Protein AF-0000000077055457 (afdb_homodimer)

Radius of gyration: 30.02 Å; Cα contacts (8 Å, |Δi|>4): 1220; chains: 2; bounding box: 75×78×81 Å

Secondary structure (DSSP, 8-state):
-------TTS--TTSGGGS----TTSS-S-----S-TT--GGGTHHHHHHIIIIITTTSTT--HHHHHHHHHTTHHHH-HHHHHHHHHHHHHHHH---SGGGGGGHHHHHHHHHHHHHHHHHHT--TTTTSS--HHHHHHHHHHHHHHHHTT-HHHHHHHHHHHHHHHHHHTTT-GGGGTT--HHHHHHHHHHHHHHHHHHHHHHHHHT---SS-S-HHHHHHHHHHT-TT--HHHHHHHH-SSHHHHHHHHHHHHHHHHHHTS-HHHHHHHTT---EETTEESS--HHHHHHHHHHHHHHHHHHHHT---SSTT--PPPGGGS-HHHHHHHHHHHHHHHHHHHHHHHHTT--BSS-SSGGGBTTHHHHHHHHHHHHHHHS-HHHHHTTTHHHHHHHHHHHHHHHHHHHH-TT--TT-EEE--TTTS--SS---EEEHHHHHHHHHHHHHHGGGG-SHHHHHHHHHHHTSTT---/-------TTS--TTSGGGS----TTSS-S-----S-TT--GGGTHHHHHHIIIIITTTSTT--HHHHHHHHHTTHHHH-HHHHHHHHHHHHHHHH---SGGGGGGHHHHHHHHHHHHHHHHHHT--TTTTSS--HHHHHHHHHHHHHHHHTT-HHHHHHHHHHHHHHHHHHTTT-GGGGTT--HHHHHHHHHHHHHHHHHHHHHHHHHT---SS-S-HHHHHHHHHHT-TT--HHHHHHHH-SSHHHHHHHHHHHHHHHHHHTS-HHHHHHHTT---EETTEESS--HHHHHHHHHHHHHHHHHHHHT---SSTT--PPPGGGS-HHHHHHHHHHHHHHHHHHHHHHHHTT--BSS-SSGGGBTTHHHHHHHHHHHHHHHS-HHHHHTTTHHHHHHHHHHHHHHHHHHHH-TT--TT-EEE--TTTS--SS---EEEHHHHHHHHHHHHHHGGGG-SHHHHHHHHHHHTSTT---

Sequence (950 aa):
MYFPSLPLDSPNSSLFDTFGSISQSELPAEAADVWPARVHEHNLLPWIDVYFKRLHPTMPILNRANMYCEMLLRKHRTDPQYGAMLLGLCAFAMTQPVQIHERGSIASRSVQARMLMEECVRMRMAPDFGEDPTIETILASFFLFACLFGSHQHKAARHKLREAVDLAYSLGMHLPQSYTGLTRELREQWLRTYLVLSVTERAYALQQSHSISFRGRPGITARFMQAFDPSATNEYISSLIYQDRADAVGMTALLYLMDTFDAIDESVMDCWNGYCRFSDGACESFDRRRALQMFRAQHRVRDACLTGTILFAPSVEPLPMAQLLESQQIDISVTQLWLLGRLWQLCLTHGMLRETSDHAELRFDFAFRIGLILMSSCNVYSLSAMEVHGVGLVEKVYDVAMGVITAMSSCSSLHLDLVILSDSDVIASPHPVIETKVRELLNGFASLMREFRGGDHKYNAQFETALAGIPGFHGMYFPSLPLDSPNSSLFDTFGSISQSELPAEAADVWPARVHEHNLLPWIDVYFKRLHPTMPILNRANMYCEMLLRKHRTDPQYGAMLLGLCAFAMTQPVQIHERGSIASRSVQARMLMEECVRMRMAPDFGEDPTIETILASFFLFACLFGSHQHKAARHKLREAVDLAYSLGMHLPQSYTGLTRELREQWLRTYLVLSVTERAYALQQSHSISFRGRPGITARFMQAFDPSATNEYISSLIYQDRADAVGMTALLYLMDTFDAIDESVMDCWNGYCRFSDGACESFDRRRALQMFRAQHRVRDACLTGTILFAPSVEPLPMAQLLESQQIDISVTQLWLLGRLWQLCLTHGMLRETSDHAELRFDFAFRIGLILMSSCNVYSLSAMEVHGVGLVEKVYDVAMGVITAMSSCSSLHLDLVILSDSDVIASPHPVIETKVRELLNGFASLMREFRGGDHKYNAQFETALAGIPGFHG

Solvent-accessible surface area (backbone atoms only — not comparable to full-atom values): 51856 Å² total; per-residue (Å²): 134,86,72,74,84,70,69,83,85,54,79,73,77,70,65,68,65,62,67,58,82,72,69,83,74,76,58,69,87,84,67,67,75,66,52,60,87,89,62,60,69,76,74,40,50,66,27,51,49,45,32,64,73,67,44,23,53,82,53,63,46,79,55,69,70,59,51,52,50,40,52,73,68,41,40,39,32,62,33,43,41,48,27,16,21,52,31,12,47,31,21,31,37,49,65,57,66,53,54,78,86,43,58,84,49,46,66,63,30,44,55,51,20,48,54,30,33,41,52,20,51,60,46,56,65,50,73,60,49,54,55,79,63,48,74,37,49,26,47,20,28,40,25,46,13,53,40,27,45,72,69,67,35,53,54,15,13,51,48,25,40,49,50,18,50,50,42,39,54,74,64,29,62,86,38,57,74,61,54,65,89,54,53,70,69,55,42,31,32,46,52,37,44,42,50,53,49,52,42,49,47,52,55,47,20,73,72,65,66,48,81,71,79,80,66,82,41,60,52,59,47,54,39,42,40,53,56,63,40,79,82,50,46,53,68,53,45,32,47,55,59,32,80,45,73,73,41,34,42,19,41,41,47,50,51,50,45,28,50,55,55,51,40,52,57,67,63,52,54,37,44,73,58,65,66,56,53,68,56,95,89,34,52,73,71,60,46,72,68,54,49,52,51,38,51,50,39,47,49,51,42,52,49,24,40,62,66,24,64,56,78,64,42,97,60,40,78,47,68,29,41,85,75,38,54,66,41,48,41,52,50,47,54,48,51,54,44,30,50,51,41,51,52,42,50,51,36,51,78,67,66,59,50,30,89,76,54,98,45,60,75,37,20,48,66,37,35,47,37,45,38,46,47,47,51,54,54,58,69,72,49,58,68,54,38,50,44,65,60,43,67,66,48,55,50,41,51,49,53,30,52,49,39,36,55,50,29,35,75,72,35,86,89,44,51,53,80,42,78,46,59,34,55,49,85,80,50,81,60,97,61,80,75,48,74,46,36,45,50,56,51,54,48,48,54,53,51,50,39,44,56,50,80,70,29,78,50,71,62,34,59,53,48,52,53,56,47,64,68,38,87,89,56,71,134,135,83,73,77,82,70,68,83,86,53,80,75,76,68,64,68,64,61,65,59,81,72,68,83,76,76,58,71,86,84,68,67,74,65,51,59,87,89,62,61,69,78,74,41,50,66,28,51,49,45,30,64,73,66,42,23,55,80,54,63,43,79,54,70,70,60,51,52,51,39,52,74,69,41,40,39,32,61,32,41,42,47,26,18,21,51,31,12,47,30,21,31,37,48,62,56,64,52,51,78,87,43,56,83,49,46,67,63,30,45,55,52,22,47,54,30,32,40,52,20,51,61,47,56,66,52,72,57,48,54,55,79,62,48,72,36,49,25,48,20,29,40,24,46,13,53,39,27,46,73,70,69,35,53,54,16,13,51,49,26,41,49,48,17,50,50,40,39,54,74,65,29,62,86,38,57,75,60,52,64,88,54,53,71,67,56,45,33,33,44,52,37,44,44,50,51,48,50,42,49,47,52,56,44,19,73,72,66,64,46,81,70,79,79,66,83,42,60,53,58,46,52,40,42,40,52,56,65,40,80,82,52,46,53,67,52,46,31,47,54,58,32,81,44,73,72,39,35,44,21,41,39,50,52,49,50,44,29,49,55,54,50,39,52,56,68,63,51,53,37,42,73,58,65,66,54,53,69,57,96,88,34,51,75,74,59,46,73,70,56,50,52,50,37,51,50,39,47,49,51,42,52,49,23,40,62,66,23,63,54,80,64,42,96,59,39,79,45,67,30,40,85,75,39,55,68,42,49,42,50,50,49,53,49,50,52,43,28,49,51,42,51,53,41,50,51,36,50,77,66,67,60,49,31,90,74,54,97,44,59,73,36,20,48,65,36,36,48,38,44,38,45,46,48,51,54,53,58,68,73,48,58,68,54,38,51,42,65,59,41,66,66,48,55,50,42,51,48,52,30,53,48,40,36,55,51,32,35,76,73,35,85,88,44,52,54,80,40,77,46,58,33,55,49,85,80,52,82,61,98,62,81,75,48,75,46,36,44,50,56,52,54,48,48,52,52,50,50,38,43,56,50,79,69,29,78,51,71,62,37,60,54,46,52,54,56,47,65,67,38,89,90,57,70,133

Structure (mmCIF, N/CA/C/O backbone):
data_AF-0000000077055457-model_v1
#
loop_
_entity.id
_entity.type
_entity.pdbx_description
1 polymer 'Transcription factor domain-containing protein'
#
loop_
_atom_site.group_PDB
_atom_site.id
_atom_site.type_symbol
_atom_site.label_atom_id
_atom_site.label_alt_id
_atom_site.label_comp_id
_atom_site.label_asym_id
_atom_site.label_entity_id
_atom_site.label_seq_id
_atom_site.pdbx_PDB_ins_code
_atom_site.Cartn_x
_atom_site.Cartn_y
_atom_site.Cartn_z
_atom_site.occupancy
_atom_site.B_iso_or_equiv
_atom_site.auth_seq_id
_atom_site.auth_comp_id
_atom_site.auth_asym_id
_atom_site.auth_atom_id
_atom_site.pdbx_PDB_model_num
ATOM 1 N N . MET A 1 1 ? -34.062 -22.891 -5.75 1 19.97 1 MET A N 1
ATOM 2 C CA . MET A 1 1 ? -32.812 -22.734 -6.492 1 19.97 1 MET A CA 1
ATOM 3 C C . MET A 1 1 ? -32 -24.031 -6.453 1 19.97 1 MET A C 1
ATOM 5 O O . MET A 1 1 ? -31.688 -24.531 -5.375 1 19.97 1 MET A O 1
ATOM 9 N N . TYR A 1 2 ? -32.094 -24.875 -7.43 1 21.59 2 TYR A N 1
ATOM 10 C CA . TYR A 1 2 ? -31.469 -26.188 -7.574 1 21.59 2 TYR A CA 1
ATOM 11 C C . TYR A 1 2 ? -29.953 -26.078 -7.664 1 21.59 2 TYR A C 1
ATOM 13 O O . TYR A 1 2 ? -29.422 -25.344 -8.5 1 21.59 2 TYR A O 1
ATOM 21 N N . PHE A 1 3 ? -29.234 -26.188 -6.586 1 29.14 3 PHE A N 1
ATOM 22 C CA . PHE A 1 3 ? -27.781 -26.203 -6.504 1 29.14 3 PHE A CA 1
ATOM 23 C C . PHE A 1 3 ? -27.203 -27.281 -7.414 1 29.14 3 PHE A C 1
ATOM 25 O O . PHE A 1 3 ? -27.703 -28.422 -7.441 1 29.14 3 PHE A O 1
ATOM 32 N N . PRO A 1 4 ? -26.578 -26.922 -8.375 1 32.97 4 PRO A N 1
ATOM 33 C CA . PRO A 1 4 ? -26.094 -27.938 -9.328 1 32.97 4 PRO A CA 1
ATOM 34 C C . PRO A 1 4 ? -25.391 -29.109 -8.641 1 32.97 4 PRO A C 1
ATOM 36 O O . PRO A 1 4 ? -25 -29 -7.477 1 32.97 4 PRO A O 1
ATOM 39 N N . SER A 1 5 ? -25.297 -30.281 -9.359 1 30.19 5 SER A N 1
ATOM 40 C CA . SER A 1 5 ? -24.891 -31.625 -8.977 1 30.19 5 SER A CA 1
ATOM 41 C C . SER A 1 5 ? -23.469 -31.656 -8.453 1 30.19 5 SER A C 1
ATOM 43 O O . SER A 1 5 ? -22.609 -30.906 -8.938 1 30.19 5 SER A O 1
ATOM 45 N N . LEU A 1 6 ? -23.188 -32.125 -7.242 1 33.91 6 LEU A N 1
ATOM 46 C CA . LEU A 1 6 ? -21.969 -32.406 -6.48 1 33.91 6 LEU A CA 1
ATOM 47 C C . LEU A 1 6 ? -20.938 -33.125 -7.352 1 33.91 6 LEU A C 1
ATOM 49 O O . LEU A 1 6 ? -21.297 -33.812 -8.305 1 33.91 6 LEU A O 1
ATOM 53 N N . PRO A 1 7 ? -19.812 -32.656 -7.375 1 33.44 7 PRO A N 1
ATOM 54 C CA . PRO A 1 7 ? -18.859 -33.5 -8.07 1 33.44 7 PRO A CA 1
ATOM 55 C C . PRO A 1 7 ? -18.969 -34.969 -7.668 1 33.44 7 PRO A C 1
ATOM 57 O O . PRO A 1 7 ? -19.391 -35.281 -6.547 1 33.44 7 PRO A O 1
ATOM 60 N N . LEU A 1 8 ? -19.016 -36 -8.547 1 34.38 8 LEU A N 1
ATOM 61 C CA . LEU A 1 8 ? -19.297 -37.406 -8.414 1 34.38 8 LEU A CA 1
ATOM 62 C C . LEU A 1 8 ? -18.5 -38.031 -7.266 1 34.38 8 LEU A C 1
ATOM 64 O O . LEU A 1 8 ? -18.969 -38.906 -6.57 1 34.38 8 LEU A O 1
ATOM 68 N N . ASP A 1 9 ? -17.203 -37.781 -7.211 1 34.19 9 ASP A N 1
ATOM 69 C CA . ASP A 1 9 ? -16.422 -38.562 -6.254 1 34.19 9 ASP A CA 1
ATOM 70 C C . ASP A 1 9 ? -16.531 -37.969 -4.848 1 34.19 9 ASP A C 1
ATOM 72 O O . ASP A 1 9 ? -15.625 -38.125 -4.027 1 34.19 9 ASP A O 1
ATOM 76 N N . SER A 1 10 ? -17.469 -37.125 -4.637 1 32.91 10 SER A N 1
ATOM 77 C CA . SER A 1 10 ? -17.641 -36.594 -3.295 1 32.91 10 SER A CA 1
ATOM 78 C C . SER A 1 10 ? -18.031 -37.688 -2.303 1 32.91 10 SER A C 1
ATOM 80 O O . SER A 1 10 ? -18.875 -38.531 -2.605 1 32.91 10 SER A O 1
ATOM 82 N N . PRO A 1 11 ? -17.172 -38.094 -1.321 1 32.31 11 PRO A N 1
ATOM 83 C CA . PRO A 1 11 ? -17.594 -39.156 -0.413 1 32.31 11 PRO A CA 1
ATOM 84 C C . PRO A 1 11 ? -19.078 -39.062 -0.023 1 32.31 11 PRO A C 1
ATOM 86 O O . PRO A 1 11 ? -19.656 -37.969 -0.1 1 32.31 11 PRO A O 1
ATOM 89 N N . ASN A 1 12 ? -19.828 -40.219 0.089 1 30.78 12 ASN A N 1
ATOM 90 C CA . ASN A 1 12 ? -21.219 -40.5 0.473 1 30.78 12 ASN A CA 1
ATOM 91 C C . ASN A 1 12 ? -21.641 -39.656 1.672 1 30.78 12 ASN A C 1
ATOM 93 O O . ASN A 1 12 ? -20.812 -39.281 2.496 1 30.78 12 ASN A O 1
ATOM 97 N N . SER A 1 13 ? -22.922 -39.188 1.74 1 34.88 13 SER A N 1
ATOM 98 C CA . SER A 1 13 ? -23.781 -38.438 2.646 1 34.88 13 SER A CA 1
ATOM 99 C C . SER A 1 13 ? -23.688 -38.969 4.07 1 34.88 13 SER A C 1
ATOM 101 O O . SER A 1 13 ? -24.328 -38.438 4.984 1 34.88 13 SER A O 1
ATOM 103 N N . SER A 1 14 ? -23.219 -40.219 4.27 1 33.22 14 SER A N 1
ATOM 104 C CA . SER A 1 14 ? -23.453 -40.844 5.574 1 33.22 14 SER A CA 1
ATOM 105 C C . SER A 1 14 ? -22.625 -40.156 6.664 1 33.22 14 SER A C 1
ATOM 107 O O . SER A 1 14 ? -22.859 -40.375 7.852 1 33.22 14 SER A O 1
ATOM 109 N N . LEU A 1 15 ? -21.5 -39.688 6.332 1 30.78 15 LEU A N 1
ATOM 110 C CA . LEU A 1 15 ? -20.688 -39.219 7.449 1 30.78 15 LEU A CA 1
ATOM 111 C C . LEU A 1 15 ? -21.266 -37.969 8.07 1 30.78 15 LEU A C 1
ATOM 113 O O . LEU A 1 15 ? -21.047 -37.688 9.25 1 30.78 15 LEU A O 1
ATOM 117 N N . PHE A 1 16 ? -21.875 -37.125 7.293 1 33.34 16 PHE A N 1
ATOM 118 C CA . PHE A 1 16 ? -22.312 -35.906 7.922 1 33.34 16 PHE A CA 1
ATOM 119 C C . PHE A 1 16 ? -23.609 -36.094 8.688 1 33.34 16 PHE A C 1
ATOM 121 O O . PHE A 1 16 ? -24.188 -35.156 9.219 1 33.34 16 PHE A O 1
ATOM 128 N N . ASP A 1 17 ? -24.281 -37.281 8.625 1 32.03 17 ASP A N 1
ATOM 129 C CA . ASP A 1 17 ? -25.328 -37.531 9.602 1 32.03 17 ASP A CA 1
ATOM 130 C C . ASP A 1 17 ? -24.797 -37.438 11.031 1 32.03 17 ASP A C 1
ATOM 132 O O . ASP A 1 17 ? -25.547 -37.562 11.992 1 32.03 17 ASP A O 1
ATOM 136 N N . THR A 1 18 ? -23.5 -37.688 11.172 1 29.69 18 THR A N 1
ATOM 137 C CA . THR A 1 18 ? -22.984 -37.688 12.539 1 29.69 18 THR A CA 1
ATOM 138 C C . THR A 1 18 ? -22.922 -36.25 13.078 1 29.69 18 THR A C 1
ATOM 140 O O . THR A 1 18 ? -22.406 -36.031 14.172 1 29.69 18 THR A O 1
ATOM 143 N N . PHE A 1 19 ? -22.969 -35.25 12.234 1 31.72 19 PHE A N 1
ATOM 144 C CA . PHE A 1 19 ? -23.078 -34 13.008 1 31.72 19 PHE A CA 1
ATOM 145 C C . PHE A 1 19 ? -24.297 -34.062 13.93 1 31.72 19 PHE A C 1
ATOM 147 O O . PHE A 1 19 ? -25.438 -34 13.461 1 31.72 19 PHE A O 1
ATOM 154 N N . GLY A 1 20 ? -24.328 -35 14.875 1 29.5 20 GLY A N 1
ATOM 155 C CA . GLY A 1 20 ? -25.328 -35.094 15.922 1 29.5 20 GLY A CA 1
ATOM 156 C C . GLY A 1 20 ? -26 -33.781 16.234 1 29.5 20 GLY A C 1
ATOM 157 O O . GLY A 1 20 ? -25.453 -32.719 15.93 1 29.5 20 GLY A O 1
ATOM 158 N N . SER A 1 21 ? -27.312 -33.75 16.391 1 31.14 21 SER A N 1
ATOM 159 C CA . SER A 1 21 ? -28.156 -32.75 17 1 31.14 21 SER A CA 1
ATOM 160 C C . SER A 1 21 ? -27.516 -32.188 18.281 1 31.14 21 SER A C 1
ATOM 162 O O . SER A 1 21 ? -27.5 -32.844 19.312 1 31.14 21 SER A O 1
ATOM 164 N N . ILE A 1 22 ? -26.344 -31.734 18.375 1 30.75 22 ILE A N 1
ATOM 165 C CA . ILE A 1 22 ? -26.016 -31.141 19.656 1 30.75 22 ILE A CA 1
ATOM 166 C C . ILE A 1 22 ? -27.188 -30.297 20.141 1 30.75 22 ILE A C 1
ATOM 168 O O . ILE A 1 22 ? -27.703 -29.453 19.406 1 30.75 22 ILE A O 1
ATOM 172 N N . SER A 1 23 ? -27.875 -30.703 21.172 1 31 23 SER A N 1
ATOM 173 C CA . SER A 1 23 ? -28.984 -30.062 21.875 1 31 23 SER A CA 1
ATOM 174 C C . SER A 1 23 ? -28.688 -28.594 22.156 1 31 23 SER A C 1
ATOM 176 O O . SER A 1 23 ? -27.531 -28.234 22.422 1 31 23 SER A O 1
ATOM 178 N N . GLN A 1 24 ? -29.469 -27.594 21.719 1 35.41 24 GLN A N 1
ATOM 179 C CA . GLN A 1 24 ? -29.594 -26.172 21.953 1 35.41 24 GLN A CA 1
ATOM 180 C C . GLN A 1 24 ? -29.203 -25.812 23.391 1 35.41 24 GLN A C 1
ATOM 182 O O . GLN A 1 24 ? -28.938 -24.641 23.688 1 35.41 24 GLN A O 1
ATOM 187 N N . SER A 1 25 ? -29.359 -26.734 24.328 1 36.62 25 SER A N 1
ATOM 188 C CA . SER A 1 25 ? -29.375 -26.359 25.734 1 36.62 25 SER A CA 1
ATOM 189 C C . SER A 1 25 ? -27.984 -25.984 26.234 1 36.62 25 SER A C 1
ATOM 191 O O . SER A 1 25 ? -27.844 -25.281 27.25 1 36.62 25 SER A O 1
ATOM 193 N N . GLU A 1 26 ? -27.016 -26.797 25.984 1 36.88 26 GLU A N 1
ATOM 194 C CA . GLU A 1 26 ? -25.797 -26.672 26.766 1 36.88 26 GLU A CA 1
ATOM 195 C C . GLU A 1 26 ? -24.922 -25.547 26.219 1 36.88 26 GLU A C 1
ATOM 197 O O . GLU A 1 26 ? -23.766 -25.391 26.625 1 36.88 26 GLU A O 1
ATOM 202 N N . LEU A 1 27 ? -25.297 -25.141 24.938 1 37.84 27 LEU A N 1
ATOM 203 C CA . LEU A 1 27 ? -24.328 -24.172 24.422 1 37.84 27 LEU A CA 1
ATOM 204 C C . LEU A 1 27 ? -24.406 -22.859 25.203 1 37.84 27 LEU A C 1
ATOM 206 O O . LEU A 1 27 ? -25.469 -22.453 25.641 1 37.84 27 LEU A O 1
ATOM 210 N N . PRO A 1 28 ? -23.391 -22.516 25.984 1 35.75 28 PRO A N 1
ATOM 211 C CA . PRO A 1 28 ? -23.406 -21.297 26.812 1 35.75 28 PRO A CA 1
ATOM 212 C C . PRO A 1 28 ? -24.266 -20.188 26.219 1 35.75 28 PRO A C 1
ATOM 214 O O . PRO A 1 28 ? -24.609 -20.234 25.031 1 35.75 28 PRO A O 1
ATOM 217 N N . ALA A 1 29 ? -24.391 -18.938 26.906 1 39.78 29 ALA A N 1
ATOM 218 C CA . ALA A 1 29 ? -25.188 -17.719 26.672 1 39.78 29 ALA A CA 1
ATOM 219 C C . ALA A 1 29 ? -25.25 -17.406 25.188 1 39.78 29 ALA A C 1
ATOM 221 O O . ALA A 1 29 ? -24.297 -17.641 24.438 1 39.78 29 ALA A O 1
ATOM 222 N N . GLU A 1 30 ? -26.375 -17.109 24.281 1 41.56 30 GLU A N 1
ATOM 223 C CA . GLU A 1 30 ? -26.969 -16.984 22.953 1 41.56 30 GLU A CA 1
ATOM 224 C C . GLU A 1 30 ? -26.109 -16.109 22.047 1 41.56 30 GLU A C 1
ATOM 226 O O . GLU A 1 30 ? -26.219 -14.883 22.062 1 41.56 30 GLU A O 1
ATOM 231 N N . ALA A 1 31 ? -24.812 -16.328 21.891 1 53.69 31 ALA A N 1
ATOM 232 C CA . ALA A 1 31 ? -24.156 -15.523 20.859 1 53.69 31 ALA A CA 1
ATOM 233 C C . ALA A 1 31 ? -25 -15.484 19.594 1 53.69 31 ALA A C 1
ATOM 235 O O . ALA A 1 31 ? -25.578 -16.5 19.188 1 53.69 31 ALA A O 1
ATOM 236 N N . ALA A 1 32 ? -25.484 -14.281 19.156 1 73.25 32 ALA A N 1
ATOM 237 C CA . ALA A 1 32 ? -26.359 -13.992 18.031 1 73.25 32 ALA A CA 1
ATOM 238 C C . ALA A 1 32 ? -25.891 -14.711 16.766 1 73.25 32 ALA A C 1
ATOM 240 O O . ALA A 1 32 ? -24.688 -14.797 16.5 1 73.25 32 ALA A O 1
ATOM 241 N N . ASP A 1 33 ? -26.609 -15.648 16.25 1 85 33 ASP A N 1
ATOM 242 C CA . ASP A 1 33 ? -26.375 -16.344 14.984 1 85 33 ASP A CA 1
ATOM 243 C C . ASP A 1 33 ? -26.188 -15.359 13.836 1 85 33 ASP A C 1
ATOM 245 O O . ASP A 1 33 ? -27.125 -14.664 13.438 1 85 33 ASP A O 1
ATOM 249 N N . VAL A 1 34 ? -24.938 -15.18 13.352 1 91.31 34 VAL A N 1
ATOM 250 C CA . VAL A 1 34 ? -24.609 -14.188 12.328 1 91.31 34 VAL A CA 1
ATOM 251 C C . VAL A 1 34 ? -24.547 -14.859 10.961 1 91.31 34 VAL A C 1
ATOM 253 O O . VAL A 1 34 ? -24.328 -14.195 9.945 1 91.31 34 VAL A O 1
ATOM 256 N N . TRP A 1 35 ? -24.781 -16.234 10.906 1 93.5 35 TRP A N 1
ATOM 257 C CA . TRP A 1 35 ? -24.656 -16.969 9.648 1 93.5 35 TRP A CA 1
ATOM 258 C C . TRP A 1 35 ? -25.781 -16.594 8.695 1 93.5 35 TRP A C 1
ATOM 260 O O . TRP A 1 35 ? -26.938 -16.469 9.102 1 93.5 35 TRP A O 1
ATOM 270 N N . PRO A 1 36 ? -25.422 -16.359 7.453 1 93.25 36 PRO A N 1
ATOM 271 C CA . PRO A 1 36 ? -26.469 -15.969 6.504 1 93.25 36 PRO A CA 1
ATOM 272 C C . PRO A 1 36 ? -27.531 -17.062 6.328 1 93.25 36 PRO A C 1
ATOM 274 O O . PRO A 1 36 ? -27.203 -18.219 6.07 1 93.25 36 PRO A O 1
ATOM 277 N N . ALA A 1 37 ? -28.75 -16.672 6.242 1 90.56 37 ALA A N 1
ATOM 278 C CA . ALA A 1 37 ? -29.859 -17.609 6.176 1 90.56 37 ALA A CA 1
ATOM 279 C C . ALA A 1 37 ? -29.906 -18.312 4.824 1 90.56 37 ALA A C 1
ATOM 281 O O . ALA A 1 37 ? -30.344 -19.469 4.738 1 90.56 37 ALA A O 1
ATOM 282 N N . ARG A 1 38 ? -29.391 -17.734 3.85 1 91 38 ARG A N 1
ATOM 283 C CA . ARG A 1 38 ? -29.5 -18.266 2.494 1 91 38 ARG A CA 1
ATOM 284 C C . ARG A 1 38 ? -28.422 -19.312 2.234 1 91 38 ARG A C 1
ATOM 286 O O . ARG A 1 38 ? -28.438 -20 1.209 1 91 38 ARG A O 1
ATOM 293 N N . VAL A 1 39 ? -27.516 -19.484 3.17 1 93.31 39 VAL A N 1
ATOM 294 C CA . VAL A 1 39 ? -26.406 -20.406 2.947 1 93.31 39 VAL A CA 1
ATOM 295 C C . VAL A 1 39 ? -26.547 -21.625 3.852 1 93.31 39 VAL A C 1
ATOM 297 O O . VAL A 1 39 ? -26.531 -21.516 5.078 1 93.31 39 VAL A O 1
ATOM 300 N N . HIS A 1 40 ? -26.672 -22.75 3.182 1 90.31 40 HIS A N 1
ATOM 301 C CA . HIS A 1 40 ? -26.719 -24 3.926 1 90.31 40 HIS A CA 1
ATOM 302 C C . HIS A 1 40 ? -25.344 -24.625 4.043 1 90.31 40 HIS A C 1
ATOM 304 O O . HIS A 1 40 ? -24.672 -24.844 3.033 1 90.31 40 HIS A O 1
ATOM 310 N N . GLU A 1 41 ? -24.953 -25.078 5.141 1 90 41 GLU A N 1
ATOM 311 C CA . GLU A 1 41 ? -23.609 -25.562 5.441 1 90 41 GLU A CA 1
ATOM 312 C C . GLU A 1 41 ? -23.266 -26.797 4.629 1 90 41 GLU A C 1
ATOM 314 O O . GLU A 1 41 ? -22.125 -26.984 4.191 1 90 41 GLU A O 1
ATOM 319 N N . HIS A 1 42 ? -24.234 -27.594 4.445 1 88.44 42 HIS A N 1
ATOM 320 C CA . HIS A 1 42 ? -24 -28.859 3.738 1 88.44 42 HIS A CA 1
ATOM 321 C C . HIS A 1 42 ? -23.531 -28.609 2.307 1 88.44 42 HIS A C 1
ATOM 323 O O . HIS A 1 42 ? -22.797 -29.406 1.74 1 88.44 42 HIS A O 1
ATOM 329 N N . ASN A 1 43 ? -23.953 -27.484 1.834 1 89.25 43 ASN A N 1
ATOM 330 C CA . ASN A 1 43 ? -23.609 -27.141 0.459 1 89.25 43 ASN A CA 1
ATOM 331 C C . ASN A 1 43 ? -22.156 -26.672 0.35 1 89.25 43 ASN A C 1
ATOM 333 O O . ASN A 1 43 ? -21.609 -26.594 -0.75 1 89.25 43 ASN A O 1
ATOM 337 N N . LEU A 1 44 ? -21.531 -26.422 1.459 1 92.31 44 LEU A N 1
ATOM 338 C CA . LEU A 1 44 ? -20.172 -25.891 1.448 1 92.31 44 LEU A CA 1
ATOM 339 C C . LEU A 1 44 ? -19.141 -27.016 1.515 1 92.31 44 LEU A C 1
ATOM 341 O O . LEU A 1 44 ? -17.984 -26.844 1.104 1 92.31 44 LEU A O 1
ATOM 345 N N . LEU A 1 45 ? -19.484 -28.188 1.945 1 91.5 45 LEU A N 1
ATOM 346 C CA . LEU A 1 45 ? -18.578 -29.281 2.287 1 91.5 45 LEU A CA 1
ATOM 347 C C . LEU A 1 45 ? -17.812 -29.75 1.058 1 91.5 45 LEU A C 1
ATOM 349 O O . LEU A 1 45 ? -16.594 -29.922 1.116 1 91.5 45 LEU A O 1
ATOM 353 N N . PRO A 1 46 ? -18.531 -29.891 -0.075 1 88.81 46 PRO A N 1
ATOM 354 C CA . PRO A 1 46 ? -17.781 -30.312 -1.256 1 88.81 46 PRO A CA 1
ATOM 355 C C . PRO A 1 46 ? -16.688 -29.328 -1.651 1 88.81 46 PRO A C 1
ATOM 357 O O . PRO A 1 46 ? -15.633 -29.734 -2.146 1 88.81 46 PRO A O 1
ATOM 360 N N . TRP A 1 47 ? -16.969 -28.141 -1.411 1 91.56 47 TRP A N 1
ATOM 361 C CA . TRP A 1 47 ? -16.016 -27.109 -1.829 1 91.56 47 TRP A CA 1
ATOM 362 C C . TRP A 1 47 ? -14.852 -27.016 -0.85 1 91.56 47 TRP A C 1
ATOM 364 O O . TRP A 1 47 ? -13.727 -26.703 -1.246 1 91.56 47 TRP A O 1
ATOM 374 N N . ILE A 1 48 ? -15.117 -27.266 0.4 1 93.31 48 ILE A N 1
ATOM 375 C CA . ILE A 1 48 ? -14.031 -27.391 1.367 1 93.31 48 ILE A CA 1
ATOM 376 C C . ILE A 1 48 ? -13.109 -28.531 0.962 1 93.31 48 ILE A C 1
ATOM 378 O O . ILE A 1 48 ? -11.883 -28.406 1.011 1 93.31 48 ILE A O 1
ATOM 382 N N . ASP A 1 49 ? -13.688 -29.547 0.48 1 90.19 49 ASP A N 1
ATOM 383 C CA . ASP A 1 49 ? -12.914 -30.703 0.021 1 90.19 49 ASP A CA 1
ATOM 384 C C . ASP A 1 49 ? -12.07 -30.344 -1.2 1 90.19 49 ASP A C 1
ATOM 386 O O . ASP A 1 49 ? -10.922 -30.797 -1.321 1 90.19 49 ASP A O 1
ATOM 390 N N . VAL A 1 50 ? -12.625 -29.625 -2.088 1 87.81 50 VAL A N 1
ATOM 391 C CA . VAL A 1 50 ? -11.906 -29.188 -3.277 1 87.81 50 VAL A CA 1
ATOM 392 C C . VAL A 1 50 ? -10.695 -28.344 -2.865 1 87.81 50 VAL A C 1
ATOM 394 O O . VAL A 1 50 ? -9.609 -28.5 -3.428 1 87.81 50 VAL A O 1
ATOM 397 N N . TYR A 1 51 ? -10.875 -27.469 -1.915 1 90.75 51 TYR A N 1
ATOM 398 C CA . TYR A 1 51 ? -9.75 -26.672 -1.443 1 90.75 51 TYR A CA 1
ATOM 399 C C . TYR A 1 51 ? -8.617 -27.562 -0.949 1 90.75 51 TYR A C 1
ATOM 401 O O . TYR A 1 51 ? -7.469 -27.391 -1.355 1 90.75 51 TYR A O 1
ATOM 409 N N . PHE A 1 52 ? -8.867 -28.5 -0.124 1 88.62 52 PHE A N 1
ATOM 410 C CA . PHE A 1 52 ? -7.82 -29.281 0.527 1 88.62 52 PHE A CA 1
ATOM 411 C C . PHE A 1 52 ? -7.195 -30.266 -0.448 1 88.62 52 PHE A C 1
ATOM 413 O O . PHE A 1 52 ? -6.004 -30.562 -0.364 1 88.62 52 PHE A O 1
ATOM 420 N N . LYS A 1 53 ? -7.945 -30.672 -1.443 1 82.88 53 LYS A N 1
ATOM 421 C CA . LYS A 1 53 ? -7.426 -31.688 -2.359 1 82.88 53 LYS A CA 1
ATOM 422 C C . LYS A 1 53 ? -6.664 -31.031 -3.516 1 82.88 53 LYS A C 1
ATOM 424 O O . LYS A 1 53 ? -5.684 -31.594 -4.008 1 82.88 53 LYS A O 1
ATOM 429 N N . ARG A 1 54 ? -7.094 -29.875 -3.873 1 81.06 54 ARG A N 1
ATOM 430 C CA . ARG A 1 54 ? -6.582 -29.359 -5.141 1 81.06 54 ARG A CA 1
ATOM 431 C C . ARG A 1 54 ? -5.852 -28.047 -4.945 1 81.06 54 ARG A C 1
ATOM 433 O O . ARG A 1 54 ? -4.91 -27.734 -5.676 1 81.06 54 ARG A O 1
ATOM 440 N N . LEU A 1 55 ? -6.316 -27.234 -4.004 1 85.88 55 LEU A N 1
ATOM 441 C CA . LEU A 1 55 ? -5.793 -25.875 -3.906 1 85.88 55 LEU A CA 1
ATOM 442 C C . LEU A 1 55 ? -4.777 -25.766 -2.773 1 85.88 55 LEU A C 1
ATOM 444 O O . LEU A 1 55 ? -3.854 -24.953 -2.84 1 85.88 55 LEU A O 1
ATOM 448 N N . HIS A 1 56 ? -4.91 -26.578 -1.823 1 87.75 56 HIS A N 1
ATOM 449 C CA . HIS A 1 56 ? -4.09 -26.516 -0.618 1 87.75 56 HIS A CA 1
ATOM 450 C C . HIS A 1 56 ? -2.615 -26.719 -0.945 1 87.75 56 HIS A C 1
ATOM 452 O O . HIS A 1 56 ? -1.747 -26.078 -0.346 1 87.75 56 HIS A O 1
ATOM 458 N N . PRO A 1 57 ? -2.283 -27.5 -1.898 1 82.75 57 PRO A N 1
ATOM 459 C CA . PRO A 1 57 ? -0.857 -27.672 -2.195 1 82.75 57 PRO A CA 1
ATOM 460 C C . PRO A 1 57 ? -0.204 -26.359 -2.66 1 82.75 57 PRO A C 1
ATOM 462 O O . PRO A 1 57 ? 0.997 -26.172 -2.457 1 82.75 57 PRO A O 1
ATOM 465 N N . THR A 1 58 ? -0.992 -25.5 -3.227 1 82.12 58 THR A N 1
ATOM 466 C CA . THR A 1 58 ? -0.456 -24.234 -3.705 1 82.12 58 THR A CA 1
ATOM 467 C C . THR A 1 58 ? -0.622 -23.141 -2.65 1 82.12 58 THR A C 1
ATOM 469 O O . THR A 1 58 ? 0.145 -22.172 -2.621 1 82.12 58 THR A O 1
ATOM 472 N N . MET A 1 59 ? -1.567 -23.312 -1.863 1 88.12 59 MET A N 1
ATOM 473 C CA . MET A 1 59 ? -1.842 -22.375 -0.777 1 88.12 59 MET A CA 1
ATOM 474 C C . MET A 1 59 ? -2.066 -23.109 0.537 1 88.12 59 MET A C 1
ATOM 476 O O . MET A 1 59 ? -3.17 -23.094 1.084 1 88.12 59 MET A O 1
ATOM 480 N N . PRO A 1 60 ? -0.99 -23.609 1.072 1 90.25 60 PRO A N 1
ATOM 481 C CA . PRO A 1 60 ? -1.111 -24.484 2.234 1 90.25 60 PRO A CA 1
ATOM 482 C C . PRO A 1 60 ? -1.277 -23.719 3.545 1 90.25 60 PRO A C 1
ATOM 484 O O . PRO A 1 60 ? -0.445 -23.844 4.445 1 90.25 60 PRO A O 1
ATOM 487 N N . ILE A 1 61 ? -2.391 -23.125 3.707 1 91.5 61 ILE A N 1
ATOM 488 C CA . ILE A 1 61 ? -2.57 -22.219 4.84 1 91.5 61 ILE A CA 1
ATOM 489 C C . ILE A 1 61 ? -3.418 -22.891 5.91 1 91.5 61 ILE A C 1
ATOM 491 O O . ILE A 1 61 ? -3.084 -22.844 7.098 1 91.5 61 ILE A O 1
ATOM 495 N N . LEU A 1 62 ? -4.496 -23.562 5.504 1 92.06 62 LEU A N 1
ATOM 496 C CA . LEU A 1 62 ? -5.477 -24.062 6.465 1 92.06 62 LEU A CA 1
ATOM 497 C C . LEU A 1 62 ? -5.25 -25.531 6.766 1 92.06 62 LEU A C 1
ATOM 499 O O . LEU A 1 62 ? -4.668 -26.25 5.957 1 92.06 62 LEU A O 1
ATOM 503 N N . ASN A 1 63 ? -5.629 -25.875 7.938 1 89.38 63 ASN A N 1
ATOM 504 C CA . ASN A 1 63 ? -5.602 -27.266 8.375 1 89.38 63 ASN A CA 1
ATOM 505 C C . ASN A 1 63 ? -6.992 -27.891 8.312 1 89.38 63 ASN A C 1
ATOM 507 O O . ASN A 1 63 ? -7.934 -27.391 8.93 1 89.38 63 ASN A O 1
ATOM 511 N N . ARG A 1 64 ? -7.059 -29.062 7.691 1 89.5 64 ARG A N 1
ATOM 512 C CA . ARG A 1 64 ? -8.344 -29.703 7.43 1 89.5 64 ARG A CA 1
ATOM 513 C C . ARG A 1 64 ? -9.023 -30.125 8.727 1 89.5 64 ARG A C 1
ATOM 515 O O . ARG A 1 64 ? -10.203 -29.828 8.938 1 89.5 64 ARG A O 1
ATOM 522 N N . ALA A 1 65 ? -8.266 -30.781 9.586 1 88.25 65 ALA A N 1
ATOM 523 C CA . ALA A 1 65 ? -8.828 -31.281 10.836 1 88.25 65 ALA A CA 1
ATOM 524 C C . ALA A 1 65 ? -9.32 -30.125 11.711 1 88.25 65 ALA A C 1
ATOM 526 O O . ALA A 1 65 ? -10.398 -30.203 12.305 1 88.25 65 ALA A O 1
ATOM 527 N N . ASN A 1 66 ? -8.555 -29.109 11.758 1 89.44 66 ASN A N 1
ATOM 528 C CA . ASN A 1 66 ? -8.922 -27.953 12.57 1 89.44 66 ASN A CA 1
ATOM 529 C C . ASN A 1 66 ? -10.18 -27.281 12.039 1 89.44 66 ASN A C 1
ATOM 531 O O . ASN A 1 66 ? -11.023 -26.828 12.82 1 89.44 66 ASN A O 1
ATOM 535 N N . MET A 1 67 ? -10.281 -27.141 10.758 1 91.81 67 MET A N 1
ATOM 536 C CA . MET A 1 67 ? -11.438 -26.484 10.148 1 91.81 67 MET A CA 1
ATOM 537 C C . MET A 1 67 ? -12.719 -27.25 10.445 1 91.81 67 MET A C 1
ATOM 539 O O . MET A 1 67 ? -13.742 -26.656 10.797 1 91.81 67 MET A O 1
ATOM 543 N N . TYR A 1 68 ? -12.648 -28.562 10.352 1 90.25 68 TYR A N 1
ATOM 544 C CA . TYR A 1 68 ? -13.828 -29.375 10.625 1 90.25 68 TYR A CA 1
ATOM 545 C C . TYR A 1 68 ? -14.195 -29.312 12.102 1 90.25 68 TYR A C 1
ATOM 547 O O . TYR A 1 68 ? -15.383 -29.25 12.453 1 90.25 68 TYR A O 1
ATOM 555 N N . CYS A 1 69 ? -13.203 -29.297 12.906 1 91.94 69 CYS A N 1
ATOM 556 C CA . CYS A 1 69 ? -13.453 -29.172 14.344 1 91.94 69 CYS A CA 1
ATOM 557 C C . CYS A 1 69 ? -14.148 -27.859 14.664 1 91.94 69 CYS A C 1
ATOM 559 O O . CYS A 1 69 ? -15.125 -27.844 15.414 1 91.94 69 CYS A O 1
ATOM 561 N N . GLU A 1 70 ? -13.68 -26.828 14.109 1 93.12 70 GLU A N 1
ATOM 562 C CA . GLU A 1 70 ? -14.25 -25.5 14.359 1 93.12 70 GLU A CA 1
ATOM 563 C C . GLU A 1 70 ? -15.672 -25.406 13.812 1 93.12 70 GLU A C 1
ATOM 565 O O . GLU A 1 70 ? -16.531 -24.734 14.398 1 93.12 70 GLU A O 1
ATOM 570 N N . MET A 1 71 ? -15.906 -26.047 12.68 1 91.88 71 MET A N 1
ATOM 571 C CA . MET A 1 71 ? -17.25 -26.062 12.109 1 91.88 71 MET A CA 1
ATOM 572 C C . MET A 1 71 ? -18.203 -26.859 13 1 91.88 71 MET A C 1
ATOM 574 O O . MET A 1 71 ? -19.359 -26.469 13.18 1 91.88 71 MET A O 1
ATOM 578 N N . LEU A 1 72 ? -17.656 -27.922 13.516 1 91.06 72 LEU A N 1
ATOM 579 C CA . LEU A 1 72 ? -18.453 -28.734 14.43 1 91.06 72 LEU A CA 1
ATOM 580 C C . LEU A 1 72 ? -18.828 -27.938 15.672 1 91.06 72 LEU A C 1
ATOM 582 O O . LEU A 1 72 ? -19.922 -28.109 16.219 1 91.06 72 LEU A O 1
ATOM 586 N N . LEU A 1 73 ? -17.938 -27.078 16.078 1 93.75 73 LEU A N 1
ATOM 587 C CA . LEU A 1 73 ? -18.172 -26.234 17.234 1 93.75 73 LEU A CA 1
ATOM 588 C C . LEU A 1 73 ? -19 -25 16.844 1 93.75 73 LEU A C 1
ATOM 590 O O . LEU A 1 73 ? -19.234 -24.125 17.672 1 93.75 73 LEU A O 1
ATOM 594 N N . ARG A 1 74 ? -19.391 -24.859 15.578 1 93 74 ARG A N 1
ATOM 595 C CA . ARG A 1 74 ? -20.281 -23.828 15.031 1 93 74 ARG A CA 1
ATOM 596 C C . ARG A 1 74 ? -19.641 -22.453 15.141 1 93 74 ARG A C 1
ATOM 598 O O . ARG A 1 74 ? -20.328 -21.453 15.336 1 93 74 ARG A O 1
ATOM 605 N N . LYS A 1 75 ? -18.344 -22.438 15.047 1 94.31 75 LYS A N 1
ATOM 606 C CA . LYS A 1 75 ? -17.625 -21.172 15.125 1 94.31 75 LYS A CA 1
ATOM 607 C C . LYS A 1 75 ? -18.047 -20.234 13.992 1 94.31 75 LYS A C 1
ATOM 609 O O . LYS A 1 75 ? -18.109 -19.016 14.18 1 94.31 75 LYS A O 1
ATOM 614 N N . HIS A 1 76 ? -18.406 -20.781 12.828 1 94.5 76 HIS A N 1
ATOM 615 C CA . HIS A 1 76 ? -18.812 -19.984 11.672 1 94.5 76 HIS A CA 1
ATOM 616 C C . HIS A 1 76 ? -20.109 -19.25 11.938 1 94.5 76 HIS A C 1
ATOM 618 O O . HIS A 1 76 ? -20.406 -18.25 11.289 1 94.5 76 HIS A O 1
ATOM 624 N N . ARG A 1 77 ? -20.875 -19.688 12.891 1 93.75 77 ARG A N 1
ATOM 625 C CA . ARG A 1 77 ? -22.172 -19.078 13.203 1 93.75 77 ARG A CA 1
ATOM 626 C C . ARG A 1 77 ? -22.016 -18 14.281 1 93.75 77 ARG A C 1
ATOM 628 O O . ARG A 1 77 ? -22.859 -17.125 14.414 1 93.75 77 ARG A O 1
ATOM 635 N N . THR A 1 78 ? -20.875 -18.078 15.031 1 94.19 78 THR A N 1
ATOM 636 C CA . THR A 1 78 ? -20.734 -17.188 16.172 1 94.19 78 THR A CA 1
ATOM 637 C C . THR A 1 78 ? -19.641 -16.156 15.914 1 94.19 78 THR A C 1
ATOM 639 O O . THR A 1 78 ? -19.609 -15.094 16.547 1 94.19 78 THR A O 1
ATOM 642 N N . ASP A 1 79 ? -18.734 -16.422 15.094 1 95.06 79 ASP A N 1
ATOM 643 C CA . ASP A 1 79 ? -17.641 -15.531 14.719 1 95.06 79 ASP A CA 1
ATOM 644 C C . ASP A 1 79 ? -17.781 -15.078 13.266 1 95.06 79 ASP A C 1
ATOM 646 O O . ASP A 1 79 ? -17.422 -15.82 12.344 1 95.06 79 ASP A O 1
ATOM 650 N N . PRO A 1 80 ? -18.188 -13.844 13.094 1 95.38 80 PRO A N 1
ATOM 651 C CA . PRO A 1 80 ? -18.438 -13.367 11.727 1 95.38 80 PRO A CA 1
ATOM 652 C C . PRO A 1 80 ? -17.188 -13.445 10.844 1 95.38 80 PRO A C 1
ATOM 654 O O . PRO A 1 80 ? -17.297 -13.688 9.641 1 95.38 80 PRO A O 1
ATOM 657 N N . GLN A 1 81 ? -16.047 -13.266 11.406 1 96.19 81 GLN A N 1
ATOM 658 C CA . GLN A 1 81 ? -14.836 -13.305 10.617 1 96.19 81 GLN A CA 1
ATOM 659 C C . GLN A 1 81 ? -14.531 -14.727 10.141 1 96.19 81 GLN A C 1
ATOM 661 O O . GLN A 1 81 ? -14.102 -14.93 9 1 96.19 81 GLN A O 1
ATOM 666 N N . TYR A 1 82 ? -14.758 -15.672 11.031 1 96.62 82 TYR A N 1
ATOM 667 C CA . TYR A 1 82 ? -14.562 -17.062 10.633 1 96.62 82 TYR A CA 1
ATOM 668 C C . TYR A 1 82 ? -15.562 -17.453 9.555 1 96.62 82 TYR A C 1
ATOM 670 O O . TYR A 1 82 ? -15.211 -18.141 8.586 1 96.62 82 TYR A O 1
ATOM 678 N N . GLY A 1 83 ? -16.812 -17.078 9.828 1 97.25 83 GLY A N 1
ATOM 679 C CA . GLY A 1 83 ? -17.828 -17.344 8.82 1 97.25 83 GLY A CA 1
ATOM 680 C C . GLY A 1 83 ? -17.5 -16.75 7.469 1 97.25 83 GLY A C 1
ATOM 681 O O . GLY A 1 83 ? -17.641 -17.422 6.441 1 97.25 83 GLY A O 1
ATOM 682 N N . ALA A 1 84 ? -17.078 -15.484 7.434 1 97.81 84 ALA A N 1
ATOM 683 C CA . ALA A 1 84 ? -16.703 -14.805 6.191 1 97.81 84 ALA A CA 1
ATOM 684 C C . ALA A 1 84 ? -15.555 -15.531 5.492 1 97.81 84 ALA A C 1
ATOM 686 O O . ALA A 1 84 ? -15.57 -15.695 4.27 1 97.81 84 ALA A O 1
ATOM 687 N N . MET A 1 85 ? -14.555 -15.945 6.223 1 98.06 85 MET A N 1
ATOM 688 C CA . MET A 1 85 ? -13.43 -16.688 5.66 1 98.06 85 MET A CA 1
ATOM 689 C C . MET A 1 85 ? -13.898 -17.969 4.98 1 98.06 85 MET A C 1
ATOM 691 O O . MET A 1 85 ? -13.469 -18.281 3.869 1 98.06 85 MET A O 1
ATOM 695 N N . LEU A 1 86 ? -14.812 -18.672 5.699 1 97.81 86 LEU A N 1
ATOM 696 C CA . LEU A 1 86 ? -15.336 -19.922 5.164 1 97.81 86 LEU A CA 1
ATOM 697 C C . LEU A 1 86 ? -16.094 -19.688 3.861 1 97.81 86 LEU A C 1
ATOM 699 O O . LEU A 1 86 ? -15.938 -20.438 2.902 1 97.81 86 LEU A O 1
ATOM 703 N N . LEU A 1 87 ? -16.906 -18.688 3.861 1 98 87 LEU A N 1
ATOM 704 C CA . LEU A 1 87 ? -17.656 -18.328 2.658 1 98 87 LEU A CA 1
ATOM 705 C C . LEU A 1 87 ? -16.719 -17.953 1.521 1 98 87 LEU A C 1
ATOM 707 O O . LEU A 1 87 ? -16.906 -18.391 0.382 1 98 87 LEU A O 1
ATOM 711 N N . GLY A 1 88 ? -15.688 -17.141 1.82 1 97.81 88 GLY A N 1
ATOM 712 C CA . GLY A 1 88 ? -14.695 -16.781 0.823 1 97.81 88 GLY A CA 1
ATOM 713 C C . GLY A 1 88 ? -13.945 -17.969 0.265 1 97.81 88 GLY A C 1
ATOM 714 O O . GLY A 1 88 ? -13.734 -18.062 -0.946 1 97.81 88 GLY A O 1
ATOM 715 N N . LEU A 1 89 ? -13.586 -18.844 1.153 1 97.69 89 LEU A N 1
ATOM 716 C CA . LEU A 1 89 ? -12.875 -20.062 0.755 1 97.69 89 LEU A CA 1
ATOM 717 C C . LEU A 1 89 ? -13.711 -20.891 -0.216 1 97.69 89 LEU A C 1
ATOM 719 O O . LEU A 1 89 ? -13.203 -21.344 -1.245 1 97.69 89 LEU A O 1
ATOM 723 N N . CYS A 1 90 ? -14.953 -21.062 0.105 1 96.5 90 CYS A N 1
ATOM 724 C CA . CYS A 1 90 ? -15.828 -21.891 -0.721 1 96.5 90 CYS A CA 1
ATOM 725 C C . CYS A 1 90 ? -16.125 -21.203 -2.055 1 96.5 90 CYS A C 1
ATOM 727 O O . CYS A 1 90 ? -16.188 -21.859 -3.092 1 96.5 90 CYS A O 1
ATOM 729 N N . ALA A 1 91 ? -16.297 -19.859 -1.988 1 96.5 91 ALA A N 1
ATOM 730 C CA . ALA A 1 91 ? -16.453 -19.125 -3.242 1 96.5 91 ALA A CA 1
ATOM 731 C C . ALA A 1 91 ? -15.25 -19.328 -4.156 1 96.5 91 ALA A C 1
ATOM 733 O O . ALA A 1 91 ? -15.406 -19.547 -5.359 1 96.5 91 ALA A O 1
ATOM 734 N N . PHE A 1 92 ? -14.109 -19.328 -3.627 1 94.69 92 PHE A N 1
ATOM 735 C CA . PHE A 1 92 ? -12.867 -19.5 -4.375 1 94.69 92 PHE A CA 1
ATOM 736 C C . PHE A 1 92 ? -12.789 -20.906 -4.965 1 94.69 92 PHE A C 1
ATOM 738 O O . PHE A 1 92 ? -12.508 -21.078 -6.152 1 94.69 92 PHE A O 1
ATOM 745 N N . ALA A 1 93 ? -13.07 -21.844 -4.137 1 91.31 93 ALA A N 1
ATOM 746 C CA . ALA A 1 93 ? -13.039 -23.234 -4.586 1 91.31 93 ALA A CA 1
ATOM 747 C C . ALA A 1 93 ? -14.023 -23.469 -5.734 1 91.31 93 ALA A C 1
ATOM 749 O O . ALA A 1 93 ? -13.734 -24.219 -6.66 1 91.31 93 ALA A O 1
ATOM 750 N N . MET A 1 94 ? -15.125 -22.766 -5.742 1 89.31 94 MET A N 1
ATOM 751 C CA . MET A 1 94 ? -16.172 -22.922 -6.754 1 89.31 94 MET A CA 1
ATOM 752 C C . MET A 1 94 ? -15.703 -22.391 -8.102 1 89.31 94 MET A C 1
ATOM 754 O O . MET A 1 94 ? -16.156 -22.859 -9.148 1 89.31 94 MET A O 1
ATOM 758 N N . THR A 1 95 ? -14.844 -21.391 -8.062 1 83.5 95 THR A N 1
ATOM 759 C CA . THR A 1 95 ? -14.484 -20.703 -9.297 1 83.5 95 THR A CA 1
ATOM 760 C C . THR A 1 95 ? -13.266 -21.359 -9.945 1 83.5 95 THR A C 1
ATOM 762 O O . THR A 1 95 ? -12.844 -20.953 -11.031 1 83.5 95 THR A O 1
ATOM 765 N N . GLN A 1 96 ? -12.688 -22.312 -9.391 1 73.38 96 GLN A N 1
ATOM 766 C CA . GLN A 1 96 ? -11.516 -22.969 -9.969 1 73.38 96 GLN A CA 1
ATOM 767 C C . GLN A 1 96 ? -11.922 -24.188 -10.789 1 73.38 96 GLN A C 1
ATOM 769 O O . GLN A 1 96 ? -12.555 -25.109 -10.273 1 73.38 96 GLN A O 1
ATOM 774 N N . PRO A 1 97 ? -11.953 -24.062 -12.281 1 63.03 97 PRO A N 1
ATOM 775 C CA . PRO A 1 97 ? -12.336 -25.25 -13.031 1 63.03 97 PRO A CA 1
ATOM 776 C C . PRO A 1 97 ? -11.148 -26.156 -13.367 1 63.03 97 PRO A C 1
ATOM 778 O O . PRO A 1 97 ? -10.219 -25.734 -14.055 1 63.03 97 PRO A O 1
ATOM 781 N N . VAL A 1 98 ? -10.609 -26.906 -12.531 1 61.62 98 VAL A N 1
ATOM 782 C CA . VAL A 1 98 ? -9.398 -27.594 -12.969 1 61.62 98 VAL A CA 1
ATOM 783 C C . VAL A 1 98 ? -9.773 -28.812 -13.812 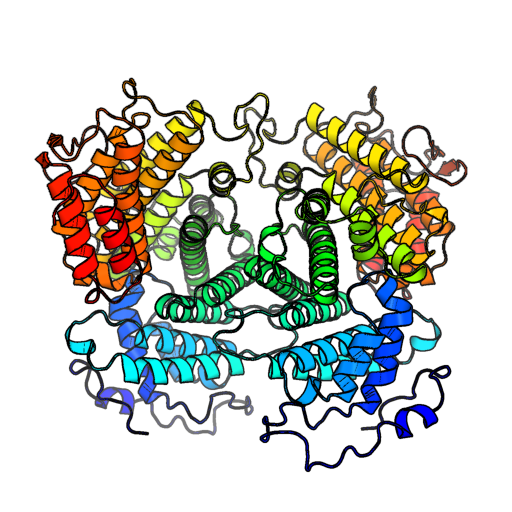1 61.62 98 VAL A C 1
ATOM 785 O O . VAL A 1 98 ? -9.148 -29.078 -14.844 1 61.62 98 VAL A O 1
ATOM 788 N N . GLN A 1 99 ? -10.93 -29.469 -13.641 1 63.38 99 GLN A N 1
ATOM 789 C CA . GLN A 1 99 ? -11.141 -30.688 -14.422 1 63.38 99 GLN A CA 1
ATOM 790 C C . GLN A 1 99 ? -12.047 -30.406 -15.625 1 63.38 99 GLN A C 1
ATOM 792 O O . GLN A 1 99 ? -12.953 -29.578 -15.547 1 63.38 99 GLN A O 1
ATOM 797 N N . ILE A 1 100 ? -11.641 -30.875 -16.75 1 61.97 100 ILE A N 1
ATOM 798 C CA . ILE A 1 100 ? -12.297 -30.688 -18.031 1 61.97 100 ILE A CA 1
ATOM 799 C C . ILE A 1 100 ? -13.805 -30.906 -17.875 1 61.97 100 ILE A C 1
ATOM 801 O O . ILE A 1 100 ? -14.609 -30.156 -18.438 1 61.97 100 ILE A O 1
ATOM 805 N N . HIS A 1 101 ? -14.188 -31.828 -17.078 1 63.81 101 HIS A N 1
ATOM 806 C CA . HIS A 1 101 ? -15.594 -32.188 -16.984 1 63.81 101 HIS A CA 1
ATOM 807 C C . HIS A 1 101 ? -16.375 -31.141 -16.219 1 63.81 101 HIS A C 1
ATOM 809 O O . HIS A 1 101 ? -17.609 -31.141 -16.234 1 63.81 101 HIS A O 1
ATOM 815 N N . GLU A 1 102 ? -15.656 -30.281 -15.656 1 72.5 102 GLU A N 1
ATOM 816 C CA . GLU A 1 102 ? -16.297 -29.266 -14.82 1 72.5 102 GLU A CA 1
ATOM 817 C C . GLU A 1 102 ? -16.562 -27.984 -15.609 1 72.5 102 GLU A C 1
ATOM 819 O O . GLU A 1 102 ? -17.203 -27.078 -15.102 1 72.5 102 GLU A O 1
ATOM 824 N N . ARG A 1 103 ? -16.297 -28.031 -16.859 1 71.31 103 ARG A N 1
ATOM 825 C CA . ARG A 1 103 ? -16.375 -26.812 -17.672 1 71.31 103 ARG A CA 1
ATOM 826 C C . ARG A 1 103 ? -17.828 -26.422 -17.922 1 71.31 103 ARG A C 1
ATOM 828 O O . ARG A 1 103 ? -18.141 -25.234 -17.984 1 71.31 103 ARG A O 1
ATOM 835 N N . GLY A 1 104 ? -18.672 -27.359 -18 1 69.19 104 GLY A N 1
ATOM 836 C CA . GLY A 1 104 ? -20.078 -27.078 -18.266 1 69.19 104 GLY A CA 1
ATOM 837 C C . GLY A 1 104 ? -20.766 -26.375 -17.109 1 69.19 104 GLY A C 1
ATOM 838 O O . GLY A 1 104 ? -21.781 -25.688 -17.312 1 69.19 104 GLY A O 1
ATOM 839 N N . SER A 1 105 ? -20.234 -26.484 -15.891 1 77.31 105 SER A N 1
ATOM 840 C CA . SER A 1 105 ? -20.891 -25.938 -14.703 1 77.31 105 SER A CA 1
ATOM 841 C C . SER A 1 105 ? -20.25 -24.625 -14.273 1 77.31 105 SER A C 1
ATOM 843 O O . SER A 1 105 ? -20.625 -24.062 -13.25 1 77.31 105 SER A O 1
ATOM 845 N N . ILE A 1 106 ? -19.453 -24.156 -15.125 1 77.81 106 ILE A N 1
ATOM 846 C CA . ILE A 1 106 ? -18.656 -22.984 -14.75 1 77.81 106 ILE A CA 1
ATOM 847 C C . ILE A 1 106 ? -19.562 -21.781 -14.555 1 77.81 106 ILE A C 1
ATOM 849 O O . ILE A 1 106 ? -19.406 -21.031 -13.586 1 77.81 106 ILE A O 1
ATOM 853 N N . ALA A 1 107 ? -20.547 -21.609 -15.391 1 79.06 107 ALA A N 1
ATOM 854 C CA . ALA A 1 107 ? -21.422 -20.453 -15.32 1 79.06 107 ALA A CA 1
ATOM 855 C C . ALA A 1 107 ? -22.266 -20.484 -14.047 1 79.06 107 ALA A C 1
ATOM 857 O O . ALA A 1 107 ? -22.391 -19.469 -13.352 1 79.06 107 ALA A O 1
ATOM 858 N N . SER A 1 108 ? -22.875 -21.594 -13.773 1 84.56 108 SER A N 1
ATOM 859 C CA . SER A 1 108 ? -23.703 -21.734 -12.578 1 84.56 108 SER A CA 1
ATOM 860 C C . SER A 1 108 ? -22.875 -21.578 -11.305 1 84.56 108 SER A C 1
ATOM 862 O O . SER A 1 108 ? -23.328 -20.969 -10.336 1 84.56 108 SER A O 1
ATOM 864 N N . ARG A 1 109 ? -21.719 -22.094 -11.289 1 86.69 109 ARG A N 1
ATOM 865 C CA . ARG A 1 109 ? -20.828 -21.984 -10.148 1 86.69 109 ARG A CA 1
ATOM 866 C C . ARG A 1 109 ? -20.406 -20.531 -9.906 1 86.69 109 ARG A C 1
ATOM 868 O O . ARG A 1 109 ? -20.266 -20.109 -8.758 1 86.69 109 ARG A O 1
ATOM 875 N N . SER A 1 110 ? -20.297 -19.875 -10.992 1 87.19 110 SER A N 1
ATOM 876 C CA . SER A 1 110 ? -19.891 -18.484 -10.875 1 87.19 110 SER A CA 1
ATOM 877 C C . SER A 1 110 ? -20.969 -17.656 -10.18 1 87.19 110 SER A C 1
ATOM 879 O O . SER A 1 110 ? -20.656 -16.766 -9.383 1 87.19 110 SER A O 1
ATOM 881 N N . VAL A 1 111 ? -22.188 -17.953 -10.492 1 90.5 111 VAL A N 1
ATOM 882 C CA . VAL A 1 111 ? -23.312 -17.25 -9.875 1 90.5 111 VAL A CA 1
ATOM 883 C C . VAL A 1 111 ? -23.344 -17.562 -8.383 1 90.5 111 VAL A C 1
ATOM 885 O O . VAL A 1 111 ? -23.531 -16.672 -7.551 1 90.5 111 VAL A O 1
ATOM 888 N N . GLN A 1 112 ? -23.172 -18.781 -8.07 1 91.25 112 GLN A N 1
ATOM 889 C CA . GLN A 1 112 ? -23.172 -19.188 -6.672 1 91.25 112 GLN A CA 1
ATOM 890 C C . GLN A 1 112 ? -21.984 -18.594 -5.918 1 91.25 112 GLN A C 1
ATOM 892 O O . GLN A 1 112 ? -22.125 -18.188 -4.766 1 91.25 112 GLN A O 1
ATOM 897 N N . ALA A 1 113 ? -20.859 -18.656 -6.551 1 94.56 113 ALA A N 1
ATOM 898 C CA . ALA A 1 113 ? -19.672 -18.078 -5.941 1 94.56 113 ALA A CA 1
ATOM 899 C C . ALA A 1 113 ? -19.875 -16.594 -5.633 1 94.56 113 ALA A C 1
ATOM 901 O O . ALA A 1 113 ? -19.469 -16.125 -4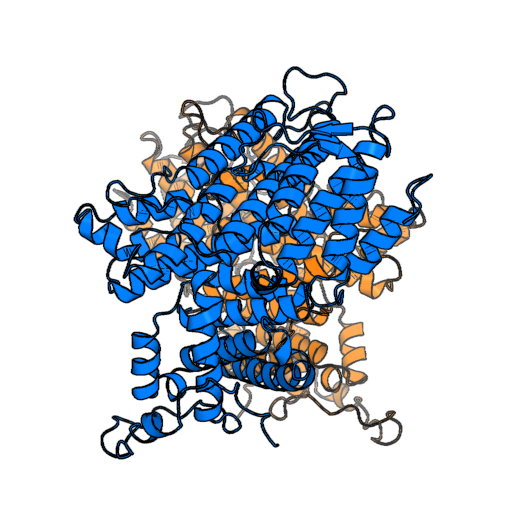.566 1 94.56 113 ALA A O 1
ATOM 902 N N . ARG A 1 114 ? -20.547 -15.953 -6.512 1 94.88 114 ARG A N 1
ATOM 903 C CA . ARG A 1 114 ? -20.812 -14.531 -6.309 1 94.88 114 ARG A CA 1
ATOM 904 C C . ARG A 1 114 ? -21.734 -14.312 -5.113 1 94.88 114 ARG A C 1
ATOM 906 O O . ARG A 1 114 ? -21.531 -13.375 -4.336 1 94.88 114 ARG A O 1
ATOM 913 N N . MET A 1 115 ? -22.688 -15.125 -5.023 1 95.69 115 MET A N 1
ATOM 914 C CA . MET A 1 115 ? -23.578 -15.047 -3.877 1 95.69 115 MET A CA 1
ATOM 915 C C . MET A 1 115 ? -22.812 -15.25 -2.572 1 95.69 115 MET A C 1
ATOM 917 O O . MET A 1 115 ? -23.047 -14.539 -1.593 1 95.69 115 MET A O 1
ATOM 921 N N . LEU A 1 116 ? -21.906 -16.203 -2.551 1 97.31 116 LEU A N 1
ATOM 922 C CA . LEU A 1 116 ? -21.094 -16.453 -1.358 1 97.31 116 LEU A CA 1
ATOM 923 C C . LEU A 1 116 ? -20.188 -15.258 -1.065 1 97.31 116 LEU A C 1
ATOM 925 O O . LEU A 1 116 ? -19.984 -14.898 0.096 1 97.31 116 LEU A O 1
ATOM 929 N N . MET A 1 117 ? -19.641 -14.664 -2.133 1 97.75 117 MET A N 1
ATOM 930 C CA . MET A 1 117 ? -18.797 -13.484 -1.959 1 97.75 117 MET A CA 1
ATOM 931 C C . MET A 1 117 ? -19.594 -12.336 -1.342 1 97.75 117 MET A C 1
ATOM 933 O O . MET A 1 117 ? -19.078 -11.609 -0.484 1 97.75 117 MET A O 1
ATOM 937 N N . GLU A 1 118 ? -20.812 -12.18 -1.79 1 96.44 118 GLU A N 1
ATOM 938 C CA . GLU A 1 118 ? -21.688 -11.133 -1.249 1 96.44 118 GLU A CA 1
ATOM 939 C C . GLU A 1 118 ? -21.922 -11.344 0.243 1 96.44 118 GLU A C 1
ATOM 941 O O . GLU A 1 118 ? -21.828 -10.391 1.027 1 96.44 118 GLU A O 1
ATOM 946 N N . GLU A 1 119 ? -22.203 -12.523 0.596 1 96.56 119 GLU A N 1
ATOM 947 C CA . GLU A 1 119 ? -22.438 -12.828 2.006 1 96.56 119 GLU A CA 1
ATOM 948 C C . GLU A 1 119 ? -21.141 -12.672 2.816 1 96.56 119 GLU A C 1
ATOM 950 O O . GLU A 1 119 ? -21.188 -12.266 3.979 1 96.56 119 GLU A O 1
ATOM 955 N N . CYS A 1 120 ? -20.016 -13.039 2.215 1 97.56 120 CYS A N 1
ATOM 956 C CA . CYS A 1 120 ? -18.719 -12.867 2.846 1 97.56 120 CYS A CA 1
ATOM 957 C C . CYS A 1 120 ? -18.484 -11.406 3.221 1 97.56 120 CYS A C 1
ATOM 959 O O . CYS A 1 120 ? -18.141 -11.109 4.367 1 97.56 120 CYS A O 1
ATOM 961 N N . VAL A 1 121 ? -18.75 -10.492 2.266 1 96.81 121 VAL A N 1
ATOM 962 C CA . VAL A 1 121 ? -18.516 -9.07 2.477 1 96.81 121 VAL A CA 1
ATOM 963 C C . VAL A 1 121 ? -19.516 -8.531 3.494 1 96.81 121 VAL A C 1
ATOM 965 O O . VAL A 1 121 ? -19.156 -7.715 4.352 1 96.81 121 VAL A O 1
ATOM 968 N N . ARG A 1 122 ? -20.734 -9.008 3.453 1 94.69 122 ARG A N 1
ATOM 969 C CA . ARG A 1 122 ? -21.781 -8.547 4.367 1 94.69 122 ARG A CA 1
ATOM 970 C C . ARG A 1 122 ? -21.438 -8.914 5.809 1 94.69 122 ARG A C 1
ATOM 972 O O . ARG A 1 122 ? -21.656 -8.117 6.727 1 94.69 122 ARG A O 1
ATOM 979 N N . MET A 1 123 ? -20.859 -9.992 6.023 1 94.62 123 MET A N 1
ATOM 980 C CA . MET A 1 123 ? -20.578 -10.492 7.363 1 94.62 123 MET A CA 1
ATOM 981 C C . MET A 1 123 ? -19.438 -9.711 8.008 1 94.62 123 MET A C 1
ATOM 983 O O . MET A 1 123 ? -19.297 -9.703 9.234 1 94.62 123 MET A O 1
ATOM 987 N N . ARG A 1 124 ? -18.625 -9.086 7.227 1 92.94 124 ARG A N 1
ATOM 988 C CA . ARG A 1 124 ? -17.438 -8.438 7.777 1 92.94 124 ARG A CA 1
ATOM 989 C C . ARG A 1 124 ? -17.609 -6.922 7.816 1 92.94 124 ARG A C 1
ATOM 991 O O . ARG A 1 124 ? -16.688 -6.195 8.203 1 92.94 124 ARG A O 1
ATOM 998 N N . MET A 1 125 ? -18.719 -6.512 7.496 1 91.12 125 MET A N 1
ATOM 999 C CA . MET A 1 125 ? -18.984 -5.082 7.367 1 91.12 125 MET A CA 1
ATOM 1000 C C . MET A 1 125 ? -18.922 -4.395 8.727 1 91.12 125 MET A C 1
ATOM 1002 O O . MET A 1 125 ? -19.625 -4.781 9.656 1 91.12 125 MET A O 1
ATOM 1006 N N . ALA A 1 126 ? -18.094 -3.459 8.867 1 91.94 126 ALA A N 1
ATOM 1007 C CA . ALA A 1 126 ? -17.953 -2.631 10.062 1 91.94 126 ALA A CA 1
ATOM 1008 C C . ALA A 1 126 ? -17.234 -1.322 9.742 1 91.94 126 ALA A C 1
ATOM 1010 O O . ALA A 1 126 ? -16.281 -1.305 8.953 1 91.94 126 ALA A O 1
ATOM 1011 N N . PRO A 1 127 ? -17.672 -0.238 10.32 1 92.25 127 PRO A N 1
ATOM 1012 C CA . PRO A 1 127 ? -17.016 1.039 10.039 1 92.25 127 PRO A CA 1
ATOM 1013 C C . PRO A 1 127 ? -15.547 1.05 10.453 1 92.25 127 PRO A C 1
ATOM 1015 O O . PRO A 1 127 ? -14.734 1.754 9.852 1 92.25 127 PRO A O 1
ATOM 1018 N N . ASP A 1 128 ? -15.281 0.31 11.492 1 94 128 ASP A N 1
ATOM 1019 C CA . ASP A 1 128 ? -13.898 0.287 11.977 1 94 128 ASP A CA 1
ATOM 1020 C C . ASP A 1 128 ? -13.18 -0.983 11.523 1 94 128 ASP A C 1
ATOM 1022 O O . ASP A 1 128 ? -12.289 -1.475 12.219 1 94 128 ASP A O 1
ATOM 1026 N N . PHE A 1 129 ? -13.648 -1.501 10.391 1 93.88 129 PHE A N 1
ATOM 1027 C CA . PHE A 1 129 ? -12.977 -2.652 9.805 1 93.88 129 PHE A CA 1
ATOM 1028 C C . PHE A 1 129 ? -11.469 -2.428 9.75 1 93.88 129 PHE A C 1
ATOM 1030 O O . PHE A 1 129 ? -11.008 -1.386 9.281 1 93.88 129 PHE A O 1
ATOM 1037 N N . GLY A 1 130 ? -10.656 -3.42 10.305 1 93.06 130 GLY A N 1
ATOM 1038 C CA . GLY A 1 130 ? -9.203 -3.346 10.281 1 93.06 130 GLY A CA 1
ATOM 1039 C C . GLY A 1 130 ? -8.602 -2.971 11.617 1 93.06 130 GLY A C 1
ATOM 1040 O O . GLY A 1 130 ? -7.391 -3.078 11.812 1 93.06 130 GLY A O 1
ATOM 1041 N N . GLU A 1 131 ? -9.477 -2.533 12.555 1 94.31 131 GLU A N 1
ATOM 1042 C CA . GLU A 1 131 ? -8.953 -2.105 13.844 1 94.31 131 GLU A CA 1
ATOM 1043 C C . GLU A 1 131 ? -8.43 -3.291 14.648 1 94.31 131 GLU A C 1
ATOM 1045 O O . GLU A 1 131 ? -7.43 -3.172 15.359 1 94.31 131 GLU A O 1
ATOM 1050 N N . ASP A 1 132 ? -9.125 -4.367 14.586 1 92.94 132 ASP A N 1
ATOM 1051 C CA . ASP A 1 132 ? -8.734 -5.586 15.281 1 92.94 132 ASP A CA 1
ATOM 1052 C C . ASP A 1 132 ? -8.758 -6.789 14.344 1 92.94 132 ASP A C 1
ATOM 1054 O O . ASP A 1 132 ? -9.586 -7.691 14.508 1 92.94 132 ASP A O 1
ATOM 1058 N N . PRO A 1 133 ? -7.762 -6.781 13.5 1 94.44 133 PRO A N 1
ATOM 1059 C CA . PRO A 1 133 ? -7.785 -7.859 12.508 1 94.44 133 PRO A CA 1
ATOM 1060 C C . PRO A 1 133 ? -7.426 -9.219 13.102 1 94.44 133 PRO A C 1
ATOM 1062 O O . PRO A 1 133 ? -6.695 -9.289 14.094 1 94.44 133 PRO A O 1
ATOM 1065 N N . THR A 1 134 ? -8 -10.227 12.57 1 95.06 134 THR A N 1
ATOM 1066 C CA . THR A 1 134 ? -7.672 -11.609 12.875 1 95.06 134 THR A CA 1
ATOM 1067 C C . THR A 1 134 ? -7.184 -12.336 11.625 1 95.06 134 THR A C 1
ATOM 1069 O O . THR A 1 134 ? -7.242 -11.797 10.523 1 95.06 134 THR A O 1
ATOM 1072 N N . ILE A 1 135 ? -6.664 -13.516 11.812 1 95.69 135 ILE A N 1
ATOM 1073 C CA . ILE A 1 135 ? -6.176 -14.312 10.688 1 95.69 135 ILE A CA 1
ATOM 1074 C C . ILE A 1 135 ? -7.324 -14.609 9.727 1 95.69 135 ILE A C 1
ATOM 1076 O O . ILE A 1 135 ? -7.129 -14.641 8.508 1 95.69 135 ILE A O 1
ATOM 1080 N N . GLU A 1 136 ? -8.523 -14.773 10.305 1 96.81 136 GLU A N 1
ATOM 1081 C CA . GLU A 1 136 ? -9.695 -15.047 9.477 1 96.81 136 GLU A CA 1
ATOM 1082 C C . GLU A 1 136 ? -10.039 -13.844 8.594 1 96.81 136 GLU A C 1
ATOM 1084 O O . GLU A 1 136 ? -10.438 -14.008 7.441 1 96.81 136 GLU A O 1
ATOM 1089 N N . THR A 1 137 ? -9.852 -12.625 9.164 1 97.25 137 THR A N 1
ATOM 1090 C CA . THR A 1 137 ? -10.086 -11.406 8.406 1 97.25 137 THR A CA 1
ATOM 1091 C C . THR A 1 137 ? -9.156 -11.336 7.195 1 97.25 137 THR A C 1
ATOM 1093 O O . THR A 1 137 ? -9.586 -10.977 6.094 1 97.25 137 THR A O 1
ATOM 1096 N N . ILE A 1 138 ? -7.949 -11.688 7.383 1 97.81 138 ILE A N 1
ATOM 1097 C CA . ILE A 1 138 ? -6.914 -11.648 6.355 1 97.81 138 ILE A CA 1
ATOM 1098 C C . ILE A 1 138 ? -7.234 -12.664 5.262 1 97.81 138 ILE A C 1
ATOM 1100 O O . ILE A 1 138 ? -7.223 -12.328 4.074 1 97.81 138 ILE A O 1
ATOM 1104 N N . LEU A 1 139 ? -7.566 -13.836 5.672 1 98 139 LEU A N 1
ATOM 1105 C CA . LEU A 1 139 ? -7.805 -14.922 4.727 1 98 139 LEU A CA 1
ATOM 1106 C C . LEU A 1 139 ? -9.07 -14.672 3.918 1 98 139 LEU A C 1
ATOM 1108 O O . LEU A 1 139 ? -9.133 -15 2.73 1 98 139 LEU A O 1
ATOM 1112 N N . ALA A 1 140 ? -10.109 -14.102 4.562 1 98.06 140 ALA A N 1
ATOM 1113 C CA . ALA A 1 140 ? -11.305 -13.734 3.818 1 98.06 140 ALA A CA 1
ATOM 1114 C C . ALA A 1 140 ? -10.977 -12.773 2.682 1 98.06 140 ALA A C 1
ATOM 1116 O O . ALA A 1 140 ? -11.43 -12.953 1.551 1 98.06 140 ALA A O 1
ATOM 1117 N N . SER A 1 141 ? -10.156 -11.758 2.955 1 97.62 141 SER A N 1
ATOM 1118 C CA . SER A 1 141 ? -9.727 -10.812 1.928 1 97.62 141 SER A CA 1
ATOM 1119 C C . SER A 1 141 ? -8.914 -11.508 0.841 1 97.62 141 SER A C 1
ATOM 1121 O O . SER A 1 141 ? -9.062 -11.203 -0.344 1 97.62 141 SER A O 1
ATOM 1123 N N . PHE A 1 142 ? -8.109 -12.414 1.241 1 97.69 142 PHE A N 1
ATOM 1124 C CA . PHE A 1 142 ? -7.266 -13.125 0.292 1 97.69 142 PHE A CA 1
ATOM 1125 C C . PHE A 1 142 ? -8.109 -13.984 -0.642 1 97.69 142 PHE A C 1
ATOM 1127 O O . PHE A 1 142 ? -7.859 -14.031 -1.849 1 97.69 142 PHE A O 1
ATOM 1134 N N . PHE A 1 143 ? -9.086 -14.672 -0.068 1 97.69 143 PHE A N 1
ATOM 1135 C CA . PHE A 1 143 ? -9.93 -15.523 -0.896 1 97.69 143 PHE A CA 1
ATOM 1136 C C . PHE A 1 143 ? -10.805 -14.68 -1.821 1 97.69 143 PHE A C 1
ATOM 1138 O O . PHE A 1 143 ? -11.07 -15.07 -2.959 1 97.69 143 PHE A O 1
ATOM 1145 N N . LEU A 1 144 ? -11.234 -13.531 -1.311 1 97.44 144 LEU A N 1
ATOM 1146 C CA . LEU A 1 144 ? -11.953 -12.617 -2.189 1 97.44 144 LEU A CA 1
ATOM 1147 C C . LEU A 1 144 ? -11.07 -12.164 -3.342 1 97.44 144 LEU A C 1
ATOM 1149 O O . LEU A 1 144 ? -11.516 -12.078 -4.484 1 97.44 144 LEU A O 1
ATOM 1153 N N . PHE A 1 145 ? -9.828 -11.883 -3.07 1 95.94 145 PHE A N 1
ATOM 1154 C CA . PHE A 1 145 ? -8.852 -11.539 -4.105 1 95.94 145 PHE A CA 1
ATOM 1155 C C . PHE A 1 145 ? -8.781 -12.641 -5.16 1 95.94 145 PHE A C 1
ATOM 1157 O O . PHE A 1 145 ? -8.867 -12.359 -6.359 1 95.94 145 PHE A O 1
ATOM 1164 N N . ALA A 1 146 ? -8.633 -13.828 -4.656 1 93 146 ALA A N 1
ATOM 1165 C CA . ALA A 1 146 ? -8.469 -14.953 -5.57 1 93 146 ALA A CA 1
ATOM 1166 C C . ALA A 1 146 ? -9.68 -15.094 -6.484 1 93 146 ALA A C 1
ATOM 1168 O O . ALA A 1 146 ? -9.531 -15.352 -7.684 1 93 146 ALA A O 1
ATOM 1169 N N . CYS A 1 147 ? -10.875 -14.922 -5.926 1 93.31 147 CYS A N 1
ATOM 1170 C CA . CYS A 1 147 ? -12.102 -15 -6.715 1 93.31 147 CYS A CA 1
ATOM 1171 C C . CYS A 1 147 ? -12.125 -13.914 -7.785 1 93.31 147 CYS A C 1
ATOM 1173 O O . CYS A 1 147 ? -12.406 -14.188 -8.953 1 93.31 147 CYS A O 1
ATOM 1175 N N . LEU A 1 148 ? -11.836 -12.734 -7.383 1 93.69 148 LEU A N 1
ATOM 1176 C CA . LEU A 1 148 ? -11.898 -11.578 -8.273 1 93.69 148 LEU A CA 1
ATOM 1177 C C . LEU A 1 148 ? -10.828 -11.664 -9.359 1 93.69 148 LEU A C 1
ATOM 1179 O O . LEU A 1 148 ? -11.078 -11.312 -10.508 1 93.69 148 LEU A O 1
ATOM 1183 N N . PHE A 1 149 ? -9.711 -12.109 -8.992 1 88.31 149 PHE A N 1
ATOM 1184 C CA . PHE A 1 149 ? -8.641 -12.312 -9.953 1 88.31 149 PHE A CA 1
ATOM 1185 C C . PHE A 1 149 ? -9.062 -13.312 -11.023 1 88.31 149 PHE A C 1
ATOM 1187 O O . PHE A 1 149 ? -8.82 -13.094 -12.219 1 88.31 149 PHE A O 1
ATOM 1194 N N . GLY A 1 150 ? -9.695 -14.375 -10.586 1 83.44 150 GLY A N 1
ATOM 1195 C CA . GLY A 1 150 ? -10.156 -15.398 -11.516 1 83.44 150 GLY A CA 1
ATOM 1196 C C . GLY A 1 150 ? -11.234 -14.906 -12.461 1 83.44 150 GLY A C 1
ATOM 1197 O O . GLY A 1 150 ? -11.359 -15.398 -13.586 1 83.44 150 GLY A O 1
ATOM 1198 N N . SER A 1 151 ? -12.008 -13.977 -12 1 84.81 151 SER A N 1
ATOM 1199 C CA . SER A 1 151 ? -13.102 -13.453 -12.812 1 84.81 151 SER A CA 1
ATOM 1200 C C . SER A 1 151 ? -12.656 -12.234 -13.609 1 84.81 151 SER A C 1
ATOM 1202 O O . SER A 1 151 ? -13.492 -11.484 -14.125 1 84.81 151 SER A O 1
ATOM 1204 N N . HIS A 1 152 ? -11.391 -11.914 -13.578 1 83.19 152 HIS A N 1
ATOM 1205 C CA . HIS A 1 152 ? -10.75 -10.867 -14.375 1 83.19 152 HIS A CA 1
ATOM 1206 C C . HIS A 1 152 ? -11.164 -9.484 -13.898 1 83.19 152 HIS A C 1
ATOM 1208 O O . HIS A 1 152 ? -11.258 -8.547 -14.695 1 83.19 152 HIS A O 1
ATOM 1214 N N . GLN A 1 153 ? -11.609 -9.422 -12.688 1 90.38 153 GLN A N 1
ATOM 1215 C CA . GLN A 1 153 ? -11.82 -8.117 -12.062 1 90.38 153 GLN A CA 1
ATOM 1216 C C . GLN A 1 153 ? -10.562 -7.641 -11.344 1 90.38 153 GLN A C 1
ATOM 1218 O O . GLN A 1 153 ? -10.492 -7.672 -10.117 1 90.38 153 GLN A O 1
ATOM 1223 N N . HIS A 1 154 ? -9.648 -7.148 -12.078 1 85.56 154 HIS A N 1
ATOM 1224 C CA . HIS A 1 154 ? -8.266 -6.992 -11.648 1 85.56 154 HIS A CA 1
ATOM 1225 C C . HIS A 1 154 ? -8.117 -5.832 -10.664 1 85.56 154 HIS A C 1
ATOM 1227 O O . HIS A 1 154 ? -7.301 -5.895 -9.742 1 85.56 154 HIS A O 1
ATOM 1233 N N . LYS A 1 155 ? -8.828 -4.766 -10.898 1 89.56 155 LYS A N 1
ATOM 1234 C CA . LYS A 1 155 ? -8.703 -3.65 -9.969 1 89.56 155 LYS A CA 1
ATOM 1235 C C . LYS A 1 155 ? -9.242 -4.023 -8.586 1 89.56 155 LYS A C 1
ATOM 1237 O O . LYS A 1 155 ? -8.609 -3.732 -7.57 1 89.56 155 LYS A O 1
ATOM 1242 N N . ALA A 1 156 ? -10.43 -4.645 -8.609 1 94.38 156 ALA A N 1
ATOM 1243 C CA . ALA A 1 156 ? -11.008 -5.109 -7.348 1 94.38 156 ALA A CA 1
ATOM 1244 C C . ALA A 1 156 ? -10.109 -6.156 -6.691 1 94.38 156 ALA A C 1
ATOM 1246 O O . ALA A 1 156 ? -9.961 -6.18 -5.469 1 94.38 156 ALA A O 1
ATOM 1247 N N . ALA A 1 157 ? -9.57 -7.016 -7.508 1 93 157 ALA A N 1
ATOM 1248 C CA . ALA A 1 157 ? -8.656 -8.039 -7.004 1 93 157 ALA A CA 1
ATOM 1249 C C . ALA A 1 157 ? -7.438 -7.402 -6.332 1 93 157 ALA A C 1
ATOM 1251 O O . ALA A 1 157 ? -7.047 -7.809 -5.234 1 93 157 ALA A O 1
ATOM 1252 N N . ARG A 1 158 ? -6.91 -6.453 -6.961 1 89.88 158 ARG A N 1
ATOM 1253 C CA . ARG A 1 158 ? -5.766 -5.742 -6.398 1 89.88 158 ARG A CA 1
ATOM 1254 C C . ARG A 1 158 ? -6.109 -5.125 -5.047 1 89.88 158 ARG A C 1
ATOM 1256 O O . ARG A 1 158 ? -5.312 -5.188 -4.109 1 89.88 158 ARG A O 1
ATOM 1263 N N . HIS A 1 159 ? -7.25 -4.547 -4.984 1 91.75 159 HIS A N 1
ATOM 1264 C CA . HIS A 1 159 ? -7.703 -3.932 -3.744 1 91.75 159 HIS A CA 1
ATOM 1265 C C . HIS A 1 159 ? -7.809 -4.961 -2.623 1 91.75 159 HIS A C 1
ATOM 1267 O O . HIS A 1 159 ? -7.383 -4.699 -1.495 1 91.75 159 HIS A O 1
ATOM 1273 N N . LYS A 1 160 ? -8.344 -6.07 -2.914 1 95.44 160 LYS A N 1
ATOM 1274 C CA . LYS A 1 160 ? -8.531 -7.09 -1.887 1 95.44 160 LYS A CA 1
ATOM 1275 C C . LYS A 1 160 ? -7.195 -7.691 -1.462 1 95.44 160 LYS A C 1
ATOM 1277 O O . LYS A 1 160 ? -7.012 -8.055 -0.297 1 95.44 160 LYS A O 1
ATOM 1282 N N . LEU A 1 161 ? -6.297 -7.863 -2.381 1 94.25 161 LEU A N 1
ATOM 1283 C CA . LEU A 1 161 ? -4.965 -8.344 -2.018 1 94.25 161 LEU A CA 1
ATOM 1284 C C . LEU A 1 161 ? -4.262 -7.348 -1.1 1 94.25 161 LEU A C 1
ATOM 1286 O O . LEU A 1 161 ? -3.66 -7.738 -0.099 1 94.25 161 LEU A O 1
ATOM 1290 N N . ARG A 1 162 ? -4.355 -6.129 -1.447 1 91.56 162 ARG A N 1
ATOM 1291 C CA . ARG A 1 162 ? -3.746 -5.098 -0.613 1 91.56 162 ARG A CA 1
ATOM 1292 C C . ARG A 1 162 ? -4.371 -5.078 0.778 1 91.56 162 ARG A C 1
ATOM 1294 O O . ARG A 1 162 ? -3.674 -4.879 1.774 1 91.56 162 ARG A O 1
ATOM 1301 N N . GLU A 1 163 ? -5.66 -5.207 0.752 1 93.81 163 GLU A N 1
ATOM 1302 C CA . GLU A 1 163 ? -6.352 -5.289 2.035 1 93.81 163 GLU A CA 1
ATOM 1303 C C . GLU A 1 163 ? -5.805 -6.434 2.883 1 93.81 163 GLU A C 1
ATOM 1305 O O . GLU A 1 163 ? -5.52 -6.254 4.07 1 93.81 163 GLU A O 1
ATOM 1310 N N . ALA A 1 164 ? -5.656 -7.57 2.293 1 96.19 164 ALA A N 1
ATOM 1311 C CA . ALA A 1 164 ? -5.137 -8.734 3.01 1 96.19 164 ALA A CA 1
ATOM 1312 C C . ALA A 1 164 ? -3.734 -8.461 3.547 1 96.19 164 ALA A C 1
ATOM 1314 O O . ALA A 1 164 ? -3.441 -8.742 4.711 1 96.19 164 ALA A O 1
ATOM 1315 N N . VAL A 1 165 ? -2.9 -7.914 2.748 1 92.62 165 VAL A N 1
ATOM 1316 C CA . VAL A 1 165 ? -1.511 -7.66 3.111 1 92.62 165 VAL A CA 1
ATOM 1317 C C . VAL A 1 165 ? -1.448 -6.594 4.203 1 92.62 165 VAL A C 1
ATOM 1319 O O . VAL A 1 165 ? -0.677 -6.715 5.156 1 92.62 165 VAL A O 1
ATOM 1322 N N . ASP A 1 166 ? -2.273 -5.59 4.074 1 89.81 166 ASP A N 1
ATOM 1323 C CA . ASP A 1 166 ? -2.307 -4.516 5.059 1 89.81 166 ASP A CA 1
ATOM 1324 C C . ASP A 1 166 ? -2.748 -5.039 6.426 1 89.81 166 ASP A C 1
ATOM 1326 O O . ASP A 1 166 ? -2.207 -4.629 7.457 1 89.81 166 ASP A O 1
ATOM 1330 N N . LEU A 1 167 ? -3.764 -5.82 6.434 1 94.31 167 LEU A N 1
ATOM 1331 C CA . LEU A 1 167 ? -4.242 -6.406 7.684 1 94.31 167 LEU A CA 1
ATOM 1332 C C . LEU A 1 167 ? -3.174 -7.293 8.312 1 94.31 167 LEU A C 1
ATOM 1334 O O . LEU A 1 167 ? -2.975 -7.262 9.531 1 94.31 167 LEU A O 1
ATOM 1338 N N . ALA A 1 168 ? -2.504 -8.062 7.5 1 93.56 168 ALA A N 1
ATOM 1339 C CA . ALA A 1 168 ? -1.435 -8.922 7.992 1 93.56 168 ALA A CA 1
ATOM 1340 C C . ALA A 1 168 ? -0.282 -8.102 8.562 1 93.56 168 ALA A C 1
ATOM 1342 O O . ALA A 1 168 ? 0.307 -8.477 9.578 1 93.56 168 ALA A O 1
ATOM 1343 N N . TYR A 1 169 ? 0.004 -7.039 7.914 1 87.69 169 TYR A N 1
ATOM 1344 C CA . TYR A 1 169 ? 1.045 -6.133 8.391 1 87.69 169 TYR A CA 1
ATOM 1345 C C . TYR A 1 169 ? 0.673 -5.531 9.742 1 87.69 169 TYR A C 1
ATOM 1347 O O . TYR A 1 169 ? 1.518 -5.422 10.633 1 87.69 169 TYR A O 1
ATOM 1355 N N . SER A 1 170 ? -0.565 -5.129 9.852 1 87.31 170 SER A N 1
ATOM 1356 C CA . SER A 1 170 ? -1.061 -4.531 11.086 1 87.31 170 SER A CA 1
ATOM 1357 C C . SER A 1 170 ? -0.987 -5.52 12.242 1 87.31 170 SER A C 1
ATOM 1359 O O . SER A 1 170 ? -0.783 -5.121 13.391 1 87.31 170 SER A O 1
ATOM 1361 N N . LEU A 1 171 ? -1.126 -6.77 11.922 1 90.31 171 LEU A N 1
ATOM 1362 C CA . LEU A 1 171 ? -1.042 -7.809 12.945 1 90.31 171 LEU A CA 1
ATOM 1363 C C . LEU A 1 171 ? 0.411 -8.102 13.297 1 90.31 171 LEU A C 1
ATOM 1365 O O . LEU A 1 171 ? 0.687 -8.758 14.305 1 90.31 171 LEU A O 1
ATOM 1369 N N . GLY A 1 172 ? 1.309 -7.648 12.508 1 86.31 172 GLY A N 1
ATOM 1370 C CA . GLY A 1 172 ? 2.727 -7.852 12.758 1 86.31 172 GLY A CA 1
ATOM 1371 C C . GLY A 1 172 ? 3.223 -9.211 12.312 1 86.31 172 GLY A C 1
ATOM 1372 O O . GLY A 1 172 ? 4.172 -9.75 12.883 1 86.31 172 GLY A O 1
ATOM 1373 N N . MET A 1 173 ? 2.646 -9.789 11.273 1 88.25 173 MET A N 1
ATOM 1374 C CA . MET A 1 173 ? 3.025 -11.133 10.852 1 88.25 173 MET A CA 1
ATOM 1375 C C . MET A 1 173 ? 4.469 -11.164 10.367 1 88.25 173 MET A C 1
ATOM 1377 O O . MET A 1 173 ? 5.094 -12.227 10.328 1 88.25 173 MET A O 1
ATOM 1381 N N . HIS A 1 174 ? 5.016 -10.047 10.016 1 82.44 174 HIS A N 1
ATOM 1382 C CA . HIS A 1 174 ? 6.391 -9.961 9.539 1 82.44 174 HIS A CA 1
ATOM 1383 C C . HIS A 1 174 ? 7.367 -9.805 10.695 1 82.44 174 HIS A C 1
ATOM 1385 O O . HIS A 1 174 ? 8.586 -9.773 10.484 1 82.44 174 HIS A O 1
ATOM 1391 N N . LEU A 1 175 ? 6.809 -9.711 11.875 1 79.31 175 LEU A N 1
ATOM 1392 C CA . LEU A 1 175 ? 7.648 -9.461 13.039 1 79.31 175 LEU A CA 1
ATOM 1393 C C . LEU A 1 175 ? 7.754 -10.711 13.906 1 79.31 175 LEU A C 1
ATOM 1395 O O . LEU A 1 175 ? 6.738 -11.234 14.375 1 79.31 175 LEU A O 1
ATOM 1399 N N . PRO A 1 176 ? 8.93 -11.125 14.281 1 76.44 176 PRO A N 1
ATOM 1400 C CA . PRO A 1 176 ? 9.109 -12.312 15.125 1 76.44 176 PRO A CA 1
ATOM 1401 C C . PRO A 1 176 ? 8.469 -12.148 16.5 1 76.44 176 PRO A C 1
ATOM 1403 O O . PRO A 1 176 ? 7.902 -13.109 17.047 1 76.44 176 PRO A O 1
ATOM 1406 N N . GLN A 1 177 ? 8.516 -10.961 17.047 1 80.38 177 GLN A N 1
ATOM 1407 C CA . GLN A 1 177 ? 8.016 -10.711 18.391 1 80.38 177 GLN A CA 1
ATOM 1408 C C . GLN A 1 177 ? 6.504 -10.93 18.469 1 80.38 177 GLN A C 1
ATOM 1410 O O . GLN A 1 177 ? 5.973 -11.266 19.531 1 80.38 177 GLN A O 1
ATOM 1415 N N . SER A 1 178 ? 5.848 -10.812 17.391 1 85.12 178 SER A N 1
ATOM 1416 C CA . SER A 1 178 ? 4.395 -10.93 17.359 1 85.12 178 SER A CA 1
ATOM 1417 C C . SER A 1 178 ? 3.959 -12.383 17.531 1 85.12 178 SER A C 1
ATOM 1419 O O . SER A 1 178 ? 2.791 -12.656 17.812 1 85.12 178 SER A O 1
ATOM 1421 N N . TYR A 1 179 ? 4.871 -13.32 17.359 1 82.38 179 TYR A N 1
ATOM 1422 C CA . TYR A 1 179 ? 4.531 -14.734 17.438 1 82.38 179 TYR A CA 1
ATOM 1423 C C . TYR A 1 179 ? 4.641 -15.234 18.875 1 82.38 179 TYR A C 1
ATOM 1425 O O . TYR A 1 179 ? 4.254 -16.375 19.172 1 82.38 179 TYR A O 1
ATOM 1433 N N . THR A 1 180 ? 5.148 -14.352 19.734 1 82.81 180 THR A N 1
ATOM 1434 C CA . THR A 1 180 ? 5.301 -14.734 21.141 1 82.81 180 THR A CA 1
ATOM 1435 C C . THR A 1 180 ? 3.938 -14.961 21.797 1 82.81 180 THR A C 1
ATOM 1437 O O . THR A 1 180 ? 3.033 -14.141 21.656 1 82.81 180 THR A O 1
ATOM 1440 N N . GLY A 1 181 ? 3.721 -16.156 22.391 1 84 181 GLY A N 1
ATOM 1441 C CA . GLY A 1 181 ? 2.502 -16.453 23.125 1 84 181 GLY A CA 1
ATOM 1442 C C . GLY A 1 181 ? 1.446 -17.125 22.281 1 84 181 GLY A C 1
ATOM 1443 O O . GLY A 1 181 ? 0.423 -17.578 22.797 1 84 181 GLY A O 1
ATOM 1444 N N . LEU A 1 182 ? 1.721 -17.234 21.047 1 84.62 182 LEU A N 1
ATOM 1445 C CA . LEU A 1 182 ? 0.76 -17.922 20.188 1 84.62 182 LEU A CA 1
ATOM 1446 C C . LEU A 1 182 ? 0.857 -19.438 20.359 1 84.62 182 LEU A C 1
ATOM 1448 O O . LEU A 1 182 ? 1.917 -19.953 20.719 1 84.62 182 LEU A O 1
ATOM 1452 N N . THR A 1 183 ? -0.279 -20.062 20.156 1 85.81 183 THR A N 1
ATOM 1453 C CA . THR A 1 183 ? -0.251 -21.516 20.094 1 85.81 183 THR A CA 1
ATOM 1454 C C . THR A 1 183 ? 0.526 -22 18.859 1 85.81 183 THR A C 1
ATOM 1456 O O . THR A 1 183 ? 0.714 -21.234 17.906 1 85.81 183 THR A O 1
ATOM 1459 N N . ARG A 1 184 ? 0.965 -23.219 18.859 1 81.5 184 ARG A N 1
ATOM 1460 C CA . ARG A 1 184 ? 1.711 -23.797 17.75 1 81.5 184 ARG A CA 1
ATOM 1461 C C . ARG A 1 184 ? 0.903 -23.734 16.453 1 81.5 184 ARG A C 1
ATOM 1463 O O . ARG A 1 184 ? 1.437 -23.391 15.398 1 81.5 184 ARG A O 1
ATOM 1470 N N . GLU A 1 185 ? -0.307 -24.047 16.547 1 82.81 185 GLU A N 1
ATOM 1471 C CA . GLU A 1 185 ? -1.184 -24.062 15.375 1 82.81 185 GLU A CA 1
ATOM 1472 C C . GLU A 1 185 ? -1.324 -22.672 14.766 1 82.81 185 GLU A C 1
ATOM 1474 O O . GLU A 1 185 ? -1.262 -22.516 13.547 1 82.81 185 GLU A O 1
ATOM 1479 N N . LEU A 1 186 ? -1.488 -21.75 15.664 1 86.81 186 LEU A N 1
ATOM 1480 C CA . LEU A 1 186 ? -1.659 -20.391 15.18 1 86.81 186 LEU A CA 1
ATOM 1481 C C . LEU A 1 186 ? -0.351 -19.844 14.617 1 86.81 186 LEU A C 1
ATOM 1483 O O . LEU A 1 186 ? -0.358 -19.094 13.641 1 86.81 186 LEU A O 1
ATOM 1487 N N . ARG A 1 187 ? 0.735 -20.234 15.203 1 84.94 187 ARG A N 1
ATOM 1488 C CA . ARG A 1 187 ? 2.047 -19.828 14.711 1 84.94 187 ARG A CA 1
ATOM 1489 C C . ARG A 1 187 ? 2.281 -20.328 13.289 1 84.94 187 ARG A C 1
ATOM 1491 O O . ARG A 1 187 ? 2.76 -19.594 12.43 1 84.94 187 ARG A O 1
ATOM 1498 N N . GLU A 1 188 ? 1.969 -21.531 13.117 1 83.81 188 GLU A N 1
ATOM 1499 C CA . GLU A 1 188 ? 2.125 -22.141 11.805 1 83.81 188 GLU A CA 1
ATOM 1500 C C . GLU A 1 188 ? 1.246 -21.453 10.758 1 83.81 188 GLU A C 1
ATOM 1502 O O . GLU A 1 188 ? 1.698 -21.172 9.648 1 83.81 188 GLU A O 1
ATOM 1507 N N . GLN A 1 189 ? 0.062 -21.234 11.164 1 89.81 189 GLN A N 1
ATOM 1508 C CA . GLN A 1 189 ? -0.879 -20.609 10.234 1 89.81 189 GLN A CA 1
ATOM 1509 C C . GLN A 1 189 ? -0.447 -19.203 9.883 1 89.81 189 GLN A C 1
ATOM 1511 O O . GLN A 1 189 ? -0.569 -18.781 8.727 1 89.81 189 GLN A O 1
ATOM 1516 N N . TRP A 1 190 ? 0.025 -18.422 10.867 1 89.81 190 TRP A N 1
ATOM 1517 C CA . TRP A 1 190 ? 0.507 -17.062 10.625 1 89.81 190 TRP A CA 1
ATOM 1518 C C . TRP A 1 190 ? 1.687 -17.062 9.656 1 89.81 190 TRP A C 1
ATOM 1520 O O . TRP A 1 190 ? 1.736 -16.266 8.727 1 89.81 190 TRP A O 1
ATOM 1530 N N . LEU A 1 191 ? 2.572 -17.984 9.922 1 85.81 191 LEU A N 1
ATOM 1531 C CA . LEU A 1 191 ? 3.771 -18.062 9.094 1 85.81 191 LEU A CA 1
ATOM 1532 C C . LEU A 1 191 ? 3.416 -18.406 7.652 1 85.81 191 LEU A C 1
ATOM 1534 O O . LEU A 1 191 ? 3.918 -17.781 6.719 1 85.81 191 LEU A O 1
ATOM 1538 N N . ARG A 1 192 ? 2.586 -19.375 7.488 1 88.94 192 ARG A N 1
ATOM 1539 C CA . ARG A 1 192 ? 2.168 -19.781 6.152 1 88.94 192 ARG A CA 1
ATOM 1540 C C . ARG A 1 192 ? 1.434 -18.656 5.434 1 88.94 192 ARG A C 1
ATOM 1542 O O . ARG A 1 192 ? 1.655 -18.422 4.242 1 88.94 192 ARG A O 1
ATOM 1549 N N . THR A 1 193 ? 0.581 -18.016 6.164 1 92.62 193 THR A N 1
ATOM 1550 C CA . THR A 1 193 ? -0.159 -16.891 5.594 1 92.62 193 THR A CA 1
ATOM 1551 C C . THR A 1 193 ? 0.791 -15.773 5.172 1 92.62 193 THR A C 1
ATOM 1553 O O . THR A 1 193 ? 0.649 -15.211 4.086 1 92.62 193 THR A O 1
ATOM 1556 N N . TYR A 1 194 ? 1.719 -15.477 6.043 1 90.5 194 TYR A N 1
ATOM 1557 C CA . TYR A 1 194 ? 2.711 -14.453 5.746 1 90.5 194 TYR A CA 1
ATOM 1558 C C . TYR A 1 194 ? 3.477 -14.789 4.469 1 90.5 194 TYR A C 1
ATOM 1560 O O . TYR A 1 194 ? 3.67 -13.922 3.611 1 90.5 194 TYR A O 1
ATOM 1568 N N . LEU A 1 195 ? 3.865 -16 4.309 1 88.31 195 LEU A N 1
ATOM 1569 C CA . LEU A 1 195 ? 4.641 -16.438 3.152 1 88.31 195 LEU A CA 1
ATOM 1570 C C . LEU A 1 195 ? 3.793 -16.391 1.885 1 88.31 195 LEU A C 1
ATOM 1572 O O . LEU A 1 195 ? 4.246 -15.914 0.843 1 88.31 195 LEU A O 1
ATOM 1576 N N . VAL A 1 196 ? 2.602 -16.891 1.963 1 92.25 196 VAL A N 1
ATOM 1577 C CA . VAL A 1 196 ? 1.708 -16.906 0.811 1 92.25 196 VAL A CA 1
ATOM 1578 C C . VAL A 1 196 ? 1.417 -15.484 0.352 1 92.25 196 VAL A C 1
ATOM 1580 O O . VAL A 1 196 ? 1.464 -15.188 -0.845 1 92.25 196 VAL A O 1
ATOM 1583 N N . LEU A 1 197 ? 1.108 -14.609 1.282 1 93.5 197 LEU A N 1
ATOM 1584 C CA . LEU A 1 197 ? 0.833 -13.219 0.951 1 93.5 197 LEU A CA 1
ATOM 1585 C C . LEU A 1 197 ? 2.061 -12.555 0.338 1 93.5 197 LEU A C 1
ATOM 1587 O O . LEU A 1 197 ? 1.941 -11.773 -0.608 1 93.5 197 LEU A O 1
ATOM 1591 N N . SER A 1 198 ? 3.232 -12.844 0.865 1 90.62 198 SER A N 1
ATOM 1592 C CA . SER A 1 198 ? 4.465 -12.234 0.375 1 90.62 198 SER A CA 1
ATOM 1593 C C . SER A 1 198 ? 4.754 -12.656 -1.063 1 90.62 198 SER A C 1
ATOM 1595 O O . SER A 1 198 ? 5.113 -11.82 -1.896 1 90.62 198 SER A O 1
ATOM 1597 N N . VAL A 1 199 ? 4.562 -13.914 -1.326 1 89.81 199 VAL A N 1
ATOM 1598 C CA . VAL A 1 199 ? 4.789 -14.438 -2.67 1 89.81 199 VAL A CA 1
ATOM 1599 C C . VAL A 1 199 ? 3.764 -13.844 -3.633 1 89.81 199 VAL A C 1
ATOM 1601 O O . VAL A 1 199 ? 4.117 -13.398 -4.727 1 89.81 199 VAL A O 1
ATOM 1604 N N . THR A 1 200 ? 2.539 -13.828 -3.242 1 91 200 THR A N 1
ATOM 1605 C CA . THR A 1 200 ? 1.46 -13.336 -4.09 1 91 200 THR A CA 1
ATOM 1606 C C . THR A 1 200 ? 1.631 -11.852 -4.379 1 91 200 THR A C 1
ATOM 1608 O O . THR A 1 200 ? 1.446 -11.406 -5.516 1 91 200 THR A O 1
ATOM 1611 N N . GLU A 1 201 ? 1.921 -11.094 -3.35 1 88.94 201 GLU A N 1
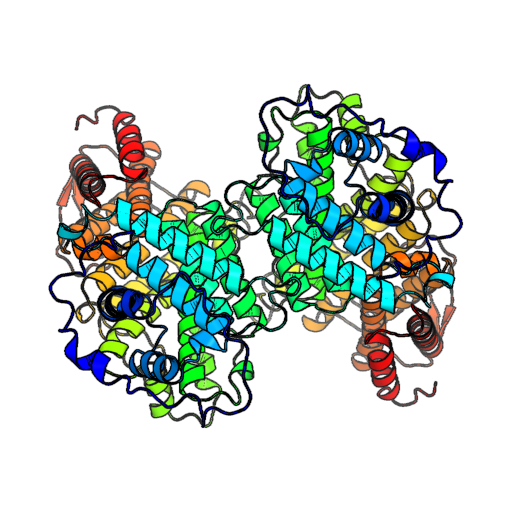ATOM 1612 C CA . GLU A 1 201 ? 2.088 -9.648 -3.506 1 88.94 201 GLU A CA 1
ATOM 1613 C C . GLU A 1 201 ? 3.203 -9.328 -4.496 1 88.94 201 GLU A C 1
ATOM 1615 O O . GLU A 1 201 ? 3.064 -8.43 -5.324 1 88.94 201 GLU A O 1
ATOM 1620 N N . ARG A 1 202 ? 4.27 -10.023 -4.422 1 86.31 202 ARG A N 1
ATOM 1621 C CA . ARG A 1 202 ? 5.41 -9.773 -5.301 1 86.31 202 ARG A CA 1
ATOM 1622 C C . ARG A 1 202 ? 5.082 -10.148 -6.738 1 86.31 202 ARG A C 1
ATOM 1624 O O . ARG A 1 202 ? 5.43 -9.422 -7.672 1 86.31 202 ARG A O 1
ATOM 1631 N N . ALA A 1 203 ? 4.48 -11.305 -6.859 1 86.75 203 ALA A N 1
ATOM 1632 C CA . ALA A 1 203 ? 4.074 -11.711 -8.203 1 86.75 203 ALA A CA 1
ATOM 1633 C C . ALA A 1 203 ? 3.111 -10.703 -8.812 1 86.75 203 ALA A C 1
ATOM 1635 O O . ALA A 1 203 ? 3.266 -10.312 -9.977 1 86.75 203 ALA A O 1
ATOM 1636 N N . TYR A 1 204 ? 2.229 -10.305 -8.008 1 83.25 204 TYR A N 1
ATOM 1637 C CA . TYR A 1 204 ? 1.219 -9.367 -8.484 1 83.25 204 TYR A CA 1
ATOM 1638 C C . TYR A 1 204 ? 1.835 -8 -8.773 1 83.25 204 TYR A C 1
ATOM 1640 O O . TYR A 1 204 ? 1.441 -7.324 -9.727 1 83.25 204 TYR A O 1
ATOM 1648 N N . ALA A 1 205 ? 2.729 -7.562 -7.93 1 80.31 205 ALA A N 1
ATOM 1649 C CA . ALA A 1 205 ? 3.406 -6.285 -8.117 1 80.31 205 ALA A CA 1
ATOM 1650 C C . ALA A 1 205 ? 4.18 -6.258 -9.43 1 80.31 205 ALA A C 1
ATOM 1652 O O . ALA A 1 205 ? 4.234 -5.227 -10.102 1 80.31 205 ALA A O 1
ATOM 1653 N N . LEU A 1 206 ? 4.742 -7.32 -9.805 1 78.19 206 LEU A N 1
ATOM 1654 C CA . LEU A 1 206 ? 5.523 -7.41 -11.039 1 78.19 206 LEU A CA 1
ATOM 1655 C C . LEU A 1 206 ? 4.609 -7.492 -12.258 1 78.19 206 LEU A C 1
ATOM 1657 O O . LEU A 1 206 ? 4.984 -7.059 -13.352 1 78.19 206 LEU A O 1
ATOM 1661 N N . GLN A 1 207 ? 3.445 -7.984 -11.977 1 76.31 207 GLN A N 1
ATOM 1662 C CA . GLN A 1 207 ? 2.508 -8.141 -13.086 1 76.31 207 GLN A CA 1
ATOM 1663 C C . GLN A 1 207 ? 1.697 -6.867 -13.305 1 76.31 207 GLN A C 1
ATOM 1665 O O . GLN A 1 207 ? 1.393 -6.504 -14.438 1 76.31 207 GLN A O 1
ATOM 1670 N N . GLN A 1 208 ? 1.409 -6.23 -12.219 1 71.25 208 GLN A N 1
ATOM 1671 C CA . GLN A 1 208 ? 0.466 -5.121 -12.32 1 71.25 208 GLN A CA 1
ATOM 1672 C C . GLN A 1 208 ? 1.113 -3.807 -11.898 1 71.25 208 GLN A C 1
ATOM 1674 O O . GLN A 1 208 ? 0.433 -2.785 -11.773 1 71.25 208 GLN A O 1
ATOM 1679 N N . SER A 1 209 ? 2.404 -3.66 -11.727 1 65.5 209 SER A N 1
ATOM 1680 C CA . SER A 1 209 ? 3.158 -2.459 -11.383 1 65.5 209 SER A CA 1
ATOM 1681 C C . SER A 1 209 ? 2.654 -1.844 -10.078 1 65.5 209 SER A C 1
ATOM 1683 O O . SER A 1 209 ? 2.373 -0.645 -10.023 1 65.5 209 SER A O 1
ATOM 1685 N N . HIS A 1 210 ? 2.514 -2.672 -9.125 1 65.44 210 HIS A N 1
ATOM 1686 C CA . HIS A 1 210 ? 2.027 -2.205 -7.828 1 65.44 210 HIS A CA 1
ATOM 1687 C C . HIS A 1 210 ? 3.16 -2.129 -6.809 1 65.44 210 HIS A C 1
ATOM 1689 O O . HIS A 1 210 ? 4.207 -2.756 -6.992 1 65.44 210 HIS A O 1
ATOM 1695 N N . SER A 1 211 ? 2.877 -1.294 -5.719 1 66.75 211 SER A N 1
ATOM 1696 C CA . SER A 1 211 ? 3.855 -1.187 -4.641 1 66.75 211 SER A CA 1
ATOM 1697 C C . SER A 1 211 ? 3.809 -2.408 -3.727 1 66.75 211 SER A C 1
ATOM 1699 O O . SER A 1 211 ? 2.805 -3.121 -3.688 1 66.75 211 SER A O 1
ATOM 1701 N N . ILE A 1 212 ? 4.926 -2.785 -3.127 1 68.44 212 ILE A N 1
ATOM 1702 C CA . ILE A 1 212 ? 5.055 -3.904 -2.199 1 68.44 212 ILE A CA 1
ATOM 1703 C C . ILE A 1 212 ? 4.965 -3.395 -0.762 1 68.44 212 ILE A C 1
ATOM 1705 O O . ILE A 1 212 ? 5.617 -2.41 -0.404 1 68.44 212 ILE A O 1
ATOM 1709 N N . SER A 1 213 ? 4.129 -3.98 0.029 1 67.88 213 SER A N 1
ATOM 1710 C CA . SER A 1 213 ? 3.971 -3.625 1.436 1 67.88 213 SER A CA 1
ATOM 1711 C C . SER A 1 213 ? 4.953 -4.391 2.312 1 67.88 213 SER A C 1
ATOM 1713 O O . SER A 1 213 ? 5.602 -3.807 3.184 1 67.88 213 SER A O 1
ATOM 1715 N N . PHE A 1 214 ? 5.047 -5.766 2.1 1 67.81 214 PHE A N 1
ATOM 1716 C CA . PHE A 1 214 ? 6.02 -6.562 2.838 1 67.81 214 PHE A CA 1
ATOM 1717 C C . PHE A 1 214 ? 7.418 -6.375 2.268 1 67.81 214 PHE A C 1
ATOM 1719 O O . PHE A 1 214 ? 7.918 -7.234 1.535 1 67.81 214 PHE A O 1
ATOM 1726 N N . ARG A 1 215 ? 7.945 -5.336 2.652 1 66 215 ARG A N 1
ATOM 1727 C CA . ARG A 1 215 ? 9.25 -4.984 2.094 1 66 215 ARG A CA 1
ATOM 1728 C C . ARG A 1 215 ? 10.359 -5.809 2.732 1 66 215 ARG A C 1
ATOM 1730 O O . ARG A 1 215 ? 10.141 -6.48 3.742 1 66 215 ARG A O 1
ATOM 1737 N N . GLY A 1 216 ? 11.445 -5.934 2.141 1 63.75 216 GLY A N 1
ATOM 1738 C CA . GLY A 1 216 ? 12.594 -6.707 2.6 1 63.75 216 GLY A CA 1
ATOM 1739 C C . GLY A 1 216 ? 12.641 -8.109 2.02 1 63.75 216 GLY A C 1
ATOM 1740 O O . GLY A 1 216 ? 12.477 -8.289 0.811 1 63.75 216 GLY A O 1
ATOM 1741 N N . ARG A 1 217 ? 13.055 -9.102 2.82 1 66.5 217 ARG A N 1
ATOM 1742 C CA . ARG A 1 217 ? 13.195 -10.5 2.418 1 66.5 217 ARG A CA 1
ATOM 1743 C C . ARG A 1 217 ? 12.367 -11.414 3.318 1 66.5 217 ARG A C 1
ATOM 1745 O O . ARG A 1 217 ? 12.906 -12.047 4.23 1 66.5 217 ARG A O 1
ATOM 1752 N N . PRO A 1 218 ? 11.055 -11.422 3.023 1 63.78 218 PRO A N 1
ATOM 1753 C CA . PRO A 1 218 ? 10.164 -12.188 3.893 1 63.78 218 PRO A CA 1
ATOM 1754 C C . PRO A 1 218 ? 10.617 -13.633 4.09 1 63.78 218 PRO A C 1
ATOM 1756 O O . PRO A 1 218 ? 10.406 -14.211 5.156 1 63.78 218 PRO A O 1
ATOM 1759 N N . GLY A 1 219 ? 11.203 -14.188 3.035 1 63.91 219 GLY A N 1
ATOM 1760 C CA . GLY A 1 219 ? 11.703 -15.539 3.191 1 63.91 219 GLY A CA 1
ATOM 1761 C C . GLY A 1 219 ? 12.781 -15.664 4.258 1 63.91 219 GLY A C 1
ATOM 1762 O O . GLY A 1 219 ? 12.75 -16.578 5.074 1 63.91 219 GLY A O 1
ATOM 1763 N N . ILE A 1 220 ? 13.586 -14.758 4.145 1 57.72 220 ILE A N 1
ATOM 1764 C CA . ILE A 1 220 ? 14.664 -14.727 5.125 1 57.72 220 ILE A CA 1
ATOM 1765 C C . ILE A 1 220 ? 14.094 -14.391 6.504 1 57.72 220 ILE A C 1
ATOM 1767 O O . ILE A 1 220 ? 14.461 -15.016 7.5 1 57.72 220 ILE A O 1
ATOM 1771 N N . THR A 1 221 ? 13.234 -13.461 6.496 1 58.72 221 THR A N 1
ATOM 1772 C CA . THR A 1 221 ? 12.602 -13.062 7.75 1 58.72 221 THR A CA 1
ATOM 1773 C C . THR A 1 221 ? 11.898 -14.258 8.398 1 58.72 221 THR A C 1
ATOM 1775 O O . THR A 1 221 ? 12.031 -14.484 9.602 1 58.72 221 THR A O 1
ATOM 1778 N N . ALA A 1 222 ? 11.203 -14.969 7.613 1 61.16 222 ALA A N 1
ATOM 1779 C CA . ALA A 1 222 ? 10.461 -16.125 8.109 1 61.16 222 ALA A CA 1
ATOM 1780 C C . ALA A 1 222 ? 11.406 -17.172 8.695 1 61.16 222 ALA A C 1
ATOM 1782 O O . ALA A 1 222 ? 11.086 -17.812 9.703 1 61.16 222 ALA A O 1
ATOM 1783 N N . ARG A 1 223 ? 12.484 -17.297 8.047 1 61.81 223 ARG A N 1
ATOM 1784 C CA . ARG A 1 223 ? 13.5 -18.234 8.539 1 61.81 223 ARG A CA 1
ATOM 1785 C C . ARG A 1 223 ? 13.992 -17.812 9.922 1 61.81 223 ARG A C 1
ATOM 1787 O O . ARG A 1 223 ? 14.156 -18.656 10.805 1 61.81 223 ARG A O 1
ATOM 1794 N N . PHE A 1 224 ? 14.086 -16.594 10.023 1 52.19 224 PHE A N 1
ATOM 1795 C CA . PHE A 1 224 ? 14.578 -16.047 11.289 1 52.19 224 PHE A CA 1
ATOM 1796 C C . PHE A 1 224 ? 13.5 -16.125 12.359 1 52.19 224 PHE A C 1
ATOM 1798 O O . PHE A 1 224 ? 13.805 -16.328 13.539 1 52.19 224 PHE A O 1
ATOM 1805 N N . MET A 1 225 ? 12.43 -15.82 11.938 1 57.19 225 MET A N 1
ATOM 1806 C CA . MET A 1 225 ? 11.328 -15.906 12.891 1 57.19 225 MET A CA 1
ATOM 1807 C C . MET A 1 225 ? 11.289 -17.281 13.562 1 57.19 225 MET A C 1
ATOM 1809 O O . MET A 1 225 ? 10.984 -17.375 14.75 1 57.19 225 MET A O 1
ATOM 1813 N N . GLN A 1 226 ? 11.609 -18.219 12.875 1 54.75 226 GLN A N 1
ATOM 1814 C CA . GLN A 1 226 ? 11.648 -19.594 13.375 1 54.75 226 GLN A CA 1
ATOM 1815 C C . GLN A 1 226 ? 12.828 -19.797 14.312 1 54.75 226 GLN A C 1
ATOM 1817 O O . GLN A 1 226 ? 12.734 -20.547 15.289 1 54.75 226 GLN A O 1
ATOM 1822 N N . ALA A 1 227 ? 13.836 -19.031 13.984 1 48.56 227 ALA A N 1
ATOM 1823 C CA . ALA A 1 227 ? 15.07 -19.109 14.773 1 48.56 227 ALA A CA 1
ATOM 1824 C C . ALA A 1 227 ? 14.945 -18.297 16.062 1 48.56 227 ALA A C 1
ATOM 1826 O O . ALA A 1 227 ? 15.75 -18.469 16.984 1 48.56 227 ALA A O 1
ATOM 1827 N N . PHE A 1 228 ? 13.938 -17.406 16.094 1 47.53 228 PHE A N 1
ATOM 1828 C CA . PHE A 1 228 ? 13.867 -16.422 17.172 1 47.53 228 PHE A CA 1
ATOM 1829 C C . PHE A 1 228 ? 13.469 -17.078 18.484 1 47.53 228 PHE A C 1
ATOM 1831 O O . PHE A 1 228 ? 13.523 -16.453 19.547 1 47.53 228 PHE A O 1
ATOM 1838 N N . ASP A 1 229 ? 12.93 -18.25 18.406 1 52.16 229 ASP A N 1
ATOM 1839 C CA . ASP A 1 229 ? 12.789 -18.844 19.734 1 52.16 229 ASP A CA 1
ATOM 1840 C C . ASP A 1 229 ? 14.031 -19.656 20.109 1 52.16 229 ASP A C 1
ATOM 1842 O O . ASP A 1 229 ? 14.203 -20.781 19.641 1 52.16 229 ASP A O 1
ATOM 1846 N N . PRO A 1 230 ? 15.047 -18.859 20.609 1 52.06 230 PRO A N 1
ATOM 1847 C CA . PRO A 1 230 ? 16.266 -19.578 20.984 1 52.06 230 PRO A CA 1
ATOM 1848 C C . PRO A 1 230 ? 15.977 -20.922 21.656 1 52.06 230 PRO A C 1
ATOM 1850 O O . PRO A 1 230 ? 16.828 -21.812 21.641 1 52.06 230 PRO A O 1
ATOM 1853 N N . SER A 1 231 ? 14.797 -20.922 22.234 1 56.31 231 SER A N 1
ATOM 1854 C CA . SER A 1 231 ? 14.469 -22.156 22.938 1 56.31 231 SER A CA 1
ATOM 1855 C C . SER A 1 231 ? 13.867 -23.188 21.984 1 56.31 231 SER A C 1
ATOM 1857 O O . SER A 1 231 ? 13.68 -24.359 22.359 1 56.31 231 SER A O 1
ATOM 1859 N N . ALA A 1 232 ? 13.719 -22.609 20.766 1 60.41 232 ALA A N 1
ATOM 1860 C CA . ALA A 1 232 ? 13.039 -23.531 19.859 1 60.41 232 ALA A CA 1
ATOM 1861 C C . ALA A 1 232 ? 14 -24.578 19.328 1 60.41 232 ALA A C 1
ATOM 1863 O O . ALA A 1 232 ? 15.125 -24.266 18.938 1 60.41 232 ALA A O 1
ATOM 1864 N N . THR A 1 233 ? 13.727 -25.844 19.578 1 62.75 233 THR A N 1
ATOM 1865 C CA . THR A 1 233 ? 14.516 -26.953 19.047 1 62.75 233 THR A CA 1
ATOM 1866 C C . THR A 1 233 ? 14.367 -27.047 17.531 1 62.75 233 THR A C 1
ATOM 1868 O O . THR A 1 233 ? 13.398 -26.531 16.969 1 62.75 233 THR A O 1
ATOM 1871 N N . ASN A 1 234 ? 15.375 -27.547 16.922 1 63.62 234 ASN A N 1
ATOM 1872 C CA . ASN A 1 234 ? 15.336 -27.812 15.492 1 63.62 234 ASN A CA 1
ATOM 1873 C C . ASN A 1 234 ? 14.094 -28.609 15.102 1 63.62 234 ASN A C 1
ATOM 1875 O O . ASN A 1 234 ? 13.5 -28.375 14.047 1 63.62 234 ASN A O 1
ATOM 1879 N N . GLU A 1 235 ? 13.828 -29.5 15.953 1 63.72 235 GLU A N 1
ATOM 1880 C CA . GLU A 1 235 ? 12.648 -30.328 15.719 1 63.72 235 GLU A CA 1
ATOM 1881 C C . GLU A 1 235 ? 11.375 -29.5 15.711 1 63.72 235 GLU A C 1
ATOM 1883 O O . GLU A 1 235 ? 10.484 -29.719 14.883 1 63.72 235 GLU A O 1
ATOM 1888 N N . TYR A 1 236 ? 11.398 -28.594 16.5 1 63.97 236 TYR A N 1
ATOM 1889 C CA . TYR A 1 236 ? 10.227 -27.719 16.594 1 63.97 236 TYR A CA 1
ATOM 1890 C C . TYR A 1 236 ? 10.094 -26.844 15.359 1 63.97 236 TYR A C 1
ATOM 1892 O O . TYR A 1 236 ? 9.008 -26.703 14.797 1 63.97 236 TYR A O 1
ATOM 1900 N N . ILE A 1 237 ? 11.18 -26.391 14.922 1 64.81 237 ILE A N 1
ATOM 1901 C CA . ILE A 1 237 ? 11.195 -25.516 13.75 1 64.81 237 ILE A CA 1
ATOM 1902 C C . ILE A 1 237 ? 10.727 -26.297 12.523 1 64.81 237 ILE A C 1
ATOM 1904 O O . ILE A 1 237 ? 9.898 -25.812 11.75 1 64.81 237 ILE A O 1
ATOM 1908 N N . SER A 1 238 ? 11.242 -27.5 12.477 1 66.25 238 SER A N 1
ATOM 1909 C CA . SER A 1 238 ? 10.844 -28.359 11.367 1 66.25 238 SER A CA 1
ATOM 1910 C C . SER A 1 238 ? 9.352 -28.672 11.406 1 66.25 238 SER A C 1
ATOM 1912 O O . SER A 1 238 ? 8.703 -28.75 10.359 1 66.25 238 SER A O 1
ATOM 1914 N N . SER A 1 239 ? 8.906 -28.766 12.562 1 66.06 239 SER A N 1
ATOM 1915 C CA . SER A 1 239 ? 7.5 -29.109 12.719 1 66.06 239 SER A CA 1
ATOM 1916 C C . SER A 1 239 ? 6.594 -27.938 12.359 1 66.06 239 SER A C 1
ATOM 1918 O O . SER A 1 239 ? 5.434 -28.141 11.984 1 66.06 239 SER A O 1
ATOM 1920 N N . LEU A 1 240 ? 7.148 -26.781 12.438 1 61.94 240 LEU A N 1
ATOM 1921 C CA . LEU A 1 240 ? 6.387 -25.578 12.094 1 61.94 240 LEU A CA 1
ATOM 1922 C C . LEU A 1 240 ? 6.266 -25.422 10.586 1 61.94 240 LEU A C 1
ATOM 1924 O O . LEU A 1 240 ? 5.305 -24.828 10.086 1 61.94 240 LEU A O 1
ATOM 1928 N N . ILE A 1 241 ? 7.184 -26.141 10 1 65.19 241 ILE A N 1
ATOM 1929 C CA . ILE A 1 241 ? 7.223 -25.984 8.547 1 65.19 241 ILE A CA 1
ATOM 1930 C C . ILE A 1 241 ? 6.57 -27.203 7.883 1 65.19 241 ILE A C 1
ATOM 1932 O O . ILE A 1 241 ? 5.793 -27.047 6.938 1 65.19 241 ILE A O 1
ATOM 1936 N N . TYR A 1 242 ? 6.852 -28.406 8.523 1 67.5 242 TYR A N 1
ATOM 1937 C CA . TYR A 1 242 ? 6.328 -29.641 7.945 1 67.5 242 TYR A CA 1
ATOM 1938 C C . TYR A 1 242 ? 5.457 -30.375 8.953 1 67.5 242 TYR A C 1
ATOM 1940 O O . TYR A 1 242 ? 5.938 -30.797 10.008 1 67.5 242 TYR A O 1
ATOM 1948 N N . GLN A 1 243 ? 4.18 -30.516 8.664 1 65.94 243 GLN A N 1
ATOM 1949 C CA . GLN A 1 243 ? 3.299 -31.281 9.539 1 65.94 243 GLN A CA 1
ATOM 1950 C C . GLN A 1 243 ? 3.33 -32.75 9.18 1 65.94 243 GLN A C 1
ATOM 1952 O O . GLN A 1 243 ? 3.402 -33.625 10.062 1 65.94 243 GLN A O 1
ATOM 1957 N N . ASP A 1 244 ? 3.182 -33.031 8 1 71 244 ASP A N 1
ATOM 1958 C CA . ASP A 1 244 ? 3.258 -34.375 7.426 1 71 244 ASP A CA 1
ATOM 1959 C C . ASP A 1 244 ? 3.859 -34.344 6.023 1 71 244 ASP A C 1
ATOM 1961 O O . ASP A 1 244 ? 4.375 -33.312 5.59 1 71 244 ASP A O 1
ATOM 1965 N N . ARG A 1 245 ? 3.949 -35.5 5.484 1 70.88 245 ARG A N 1
ATOM 1966 C CA . ARG A 1 245 ? 4.613 -35.594 4.188 1 70.88 245 ARG A CA 1
ATOM 1967 C C . ARG A 1 245 ? 3.916 -34.688 3.158 1 70.88 245 ARG A C 1
ATOM 1969 O O . ARG A 1 245 ? 4.574 -34.031 2.365 1 70.88 245 ARG A O 1
ATOM 1976 N N . ALA A 1 246 ? 2.584 -34.781 3.121 1 71.25 246 ALA A N 1
ATOM 1977 C CA . ALA A 1 246 ? 1.834 -33.938 2.172 1 71.25 246 ALA A CA 1
ATOM 1978 C C . ALA A 1 246 ? 2.066 -32.469 2.426 1 71.25 246 ALA A C 1
ATOM 1980 O O . ALA A 1 246 ? 2.195 -31.672 1.481 1 71.25 246 ALA A O 1
ATOM 1981 N N . ASP A 1 247 ? 2.17 -32.219 3.654 1 78.75 247 ASP A N 1
ATOM 1982 C CA . ASP A 1 247 ? 2.428 -30.828 4.055 1 78.75 247 ASP A CA 1
ATOM 1983 C C . ASP A 1 247 ? 3.83 -30.391 3.641 1 78.75 247 ASP A C 1
ATOM 1985 O O . ASP A 1 247 ? 4.039 -29.219 3.281 1 78.75 247 ASP A O 1
ATOM 1989 N N . ALA A 1 248 ? 4.691 -31.281 3.717 1 78.25 248 ALA A N 1
ATOM 1990 C CA . ALA A 1 248 ? 6.07 -30.969 3.348 1 78.25 248 ALA A CA 1
ATOM 1991 C C . ALA A 1 248 ? 6.176 -30.609 1.87 1 78.25 248 ALA A C 1
ATOM 1993 O O . ALA A 1 248 ? 6.941 -29.719 1.497 1 78.25 248 ALA A O 1
ATOM 1994 N N . VAL A 1 249 ? 5.438 -31.281 1.125 1 81.12 249 VAL A N 1
ATOM 1995 C CA . VAL A 1 249 ? 5.445 -31.031 -0.313 1 81.12 249 VAL A CA 1
ATOM 1996 C C . VAL A 1 249 ? 4.914 -29.625 -0.598 1 81.12 249 VAL A C 1
ATOM 1998 O O . VAL A 1 249 ? 5.559 -28.844 -1.3 1 81.12 249 VAL A O 1
ATOM 2001 N N . GLY A 1 250 ? 3.775 -29.328 -0.02 1 82.31 250 GLY A N 1
ATOM 2002 C CA . GLY A 1 250 ? 3.18 -28.016 -0.215 1 82.31 250 GLY A CA 1
ATOM 2003 C C . GLY A 1 250 ? 4.047 -26.891 0.305 1 82.31 250 GLY A C 1
ATOM 2004 O O . GLY A 1 250 ? 4.227 -25.875 -0.375 1 82.31 250 GLY A O 1
ATOM 2005 N N . MET A 1 251 ? 4.602 -27.062 1.395 1 84 251 MET A N 1
ATOM 2006 C CA . MET A 1 251 ? 5.414 -26.031 2.029 1 84 251 MET A CA 1
ATOM 2007 C C . MET A 1 251 ? 6.727 -25.828 1.276 1 84 251 MET A C 1
ATOM 2009 O O . MET A 1 251 ? 7.223 -24.703 1.168 1 84 251 MET A O 1
ATOM 2013 N N . THR A 1 252 ? 7.27 -26.891 0.812 1 86.06 252 THR A N 1
ATOM 2014 C CA . THR A 1 252 ? 8.516 -26.781 0.063 1 86.06 252 THR A CA 1
ATOM 2015 C C . THR A 1 252 ? 8.328 -25.922 -1.178 1 86.06 252 THR A C 1
ATOM 2017 O O . THR A 1 252 ? 9.156 -25.047 -1.472 1 86.06 252 THR A O 1
ATOM 2020 N N . ALA A 1 253 ? 7.277 -26.156 -1.877 1 90.38 253 ALA A N 1
ATOM 2021 C CA . ALA A 1 253 ? 6.996 -25.359 -3.072 1 90.38 253 ALA A CA 1
ATOM 2022 C C . ALA A 1 253 ? 6.855 -23.875 -2.73 1 90.38 253 ALA A C 1
ATOM 2024 O O . ALA A 1 253 ? 7.336 -23.016 -3.467 1 90.38 253 ALA A O 1
ATOM 2025 N N . LEU A 1 254 ? 6.145 -23.641 -1.673 1 87.94 254 LEU A N 1
ATOM 2026 C CA . LEU A 1 254 ? 5.961 -22.266 -1.225 1 87.94 254 LEU A CA 1
ATOM 2027 C C . LEU A 1 254 ? 7.301 -21.625 -0.884 1 87.94 254 LEU A C 1
ATOM 2029 O O . LEU A 1 254 ? 7.539 -20.453 -1.223 1 87.94 254 LEU A O 1
ATOM 2033 N N . LEU A 1 255 ? 8.117 -22.328 -0.253 1 85.5 255 LEU A N 1
ATOM 2034 C CA . LEU A 1 255 ? 9.43 -21.812 0.131 1 85.5 255 LEU A CA 1
ATOM 2035 C C . LEU A 1 255 ? 10.297 -21.578 -1.099 1 85.5 255 LEU A C 1
ATOM 2037 O O . LEU A 1 255 ? 11.055 -20.594 -1.145 1 85.5 255 LEU A O 1
ATOM 2041 N N . TYR A 1 256 ? 10.211 -22.453 -2.049 1 90.19 256 TYR A N 1
ATOM 2042 C CA . TYR A 1 256 ? 10.945 -22.266 -3.295 1 90.19 256 TYR A CA 1
ATOM 2043 C C . TYR A 1 256 ? 10.508 -20.984 -4 1 90.19 256 TYR A C 1
ATOM 2045 O O . TYR A 1 256 ? 11.344 -20.234 -4.496 1 90.19 256 TYR A O 1
ATOM 2053 N N . LEU A 1 257 ? 9.219 -20.766 -3.988 1 91.12 257 LEU A N 1
ATOM 2054 C CA . LEU A 1 257 ? 8.711 -19.531 -4.594 1 91.12 257 LEU A CA 1
ATOM 2055 C C . LEU A 1 257 ? 9.195 -18.312 -3.826 1 91.12 257 LEU A C 1
ATOM 2057 O O . LEU A 1 257 ? 9.578 -17.312 -4.43 1 91.12 257 LEU A O 1
ATOM 2061 N N . MET A 1 258 ? 9.156 -18.422 -2.545 1 88.25 258 MET A N 1
ATOM 2062 C CA . MET A 1 258 ? 9.602 -17.312 -1.717 1 88.25 258 MET A CA 1
ATOM 2063 C C . MET A 1 258 ? 11.062 -16.984 -1.997 1 88.25 258 MET A C 1
ATOM 2065 O O . MET A 1 258 ? 11.422 -15.812 -2.145 1 88.25 258 MET A O 1
ATOM 2069 N N . ASP A 1 259 ? 11.859 -17.969 -2.109 1 87.62 259 ASP A N 1
ATOM 2070 C CA . ASP A 1 259 ? 13.281 -17.766 -2.396 1 87.62 259 ASP A CA 1
ATOM 2071 C C . ASP A 1 259 ? 13.477 -17.156 -3.783 1 87.62 259 ASP A C 1
ATOM 2073 O O . ASP A 1 259 ? 14.383 -16.344 -3.988 1 87.62 259 ASP A O 1
ATOM 2077 N N . THR A 1 260 ? 12.703 -17.609 -4.609 1 91.5 260 THR A N 1
ATOM 2078 C CA . THR A 1 260 ? 12.758 -17.109 -5.977 1 91.5 260 THR A CA 1
ATOM 2079 C C . THR A 1 260 ? 12.469 -15.609 -6.016 1 91.5 260 THR A C 1
ATOM 2081 O O . THR A 1 260 ? 13.195 -14.852 -6.672 1 91.5 260 THR A O 1
ATOM 2084 N N . PHE A 1 261 ? 11.523 -15.133 -5.301 1 88.75 261 PHE A N 1
ATOM 2085 C CA . PHE A 1 261 ? 11.164 -13.719 -5.285 1 88.75 261 PHE A CA 1
ATOM 2086 C C . PHE A 1 261 ? 12.133 -12.922 -4.43 1 88.75 261 PHE A C 1
ATOM 2088 O O . PHE A 1 261 ? 12.438 -11.766 -4.734 1 88.75 261 PHE A O 1
ATOM 2095 N N . ASP A 1 262 ? 12.602 -13.484 -3.387 1 84.81 262 ASP A N 1
ATOM 2096 C CA . ASP A 1 262 ? 13.547 -12.812 -2.498 1 84.81 262 ASP A CA 1
ATOM 2097 C C . ASP A 1 262 ? 14.859 -12.508 -3.219 1 84.81 262 ASP A C 1
ATOM 2099 O O . ASP A 1 262 ? 15.617 -11.641 -2.791 1 84.81 262 ASP A O 1
ATOM 2103 N N . ALA A 1 263 ? 15.055 -13.227 -4.227 1 84.81 263 ALA A N 1
ATOM 2104 C CA . ALA A 1 263 ? 16.297 -13.031 -4.984 1 84.81 263 ALA A CA 1
ATOM 2105 C C . ALA A 1 263 ? 16.25 -11.734 -5.781 1 84.81 263 ALA A C 1
ATOM 2107 O O . ALA A 1 263 ? 17.281 -11.25 -6.246 1 84.81 263 ALA A O 1
ATOM 2108 N N . ILE A 1 264 ? 15.086 -11.125 -5.875 1 80.62 264 ILE A N 1
ATOM 2109 C CA . ILE A 1 264 ? 14.953 -9.852 -6.578 1 80.62 264 ILE A CA 1
ATOM 2110 C C . ILE A 1 264 ? 15 -8.695 -5.574 1 80.62 264 ILE A C 1
ATOM 2112 O O . ILE A 1 264 ? 14.219 -8.664 -4.621 1 80.62 264 ILE A O 1
ATOM 2116 N N . ASP A 1 265 ? 15.883 -7.82 -5.809 1 72.56 265 ASP A N 1
ATOM 2117 C CA . ASP A 1 265 ? 16.016 -6.648 -4.953 1 72.56 265 ASP A CA 1
ATOM 2118 C C . ASP A 1 265 ? 14.844 -5.691 -5.141 1 72.56 265 ASP A C 1
ATOM 2120 O O . ASP A 1 265 ? 14.414 -5.445 -6.27 1 72.56 265 ASP A O 1
ATOM 2124 N N . GLU A 1 266 ? 14.344 -5.184 -4.105 1 71.12 266 GLU A N 1
ATOM 2125 C CA . GLU A 1 266 ? 13.195 -4.285 -4.156 1 71.12 266 GLU A CA 1
ATOM 2126 C C . GLU A 1 266 ? 13.508 -3.025 -4.957 1 71.12 266 GLU A C 1
ATOM 2128 O O . GLU A 1 266 ? 12.617 -2.412 -5.539 1 71.12 266 GLU A O 1
ATOM 2133 N N . SER A 1 267 ? 14.773 -2.645 -4.949 1 69.25 267 SER A N 1
ATOM 2134 C CA . SER A 1 267 ? 15.141 -1.48 -5.75 1 69.25 267 SER A CA 1
ATOM 2135 C C . SER A 1 267 ? 14.891 -1.722 -7.23 1 69.25 267 SER A C 1
ATOM 2137 O O . SER A 1 267 ? 14.617 -0.782 -7.98 1 69.25 267 SER A O 1
ATOM 2139 N N . VAL A 1 268 ? 14.961 -2.99 -7.594 1 73.12 268 VAL A N 1
ATOM 2140 C CA . VAL A 1 268 ? 14.711 -3.352 -8.984 1 73.12 268 VAL A CA 1
ATOM 2141 C C . VAL A 1 268 ? 13.219 -3.195 -9.297 1 73.12 268 VAL A C 1
ATOM 2143 O O . VAL A 1 268 ? 12.852 -2.82 -10.414 1 73.12 268 VAL A O 1
ATOM 2146 N N . MET A 1 269 ? 12.414 -3.457 -8.273 1 71.06 269 MET A N 1
ATOM 2147 C CA . MET A 1 269 ? 10.969 -3.326 -8.469 1 71.06 269 MET A CA 1
ATOM 2148 C C . MET A 1 269 ? 10.586 -1.874 -8.742 1 71.06 269 MET A C 1
ATOM 2150 O O . MET A 1 269 ? 9.672 -1.603 -9.516 1 71.06 269 MET A O 1
ATOM 2154 N N . ASP A 1 270 ? 11.281 -0.979 -8.125 1 70.62 270 ASP A N 1
ATOM 2155 C CA . ASP A 1 270 ? 11.055 0.439 -8.383 1 70.62 270 ASP A CA 1
ATOM 2156 C C . ASP A 1 270 ? 11.438 0.811 -9.812 1 70.62 270 ASP A C 1
ATOM 2158 O O . ASP A 1 270 ? 10.766 1.627 -10.445 1 70.62 270 ASP A O 1
ATOM 2162 N N . CYS A 1 271 ? 12.461 0.177 -10.242 1 74.56 271 CYS A N 1
ATOM 2163 C CA . CYS A 1 271 ? 12.883 0.414 -11.617 1 74.56 271 CYS A CA 1
ATOM 2164 C C . CYS A 1 271 ? 11.875 -0.158 -12.602 1 74.56 271 CYS A C 1
ATOM 2166 O O . CYS A 1 271 ? 11.617 0.443 -13.648 1 74.56 271 CYS A O 1
ATOM 2168 N N . TRP A 1 272 ? 11.445 -1.296 -12.195 1 73.81 272 TRP A N 1
ATOM 2169 C CA . TRP A 1 272 ? 10.445 -1.968 -13.023 1 73.81 272 TRP A CA 1
ATOM 2170 C C . TRP A 1 272 ? 9.219 -1.083 -13.219 1 73.81 272 TRP A C 1
ATOM 2172 O O . TRP A 1 272 ? 8.609 -1.095 -14.289 1 73.81 272 TRP A O 1
ATOM 2182 N N . ASN A 1 273 ? 8.93 -0.381 -12.203 1 68.31 273 ASN A N 1
ATOM 2183 C CA . ASN A 1 273 ? 7.727 0.447 -12.219 1 68.31 273 ASN A CA 1
ATOM 2184 C C . ASN A 1 273 ? 8.023 1.855 -12.727 1 68.31 273 ASN A C 1
ATOM 2186 O O . ASN A 1 273 ? 7.152 2.721 -12.719 1 68.31 273 ASN A O 1
ATOM 2190 N N . GLY A 1 274 ? 9.242 2.072 -13.133 1 67.06 274 GLY A N 1
ATOM 2191 C CA . GLY A 1 274 ? 9.625 3.344 -13.727 1 67.06 274 GLY A CA 1
ATOM 2192 C C . GLY A 1 274 ? 9.891 4.426 -12.703 1 67.06 274 GLY A C 1
ATOM 2193 O O . GLY A 1 274 ? 9.828 5.617 -13.008 1 67.06 274 GLY A O 1
ATOM 2194 N N . TYR A 1 275 ? 10.133 4.062 -11.461 1 64.94 275 TYR A N 1
ATOM 2195 C CA . TYR A 1 275 ? 10.32 5.047 -10.406 1 64.94 275 TYR A CA 1
ATOM 2196 C C . TYR A 1 275 ? 11.797 5.289 -10.141 1 64.94 275 TYR A C 1
ATOM 2198 O O . TYR A 1 275 ? 12.156 6.023 -9.219 1 64.94 275 TYR A O 1
ATOM 2206 N N . CYS A 1 276 ? 12.578 4.691 -10.945 1 72.5 276 CYS A N 1
ATOM 2207 C CA . CYS A 1 276 ? 14.008 4.863 -10.711 1 72.5 276 CYS A CA 1
ATOM 2208 C C . CYS A 1 276 ? 14.469 6.242 -11.164 1 72.5 276 CYS A C 1
ATOM 2210 O O . CYS A 1 276 ? 13.812 6.887 -11.984 1 72.5 276 CYS A O 1
ATOM 2212 N N . ARG A 1 277 ? 15.414 6.75 -10.438 1 68.81 277 ARG A N 1
ATOM 2213 C CA . ARG A 1 277 ? 15.984 8.062 -10.734 1 68.81 277 ARG A CA 1
ATOM 2214 C C . ARG A 1 277 ? 17.203 7.934 -11.633 1 68.81 277 ARG A C 1
ATOM 2216 O O . ARG A 1 277 ? 17.953 6.953 -11.547 1 68.81 277 ARG A O 1
ATOM 2223 N N . PHE A 1 278 ? 17.25 8.867 -12.555 1 67.31 278 PHE A N 1
ATOM 2224 C CA . PHE A 1 278 ? 18.391 8.867 -13.461 1 67.31 278 PHE A CA 1
ATOM 2225 C C . PHE A 1 278 ? 19.328 10.023 -13.141 1 67.31 278 PHE A C 1
ATOM 2227 O O . PHE A 1 278 ? 18.891 11.117 -12.797 1 67.31 278 PHE A O 1
ATOM 2234 N N . SER A 1 279 ? 20.531 9.711 -12.898 1 67.38 279 SER A N 1
ATOM 2235 C CA . SER A 1 279 ? 21.609 10.695 -12.828 1 67.38 279 SER A CA 1
ATOM 2236 C C . SER A 1 279 ? 22.609 10.516 -13.961 1 67.38 279 SER A C 1
ATOM 2238 O O . SER A 1 279 ? 23.156 9.43 -14.141 1 67.38 279 SER A O 1
ATOM 2240 N N . ASP A 1 280 ? 22.891 11.523 -14.68 1 71.62 280 ASP A N 1
ATOM 2241 C CA . ASP A 1 280 ? 23.828 11.539 -15.797 1 71.62 280 ASP A CA 1
ATOM 2242 C C . ASP A 1 280 ? 23.5 10.438 -16.812 1 71.62 280 ASP A C 1
ATOM 2244 O O . ASP A 1 280 ? 24.391 9.703 -17.234 1 71.62 280 ASP A O 1
ATOM 2248 N N . GLY A 1 281 ? 22.203 10.164 -17.031 1 70.25 281 GLY A N 1
ATOM 2249 C CA . GLY A 1 281 ? 21.75 9.227 -18.047 1 70.25 281 GLY A CA 1
ATOM 2250 C C . GLY A 1 281 ? 21.734 7.785 -17.562 1 70.25 281 GLY A C 1
ATOM 2251 O O . GLY A 1 281 ? 21.391 6.879 -18.328 1 70.25 281 GLY A O 1
ATOM 2252 N N . ALA A 1 282 ? 22.188 7.605 -16.406 1 77.12 282 ALA A N 1
ATOM 2253 C CA . ALA A 1 282 ? 22.219 6.238 -15.898 1 77.12 282 ALA A CA 1
ATOM 2254 C C . ALA A 1 282 ? 21.297 6.082 -14.695 1 77.12 282 ALA A C 1
ATOM 2256 O O . ALA A 1 282 ? 21.141 7.016 -13.906 1 77.12 282 ALA A O 1
ATOM 2257 N N . CYS A 1 283 ? 20.656 4.973 -14.703 1 82.38 283 CYS A N 1
ATOM 2258 C CA . CYS A 1 283 ? 19.812 4.664 -13.562 1 82.38 283 CYS A CA 1
ATOM 2259 C C . CYS A 1 283 ? 20.641 4.535 -12.289 1 82.38 283 CYS A C 1
ATOM 2261 O O . CYS A 1 283 ? 21.656 3.852 -12.273 1 82.38 283 CYS A O 1
ATOM 2263 N N . GLU A 1 284 ? 20.234 5.141 -11.227 1 74.56 284 GLU A N 1
ATOM 2264 C CA . GLU A 1 284 ? 21 5.176 -9.977 1 74.56 284 GLU A CA 1
ATOM 2265 C C . GLU A 1 284 ? 20.891 3.852 -9.227 1 74.56 284 GLU A C 1
ATOM 2267 O O . GLU A 1 284 ? 21.797 3.473 -8.492 1 74.56 284 GLU A O 1
ATOM 2272 N N . SER A 1 285 ? 19.859 3.18 -9.562 1 75.75 285 SER A N 1
ATOM 2273 C CA . SER A 1 285 ? 19.562 2.039 -8.703 1 75.75 285 SER A CA 1
ATOM 2274 C C . SER A 1 285 ? 19.766 0.721 -9.445 1 75.75 285 SER A C 1
ATOM 2276 O O . SER A 1 285 ? 19.828 -0.342 -8.82 1 75.75 285 SER A O 1
ATOM 2278 N N . PHE A 1 286 ? 19.938 0.752 -10.75 1 85.5 286 PHE A N 1
ATOM 2279 C CA . PHE A 1 286 ? 20.031 -0.473 -11.539 1 85.5 286 PHE A CA 1
ATOM 2280 C C . PHE A 1 286 ? 21.062 -0.323 -12.656 1 85.5 286 PHE A C 1
ATOM 2282 O O . PHE A 1 286 ? 20.766 0.275 -13.695 1 85.5 286 PHE A O 1
ATOM 2289 N N . ASP A 1 287 ? 22.188 -0.834 -12.352 1 88 287 ASP A N 1
ATOM 2290 C CA . ASP A 1 287 ? 23.25 -0.814 -13.359 1 88 287 ASP A CA 1
ATOM 2291 C C . ASP A 1 287 ? 23.656 -2.232 -13.758 1 88 287 ASP A C 1
ATOM 2293 O O . ASP A 1 287 ? 23.031 -3.205 -13.336 1 88 287 ASP A O 1
ATOM 2297 N N . ARG A 1 288 ? 24.688 -2.318 -14.562 1 91.12 288 ARG A N 1
ATOM 2298 C CA . ARG A 1 288 ? 25.125 -3.598 -15.109 1 91.12 288 ARG A CA 1
ATOM 2299 C C . ARG A 1 288 ? 25.547 -4.555 -14 1 91.12 288 ARG A C 1
ATOM 2301 O O . ARG A 1 288 ? 25.219 -5.742 -14.031 1 91.12 288 ARG A O 1
ATOM 2308 N N . ARG A 1 289 ? 26.234 -4.059 -13.078 1 90 289 ARG A N 1
ATOM 2309 C CA . ARG A 1 289 ? 26.703 -4.879 -11.961 1 90 289 ARG A CA 1
ATOM 2310 C C . ARG A 1 289 ? 25.531 -5.453 -11.18 1 90 289 ARG A C 1
ATOM 2312 O O . ARG A 1 289 ? 25.516 -6.641 -10.852 1 90 289 ARG A O 1
ATOM 2319 N N . ARG A 1 290 ? 24.609 -4.629 -10.922 1 88 290 ARG A N 1
ATOM 2320 C CA . ARG A 1 290 ? 23.422 -5.059 -10.18 1 88 290 ARG A CA 1
ATOM 2321 C C . ARG A 1 290 ? 22.609 -6.062 -10.984 1 88 290 ARG A C 1
ATOM 2323 O O . ARG A 1 290 ? 22.078 -7.027 -10.43 1 88 290 ARG A O 1
ATOM 2330 N N . ALA A 1 291 ? 22.484 -5.848 -12.227 1 92.31 291 ALA A N 1
ATOM 2331 C CA . ALA A 1 291 ? 21.766 -6.773 -13.102 1 92.31 291 ALA A CA 1
ATOM 2332 C C . ALA A 1 291 ? 22.391 -8.172 -13.039 1 92.31 291 ALA A C 1
ATOM 2334 O O . ALA A 1 291 ? 21.672 -9.156 -12.852 1 92.31 291 ALA A O 1
ATOM 2335 N N . LEU A 1 292 ? 23.656 -8.227 -13.148 1 94.56 292 LEU A N 1
ATOM 2336 C CA . LEU A 1 292 ? 24.359 -9.508 -13.164 1 94.56 292 LEU A CA 1
ATOM 2337 C C . LEU A 1 292 ? 24.25 -10.195 -11.805 1 94.56 292 LEU A C 1
ATOM 2339 O O . LEU A 1 292 ? 24.156 -11.43 -11.734 1 94.56 292 LEU A O 1
ATOM 2343 N N . GLN A 1 293 ? 24.266 -9.383 -10.812 1 91.62 293 GLN A N 1
ATOM 2344 C CA . GLN A 1 293 ? 24.078 -9.945 -9.477 1 91.62 293 GLN A CA 1
ATOM 2345 C C . GLN A 1 293 ? 22.703 -10.594 -9.344 1 91.62 293 GLN A C 1
ATOM 2347 O O . GLN A 1 293 ? 22.562 -11.656 -8.734 1 91.62 293 GLN A O 1
ATOM 2352 N N . MET A 1 294 ? 21.719 -10.008 -9.898 1 92.12 294 MET A N 1
ATOM 2353 C CA . MET A 1 294 ? 20.344 -10.531 -9.812 1 92.12 294 MET A CA 1
ATOM 2354 C C . MET A 1 294 ? 20.203 -11.805 -10.641 1 92.12 294 MET A C 1
ATOM 2356 O O . MET A 1 294 ? 19.547 -12.758 -10.211 1 92.12 294 MET A O 1
ATOM 2360 N N . PHE A 1 295 ? 20.797 -11.797 -11.812 1 94.69 295 PHE A N 1
ATOM 2361 C CA . PHE A 1 295 ? 20.766 -13.008 -12.625 1 94.69 295 PHE A CA 1
ATOM 2362 C C . PHE A 1 295 ? 21.453 -14.164 -11.898 1 94.69 295 PHE A C 1
ATOM 2364 O O . PHE A 1 295 ? 20.922 -15.281 -11.867 1 94.69 295 PHE A O 1
ATOM 2371 N N . ARG A 1 296 ? 22.562 -13.867 -11.32 1 94.5 296 ARG A N 1
ATOM 2372 C CA . ARG A 1 296 ? 23.281 -14.898 -10.586 1 94.5 296 ARG A CA 1
ATOM 2373 C C . ARG A 1 296 ? 22.453 -15.43 -9.43 1 94.5 296 ARG A C 1
ATOM 2375 O O . ARG A 1 296 ? 22.453 -16.641 -9.156 1 94.5 296 ARG A O 1
ATOM 2382 N N . ALA A 1 297 ? 21.812 -14.523 -8.773 1 91.69 297 ALA A N 1
ATOM 2383 C CA . ALA A 1 297 ? 20.953 -14.93 -7.664 1 91.69 297 ALA A CA 1
ATOM 2384 C C . ALA A 1 297 ? 19.812 -15.828 -8.141 1 91.69 297 ALA A C 1
ATOM 2386 O O . ALA A 1 297 ? 19.484 -16.812 -7.488 1 91.69 297 ALA A O 1
ATOM 2387 N N . GLN A 1 298 ? 19.219 -15.516 -9.25 1 93.75 298 GLN A N 1
ATOM 2388 C CA . GLN A 1 298 ? 18.141 -16.312 -9.812 1 93.75 298 GLN A CA 1
ATOM 2389 C C . GLN A 1 298 ? 18.641 -17.703 -10.234 1 93.75 298 GLN A C 1
ATOM 2391 O O . GLN A 1 298 ? 17.938 -18.703 -10.039 1 93.75 298 GLN A O 1
ATOM 2396 N N . HIS A 1 299 ? 19.797 -17.672 -10.797 1 94.5 299 HIS A N 1
ATOM 2397 C CA . HIS A 1 299 ? 20.375 -18.953 -11.195 1 94.5 299 HIS A CA 1
ATOM 2398 C C . HIS A 1 299 ? 20.656 -19.844 -9.984 1 94.5 299 HIS A C 1
ATOM 2400 O O . HIS A 1 299 ? 20.391 -21.047 -10.023 1 94.5 299 HIS A O 1
ATOM 2406 N N . ARG A 1 300 ? 21.156 -19.219 -9.031 1 92.62 300 ARG A N 1
ATOM 2407 C CA . ARG A 1 300 ? 21.469 -19.969 -7.816 1 92.62 300 ARG A CA 1
ATOM 2408 C C . ARG A 1 300 ? 20.203 -20.562 -7.215 1 92.62 300 ARG A C 1
ATOM 2410 O O . ARG A 1 300 ? 20.203 -21.734 -6.793 1 92.62 300 ARG A O 1
ATOM 2417 N N . VAL A 1 301 ? 19.203 -19.812 -7.16 1 92.44 301 VAL A N 1
ATOM 2418 C CA . VAL A 1 301 ? 17.953 -20.281 -6.574 1 92.44 301 VAL A CA 1
ATOM 2419 C C . VAL A 1 301 ? 17.375 -21.406 -7.434 1 92.44 301 VAL A C 1
ATOM 2421 O O . VAL A 1 301 ? 16.859 -22.391 -6.91 1 92.44 301 VAL A O 1
ATOM 2424 N N . ARG A 1 302 ? 17.375 -21.266 -8.711 1 94.12 302 ARG A N 1
ATOM 2425 C CA . ARG A 1 302 ? 16.859 -22.297 -9.594 1 94.12 302 ARG A CA 1
ATOM 2426 C C . ARG A 1 302 ? 17.625 -23.594 -9.414 1 94.12 302 ARG A C 1
ATOM 2428 O O . ARG A 1 302 ? 17.031 -24.672 -9.305 1 94.12 302 ARG A O 1
ATOM 2435 N N . ASP A 1 303 ? 18.938 -23.453 -9.359 1 93.5 303 ASP A N 1
ATOM 2436 C CA . ASP A 1 303 ? 19.766 -24.625 -9.133 1 93.5 303 ASP A CA 1
ATOM 2437 C C . ASP A 1 303 ? 19.438 -25.281 -7.797 1 93.5 303 ASP A C 1
ATOM 2439 O O . ASP A 1 303 ? 19.359 -26.516 -7.711 1 93.5 303 ASP A O 1
ATOM 2443 N N . ALA A 1 304 ? 19.281 -24.484 -6.871 1 91.62 304 ALA A N 1
ATOM 2444 C CA . ALA A 1 304 ? 18.969 -24.984 -5.535 1 91.62 304 ALA A CA 1
ATOM 2445 C C . ALA A 1 304 ? 17.609 -25.672 -5.5 1 91.62 304 ALA A C 1
ATOM 2447 O O . ALA A 1 304 ? 17.422 -26.672 -4.805 1 91.62 304 ALA A O 1
ATOM 2448 N N . CYS A 1 305 ? 16.641 -25.156 -6.191 1 92.25 305 CYS A N 1
ATOM 2449 C CA . CYS A 1 305 ? 15.312 -25.766 -6.273 1 92.25 305 CYS A CA 1
ATOM 2450 C C . CYS A 1 305 ? 15.383 -27.141 -6.953 1 92.25 305 CYS A C 1
ATOM 2452 O O . CYS A 1 305 ? 14.734 -28.094 -6.516 1 92.25 305 CYS A O 1
ATOM 2454 N N . LEU A 1 306 ? 16.156 -27.219 -8.008 1 92.44 306 LEU A N 1
ATOM 2455 C CA . LEU A 1 306 ? 16.266 -28.453 -8.773 1 92.44 306 LEU A CA 1
ATOM 2456 C C . LEU A 1 306 ? 16.969 -29.547 -7.965 1 92.44 306 LEU A C 1
ATOM 2458 O O . LEU A 1 306 ? 16.609 -30.719 -8.055 1 92.44 306 LEU A O 1
ATOM 2462 N N . THR A 1 307 ? 17.906 -29.109 -7.113 1 90.62 307 THR A N 1
ATOM 2463 C CA . THR A 1 307 ? 18.719 -30.078 -6.391 1 90.62 307 THR A CA 1
ATOM 2464 C C . THR A 1 307 ? 18.188 -30.281 -4.973 1 90.62 307 THR A C 1
ATOM 2466 O O . THR A 1 307 ? 18.578 -31.234 -4.293 1 90.62 307 THR A O 1
ATOM 2469 N N . GLY A 1 308 ? 17.297 -29.469 -4.508 1 87.44 308 GLY A N 1
ATOM 2470 C CA . GLY A 1 308 ? 16.766 -29.562 -3.154 1 87.44 308 GLY A CA 1
ATOM 2471 C C . GLY A 1 308 ? 17.766 -29.109 -2.098 1 87.44 308 GLY A C 1
ATOM 2472 O O . GLY A 1 308 ? 17.906 -29.766 -1.057 1 87.44 308 GLY A O 1
ATOM 2473 N N . THR A 1 309 ? 18.469 -28.047 -2.354 1 80.5 309 THR A N 1
ATOM 2474 C CA . THR A 1 309 ? 19.562 -27.672 -1.451 1 80.5 309 THR A CA 1
ATOM 2475 C C . THR A 1 309 ? 19.297 -26.297 -0.83 1 80.5 309 THR A C 1
ATOM 2477 O O . THR A 1 309 ? 20.203 -25.719 -0.214 1 80.5 309 THR A O 1
ATOM 2480 N N . ILE A 1 310 ? 18.156 -25.797 -0.981 1 75.62 310 ILE A N 1
ATOM 2481 C CA . ILE A 1 310 ? 17.859 -24.516 -0.331 1 75.62 310 ILE A CA 1
ATOM 2482 C C . ILE A 1 310 ? 17.828 -24.703 1.184 1 75.62 310 ILE A C 1
ATOM 2484 O O . ILE A 1 310 ? 17.188 -25.641 1.683 1 75.62 310 ILE A O 1
ATOM 2488 N N . LEU A 1 311 ? 18.625 -23.906 1.841 1 67.19 311 LEU A N 1
ATOM 2489 C CA . LEU A 1 311 ? 18.703 -24 3.295 1 67.19 311 LEU A CA 1
ATOM 2490 C C . LEU A 1 311 ? 17.703 -23.062 3.955 1 67.19 311 LEU A C 1
ATOM 2492 O O . LEU A 1 311 ? 17.891 -21.844 3.928 1 67.19 311 LEU A O 1
ATOM 2496 N N . PHE A 1 312 ? 16.672 -23.547 4.383 1 65.88 312 PHE A N 1
ATOM 2497 C CA . PHE A 1 312 ? 15.68 -22.734 5.086 1 65.88 312 PHE A CA 1
ATOM 2498 C C . PHE A 1 312 ? 15.961 -22.719 6.582 1 65.88 312 PHE A C 1
ATOM 2500 O O . PHE A 1 312 ? 15.914 -21.656 7.215 1 65.88 312 PHE A O 1
ATOM 2507 N N . ALA A 1 313 ? 16.078 -23.859 7.121 1 63.69 313 ALA A N 1
ATOM 2508 C CA . ALA A 1 313 ? 16.469 -24.047 8.516 1 63.69 313 ALA A CA 1
ATOM 2509 C C . ALA A 1 313 ? 17.359 -25.266 8.672 1 63.69 313 ALA A C 1
ATOM 2511 O O . ALA A 1 313 ? 17.312 -26.188 7.855 1 63.69 313 ALA A O 1
ATOM 2512 N N . PRO A 1 314 ? 18.25 -25.203 9.641 1 63.03 314 PRO A N 1
ATOM 2513 C CA . PRO A 1 314 ? 19.203 -26.312 9.797 1 63.03 314 PRO A CA 1
ATOM 2514 C C . PRO A 1 314 ? 18.516 -27.672 9.82 1 63.03 314 PRO A C 1
ATOM 2516 O O . PRO A 1 314 ? 19.078 -28.656 9.336 1 63.03 314 PRO A O 1
ATOM 2519 N N . SER A 1 315 ? 17.375 -27.719 10.297 1 64.81 315 SER A N 1
ATOM 2520 C CA . SER A 1 315 ? 16.734 -29.016 10.469 1 64.81 315 SER A CA 1
ATOM 2521 C C . SER A 1 315 ? 15.734 -29.281 9.359 1 64.81 315 SER A C 1
ATOM 2523 O O . SER A 1 315 ? 15.094 -30.344 9.328 1 64.81 315 SER A O 1
ATOM 2525 N N . VAL A 1 316 ? 15.719 -28.391 8.453 1 68.31 316 VAL A N 1
ATOM 2526 C CA . VAL A 1 316 ? 14.734 -28.562 7.387 1 68.31 316 VAL A CA 1
ATOM 2527 C C . VAL A 1 316 ? 15.445 -28.984 6.098 1 68.31 316 VAL A C 1
ATOM 2529 O O . VAL A 1 316 ? 16.344 -28.281 5.625 1 68.31 316 VAL A O 1
ATOM 2532 N N . GLU A 1 317 ? 15.234 -30.188 5.723 1 70.31 317 GLU A N 1
ATOM 2533 C CA . GLU A 1 317 ? 15.75 -30.641 4.438 1 70.31 317 GLU A CA 1
ATOM 2534 C C . GLU A 1 317 ? 14.672 -30.609 3.361 1 70.31 317 GLU A C 1
ATOM 2536 O O . GLU A 1 317 ? 13.805 -31.484 3.311 1 70.31 317 GLU A O 1
ATOM 2541 N N . PRO A 1 318 ? 14.766 -29.625 2.547 1 77.44 318 PRO A N 1
ATOM 2542 C CA . PRO A 1 318 ? 13.695 -29.531 1.547 1 77.44 318 PRO A CA 1
ATOM 2543 C C . PRO A 1 318 ? 13.773 -30.641 0.495 1 77.44 318 PRO A C 1
ATOM 2545 O O . PRO A 1 318 ? 14.852 -31.188 0.254 1 77.44 318 PRO A O 1
ATOM 2548 N N . LEU A 1 319 ? 12.641 -31.062 -0.045 1 84.38 319 LEU A N 1
ATOM 2549 C CA . LEU A 1 319 ? 12.547 -32 -1.148 1 84.38 319 LEU A CA 1
ATOM 2550 C C . LEU A 1 319 ? 13.008 -31.375 -2.455 1 84.38 319 LEU A C 1
ATOM 2552 O O . LEU A 1 319 ? 12.719 -30.203 -2.713 1 84.38 319 LEU A O 1
ATOM 2556 N N . PRO A 1 320 ? 13.797 -32.156 -3.199 1 89.25 320 PRO A N 1
ATOM 2557 C CA . PRO A 1 320 ? 14.055 -31.641 -4.543 1 89.25 320 PRO A CA 1
ATOM 2558 C C . PRO A 1 320 ? 12.781 -31.406 -5.348 1 89.25 320 PRO A C 1
ATOM 2560 O O . PRO A 1 320 ? 11.773 -32.094 -5.125 1 89.25 320 PRO A O 1
ATOM 2563 N N . MET A 1 321 ? 12.852 -30.5 -6.254 1 91.25 321 MET A N 1
ATOM 2564 C CA . MET A 1 321 ? 11.68 -30.078 -7.023 1 91.25 321 MET A CA 1
ATOM 2565 C C . MET A 1 321 ? 11.016 -31.266 -7.703 1 91.25 321 MET A C 1
ATOM 2567 O O . MET A 1 321 ? 9.789 -31.328 -7.797 1 91.25 321 MET A O 1
ATOM 2571 N N . ALA A 1 322 ? 11.812 -32.281 -8.094 1 90.5 322 ALA A N 1
ATOM 2572 C CA . ALA A 1 322 ? 11.312 -33.438 -8.82 1 90.5 322 ALA A CA 1
ATOM 2573 C C . ALA A 1 322 ? 10.359 -34.25 -7.953 1 90.5 322 ALA A C 1
ATOM 2575 O O . ALA A 1 322 ? 9.555 -35.031 -8.469 1 90.5 322 ALA A O 1
ATOM 2576 N N . GLN A 1 323 ? 10.383 -34 -6.672 1 90.75 323 GLN A N 1
ATOM 2577 C CA . GLN A 1 323 ? 9.562 -34.781 -5.746 1 90.75 323 GLN A CA 1
ATOM 2578 C C . GLN A 1 323 ? 8.281 -34.062 -5.383 1 90.75 323 GLN A C 1
ATOM 2580 O O . GLN A 1 323 ? 7.438 -34.594 -4.66 1 90.75 323 GLN A O 1
ATOM 2585 N N . LEU A 1 324 ? 8.141 -32.906 -5.887 1 91.69 324 LEU A N 1
ATOM 2586 C CA . LEU A 1 324 ? 6.922 -32.125 -5.652 1 91.69 324 LEU A CA 1
ATOM 2587 C C . LEU A 1 324 ? 5.836 -32.5 -6.652 1 91.69 324 LEU A C 1
ATOM 2589 O O . LEU A 1 324 ? 6.074 -33.312 -7.551 1 91.69 324 LEU A O 1
ATOM 2593 N N . LEU A 1 325 ? 4.621 -32 -6.418 1 90.12 325 LEU A N 1
ATOM 2594 C CA . LEU A 1 325 ? 3.533 -32.25 -7.359 1 90.12 325 LEU A CA 1
ATOM 2595 C C . LEU A 1 325 ? 3.801 -31.562 -8.688 1 90.12 325 LEU A C 1
ATOM 2597 O O . LEU A 1 325 ? 4.488 -30.531 -8.734 1 90.12 325 LEU A O 1
ATOM 2601 N N . GLU A 1 326 ? 3.238 -32.125 -9.742 1 90.69 326 GLU A N 1
ATOM 2602 C CA . GLU A 1 326 ? 3.404 -31.531 -11.078 1 90.69 326 GLU A CA 1
ATOM 2603 C C . GLU A 1 326 ? 2.971 -30.078 -11.102 1 90.69 326 GLU A C 1
ATOM 2605 O O . GLU A 1 326 ? 3.615 -29.234 -11.742 1 90.69 326 GLU A O 1
ATOM 2610 N N . SER A 1 327 ? 1.878 -29.812 -10.453 1 89.5 327 SER A N 1
ATOM 2611 C CA . SER A 1 327 ? 1.354 -28.453 -10.43 1 89.5 327 SER A CA 1
ATOM 2612 C C . SER A 1 327 ? 2.324 -27.5 -9.75 1 89.5 327 SER A C 1
ATOM 2614 O O . SER A 1 327 ? 2.453 -26.344 -10.148 1 89.5 327 SER A O 1
ATOM 2616 N N . GLN A 1 328 ? 3.027 -27.969 -8.781 1 92.12 328 GLN A N 1
ATOM 2617 C CA . GLN A 1 328 ? 3.992 -27.141 -8.062 1 92.12 328 GLN A CA 1
ATOM 2618 C C . GLN A 1 328 ? 5.262 -26.938 -8.883 1 92.12 328 GLN A C 1
ATOM 2620 O O . GLN A 1 328 ? 5.797 -25.828 -8.945 1 92.12 328 GLN A O 1
ATOM 2625 N N . GLN A 1 329 ? 5.676 -27.984 -9.508 1 94 329 GLN A N 1
ATOM 2626 C CA . GLN A 1 329 ? 6.883 -27.922 -10.328 1 94 329 GLN A CA 1
ATOM 2627 C C . GLN A 1 329 ? 6.73 -26.906 -11.453 1 94 329 GLN A C 1
ATOM 2629 O O . GLN A 1 329 ? 7.621 -26.078 -11.68 1 94 329 GLN A O 1
ATOM 2634 N N . ILE A 1 330 ? 5.625 -27 -12.102 1 94.81 330 ILE A N 1
ATOM 2635 C CA . ILE A 1 330 ? 5.43 -26.125 -13.258 1 94.81 330 ILE A CA 1
ATOM 2636 C C . ILE A 1 330 ? 5.273 -24.688 -12.789 1 94.81 330 ILE A C 1
ATOM 2638 O O . ILE A 1 330 ? 5.723 -23.75 -13.461 1 94.81 330 ILE A O 1
ATOM 2642 N N . ASP A 1 331 ? 4.629 -24.438 -11.688 1 94.06 331 ASP A N 1
ATOM 2643 C CA . ASP A 1 331 ? 4.492 -23.094 -11.141 1 94.06 331 ASP A CA 1
ATOM 2644 C C . ASP A 1 331 ? 5.855 -22.484 -10.828 1 94.06 331 ASP A C 1
ATOM 2646 O O . ASP A 1 331 ? 6.121 -21.328 -11.156 1 94.06 331 ASP A O 1
ATOM 2650 N N . ILE A 1 332 ? 6.707 -23.25 -10.188 1 95.06 332 ILE A N 1
ATOM 2651 C CA . ILE A 1 332 ? 8.039 -22.781 -9.812 1 95.06 332 ILE A CA 1
ATOM 2652 C C . ILE A 1 332 ? 8.844 -22.484 -11.07 1 95.06 332 ILE A C 1
ATOM 2654 O O . ILE A 1 332 ? 9.438 -21.406 -11.188 1 95.06 332 ILE A O 1
ATOM 2658 N N . SER A 1 333 ? 8.828 -23.391 -12.016 1 96.12 333 SER A N 1
ATOM 2659 C CA . SER A 1 333 ? 9.617 -23.234 -13.227 1 96.12 333 SER A CA 1
ATOM 2660 C C . SER A 1 333 ? 9.156 -22.031 -14.039 1 96.12 333 SER A C 1
ATOM 2662 O O . SER A 1 333 ? 9.969 -21.219 -14.492 1 96.12 333 SER A O 1
ATOM 2664 N N . VAL A 1 334 ? 7.859 -21.938 -14.18 1 96.88 334 VAL A N 1
ATOM 2665 C CA . VAL A 1 334 ? 7.309 -20.828 -14.953 1 96.88 334 VAL A CA 1
ATOM 2666 C C . VAL A 1 334 ? 7.637 -19.5 -14.273 1 96.88 334 VAL A C 1
ATOM 2668 O O . VAL A 1 334 ? 8.023 -18.531 -14.93 1 96.88 334 VAL A O 1
ATOM 2671 N N . THR A 1 335 ? 7.449 -19.469 -12.977 1 96.31 335 THR A N 1
ATOM 2672 C CA . THR A 1 335 ? 7.707 -18.234 -12.227 1 96.31 335 THR A CA 1
ATOM 2673 C C . THR A 1 335 ? 9.18 -17.844 -12.32 1 96.31 335 THR A C 1
ATOM 2675 O O . THR A 1 335 ? 9.492 -16.672 -12.523 1 96.31 335 THR A O 1
ATOM 2678 N N . GLN A 1 336 ? 10.062 -18.781 -12.203 1 96.56 336 GLN A N 1
ATOM 2679 C CA . GLN A 1 336 ? 11.492 -18.5 -12.273 1 96.56 336 GLN A CA 1
ATOM 2680 C C . GLN A 1 336 ? 11.883 -17.984 -13.656 1 96.56 336 GLN A C 1
ATOM 2682 O O . GLN A 1 336 ? 12.633 -17.016 -13.773 1 96.56 336 GLN A O 1
ATOM 2687 N N . LEU A 1 337 ? 11.422 -18.625 -14.664 1 97.12 337 LEU A N 1
ATOM 2688 C CA . LEU A 1 337 ? 11.75 -18.219 -16.031 1 97.12 337 LEU A CA 1
ATOM 2689 C C . LEU A 1 337 ? 11.094 -16.891 -16.375 1 97.12 337 LEU A C 1
ATOM 2691 O O . LEU A 1 337 ? 11.68 -16.062 -17.094 1 97.12 337 LEU A O 1
ATOM 2695 N N . TRP A 1 338 ? 9.898 -16.734 -15.852 1 97 338 TRP A N 1
ATOM 2696 C CA . TRP A 1 338 ? 9.219 -15.453 -16.016 1 97 338 TRP A CA 1
ATOM 2697 C C . TRP A 1 338 ? 10.031 -14.328 -15.375 1 97 338 TRP A C 1
ATOM 2699 O O . TRP A 1 338 ? 10.188 -13.258 -15.977 1 97 338 TRP A O 1
ATOM 2709 N N . LEU A 1 339 ? 10.547 -14.508 -14.219 1 94.75 339 LEU A N 1
ATOM 2710 C CA . LEU A 1 339 ? 11.344 -13.5 -13.523 1 94.75 339 LEU A CA 1
ATOM 2711 C C . LEU A 1 339 ? 12.625 -13.188 -14.297 1 94.75 339 LEU A C 1
ATOM 2713 O O . LEU A 1 339 ? 13.047 -12.031 -14.375 1 94.75 339 LEU A O 1
ATOM 2717 N N . LEU A 1 340 ? 13.25 -14.227 -14.836 1 95.88 340 LEU A N 1
ATOM 2718 C CA . LEU A 1 340 ? 14.414 -14 -15.688 1 95.88 340 LEU A CA 1
ATOM 2719 C C . LEU A 1 340 ? 14.047 -13.133 -16.891 1 95.88 340 LEU A C 1
ATOM 2721 O O . LEU A 1 340 ? 14.805 -12.242 -17.266 1 95.88 340 LEU A O 1
ATOM 2725 N N . GLY A 1 341 ? 12.906 -13.438 -17.438 1 95.69 341 GLY A N 1
ATOM 2726 C CA . GLY A 1 341 ? 12.422 -12.625 -18.547 1 95.69 341 GLY A CA 1
ATOM 2727 C C . GLY A 1 341 ? 12.203 -11.172 -18.172 1 95.69 341 GLY A C 1
ATOM 2728 O O . GLY A 1 341 ? 12.539 -10.266 -18.938 1 95.69 341 GLY A O 1
ATOM 2729 N N . ARG A 1 342 ? 11.617 -11.008 -17.047 1 92.62 342 ARG A N 1
ATOM 2730 C CA . ARG A 1 342 ? 11.367 -9.656 -16.562 1 92.62 342 ARG A CA 1
ATOM 2731 C C . ARG A 1 342 ? 12.672 -8.906 -16.328 1 92.62 342 ARG A C 1
ATOM 2733 O O . ARG A 1 342 ? 12.773 -7.711 -16.625 1 92.62 342 ARG A O 1
ATOM 2740 N N . LEU A 1 343 ? 13.633 -9.531 -15.75 1 92.94 343 LEU A N 1
ATOM 2741 C CA . LEU A 1 343 ? 14.953 -8.93 -15.547 1 92.94 343 LEU A CA 1
ATOM 2742 C C . LEU A 1 343 ? 15.594 -8.562 -16.875 1 92.94 343 LEU A C 1
ATOM 2744 O O . LEU A 1 343 ? 16.203 -7.5 -17.016 1 92.94 343 LEU A O 1
ATOM 2748 N N . TRP A 1 344 ? 15.492 -9.453 -17.781 1 95.94 344 TRP A N 1
ATOM 2749 C CA . TRP A 1 344 ? 16.031 -9.203 -19.125 1 95.94 344 TRP A CA 1
ATOM 2750 C C . TRP A 1 344 ? 15.383 -7.969 -19.75 1 95.94 344 TRP A C 1
ATOM 2752 O O . TRP A 1 344 ? 16.078 -7.133 -20.328 1 95.94 344 TRP A O 1
ATOM 2762 N N . GLN A 1 345 ? 14.094 -7.879 -19.641 1 93.62 345 GLN A N 1
ATOM 2763 C CA . GLN A 1 345 ? 13.367 -6.727 -20.172 1 93.62 345 GLN A CA 1
ATOM 2764 C C . GLN A 1 345 ? 13.844 -5.434 -19.516 1 93.62 345 GLN A C 1
ATOM 2766 O O . GLN A 1 345 ? 13.914 -4.387 -20.156 1 93.62 345 GLN A O 1
ATOM 2771 N N . LEU A 1 346 ? 14.047 -5.52 -18.25 1 91.06 346 LEU A N 1
ATOM 2772 C CA . LEU A 1 346 ? 14.555 -4.355 -17.531 1 91.06 346 LEU A CA 1
ATOM 2773 C C . LEU A 1 346 ? 15.922 -3.938 -18.078 1 91.06 346 LEU A C 1
ATOM 2775 O O . LEU A 1 346 ? 16.203 -2.744 -18.203 1 91.06 346 LEU A O 1
ATOM 2779 N N . CYS A 1 347 ? 16.781 -4.875 -18.312 1 94.19 347 CYS A N 1
ATOM 2780 C CA . CYS A 1 347 ? 18.078 -4.59 -18.906 1 94.19 347 CYS A CA 1
ATOM 2781 C C . CYS A 1 347 ? 17.922 -3.947 -20.281 1 94.19 347 CYS A C 1
ATOM 2783 O O . CYS A 1 347 ? 18.688 -3.041 -20.641 1 94.19 347 CYS A O 1
ATOM 2785 N N . LEU A 1 348 ? 16.984 -4.414 -21.047 1 94.44 348 LEU A N 1
ATOM 2786 C CA . LEU A 1 348 ? 16.719 -3.854 -22.359 1 94.44 348 LEU A CA 1
ATOM 2787 C C . LEU A 1 348 ? 16.328 -2.381 -22.25 1 94.44 348 LEU A C 1
ATOM 2789 O O . LEU A 1 348 ? 16.891 -1.538 -22.969 1 94.44 348 LEU A O 1
ATOM 2793 N N . THR A 1 349 ? 15.391 -2.062 -21.344 1 89.31 349 THR A N 1
ATOM 2794 C CA . THR A 1 349 ? 14.875 -0.706 -21.203 1 89.31 349 THR A CA 1
ATOM 2795 C C . THR A 1 349 ? 15.945 0.232 -20.656 1 89.31 349 THR A C 1
ATOM 2797 O O . THR A 1 349 ? 15.883 1.444 -20.875 1 89.31 349 THR A O 1
ATOM 2800 N N . HIS A 1 350 ? 16.922 -0.344 -20 1 90.25 350 HIS A N 1
ATOM 2801 C CA . HIS A 1 350 ? 17.984 0.469 -19.453 1 90.25 350 HIS A CA 1
ATOM 2802 C C . HIS A 1 350 ? 19.203 0.478 -20.359 1 90.25 350 HIS A C 1
ATOM 2804 O O . HIS A 1 350 ? 20.281 0.923 -19.969 1 90.25 350 HIS A O 1
ATOM 2810 N N . GLY A 1 351 ? 19.109 -0.149 -21.531 1 91 351 GLY A N 1
ATOM 2811 C CA . GLY A 1 351 ? 20.125 -0.066 -22.578 1 91 351 GLY A CA 1
ATOM 2812 C C . GLY A 1 351 ? 21.359 -0.896 -22.266 1 91 351 GLY A C 1
ATOM 2813 O O . GLY A 1 351 ? 22.469 -0.556 -22.688 1 91 351 GLY A O 1
ATOM 2814 N N . MET A 1 352 ? 21.172 -1.969 -21.594 1 93.81 352 MET A N 1
ATOM 2815 C CA . MET A 1 352 ? 22.328 -2.74 -21.141 1 93.81 352 MET A CA 1
ATOM 2816 C C . MET A 1 352 ? 22.609 -3.908 -22.078 1 93.81 352 MET A C 1
ATOM 2818 O O . MET A 1 352 ? 23.656 -4.535 -22.016 1 93.81 352 MET A O 1
ATOM 2822 N N . LEU A 1 353 ? 21.734 -4.254 -22.938 1 96.75 353 LEU A N 1
ATOM 2823 C CA . LEU A 1 353 ? 21.844 -5.445 -23.781 1 96.75 353 LEU A CA 1
ATOM 2824 C C . LEU A 1 353 ? 22.734 -5.168 -24.984 1 96.75 353 LEU A C 1
ATOM 2826 O O . LEU A 1 353 ? 22.797 -4.039 -25.484 1 96.75 353 LEU A O 1
ATOM 2830 N N . ARG A 1 354 ? 23.422 -6.227 -25.359 1 96 354 ARG A N 1
ATOM 2831 C CA . ARG A 1 354 ? 24.281 -6.188 -26.547 1 96 354 ARG A CA 1
ATOM 2832 C C . ARG A 1 354 ? 24.078 -7.434 -27.406 1 96 354 ARG A C 1
ATOM 2834 O O . ARG A 1 354 ? 23.578 -8.453 -26.922 1 96 354 ARG A O 1
ATOM 2841 N N . GLU A 1 355 ? 24.469 -7.316 -28.656 1 94.69 355 GLU A N 1
ATOM 2842 C CA . GLU A 1 355 ? 24.422 -8.477 -29.531 1 94.69 355 GLU A CA 1
ATOM 2843 C C . GLU A 1 355 ? 25.438 -9.531 -29.109 1 94.69 355 GLU A C 1
ATOM 2845 O O . GLU A 1 355 ? 25.156 -10.734 -29.156 1 94.69 355 GLU A O 1
ATOM 2850 N N . THR A 1 356 ? 26.609 -8.945 -28.797 1 92.94 356 THR A N 1
ATOM 2851 C CA . THR A 1 356 ? 27.656 -9.82 -28.297 1 92.94 356 THR A CA 1
ATOM 2852 C C . THR A 1 356 ? 28.109 -9.383 -26.906 1 92.94 356 THR A C 1
ATOM 2854 O O . THR A 1 356 ? 28.234 -8.188 -26.641 1 92.94 356 THR A O 1
ATOM 2857 N N . SER A 1 357 ? 27.969 -10.305 -25.938 1 93.62 357 SER A N 1
ATOM 2858 C CA . SER A 1 357 ? 28.391 -10.055 -24.562 1 93.62 357 SER A CA 1
ATOM 2859 C C . SER A 1 357 ? 29 -11.305 -23.922 1 93.62 357 SER A C 1
ATOM 2861 O O . SER A 1 357 ? 28.625 -12.422 -24.266 1 93.62 357 SER A O 1
ATOM 2863 N N . ASP A 1 358 ? 29.922 -11.125 -23 1 93.69 358 ASP A N 1
ATOM 2864 C CA . ASP A 1 358 ? 30.5 -12.234 -22.25 1 93.69 358 ASP A CA 1
ATOM 2865 C C . ASP A 1 358 ? 29.469 -12.875 -21.328 1 93.69 358 ASP A C 1
ATOM 2867 O O . ASP A 1 358 ? 29.641 -14.016 -20.891 1 93.69 358 ASP A O 1
ATOM 2871 N N . HIS A 1 359 ? 28.484 -12.109 -21.094 1 94.88 359 HIS A N 1
ATOM 2872 C CA . HIS A 1 359 ? 27.375 -12.609 -20.266 1 94.88 359 HIS A CA 1
ATOM 2873 C C . HIS A 1 359 ? 26.125 -12.844 -21.109 1 94.88 359 HIS A C 1
ATOM 2875 O O . HIS A 1 359 ? 25.5 -11.891 -21.562 1 94.88 359 HIS A O 1
ATOM 2881 N N . ALA A 1 360 ? 25.781 -14.047 -21.172 1 94 360 ALA A N 1
ATOM 2882 C CA . ALA A 1 360 ? 24.641 -14.414 -22.016 1 94 360 ALA A CA 1
ATOM 2883 C C . ALA A 1 360 ? 23.375 -13.648 -21.594 1 94 360 ALA A C 1
ATOM 2885 O O . ALA A 1 360 ? 22.547 -13.312 -22.438 1 94 360 ALA A O 1
ATOM 2886 N N . GLU A 1 361 ? 23.266 -13.312 -20.312 1 96 361 GLU A N 1
ATOM 2887 C CA . GLU A 1 361 ? 22.078 -12.656 -19.75 1 96 361 GLU A CA 1
ATOM 2888 C C . GLU A 1 361 ? 21.938 -11.234 -20.297 1 96 361 GLU A C 1
ATOM 2890 O O . GLU A 1 361 ? 20.844 -10.68 -20.297 1 96 361 GLU A O 1
ATOM 2895 N N . LEU A 1 362 ? 23 -10.688 -20.797 1 97.06 362 LEU A N 1
ATOM 2896 C CA . LEU A 1 362 ? 22.984 -9.312 -21.281 1 97.06 362 LEU A CA 1
ATOM 2897 C C . LEU A 1 362 ? 22.984 -9.273 -22.797 1 97.06 362 LEU A C 1
ATOM 2899 O O . LEU A 1 362 ? 23.344 -8.266 -23.406 1 97.06 362 LEU A O 1
ATOM 2903 N N . ARG A 1 363 ? 22.625 -10.359 -23.391 1 96.81 363 ARG A N 1
ATOM 2904 C CA . ARG A 1 363 ? 22.469 -10.414 -24.844 1 96.81 363 ARG A CA 1
ATOM 2905 C C . ARG A 1 363 ? 21 -10.359 -25.234 1 96.81 363 ARG A C 1
ATOM 2907 O O . ARG A 1 363 ? 20.125 -10.797 -24.484 1 96.81 363 ARG A O 1
ATOM 2914 N N . PHE A 1 364 ? 20.719 -9.969 -26.469 1 97.31 364 PHE A N 1
ATOM 2915 C CA . PHE A 1 364 ? 19.344 -9.883 -26.969 1 97.31 364 PHE A CA 1
ATOM 2916 C C . PHE A 1 364 ? 18.734 -11.266 -27.094 1 97.31 364 PHE A C 1
ATOM 2918 O O . PHE A 1 364 ? 17.531 -11.445 -26.828 1 97.31 364 PHE A O 1
ATOM 2925 N N . ASP A 1 365 ? 19.516 -12.266 -27.422 1 95.69 365 ASP A N 1
ATOM 2926 C CA . ASP A 1 365 ? 18.953 -13.586 -27.734 1 95.69 365 ASP A CA 1
ATOM 2927 C C . ASP A 1 365 ? 18.703 -14.391 -26.469 1 95.69 365 ASP A C 1
ATOM 2929 O O . ASP A 1 365 ? 18.219 -15.516 -26.516 1 95.69 365 ASP A O 1
ATOM 2933 N N . PHE A 1 366 ? 19.094 -13.797 -25.312 1 96.88 366 PHE A N 1
ATOM 2934 C CA . PHE A 1 366 ? 18.828 -14.492 -24.062 1 96.88 366 PHE A CA 1
ATOM 2935 C C . PHE A 1 366 ? 17.328 -14.727 -23.875 1 96.88 366 PHE A C 1
ATOM 2937 O O . PHE A 1 366 ? 16.922 -15.727 -23.281 1 96.88 366 PHE A O 1
ATOM 2944 N N . ALA A 1 367 ? 16.5 -13.867 -24.422 1 97.25 367 ALA A N 1
ATOM 2945 C CA . ALA A 1 367 ? 15.039 -14.023 -24.359 1 97.25 367 ALA A CA 1
ATOM 2946 C C . ALA A 1 367 ? 14.602 -15.312 -25.062 1 97.25 367 ALA A C 1
ATOM 2948 O O . ALA A 1 367 ? 13.633 -15.953 -24.641 1 97.25 367 ALA A O 1
ATOM 2949 N N . PHE A 1 368 ? 15.352 -15.695 -26.109 1 97.06 368 PHE A N 1
ATOM 2950 C CA . PHE A 1 368 ? 15.047 -16.938 -26.812 1 97.06 368 PHE A CA 1
ATOM 2951 C C . PHE A 1 368 ? 15.328 -18.141 -25.922 1 97.06 368 PHE A C 1
ATOM 2953 O O . PHE A 1 368 ? 14.562 -19.109 -25.922 1 97.06 368 PHE A O 1
ATOM 2960 N N . ARG A 1 369 ? 16.406 -18.047 -25.219 1 95.19 369 ARG A N 1
ATOM 2961 C CA . ARG A 1 369 ? 16.781 -19.141 -24.344 1 95.19 369 ARG A CA 1
ATOM 2962 C C . ARG A 1 369 ? 15.766 -19.328 -23.234 1 95.19 369 ARG A C 1
ATOM 2964 O O . ARG A 1 369 ? 15.367 -20.453 -22.922 1 95.19 369 ARG A O 1
ATOM 2971 N N . ILE A 1 370 ? 15.336 -18.219 -22.641 1 97.06 370 ILE A N 1
ATOM 2972 C CA . ILE A 1 370 ? 14.312 -18.266 -21.609 1 97.06 370 ILE A CA 1
ATOM 2973 C C . ILE A 1 370 ? 13.039 -18.906 -22.172 1 97.06 370 ILE A C 1
ATOM 2975 O O . ILE A 1 370 ? 12.461 -19.797 -21.562 1 97.06 370 ILE A O 1
ATOM 2979 N N . GLY A 1 371 ? 12.633 -18.422 -23.312 1 97.62 371 GLY A N 1
ATOM 2980 C CA . GLY A 1 371 ? 11.414 -18.922 -23.938 1 97.62 371 GLY A CA 1
ATOM 2981 C C . GLY A 1 371 ? 11.461 -20.406 -24.25 1 97.62 371 GLY A C 1
ATOM 2982 O O . GLY A 1 371 ? 10.484 -21.125 -24.031 1 97.62 371 GLY A O 1
ATOM 2983 N N . LEU A 1 372 ? 12.57 -20.812 -24.766 1 96.81 372 LEU A N 1
ATOM 2984 C CA . LEU A 1 372 ? 12.719 -22.203 -25.156 1 96.81 372 LEU A CA 1
ATOM 2985 C C . LEU A 1 372 ? 12.664 -23.125 -23.953 1 96.81 372 LEU A C 1
ATOM 2987 O O . LEU A 1 372 ? 12.023 -24.172 -23.984 1 96.81 372 LEU A O 1
ATOM 2991 N N . ILE A 1 373 ? 13.336 -22.75 -22.938 1 95.44 373 ILE A N 1
ATOM 2992 C CA . ILE A 1 373 ? 13.336 -23.562 -21.719 1 95.44 373 ILE A CA 1
ATOM 2993 C C . ILE A 1 373 ? 11.945 -23.562 -21.094 1 95.44 373 ILE A C 1
ATOM 2995 O O . ILE A 1 373 ? 11.5 -24.594 -20.578 1 95.44 373 ILE A O 1
ATOM 2999 N N . LEU A 1 374 ? 11.273 -22.438 -21.141 1 96.62 374 LEU A N 1
ATOM 3000 C CA . LEU A 1 374 ? 9.906 -22.375 -20.625 1 96.62 374 LEU A CA 1
ATOM 3001 C C . LEU A 1 374 ? 8.992 -23.297 -21.406 1 96.62 374 LEU A C 1
ATOM 3003 O O . LEU A 1 374 ? 8.234 -24.078 -20.812 1 96.62 374 LEU A O 1
ATOM 3007 N N . MET A 1 375 ? 9.086 -23.266 -22.719 1 95.75 375 MET A N 1
ATOM 3008 C CA . MET A 1 375 ? 8.242 -24.109 -23.562 1 95.75 375 MET A CA 1
ATOM 3009 C C . MET A 1 375 ? 8.539 -25.594 -23.312 1 95.75 375 MET A C 1
ATOM 3011 O O . MET A 1 375 ? 7.625 -26.406 -23.281 1 95.75 375 MET A O 1
ATOM 3015 N N . SER A 1 376 ? 9.789 -25.828 -23.188 1 93.31 376 SER A N 1
ATOM 3016 C CA . SER A 1 376 ? 10.18 -27.203 -22.891 1 93.31 376 SER A CA 1
ATOM 3017 C C . SER A 1 376 ? 9.57 -27.688 -21.578 1 93.31 376 SER A C 1
ATOM 3019 O O . SER A 1 376 ? 9.102 -28.828 -21.484 1 93.31 376 SER A O 1
ATOM 3021 N N . SER A 1 377 ? 9.578 -26.844 -20.562 1 92.25 377 SER A N 1
ATOM 3022 C CA . SER A 1 377 ? 8.961 -27.172 -19.281 1 92.25 377 SER A CA 1
ATOM 3023 C C . SER A 1 377 ? 7.461 -27.375 -19.422 1 92.25 377 SER A C 1
ATOM 3025 O O . SER A 1 377 ? 6.898 -28.328 -18.859 1 92.25 377 SER A O 1
ATOM 3027 N N . CYS A 1 378 ? 6.797 -26.531 -20.156 1 94.25 378 CYS A N 1
ATOM 3028 C CA . CYS A 1 378 ? 5.348 -26.594 -20.312 1 94.25 378 CYS A CA 1
ATOM 3029 C C . CYS A 1 378 ? 4.938 -27.859 -21.062 1 94.25 378 CYS A C 1
ATOM 3031 O O . CYS A 1 378 ? 3.848 -28.391 -20.844 1 94.25 378 CYS A O 1
ATOM 3033 N N . ASN A 1 379 ? 5.816 -28.359 -21.906 1 92.06 379 ASN A N 1
ATOM 3034 C CA . ASN A 1 379 ? 5.508 -29.516 -22.719 1 92.06 379 ASN A CA 1
ATOM 3035 C C . ASN A 1 379 ? 5.613 -30.812 -21.906 1 92.06 379 ASN A C 1
ATOM 3037 O O . ASN A 1 379 ? 5.043 -31.844 -22.297 1 92.06 379 ASN A O 1
ATOM 3041 N N . VAL A 1 380 ? 6.312 -30.766 -20.875 1 90.62 380 VAL A N 1
ATOM 3042 C CA . VAL A 1 380 ? 6.547 -31.953 -20.062 1 90.62 380 VAL A CA 1
ATOM 3043 C C . VAL A 1 380 ? 5.367 -32.188 -19.125 1 90.62 380 VAL A C 1
ATOM 3045 O O . VAL A 1 380 ? 4.996 -33.312 -18.844 1 90.62 380 VAL A O 1
ATOM 3048 N N . TYR A 1 381 ? 4.75 -31.172 -18.672 1 90.88 381 TYR A N 1
ATOM 3049 C CA . TYR A 1 381 ? 3.707 -31.297 -17.656 1 90.88 381 TYR A CA 1
ATOM 3050 C C . TYR A 1 381 ? 2.322 -31.25 -18.297 1 90.88 381 TYR A C 1
ATOM 3052 O O . TYR A 1 381 ? 2.162 -30.766 -19.422 1 90.88 381 TYR A O 1
ATOM 3060 N N . SER A 1 382 ? 1.372 -31.781 -17.547 1 90.5 382 SER A N 1
ATOM 3061 C CA . SER A 1 382 ? -0.001 -31.812 -18.047 1 90.5 382 SER A CA 1
ATOM 3062 C C . SER A 1 382 ? -0.626 -30.422 -18.047 1 90.5 382 SER A C 1
ATOM 3064 O O . SER A 1 382 ? -0.254 -29.578 -17.234 1 90.5 382 SER A O 1
ATOM 3066 N N . LEU A 1 383 ? -1.536 -30.25 -18.969 1 89.06 383 LEU A N 1
ATOM 3067 C CA . LEU A 1 383 ? -2.27 -28.984 -19.047 1 89.06 383 LEU A CA 1
ATOM 3068 C C . LEU A 1 383 ? -3.041 -28.719 -17.766 1 89.06 383 LEU A C 1
ATOM 3070 O O . LEU A 1 383 ? -3.162 -27.578 -17.328 1 89.06 383 LEU A O 1
ATOM 3074 N N . SER A 1 384 ? -3.547 -29.766 -17.172 1 84.12 384 SER A N 1
ATOM 3075 C CA . SER A 1 384 ? -4.305 -29.641 -15.93 1 84.12 384 SER A CA 1
ATOM 3076 C C . SER A 1 384 ? -3.434 -29.109 -14.805 1 84.12 384 SER A C 1
ATOM 3078 O O . SER A 1 384 ? -3.904 -28.344 -13.961 1 84.12 384 SER A O 1
ATOM 3080 N N . ALA A 1 385 ? -2.154 -29.5 -14.812 1 88.25 385 ALA A N 1
ATOM 3081 C CA . ALA A 1 385 ? -1.216 -29.031 -13.797 1 88.25 385 ALA A CA 1
ATOM 3082 C C . ALA A 1 385 ? -0.971 -27.531 -13.93 1 88.25 385 ALA A C 1
ATOM 3084 O O . ALA A 1 385 ? -0.728 -26.844 -12.938 1 88.25 385 ALA A O 1
ATOM 3085 N N . MET A 1 386 ? -1.134 -27.031 -15.117 1 90.69 386 MET A N 1
ATOM 3086 C CA . MET A 1 386 ? -0.95 -25.609 -15.375 1 90.69 386 MET A CA 1
ATOM 3087 C C . MET A 1 386 ? -2.232 -24.828 -15.078 1 90.69 386 MET A C 1
ATOM 3089 O O . MET A 1 386 ? -2.191 -23.766 -14.477 1 90.69 386 MET A O 1
ATOM 3093 N N . GLU A 1 387 ? -3.314 -25.406 -15.375 1 84.25 387 GLU A N 1
ATOM 3094 C CA . GLU A 1 387 ? -4.594 -24.703 -15.312 1 84.25 387 GLU A CA 1
ATOM 3095 C C . GLU A 1 387 ? -5.031 -24.5 -13.867 1 84.25 387 GLU A C 1
ATOM 3097 O O . GLU A 1 387 ? -5.82 -23.594 -13.578 1 84.25 387 GLU A O 1
ATOM 3102 N N . VAL A 1 388 ? -4.484 -25.25 -12.992 1 81.5 388 VAL A N 1
ATOM 3103 C CA . VAL A 1 388 ? -4.824 -25.109 -11.578 1 81.5 388 VAL A CA 1
ATOM 3104 C C . VAL A 1 388 ? -4.41 -23.734 -11.086 1 81.5 388 VAL A C 1
ATOM 3106 O O . VAL A 1 388 ? -5.004 -23.188 -10.141 1 81.5 388 VAL A O 1
ATOM 3109 N N . HIS A 1 389 ? -3.455 -23.094 -11.711 1 85.81 389 HIS A N 1
ATOM 3110 C CA . HIS A 1 389 ? -2.912 -21.797 -11.289 1 85.81 389 HIS A CA 1
ATOM 3111 C C . HIS A 1 389 ? -3.68 -20.641 -11.922 1 85.81 389 HIS A C 1
ATOM 3113 O O . HIS A 1 389 ? -3.418 -19.484 -11.609 1 85.81 389 HIS A O 1
ATOM 3119 N N . GLY A 1 390 ? -4.598 -20.953 -12.797 1 80.56 390 GLY A N 1
ATOM 3120 C CA . GLY A 1 390 ? -5.469 -19.938 -13.367 1 80.56 390 GLY A CA 1
ATOM 3121 C C . GLY A 1 390 ? -4.77 -19.047 -14.375 1 80.56 390 GLY A C 1
ATOM 3122 O O . GLY A 1 390 ? -3.74 -19.422 -14.938 1 80.56 390 GLY A O 1
ATOM 3123 N N . VAL A 1 391 ? -5.336 -17.922 -14.586 1 83.62 391 VAL A N 1
ATOM 3124 C CA . VAL A 1 391 ? -4.918 -17.016 -15.648 1 83.62 391 VAL A CA 1
ATOM 3125 C C . VAL A 1 391 ? -3.568 -16.391 -15.297 1 83.62 391 VAL A C 1
ATOM 3127 O O . VAL A 1 391 ? -2.82 -15.977 -16.188 1 83.62 391 VAL A O 1
ATOM 3130 N N . GLY A 1 392 ? -3.254 -16.391 -14.047 1 87.25 392 GLY A N 1
ATOM 3131 C CA . GLY A 1 392 ? -1.969 -15.836 -13.641 1 87.25 392 GLY A CA 1
ATOM 3132 C C . GLY A 1 392 ? -0.791 -16.547 -14.273 1 87.25 392 GLY A C 1
ATOM 3133 O O . GLY A 1 392 ? 0.214 -15.922 -14.617 1 87.25 392 GLY A O 1
ATOM 3134 N N . LEU A 1 393 ? -0.93 -17.828 -14.453 1 91.31 393 LEU A N 1
ATOM 3135 C CA . LEU A 1 393 ? 0.157 -18.609 -15.031 1 91.31 393 LEU A CA 1
ATOM 3136 C C . LEU A 1 393 ? 0.315 -18.297 -16.516 1 91.31 393 LEU A C 1
ATOM 3138 O O . LEU A 1 393 ? 1.434 -18.109 -17 1 91.31 393 LEU A O 1
ATOM 3142 N N . VAL A 1 394 ? -0.809 -18.281 -17.219 1 93.06 394 VAL A N 1
ATOM 3143 C CA . VAL A 1 394 ? -0.722 -18.062 -18.656 1 93.06 394 VAL A CA 1
ATOM 3144 C C . VAL A 1 394 ? -0.25 -16.641 -18.938 1 93.06 394 VAL A C 1
ATOM 3146 O O . VAL A 1 394 ? 0.4 -16.375 -19.953 1 93.06 394 VAL A O 1
ATOM 3149 N N . GLU A 1 395 ? -0.592 -15.742 -18.062 1 92.06 395 GLU A N 1
ATOM 3150 C CA . GLU A 1 395 ? -0.061 -14.391 -18.188 1 92.06 395 GLU A CA 1
ATOM 3151 C C . GLU A 1 395 ? 1.465 -14.391 -18.172 1 92.06 395 GLU A C 1
ATOM 3153 O O . GLU A 1 395 ? 2.102 -13.664 -18.922 1 92.06 395 GLU A O 1
ATOM 3158 N N . LYS A 1 396 ? 2.064 -15.148 -17.266 1 95.5 396 LYS A N 1
ATOM 3159 C CA . LYS A 1 396 ? 3.52 -15.258 -17.203 1 95.5 396 LYS A CA 1
ATOM 3160 C C . LYS A 1 396 ? 4.086 -15.82 -18.5 1 95.5 396 LYS A C 1
ATOM 3162 O O . LYS A 1 396 ? 5.109 -15.352 -19 1 95.5 396 LYS A O 1
ATOM 3167 N N . VAL A 1 397 ? 3.383 -16.812 -19 1 97.69 397 VAL A N 1
ATOM 3168 C CA . VAL A 1 397 ? 3.797 -17.422 -20.25 1 97.69 397 VAL A CA 1
ATOM 3169 C C . VAL A 1 397 ? 3.717 -16.391 -21.375 1 97.69 397 VAL A C 1
ATOM 3171 O O . VAL A 1 397 ? 4.641 -16.266 -22.188 1 97.69 397 VAL A O 1
ATOM 3174 N N . TYR A 1 398 ? 2.668 -15.688 -21.406 1 97.31 398 TYR A N 1
ATOM 3175 C CA . TYR A 1 398 ? 2.475 -14.625 -22.375 1 97.31 398 TYR A CA 1
ATOM 3176 C C . TYR A 1 398 ? 3.613 -13.609 -22.312 1 97.31 398 TYR A C 1
ATOM 3178 O O . TYR A 1 398 ? 4.148 -13.195 -23.344 1 97.31 398 TYR A O 1
ATOM 3186 N N . ASP A 1 399 ? 3.961 -13.188 -21.156 1 96.06 399 ASP A N 1
ATOM 3187 C CA . ASP A 1 399 ? 5.023 -12.211 -20.953 1 96.06 399 ASP A CA 1
ATOM 3188 C C . ASP A 1 399 ? 6.344 -12.711 -21.547 1 96.06 399 ASP A C 1
ATOM 3190 O O . ASP A 1 399 ? 7.07 -11.945 -22.188 1 96.06 399 ASP A O 1
ATOM 3194 N N . VAL A 1 400 ? 6.652 -13.922 -21.266 1 97.88 400 VAL A N 1
ATOM 3195 C CA . VAL A 1 400 ? 7.887 -14.508 -21.766 1 97.88 400 VAL A CA 1
ATOM 3196 C C . VAL A 1 400 ? 7.836 -14.57 -23.297 1 97.88 400 VAL A C 1
ATOM 3198 O O . VAL A 1 400 ? 8.82 -14.258 -23.969 1 97.88 400 VAL A O 1
ATOM 3201 N N . ALA A 1 401 ? 6.695 -14.977 -23.797 1 98.44 401 ALA A N 1
ATOM 3202 C CA . ALA A 1 401 ? 6.52 -15.023 -25.25 1 98.44 401 ALA A CA 1
ATOM 3203 C C . ALA A 1 401 ? 6.715 -13.648 -25.875 1 98.44 401 ALA A C 1
ATOM 3205 O O . ALA A 1 401 ? 7.359 -13.523 -26.922 1 98.44 401 ALA A O 1
ATOM 3206 N N . MET A 1 402 ? 6.172 -12.688 -25.266 1 97.56 402 MET A N 1
ATOM 3207 C CA . MET A 1 402 ? 6.324 -11.32 -25.75 1 97.56 402 MET A CA 1
ATOM 3208 C C . MET A 1 402 ? 7.781 -10.875 -25.688 1 97.56 402 MET A C 1
ATOM 3210 O O . MET A 1 402 ? 8.227 -10.078 -26.516 1 97.56 402 MET A O 1
ATOM 3214 N N . GLY A 1 403 ? 8.508 -11.375 -24.672 1 97.69 403 GLY A N 1
ATOM 3215 C CA . GLY A 1 403 ? 9.938 -11.125 -24.625 1 97.69 403 GLY A CA 1
ATOM 3216 C C . GLY A 1 403 ? 10.672 -11.602 -25.859 1 97.69 403 GLY A C 1
ATOM 3217 O O . GLY A 1 403 ? 11.578 -10.93 -26.344 1 97.69 403 GLY A O 1
ATOM 3218 N N . VAL A 1 404 ? 10.273 -12.719 -26.391 1 97.94 404 VAL A N 1
ATOM 3219 C CA . VAL A 1 404 ? 10.867 -13.273 -27.594 1 97.94 404 VAL A CA 1
ATOM 3220 C C . VAL A 1 404 ? 10.609 -12.336 -28.781 1 97.94 404 VAL A C 1
ATOM 3222 O O . VAL A 1 404 ? 11.523 -12.031 -29.547 1 97.94 404 VAL A O 1
ATOM 3225 N N . ILE A 1 405 ? 9.43 -11.852 -28.891 1 97.62 405 ILE A N 1
ATOM 3226 C CA . ILE A 1 405 ? 9.055 -10.953 -29.984 1 97.62 405 ILE A CA 1
ATOM 3227 C C . ILE A 1 405 ? 9.828 -9.641 -29.844 1 97.62 405 ILE A C 1
ATOM 3229 O O . ILE A 1 405 ? 10.344 -9.109 -30.828 1 97.62 405 ILE A O 1
ATOM 3233 N N . THR A 1 406 ? 9.891 -9.148 -28.641 1 97.31 406 THR A N 1
ATOM 3234 C CA . THR A 1 406 ? 10.609 -7.906 -28.359 1 97.31 406 THR A CA 1
ATOM 3235 C C . THR A 1 406 ? 12.086 -8.039 -28.75 1 97.31 406 THR A C 1
ATOM 3237 O O . THR A 1 406 ? 12.68 -7.109 -29.281 1 97.31 406 THR A O 1
ATOM 3240 N N . ALA A 1 407 ? 12.688 -9.195 -28.438 1 97.44 407 ALA A N 1
ATOM 3241 C CA . ALA A 1 407 ? 14.078 -9.438 -28.797 1 97.44 407 ALA A CA 1
ATOM 3242 C C . ALA A 1 407 ? 14.289 -9.359 -30.297 1 97.44 407 ALA A C 1
ATOM 3244 O O . ALA A 1 407 ? 15.25 -8.742 -30.766 1 97.44 407 ALA A O 1
ATOM 3245 N N . MET A 1 408 ? 13.391 -9.852 -31.062 1 96.25 408 MET A N 1
ATOM 3246 C CA . MET A 1 408 ? 13.477 -9.836 -32.531 1 96.25 408 MET A CA 1
ATOM 3247 C C . MET A 1 408 ? 13.359 -8.414 -33.062 1 96.25 408 MET A C 1
ATOM 3249 O O . MET A 1 408 ? 14.016 -8.055 -34.031 1 96.25 408 MET A O 1
ATOM 3253 N N . SER A 1 409 ? 12.57 -7.625 -32.406 1 94.88 409 SER A N 1
ATOM 3254 C CA . SER A 1 409 ? 12.375 -6.246 -32.844 1 94.88 409 SER A CA 1
ATOM 3255 C C . SER A 1 409 ? 13.555 -5.367 -32.438 1 94.88 409 SER A C 1
ATOM 3257 O O . SER A 1 409 ? 13.758 -4.293 -33 1 94.88 409 SER A O 1
ATOM 3259 N N . SER A 1 410 ? 14.336 -5.852 -31.453 1 95.12 410 SER A N 1
ATOM 3260 C CA . SER A 1 410 ? 15.398 -5.027 -30.875 1 95.12 410 SER A CA 1
ATOM 3261 C C . SER A 1 410 ? 16.734 -5.316 -31.531 1 95.12 410 SER A C 1
ATOM 3263 O O . SER A 1 410 ? 17.672 -4.527 -31.406 1 95.12 410 SER A O 1
ATOM 3265 N N . CYS A 1 411 ? 16.844 -6.453 -32.219 1 94.44 411 CYS A N 1
ATOM 3266 C CA . CYS A 1 411 ? 18.094 -6.863 -32.812 1 94.44 411 CYS A CA 1
ATOM 3267 C C . CYS A 1 411 ? 17.844 -7.512 -34.188 1 94.44 411 CYS A C 1
ATOM 3269 O O . CYS A 1 411 ? 17.219 -8.562 -34.25 1 94.44 411 CYS A O 1
ATOM 3271 N N . SER A 1 412 ? 18.406 -7.031 -35.219 1 92.88 412 SER A N 1
ATOM 3272 C CA . SER A 1 412 ? 18.125 -7.422 -36.594 1 92.88 412 SER A CA 1
ATOM 3273 C C . SER A 1 412 ? 18.641 -8.828 -36.906 1 92.88 412 SER A C 1
ATOM 3275 O O . SER A 1 412 ? 18.141 -9.5 -37.812 1 92.88 412 SER A O 1
ATOM 3277 N N . SER A 1 413 ? 19.625 -9.281 -36.125 1 94.25 413 SER A N 1
ATOM 3278 C CA . SER A 1 413 ? 20.188 -10.609 -36.344 1 94.25 413 SER A CA 1
ATOM 3279 C C . SER A 1 413 ? 19.234 -11.703 -35.875 1 94.25 413 SER A C 1
ATOM 3281 O O . SER A 1 413 ? 19.391 -12.875 -36.219 1 94.25 413 SER A O 1
ATOM 3283 N N . LEU A 1 414 ? 18.266 -11.336 -35.062 1 95.75 414 LEU A N 1
ATOM 3284 C CA . LEU A 1 414 ? 17.281 -12.273 -34.531 1 95.75 414 LEU A CA 1
ATOM 3285 C C . LEU A 1 414 ? 16.047 -12.32 -35.438 1 95.75 414 LEU A C 1
ATOM 3287 O O . LEU A 1 414 ? 15.398 -11.289 -35.656 1 95.75 414 LEU A O 1
ATOM 3291 N N . HIS A 1 415 ? 15.766 -13.492 -35.969 1 95 415 HIS A N 1
ATOM 3292 C CA . HIS A 1 415 ? 14.664 -13.625 -36.906 1 95 415 HIS A CA 1
ATOM 3293 C C . HIS A 1 415 ? 13.953 -14.961 -36.75 1 95 415 HIS A C 1
ATOM 3295 O O . HIS A 1 415 ? 14.43 -15.836 -36.031 1 95 415 HIS A O 1
ATOM 3301 N N . LEU A 1 416 ? 12.945 -15.195 -37.469 1 95.75 416 LEU A N 1
ATOM 3302 C CA . LEU A 1 416 ? 12.016 -16.312 -37.312 1 95.75 416 LEU A CA 1
ATOM 3303 C C . LEU A 1 416 ? 12.68 -17.641 -37.656 1 95.75 416 LEU A C 1
ATOM 3305 O O . LEU A 1 416 ? 12.352 -18.672 -37.062 1 95.75 416 LEU A O 1
ATOM 3309 N N . ASP A 1 417 ? 13.648 -17.594 -38.531 1 95.25 417 ASP A N 1
ATOM 3310 C CA . ASP A 1 417 ? 14.227 -18.844 -39.031 1 95.25 417 ASP A CA 1
ATOM 3311 C C . ASP A 1 417 ? 15.523 -19.172 -38.281 1 95.25 417 ASP A C 1
ATOM 3313 O O . ASP A 1 417 ? 16.172 -20.172 -38.594 1 95.25 417 ASP A O 1
ATOM 3317 N N . LEU A 1 418 ? 15.82 -18.391 -37.312 1 95.94 418 LEU A N 1
ATOM 3318 C CA . LEU A 1 418 ? 17.016 -18.656 -36.5 1 95.94 418 LEU A CA 1
ATOM 3319 C C . LEU A 1 418 ? 16.844 -19.922 -35.688 1 95.94 418 LEU A C 1
ATOM 3321 O O . LEU A 1 418 ? 15.797 -20.125 -35.062 1 95.94 418 LEU A O 1
ATOM 3325 N N . VAL A 1 419 ? 17.891 -20.781 -35.719 1 95.56 419 VAL A N 1
ATOM 3326 C CA . VAL A 1 419 ? 17.875 -22 -34.875 1 95.56 419 VAL A CA 1
ATOM 3327 C C . VAL A 1 419 ? 18.438 -21.688 -33.5 1 95.56 419 VAL A C 1
ATOM 3329 O O . VAL A 1 419 ? 19.516 -21.094 -33.375 1 95.56 419 VAL A O 1
ATOM 3332 N N . ILE A 1 420 ? 17.656 -22.062 -32.5 1 92.88 420 ILE A N 1
ATOM 3333 C CA . ILE A 1 420 ? 18.047 -21.766 -31.125 1 92.88 420 ILE A CA 1
ATOM 3334 C C . ILE A 1 420 ? 18.125 -23.062 -30.312 1 92.88 420 ILE A C 1
ATOM 3336 O O . ILE A 1 420 ? 17.422 -24.031 -30.625 1 92.88 420 ILE A O 1
ATOM 3340 N N . LEU A 1 421 ? 19 -23.094 -29.297 1 90.19 421 LEU A N 1
ATOM 3341 C CA . LEU A 1 421 ? 19.219 -24.25 -28.438 1 90.19 421 LEU A CA 1
ATOM 3342 C C . LEU A 1 421 ? 18.984 -23.891 -26.969 1 90.19 421 LEU A C 1
ATOM 3344 O O . LEU A 1 421 ? 19.281 -22.781 -26.531 1 90.19 421 LEU A O 1
ATOM 3348 N N . SER A 1 422 ? 18.359 -24.875 -26.266 1 81 422 SER A N 1
ATOM 3349 C CA . SER A 1 422 ? 18.141 -24.688 -24.844 1 81 422 SER A CA 1
ATOM 3350 C C . SER A 1 422 ? 19.375 -25.078 -24.031 1 81 422 SER A C 1
ATOM 3352 O O . SER A 1 422 ? 19.391 -26.109 -23.359 1 81 422 SER A O 1
ATOM 3354 N N . ASP A 1 423 ? 20.359 -24.359 -24.109 1 73.31 423 ASP A N 1
ATOM 3355 C CA . ASP A 1 423 ? 21.609 -24.688 -23.453 1 73.31 423 ASP A CA 1
ATOM 3356 C C . ASP A 1 423 ? 21.469 -24.625 -21.922 1 73.31 423 ASP A C 1
ATOM 3358 O O . ASP A 1 423 ? 21.234 -23.547 -21.359 1 73.31 423 ASP A O 1
ATOM 3362 N N . SER A 1 424 ? 21.719 -25.641 -21.328 1 70.19 424 SER A N 1
ATOM 3363 C CA . SER A 1 424 ? 21.562 -25.766 -19.891 1 70.19 424 SER A CA 1
ATOM 3364 C C . SER A 1 424 ? 22.734 -25.125 -19.156 1 70.19 424 SER A C 1
ATOM 3366 O O . SER A 1 424 ? 22.672 -24.922 -17.938 1 70.19 424 SER A O 1
ATOM 3368 N N . ASP A 1 425 ? 23.594 -24.703 -19.891 1 74.81 425 ASP A N 1
ATOM 3369 C CA . ASP A 1 425 ? 24.75 -24.109 -19.234 1 74.81 425 ASP A CA 1
ATOM 3370 C C . ASP A 1 425 ? 24.453 -22.672 -18.797 1 74.81 425 ASP A C 1
ATOM 3372 O O . ASP A 1 425 ? 25.094 -22.156 -17.875 1 74.81 425 ASP A O 1
ATOM 3376 N N . VAL A 1 426 ? 23.469 -22.219 -19.391 1 82.94 426 VAL A N 1
ATOM 3377 C CA . VAL A 1 426 ? 23.188 -20.828 -19.078 1 82.94 426 VAL A CA 1
ATOM 3378 C C . VAL A 1 426 ? 22.031 -20.75 -18.094 1 82.94 426 VAL A C 1
ATOM 3380 O O . VAL A 1 426 ? 22.109 -20.047 -17.078 1 82.94 426 VAL A O 1
ATOM 3383 N N . ILE A 1 427 ? 20.953 -21.516 -18.359 1 92.31 427 ILE A N 1
ATOM 3384 C CA . ILE A 1 427 ? 19.828 -21.656 -17.453 1 92.31 427 ILE A CA 1
ATOM 3385 C C . ILE A 1 427 ? 19.609 -23.125 -17.109 1 92.31 427 ILE A C 1
ATOM 3387 O O . ILE A 1 427 ? 19.344 -23.938 -17.984 1 92.31 427 ILE A O 1
ATOM 3391 N N . ALA A 1 428 ? 19.75 -23.422 -15.859 1 91.12 428 ALA A N 1
ATOM 3392 C CA . ALA A 1 428 ? 19.625 -24.812 -15.422 1 91.12 428 ALA A CA 1
ATOM 3393 C C . ALA A 1 428 ? 18.25 -25.375 -15.773 1 91.12 428 ALA A C 1
ATOM 3395 O O . ALA A 1 428 ? 17.234 -24.719 -15.586 1 91.12 428 ALA A O 1
ATOM 3396 N N . SER A 1 429 ? 18.188 -26.547 -16.391 1 89.56 429 SER A N 1
ATOM 3397 C CA . SER A 1 429 ? 16.969 -27.234 -16.75 1 89.56 429 SER A CA 1
ATOM 3398 C C . SER A 1 429 ? 17.094 -28.75 -16.531 1 89.56 429 SER A C 1
ATOM 3400 O O . SER A 1 429 ? 18.141 -29.328 -16.812 1 89.56 429 SER A O 1
ATOM 3402 N N . PRO A 1 430 ? 16.078 -29.25 -15.938 1 87.12 430 PRO A N 1
ATOM 3403 C CA . PRO A 1 430 ? 16.109 -30.703 -15.734 1 87.12 430 PRO A CA 1
ATOM 3404 C C . PRO A 1 430 ? 15.781 -31.484 -17 1 87.12 430 PRO A C 1
ATOM 3406 O O . PRO A 1 430 ? 15.883 -32.719 -17.016 1 87.12 430 PRO A O 1
ATOM 3409 N N . HIS A 1 431 ? 15.508 -30.859 -18.047 1 85.75 431 HIS A N 1
ATOM 3410 C CA . HIS A 1 431 ? 15.07 -31.5 -19.297 1 85.75 431 HIS A CA 1
ATOM 3411 C C . HIS A 1 431 ? 16.188 -31.516 -20.328 1 85.75 431 HIS A C 1
ATOM 3413 O O . HIS A 1 431 ? 17.109 -30.703 -20.266 1 85.75 431 HIS A O 1
ATOM 3419 N N . PRO A 1 432 ? 16.109 -32.406 -21.25 1 86 432 PRO A N 1
ATOM 3420 C CA . PRO A 1 432 ? 17.141 -32.469 -22.281 1 86 432 PRO A CA 1
ATOM 3421 C C . PRO A 1 432 ? 17.172 -31.219 -23.172 1 86 432 PRO A C 1
ATOM 3423 O O . PRO A 1 432 ? 16.172 -30.531 -23.312 1 86 432 PRO A O 1
ATOM 3426 N N . VAL A 1 433 ? 18.359 -31.047 -23.781 1 88.69 433 VAL A N 1
ATOM 3427 C CA . VAL A 1 433 ? 18.547 -29.906 -24.656 1 88.69 433 VAL A CA 1
ATOM 3428 C C . VAL A 1 433 ? 17.703 -30.078 -25.922 1 88.69 433 VAL A C 1
ATOM 3430 O O . VAL A 1 433 ? 17.672 -31.156 -26.516 1 88.69 433 VAL A O 1
ATOM 3433 N N . ILE A 1 434 ? 17.062 -29.031 -26.281 1 89.12 434 ILE A N 1
ATOM 3434 C CA . ILE A 1 434 ? 16.219 -29.047 -27.469 1 89.12 434 ILE A CA 1
ATOM 3435 C C . ILE A 1 434 ? 16.672 -27.953 -28.438 1 89.12 434 ILE A C 1
ATOM 3437 O O . ILE A 1 434 ? 17.172 -26.906 -28.016 1 89.12 434 ILE A O 1
ATOM 3441 N N . GLU A 1 435 ? 16.547 -28.312 -29.656 1 92.38 435 GLU A N 1
ATOM 3442 C CA . GLU A 1 435 ? 16.828 -27.375 -30.734 1 92.38 435 GLU A CA 1
ATOM 3443 C C . GLU A 1 435 ? 15.586 -27.109 -31.578 1 92.38 435 GLU A C 1
ATOM 3445 O O . GLU A 1 435 ? 14.836 -28.031 -31.891 1 92.38 435 GLU A O 1
ATOM 3450 N N . THR A 1 436 ? 15.312 -25.844 -31.797 1 94.75 436 THR A N 1
ATOM 3451 C CA . THR A 1 436 ? 14.148 -25.5 -32.625 1 94.75 436 THR A CA 1
ATOM 3452 C C . THR A 1 436 ? 14.336 -24.125 -33.25 1 94.75 436 THR A C 1
ATOM 3454 O O . THR A 1 436 ? 15.297 -23.422 -32.969 1 94.75 436 THR A O 1
ATOM 3457 N N . LYS A 1 437 ? 13.43 -23.828 -34.188 1 96.31 437 LYS A N 1
ATOM 3458 C CA . LYS A 1 437 ? 13.414 -22.5 -34.781 1 96.31 437 LYS A CA 1
ATOM 3459 C C . LYS A 1 437 ? 12.562 -21.531 -33.969 1 96.31 437 LYS A C 1
ATOM 3461 O O . LYS A 1 437 ? 11.648 -21.969 -33.25 1 96.31 437 LYS A O 1
ATOM 3466 N N . VAL A 1 438 ? 12.852 -20.25 -34.094 1 97 438 VAL A N 1
ATOM 3467 C CA . VAL A 1 438 ? 12.117 -19.234 -33.344 1 97 438 VAL A CA 1
ATOM 3468 C C . VAL A 1 438 ? 10.641 -19.266 -33.75 1 97 438 VAL A C 1
ATOM 3470 O O . VAL A 1 438 ? 9.758 -19.141 -32.906 1 97 438 VAL A O 1
ATOM 3473 N N . ARG A 1 439 ? 10.32 -19.547 -35.031 1 96.75 439 ARG A N 1
ATOM 3474 C CA . ARG A 1 439 ? 8.945 -19.656 -35.531 1 96.75 439 ARG A CA 1
ATOM 3475 C C . ARG A 1 439 ? 8.195 -20.766 -34.812 1 96.75 439 ARG A C 1
ATOM 3477 O O . ARG A 1 439 ? 7.035 -20.594 -34.438 1 96.75 439 ARG A O 1
ATOM 3484 N N . GLU A 1 440 ? 8.883 -21.891 -34.625 1 96.56 440 GLU A N 1
ATOM 3485 C CA . GLU A 1 440 ? 8.266 -23.047 -33.969 1 96.56 440 GLU A CA 1
ATOM 3486 C C . GLU A 1 440 ? 8.023 -22.75 -32.5 1 96.56 440 GLU A C 1
ATOM 3488 O O . GLU A 1 440 ? 7.035 -23.203 -31.906 1 96.56 440 GLU A O 1
ATOM 3493 N N . LEU A 1 441 ? 8.945 -22.094 -31.922 1 97.25 441 LEU A N 1
ATOM 3494 C CA . LEU A 1 441 ? 8.789 -21.688 -30.531 1 97.25 441 LEU A CA 1
ATOM 3495 C C . LEU A 1 441 ? 7.539 -20.828 -30.359 1 97.25 441 LEU A C 1
ATOM 3497 O O . LEU A 1 441 ? 6.727 -21.078 -29.469 1 97.25 441 LEU A O 1
ATOM 3501 N N . LEU A 1 442 ? 7.375 -19.797 -31.203 1 97.94 442 LEU A N 1
ATOM 3502 C CA . LEU A 1 442 ? 6.23 -18.891 -31.125 1 97.94 442 LEU A CA 1
ATOM 3503 C C . LEU A 1 442 ? 4.93 -19.641 -31.406 1 97.94 442 LEU A C 1
ATOM 3505 O O . LEU A 1 442 ? 3.91 -19.375 -30.766 1 97.94 442 LEU A O 1
ATOM 3509 N N . ASN A 1 443 ? 5.004 -20.625 -32.281 1 97.12 443 ASN A N 1
ATOM 3510 C CA . ASN A 1 443 ? 3.832 -21.469 -32.531 1 97.12 443 ASN A CA 1
ATOM 3511 C C . ASN A 1 443 ? 3.473 -22.312 -31.328 1 97.12 443 ASN A C 1
ATOM 3513 O O . ASN A 1 443 ? 2.295 -22.562 -31.062 1 97.12 443 ASN A O 1
ATOM 3517 N N . GLY A 1 444 ? 4.516 -22.766 -30.719 1 97.06 444 GLY A N 1
ATOM 3518 C CA . GLY A 1 444 ? 4.285 -23.5 -29.484 1 97.06 444 GLY A CA 1
ATOM 3519 C C . GLY A 1 444 ? 3.561 -22.688 -28.438 1 97.06 444 GLY A C 1
ATOM 3520 O O . GLY A 1 444 ? 2.615 -23.172 -27.812 1 97.06 444 GLY A O 1
ATOM 3521 N N . PHE A 1 445 ? 4.008 -21.422 -28.234 1 98 445 PHE A N 1
ATOM 3522 C CA . PHE A 1 445 ? 3.342 -20.531 -27.281 1 98 445 PHE A CA 1
ATOM 3523 C C . PHE A 1 445 ? 1.897 -20.281 -27.703 1 98 445 PHE A C 1
ATOM 3525 O O . PHE A 1 445 ? 0.994 -20.297 -26.859 1 98 445 PHE A O 1
ATOM 3532 N N . ALA A 1 446 ? 1.67 -20.109 -28.969 1 97.56 446 ALA A N 1
ATOM 3533 C CA . ALA A 1 446 ? 0.324 -19.859 -29.484 1 97.56 446 ALA A CA 1
ATOM 3534 C C . ALA A 1 446 ? -0.594 -21.047 -29.219 1 97.56 446 ALA A C 1
ATOM 3536 O O . ALA A 1 446 ? -1.743 -20.859 -28.797 1 97.56 446 ALA A O 1
ATOM 3537 N N . SER A 1 447 ? -0.057 -22.203 -29.453 1 96.94 447 SER A N 1
ATOM 3538 C CA . SER A 1 447 ? -0.827 -23.422 -29.234 1 96.94 447 SER A CA 1
ATOM 3539 C C . SER A 1 447 ? -1.179 -23.578 -27.75 1 96.94 447 SER A C 1
ATOM 3541 O O . SER A 1 447 ? -2.307 -23.953 -27.422 1 96.94 447 SER A O 1
ATOM 3543 N N . LEU A 1 448 ? -0.212 -23.359 -26.953 1 96.69 448 LEU A N 1
ATOM 3544 C CA . LEU A 1 448 ? -0.431 -23.484 -25.516 1 96.69 448 LEU A CA 1
ATOM 3545 C C . LEU A 1 448 ? -1.502 -22.5 -25.047 1 96.69 448 LEU A C 1
ATOM 3547 O O . LEU A 1 448 ? -2.393 -22.875 -24.266 1 96.69 448 LEU A O 1
ATOM 3551 N N . MET A 1 449 ? -1.473 -21.25 -25.453 1 96.06 449 MET A N 1
ATOM 3552 C CA . MET A 1 449 ? -2.428 -20.234 -25.031 1 96.06 449 MET A CA 1
ATOM 3553 C C . MET A 1 449 ? -3.824 -20.547 -25.562 1 96.06 449 MET A C 1
ATOM 3555 O O . MET A 1 449 ? -4.82 -20.25 -24.891 1 96.06 449 MET A O 1
ATOM 3559 N N . ARG A 1 450 ? -3.928 -21.156 -26.672 1 95 450 ARG A N 1
ATOM 3560 C CA . ARG A 1 450 ? -5.211 -21.547 -27.25 1 95 450 ARG A CA 1
ATOM 3561 C C . ARG A 1 450 ? -5.828 -22.703 -26.453 1 95 450 ARG A C 1
ATOM 3563 O O . ARG A 1 450 ? -7.051 -22.766 -26.297 1 95 450 ARG A O 1
ATOM 3570 N N . GLU A 1 451 ? -4.969 -23.547 -25.969 1 92.69 451 GLU A N 1
ATOM 3571 C CA . GLU A 1 451 ? -5.441 -24.734 -25.266 1 92.69 451 GLU A CA 1
ATOM 3572 C C . GLU A 1 451 ? -5.746 -24.422 -23.812 1 92.69 451 GLU A C 1
ATOM 3574 O O . GLU A 1 451 ? -6.652 -25.016 -23.219 1 92.69 451 GLU A O 1
ATOM 3579 N N . PHE A 1 452 ? -5 -23.562 -23.266 1 90.75 452 PHE A N 1
ATOM 3580 C CA . PHE A 1 452 ? -5.152 -23.234 -21.844 1 90.75 452 PHE A CA 1
ATOM 3581 C C . PHE A 1 452 ? -6.559 -22.719 -21.562 1 90.75 452 PHE A C 1
ATOM 3583 O O . PHE A 1 452 ? -6.973 -21.703 -22.109 1 90.75 452 PHE A O 1
ATOM 3590 N N . ARG A 1 453 ? -7.328 -23.5 -20.797 1 83.06 453 ARG A N 1
ATOM 3591 C CA . ARG A 1 453 ? -8.703 -23.188 -20.422 1 83.06 453 ARG A CA 1
ATOM 3592 C C . ARG A 1 453 ? -9.555 -22.891 -21.641 1 83.06 453 ARG A C 1
ATOM 3594 O O . ARG A 1 453 ? -10.383 -21.984 -21.625 1 83.06 453 ARG A O 1
ATOM 3601 N N . GLY A 1 454 ? -9.203 -23.484 -22.719 1 83.38 454 GLY A N 1
ATOM 3602 C CA . GLY A 1 454 ? -9.969 -23.375 -23.953 1 83.38 454 GLY A CA 1
ATOM 3603 C C . GLY A 1 454 ? -9.773 -22.047 -24.656 1 83.38 454 GLY A C 1
ATOM 3604 O O . GLY A 1 454 ? -10.594 -21.641 -25.484 1 83.38 454 GLY A O 1
ATOM 3605 N N . GLY A 1 455 ? -8.758 -21.344 -24.25 1 88.38 455 GLY A N 1
ATOM 3606 C CA . GLY A 1 455 ? -8.469 -20.062 -24.891 1 88.38 455 GLY A CA 1
ATOM 3607 C C . GLY A 1 455 ? -9.305 -18.922 -24.328 1 88.38 455 GLY A C 1
ATOM 3608 O O . GLY A 1 455 ? -9.242 -17.797 -24.844 1 88.38 455 GLY A O 1
ATOM 3609 N N . ASP A 1 456 ? -10.023 -19.203 -23.297 1 81.5 456 ASP A N 1
ATOM 3610 C CA . ASP A 1 456 ? -10.938 -18.203 -22.734 1 81.5 456 ASP A CA 1
ATOM 3611 C C . ASP A 1 456 ? -10.203 -17.25 -21.797 1 81.5 456 ASP A C 1
ATOM 3613 O O . ASP A 1 456 ? -10.484 -17.219 -20.594 1 81.5 456 ASP A O 1
ATOM 3617 N N . HIS A 1 457 ? -9.289 -16.484 -22.281 1 84.06 457 HIS A N 1
ATOM 3618 C CA . HIS A 1 457 ? -8.523 -15.453 -21.594 1 84.06 457 HIS A CA 1
ATOM 3619 C C . HIS A 1 457 ? -7.977 -14.422 -22.562 1 84.06 457 HIS A C 1
ATOM 3621 O O . HIS A 1 457 ? -7.816 -14.703 -23.75 1 84.06 457 HIS A O 1
ATOM 3627 N N . LYS A 1 458 ? -7.719 -13.266 -22.172 1 88.75 458 LYS A N 1
ATOM 3628 C CA . LYS A 1 458 ? -7.402 -12.141 -23.047 1 88.75 458 LYS A CA 1
ATOM 3629 C C . LYS A 1 458 ? -6.055 -12.328 -23.734 1 88.75 458 LYS A C 1
ATOM 3631 O O . LYS A 1 458 ? -5.82 -11.789 -24.812 1 88.75 458 LYS A O 1
ATOM 3636 N N . TYR A 1 459 ? -5.148 -13.164 -23.203 1 93.06 459 TYR A N 1
ATOM 3637 C CA . TYR A 1 459 ? -3.781 -13.281 -23.703 1 93.06 459 TYR A CA 1
ATOM 3638 C C . TYR A 1 459 ? -3.744 -14.078 -25 1 93.06 459 TYR A C 1
ATOM 3640 O O . TYR A 1 459 ? -2.801 -13.953 -25.781 1 93.06 459 TYR A O 1
ATOM 3648 N N . ASN A 1 460 ? -4.793 -14.922 -25.172 1 94.81 460 ASN A N 1
ATOM 3649 C CA . ASN A 1 460 ? -4.895 -15.648 -26.438 1 94.81 460 ASN A CA 1
ATOM 3650 C C . ASN A 1 460 ? -5.035 -14.688 -27.609 1 94.81 460 ASN A C 1
ATOM 3652 O O . ASN A 1 460 ? -4.207 -14.695 -28.531 1 94.81 460 ASN A O 1
ATOM 3656 N N . ALA A 1 461 ? -5.965 -13.805 -27.516 1 95 461 ALA A N 1
ATOM 3657 C CA . ALA A 1 461 ? -6.211 -12.836 -28.578 1 95 461 ALA A CA 1
ATOM 3658 C C . ALA A 1 461 ? -5.059 -11.844 -28.688 1 95 461 ALA A C 1
ATOM 3660 O O . ALA A 1 461 ? -4.668 -11.461 -29.797 1 95 461 ALA A O 1
ATOM 3661 N N . GLN A 1 462 ? -4.535 -11.422 -27.594 1 95.81 462 GLN A N 1
ATOM 3662 C CA . GLN A 1 462 ? -3.438 -10.461 -27.578 1 95.81 462 GLN A CA 1
ATOM 3663 C C . GLN A 1 462 ? -2.195 -11.031 -28.25 1 95.81 462 GLN A C 1
ATOM 3665 O O . GLN A 1 462 ? -1.522 -10.336 -29.016 1 95.81 462 GLN A O 1
ATOM 3670 N N . PHE A 1 463 ? -1.94 -12.305 -28 1 96.75 463 PHE A N 1
ATOM 3671 C CA . PHE A 1 463 ? -0.747 -12.914 -28.578 1 96.75 463 PHE A CA 1
ATOM 3672 C C . PHE A 1 463 ? -0.914 -13.141 -30.062 1 96.75 463 PHE A C 1
ATOM 3674 O O . PHE A 1 463 ? 0.028 -12.945 -30.844 1 96.75 463 PHE A O 1
ATOM 3681 N N . GLU A 1 464 ? -2.084 -13.484 -30.438 1 95.88 464 GLU A N 1
ATOM 3682 C CA . GLU A 1 464 ? -2.363 -13.656 -31.875 1 95.88 464 GLU A CA 1
ATOM 3683 C C . GLU A 1 464 ? -2.168 -12.344 -32.625 1 95.88 464 GLU A C 1
ATOM 3685 O O . GLU A 1 464 ? -1.638 -12.344 -33.75 1 95.88 464 GLU A O 1
ATOM 3690 N N . THR A 1 465 ? -2.605 -11.312 -32.031 1 95.69 465 THR A N 1
ATOM 3691 C CA . THR A 1 465 ? -2.432 -10 -32.656 1 95.69 465 THR A CA 1
ATOM 3692 C C . THR A 1 465 ? -0.951 -9.648 -32.75 1 95.69 465 THR A C 1
ATOM 3694 O O . THR A 1 465 ? -0.513 -9.109 -33.781 1 95.69 465 THR A O 1
ATOM 3697 N N . ALA A 1 466 ? -0.218 -9.938 -31.703 1 96.31 466 ALA A N 1
ATOM 3698 C CA . ALA A 1 466 ? 1.217 -9.664 -31.703 1 96.31 466 ALA A CA 1
ATOM 3699 C C . ALA A 1 466 ? 1.927 -10.469 -32.781 1 96.31 466 ALA A C 1
ATOM 3701 O O . ALA A 1 466 ? 2.82 -9.953 -33.469 1 96.31 466 ALA A O 1
ATOM 3702 N N . LEU A 1 467 ? 1.541 -11.75 -32.969 1 96.38 467 LEU A N 1
ATOM 3703 C CA . LEU A 1 467 ? 2.137 -12.617 -34 1 96.38 467 LEU A CA 1
ATOM 3704 C C . LEU A 1 467 ? 1.838 -12.102 -35.406 1 96.38 467 LEU A C 1
ATOM 3706 O O . LEU A 1 467 ? 2.705 -12.141 -36.281 1 96.38 467 LEU A O 1
ATOM 3710 N N . ALA A 1 468 ? 0.658 -11.586 -35.531 1 94.12 468 ALA A N 1
ATOM 3711 C CA . ALA A 1 468 ? 0.244 -11.07 -36.812 1 94.12 468 ALA A CA 1
ATOM 3712 C C . ALA A 1 468 ? 1.061 -9.836 -37.219 1 94.12 468 ALA A C 1
ATOM 3714 O O . ALA A 1 468 ? 1.226 -9.539 -38.375 1 94.12 468 ALA A O 1
ATOM 3715 N N . GLY A 1 469 ? 1.586 -9.203 -36.25 1 92.44 469 GLY A N 1
ATOM 3716 C CA . GLY A 1 469 ? 2.373 -8 -36.5 1 92.44 469 GLY A CA 1
ATOM 3717 C C . GLY A 1 469 ? 3.809 -8.297 -36.906 1 92.44 469 GLY A C 1
ATOM 3718 O O . GLY A 1 469 ? 4.535 -7.402 -37.344 1 92.44 469 GLY A O 1
ATOM 3719 N N . ILE A 1 470 ? 4.242 -9.547 -36.812 1 93.38 470 ILE A N 1
ATOM 3720 C CA . ILE A 1 470 ? 5.605 -9.922 -37.156 1 93.38 470 ILE A CA 1
ATOM 3721 C C . ILE A 1 470 ? 5.691 -10.18 -38.656 1 93.38 470 ILE A C 1
ATOM 3723 O O . ILE A 1 470 ? 5.047 -11.086 -39.188 1 93.38 470 ILE A O 1
ATOM 3727 N N . PRO A 1 471 ? 6.48 -9.352 -39.312 1 89.44 471 PRO A N 1
ATOM 3728 C CA . PRO A 1 471 ? 6.613 -9.586 -40.75 1 89.44 471 PRO A CA 1
ATOM 3729 C C . PRO A 1 471 ? 7.055 -11.008 -41.094 1 89.44 471 PRO A C 1
ATOM 3731 O O . PRO A 1 471 ? 8.055 -11.492 -40.531 1 89.44 471 PRO A O 1
ATOM 3734 N N . GLY A 1 472 ? 6.277 -11.719 -41.906 1 88.25 472 GLY A N 1
ATOM 3735 C CA . GLY A 1 472 ? 6.656 -13.047 -42.375 1 88.25 472 GLY A CA 1
ATOM 3736 C C . GLY A 1 472 ? 6.113 -14.164 -41.5 1 88.25 472 GLY A C 1
ATOM 3737 O O . GLY A 1 472 ? 6.328 -15.344 -41.781 1 88.25 472 GLY A O 1
ATOM 3738 N N . PHE A 1 473 ? 5.492 -13.758 -40.406 1 88.81 473 PHE A N 1
ATOM 3739 C CA . PHE A 1 473 ? 4.938 -14.797 -39.562 1 88.81 473 PHE A CA 1
ATOM 3740 C C . PHE A 1 473 ? 3.617 -15.32 -40.094 1 88.81 473 PHE A C 1
ATOM 3742 O O . PHE A 1 473 ? 2.689 -14.539 -40.344 1 88.81 473 PHE A O 1
ATOM 3749 N N . HIS A 1 474 ? 3.506 -16.5 -40.656 1 78.19 474 HIS A N 1
ATOM 3750 C CA . HIS A 1 474 ? 2.291 -17.156 -41.094 1 78.19 474 HIS A CA 1
ATOM 3751 C C . HIS A 1 474 ? 1.966 -18.375 -40.25 1 78.19 474 HIS A C 1
ATOM 3753 O O . HIS A 1 474 ? 2.838 -19.203 -39.969 1 78.19 474 HIS A O 1
ATOM 3759 N N . GLY A 1 475 ? 1.059 -18.312 -39.375 1 65.38 475 GLY A N 1
ATOM 3760 C CA . GLY A 1 475 ? 0.653 -19.406 -38.5 1 65.38 475 GLY A CA 1
ATOM 3761 C C . GLY A 1 475 ? 0.569 -20.75 -39.219 1 65.38 475 GLY A C 1
ATOM 3762 O O . GLY A 1 475 ? 0.438 -20.797 -40.438 1 65.38 475 GLY A O 1
ATOM 3763 N N . MET B 1 1 ? -35.438 9.297 19.188 1 19.95 1 MET B N 1
ATOM 3764 C CA . MET B 1 1 ? -34.031 9.656 19.375 1 19.95 1 MET B CA 1
ATOM 3765 C C . MET B 1 1 ? -33.812 11.141 19.109 1 19.95 1 MET B C 1
ATOM 3767 O O . MET B 1 1 ? -34.125 11.633 18.016 1 19.95 1 MET B O 1
ATOM 3771 N N . TYR B 1 2 ? -33.781 11.984 20.078 1 21.64 2 TYR B N 1
ATOM 3772 C CA . TYR B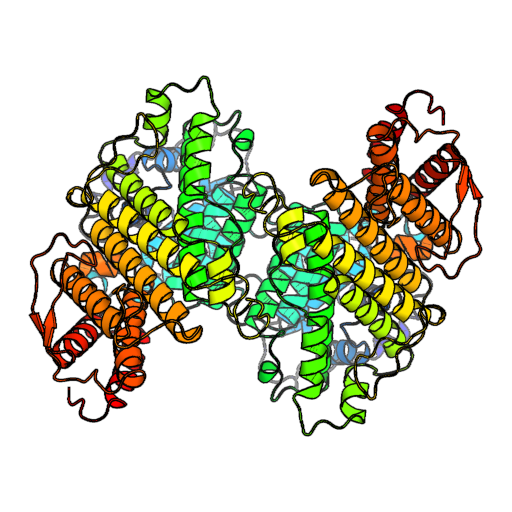 1 2 ? -33.688 13.445 20.062 1 21.64 2 TYR B CA 1
ATOM 3773 C C . TYR B 1 2 ? -32.344 13.906 19.562 1 21.64 2 TYR B C 1
ATOM 3775 O O . TYR B 1 2 ? -31.297 13.492 20.078 1 21.64 2 TYR B O 1
ATOM 3783 N N . PHE B 1 3 ? -32.188 14.195 18.312 1 28.84 3 PHE B N 1
ATOM 3784 C CA . PHE B 1 3 ? -31.016 14.734 17.656 1 28.84 3 PHE B CA 1
ATOM 3785 C C . PHE B 1 3 ? -30.547 16.016 18.344 1 28.84 3 PHE B C 1
ATOM 3787 O O . PHE B 1 3 ? -31.359 16.906 18.625 1 28.84 3 PHE B O 1
ATOM 3794 N N . PRO B 1 4 ? -29.531 15.984 18.969 1 33.09 4 PRO B N 1
ATOM 3795 C CA . PRO B 1 4 ? -29.109 17.156 19.734 1 33.09 4 PRO B CA 1
ATOM 3796 C C . PRO B 1 4 ? -29.188 18.453 18.906 1 33.09 4 PRO B C 1
ATOM 3798 O O . PRO B 1 4 ? -29.234 18.391 17.672 1 33.09 4 PRO B O 1
ATOM 3801 N N . SER B 1 5 ? -29.25 19.641 19.609 1 30.06 5 SER B N 1
ATOM 3802 C CA . SER B 1 5 ? -29.516 21 19.172 1 30.06 5 SER B CA 1
ATOM 3803 C C . SER B 1 5 ? -28.484 21.484 18.172 1 30.06 5 SER B C 1
ATOM 3805 O O . SER B 1 5 ? -27.312 21.125 18.266 1 30.06 5 SER B O 1
ATOM 3807 N N . LEU B 1 6 ? -28.828 21.953 16.984 1 33.69 6 LEU B N 1
ATOM 3808 C CA . LEU B 1 6 ? -28.156 22.594 15.859 1 33.69 6 LEU B CA 1
ATOM 3809 C C . LEU B 1 6 ? -27.203 23.672 16.344 1 33.69 6 LEU B C 1
ATOM 3811 O O . LEU B 1 6 ? -27.406 24.266 17.391 1 33.69 6 LEU B O 1
ATOM 3815 N N . PRO B 1 7 ? -26.062 23.641 15.922 1 33.38 7 PRO B N 1
ATOM 3816 C CA . PRO B 1 7 ? -25.281 24.828 16.281 1 33.38 7 PRO B CA 1
ATOM 3817 C C . PRO B 1 7 ? -26.047 26.125 16.062 1 33.38 7 PRO B C 1
ATOM 3819 O O . PRO B 1 7 ? -26.938 26.188 15.203 1 33.38 7 PRO B O 1
ATOM 3822 N N . LEU B 1 8 ? -26.125 27.094 16.984 1 34.25 8 LEU B N 1
ATOM 3823 C CA . LEU B 1 8 ? -26.922 28.312 17.062 1 34.25 8 LEU B CA 1
ATOM 3824 C C . LEU B 1 8 ? -26.859 29.094 15.758 1 34.25 8 LEU B C 1
ATOM 3826 O O . LEU B 1 8 ? -27.844 29.703 15.344 1 34.25 8 LEU B O 1
ATOM 3830 N N . ASP B 1 9 ? -25.672 29.344 15.234 1 33.5 9 ASP B N 1
ATOM 3831 C CA . ASP B 1 9 ? -25.625 30.281 14.117 1 33.5 9 ASP B CA 1
ATOM 3832 C C . ASP B 1 9 ? -26.016 29.594 12.805 1 33.5 9 ASP B C 1
ATOM 3834 O O . ASP B 1 9 ? -25.578 30 11.727 1 33.5 9 ASP B O 1
ATOM 3838 N N . SER B 1 10 ? -26.609 28.469 12.891 1 32.78 10 SER B N 1
ATOM 3839 C CA . SER B 1 10 ? -27.062 27.797 11.672 1 32.78 10 SER B CA 1
ATOM 3840 C C . SER B 1 10 ? -28.125 28.609 10.945 1 32.78 10 SER B C 1
ATOM 3842 O O . SER B 1 10 ? -29.031 29.156 11.578 1 32.78 10 SER B O 1
ATOM 3844 N N . PRO B 1 11 ? -27.859 29.234 9.75 1 32.41 11 PRO B N 1
ATOM 3845 C CA . PRO B 1 11 ? -28.938 30.016 9.117 1 32.41 11 PRO B CA 1
ATOM 3846 C C . PRO B 1 11 ? -30.312 29.359 9.281 1 32.41 11 PRO B C 1
ATOM 3848 O O . PRO B 1 11 ? -30.406 28.156 9.5 1 32.41 11 PRO B O 1
ATOM 3851 N N . ASN B 1 12 ? -31.406 30.188 9.523 1 30.56 12 ASN B N 1
ATOM 3852 C CA . ASN B 1 12 ? -32.844 29.938 9.68 1 30.56 12 ASN B CA 1
ATOM 3853 C C . ASN B 1 12 ? -33.344 28.922 8.656 1 30.56 12 ASN B C 1
ATOM 3855 O O . ASN B 1 12 ? -32.781 28.812 7.562 1 30.56 12 ASN B O 1
ATOM 3859 N N . SER B 1 13 ? -34.281 28.031 9.016 1 35 13 SER B N 1
ATOM 3860 C CA . SER B 1 13 ? -35.094 26.969 8.422 1 35 13 SER B CA 1
ATOM 3861 C C . SER B 1 13 ? -35.719 27.422 7.105 1 35 13 SER B C 1
ATOM 3863 O O . SER B 1 13 ? -36.438 26.656 6.449 1 35 13 SER B O 1
ATOM 3865 N N . SER B 1 14 ? -35.844 28.75 6.867 1 32.75 14 SER B N 1
ATOM 3866 C CA . SER B 1 14 ? -36.719 29.172 5.781 1 32.75 14 SER B CA 1
ATOM 3867 C C . SER B 1 14 ? -36.156 28.75 4.422 1 32.75 14 SER B C 1
ATOM 3869 O O . SER B 1 14 ? -36.875 28.812 3.414 1 32.75 14 SER B O 1
ATOM 3871 N N . LEU B 1 15 ? -34.906 28.734 4.285 1 30.66 15 LEU B N 1
ATOM 3872 C CA . LEU B 1 15 ? -34.438 28.516 2.922 1 30.66 15 LEU B CA 1
ATOM 3873 C C . LEU B 1 15 ? -34.719 27.078 2.471 1 30.66 15 LEU B C 1
ATOM 3875 O O . LEU B 1 15 ? -34.812 26.812 1.271 1 30.66 15 LEU B O 1
ATOM 3879 N N . PHE B 1 16 ? -34.688 26.156 3.361 1 33.06 16 PHE B N 1
ATOM 3880 C CA . PHE B 1 16 ? -34.844 24.797 2.854 1 33.06 16 PHE B CA 1
ATOM 3881 C C . PHE B 1 16 ? -36.344 24.484 2.609 1 33.06 16 PHE B C 1
ATOM 3883 O O . PHE B 1 16 ? -36.688 23.359 2.254 1 33.06 16 PHE B O 1
ATOM 3890 N N . ASP B 1 17 ? -37.281 25.359 2.961 1 31.86 17 ASP B N 1
ATOM 3891 C CA . ASP B 1 17 ? -38.625 25.172 2.438 1 31.86 17 ASP B CA 1
ATOM 3892 C C . ASP B 1 17 ? -38.656 25.203 0.911 1 31.86 17 ASP B C 1
ATOM 3894 O O . ASP B 1 17 ? -39.688 24.984 0.285 1 31.86 17 ASP B O 1
ATOM 3898 N N . THR B 1 18 ? -37.688 25.875 0.344 1 29.73 18 THR B N 1
ATOM 3899 C CA . THR B 1 18 ? -37.719 25.969 -1.111 1 29.73 18 THR B CA 1
ATOM 3900 C C . THR B 1 18 ? -37.344 24.625 -1.738 1 29.73 18 THR B C 1
ATOM 3902 O O . THR B 1 18 ? -37.188 24.516 -2.959 1 29.73 18 THR B O 1
ATOM 3905 N N . PHE B 1 19 ? -36.719 23.719 -1.019 1 31.7 19 PHE B N 1
ATOM 3906 C CA . PHE B 1 19 ? -36.625 22.484 -1.789 1 31.7 19 PHE B CA 1
ATOM 3907 C C . PHE B 1 19 ? -38.031 22.016 -2.201 1 31.7 19 PHE B C 1
ATOM 3909 O O . PHE B 1 19 ? -38.812 21.578 -1.361 1 31.7 19 PHE B O 1
ATOM 3916 N N . GLY B 1 20 ? -38.75 22.844 -3.012 1 29.28 20 GLY B N 1
ATOM 3917 C CA . GLY B 1 20 ? -40.031 22.516 -3.625 1 29.28 20 GLY B CA 1
ATOM 3918 C C . GLY B 1 20 ? -40.25 21.016 -3.787 1 29.28 20 GLY B C 1
ATOM 3919 O O . GLY B 1 20 ? -39.281 20.25 -3.789 1 29.28 20 GLY B O 1
ATOM 3920 N N . SER B 1 21 ? -41.406 20.531 -3.473 1 30.94 21 SER B N 1
ATOM 3921 C CA . SER B 1 21 ? -42 19.234 -3.814 1 30.94 21 SER B CA 1
ATOM 3922 C C . SER B 1 21 ? -41.719 18.875 -5.266 1 30.94 21 SER B C 1
ATOM 3924 O O . SER B 1 21 ? -42.344 19.422 -6.184 1 30.94 21 SER B O 1
ATOM 3926 N N . ILE B 1 22 ? -40.594 18.859 -5.816 1 30.69 22 ILE B N 1
ATOM 3927 C CA . ILE B 1 22 ? -40.594 18.328 -7.172 1 30.69 22 ILE B CA 1
ATOM 3928 C C . ILE B 1 22 ? -41.469 17.062 -7.238 1 30.69 22 ILE B C 1
ATOM 3930 O O . ILE B 1 22 ? -41.312 16.172 -6.406 1 30.69 22 ILE B O 1
ATOM 3934 N N . SER B 1 23 ? -42.562 17.125 -7.926 1 30.56 23 SER B N 1
ATOM 3935 C CA . SER B 1 23 ? -43.562 16.078 -8.195 1 30.56 23 SER B CA 1
ATOM 3936 C C . SER B 1 23 ? -42.875 14.789 -8.633 1 30.56 23 SER B C 1
ATOM 3938 O O . SER B 1 23 ? -41.875 14.82 -9.352 1 30.56 23 SER B O 1
ATOM 3940 N N . GLN B 1 24 ? -43 13.648 -7.969 1 35.22 24 GLN B N 1
ATOM 3941 C CA . GLN B 1 24 ? -42.688 12.25 -8.211 1 35.22 24 GLN B CA 1
ATOM 3942 C C . GLN B 1 24 ? -42.781 11.906 -9.695 1 35.22 24 GLN B C 1
ATOM 3944 O O . GLN B 1 24 ? -42.25 10.883 -10.133 1 35.22 24 GLN B O 1
ATOM 3949 N N . SER B 1 25 ? -43.594 12.641 -10.469 1 36.16 25 SER B N 1
ATOM 3950 C CA . SER B 1 25 ? -44.031 12.156 -11.773 1 36.16 25 SER B CA 1
ATOM 3951 C C . SER B 1 25 ? -42.875 12.242 -12.797 1 36.16 25 SER B C 1
ATOM 3953 O O . SER B 1 25 ? -42.906 11.555 -13.82 1 36.16 25 SER B O 1
ATOM 3955 N N . GLU B 1 26 ? -42.25 13.375 -12.914 1 36.69 26 GLU B N 1
ATOM 3956 C CA . GLU B 1 26 ? -41.469 13.609 -14.117 1 36.69 26 GLU B CA 1
ATOM 3957 C C . GLU B 1 26 ? -40.094 12.922 -14.016 1 36.69 26 GLU B C 1
ATOM 3959 O O . GLU B 1 26 ? -39.219 13.141 -14.859 1 36.69 26 GLU B O 1
ATOM 3964 N N . LEU B 1 27 ? -39.781 12.562 -12.734 1 37.78 27 LEU B N 1
ATOM 3965 C CA . LEU B 1 27 ? -38.438 12.055 -12.688 1 37.78 27 LEU B CA 1
ATOM 3966 C C . LEU B 1 27 ? -38.312 10.742 -13.453 1 37.78 27 LEU B C 1
ATOM 3968 O O . LEU B 1 27 ? -39.25 9.938 -13.461 1 37.78 27 LEU B O 1
ATOM 3972 N N . PRO B 1 28 ? -37.594 10.688 -14.562 1 35.81 28 PRO B N 1
ATOM 3973 C CA . PRO B 1 28 ? -37.5 9.484 -15.398 1 35.81 28 PRO B CA 1
ATOM 3974 C C . PRO B 1 28 ? -37.656 8.195 -14.602 1 35.81 28 PRO B C 1
ATOM 3976 O O . PRO B 1 28 ? -37.5 8.211 -13.375 1 35.81 28 PRO B O 1
ATOM 3979 N N . ALA B 1 29 ? -37.562 6.934 -15.258 1 40.19 29 ALA B N 1
ATOM 3980 C CA . ALA B 1 29 ? -37.75 5.551 -14.82 1 40.19 29 ALA B CA 1
ATOM 3981 C C . ALA B 1 29 ? -37.156 5.32 -13.438 1 40.19 29 ALA B C 1
ATOM 3983 O O . ALA B 1 29 ? -36.125 5.887 -13.109 1 40.19 29 ALA B O 1
ATOM 3984 N N . GLU B 1 30 ? -37.688 4.719 -12.211 1 41.47 30 GLU B N 1
ATOM 3985 C CA . GLU B 1 30 ? -37.656 4.5 -10.773 1 41.47 30 GLU B CA 1
ATOM 3986 C C . GLU B 1 30 ? -36.281 4.02 -10.312 1 41.47 30 GLU B C 1
ATOM 3988 O O . GLU B 1 30 ? -35.969 2.83 -10.414 1 41.47 30 GLU B O 1
ATOM 3993 N N . ALA B 1 31 ? -35.156 4.668 -10.602 1 53.69 31 ALA B N 1
ATOM 3994 C CA . ALA B 1 31 ? -33.938 4.199 -9.93 1 53.69 31 ALA B CA 1
ATOM 3995 C C . ALA B 1 31 ? -34.188 3.955 -8.445 1 53.69 31 ALA B C 1
ATOM 3997 O O . ALA B 1 31 ? -34.875 4.742 -7.789 1 53.69 31 ALA B O 1
ATOM 3998 N N . ALA B 1 32 ? -34 2.715 -7.969 1 74.56 32 ALA B N 1
ATOM 3999 C CA . ALA B 1 32 ? -34.25 2.215 -6.617 1 74.56 32 ALA B CA 1
ATOM 4000 C C . ALA B 1 32 ? -33.625 3.145 -5.57 1 74.56 32 ALA B C 1
ATOM 4002 O O . ALA B 1 32 ? -32.531 3.67 -5.762 1 74.56 32 ALA B O 1
ATOM 4003 N N . ASP B 1 33 ? -34.406 3.816 -4.738 1 84.81 33 ASP B N 1
ATOM 4004 C CA . ASP B 1 33 ? -34 4.629 -3.596 1 84.81 33 ASP B CA 1
ATOM 4005 C C . ASP B 1 33 ? -33.062 3.852 -2.672 1 84.81 33 ASP B C 1
ATOM 4007 O O . ASP B 1 33 ? -33.469 2.898 -2.014 1 84.81 33 ASP B O 1
ATOM 4011 N N . VAL B 1 34 ? -31.734 4.152 -2.68 1 91.25 34 VAL B N 1
ATOM 4012 C CA . VAL B 1 34 ? -30.734 3.408 -1.916 1 91.25 34 VAL B CA 1
ATOM 4013 C C . VAL B 1 34 ? -30.438 4.145 -0.614 1 91.25 34 VAL B C 1
ATOM 4015 O O . VAL B 1 34 ? -29.641 3.67 0.201 1 91.25 34 VAL B O 1
ATOM 4018 N N . TRP B 1 35 ? -31.078 5.352 -0.39 1 93.5 35 TRP B N 1
ATOM 4019 C CA . TRP B 1 35 ? -30.781 6.164 0.787 1 93.5 35 TRP B CA 1
ATOM 4020 C C . TRP B 1 35 ? -31.281 5.477 2.057 1 93.5 35 TRP B C 1
ATOM 4022 O O . TRP B 1 35 ? -32.375 4.934 2.086 1 93.5 35 TRP B O 1
ATOM 4032 N N . PRO B 1 36 ? -30.438 5.469 3.07 1 93.31 36 PRO B N 1
ATOM 4033 C CA . PRO B 1 36 ? -30.875 4.805 4.305 1 93.31 36 PRO B CA 1
ATOM 4034 C C . PRO B 1 36 ? -32.094 5.457 4.926 1 93.31 36 PRO B C 1
ATOM 4036 O O . PRO B 1 36 ? -32.125 6.672 5.125 1 93.31 36 PRO B O 1
ATOM 4039 N N . ALA B 1 37 ? -32.969 4.672 5.418 1 90.62 37 ALA B N 1
ATOM 4040 C CA . ALA B 1 37 ? -34.25 5.156 5.949 1 90.62 37 ALA B CA 1
ATOM 4041 C C . ALA B 1 37 ? -34.062 5.895 7.27 1 90.62 37 ALA B C 1
ATOM 4043 O O . ALA B 1 37 ? -34.812 6.82 7.59 1 90.62 37 ALA B O 1
ATOM 4044 N N . ARG B 1 38 ? -33.031 5.59 7.941 1 91.25 38 ARG B N 1
ATOM 4045 C CA . ARG B 1 38 ? -32.844 6.141 9.273 1 91.25 38 ARG B CA 1
ATOM 4046 C C . ARG B 1 38 ? -32.156 7.512 9.203 1 91.25 38 ARG B C 1
ATOM 4048 O O . ARG B 1 38 ? -32.062 8.219 10.211 1 91.25 38 ARG B O 1
ATOM 4055 N N . VAL B 1 39 ? -31.781 7.941 8.016 1 93.38 39 VAL B N 1
ATOM 4056 C CA . VAL B 1 39 ? -31.062 9.203 7.883 1 93.38 39 VAL B CA 1
ATOM 4057 C C . VAL B 1 39 ? -31.953 10.234 7.188 1 93.38 39 VAL B C 1
ATOM 4059 O O . VAL B 1 39 ? -32.344 10.039 6.031 1 93.38 39 VAL B O 1
ATOM 4062 N N . HIS B 1 40 ? -32.219 11.281 7.926 1 90.38 40 HIS B N 1
ATOM 4063 C CA . HIS B 1 40 ? -32.969 12.375 7.344 1 90.38 40 HIS B CA 1
ATOM 4064 C C . HIS B 1 40 ? -32.031 13.453 6.777 1 90.38 40 HIS B C 1
ATOM 4066 O O . HIS B 1 40 ? -31.172 13.961 7.488 1 90.38 40 HIS B O 1
ATOM 4072 N N . GLU B 1 41 ? -32.25 13.93 5.645 1 90.06 41 GLU B N 1
ATOM 4073 C CA . GLU B 1 41 ? -31.375 14.828 4.91 1 90.06 41 GLU B CA 1
ATOM 4074 C C . GLU B 1 41 ? -31.234 16.172 5.629 1 90.06 41 GLU B C 1
ATOM 4076 O O . GLU B 1 41 ? -30.156 16.766 5.633 1 90.06 41 GLU B O 1
ATOM 4081 N N . HIS B 1 42 ? -32.281 16.578 6.211 1 88.75 42 HIS B N 1
ATOM 4082 C CA . HIS B 1 42 ? -32.281 17.891 6.871 1 88.75 42 HIS B CA 1
ATOM 4083 C C . HIS B 1 42 ? -31.266 17.906 8.016 1 88.75 42 HIS B C 1
ATOM 4085 O O . HIS B 1 42 ? -30.703 18.969 8.328 1 88.75 42 HIS B O 1
ATOM 4091 N N . ASN B 1 43 ? -31.047 16.75 8.531 1 89.19 43 ASN B N 1
ATOM 4092 C CA . ASN B 1 43 ? -30.125 16.656 9.656 1 89.19 43 ASN B CA 1
ATOM 4093 C C . ASN B 1 43 ? -28.672 16.734 9.203 1 89.19 43 ASN B C 1
ATOM 4095 O O . ASN B 1 43 ? -27.766 16.922 10.016 1 89.19 43 ASN B O 1
ATOM 4099 N N . LEU B 1 44 ? -28.438 16.625 7.922 1 92.31 44 LEU B N 1
ATOM 4100 C CA . LEU B 1 44 ? -27.078 16.609 7.398 1 92.31 44 LEU B CA 1
ATOM 4101 C C . LEU B 1 44 ? -26.625 18.031 7.043 1 92.31 44 LEU B C 1
ATOM 4103 O O . LEU B 1 44 ? -25.422 18.297 6.992 1 92.31 44 LEU B O 1
ATOM 4107 N N . LEU B 1 45 ? -27.5 18.969 6.852 1 91.44 45 LEU B N 1
ATOM 4108 C CA . LEU B 1 45 ? -27.219 20.281 6.285 1 91.44 45 LEU B CA 1
ATOM 4109 C C . LEU B 1 45 ? -26.281 21.078 7.18 1 91.44 45 LEU B C 1
ATOM 4111 O O . LEU B 1 45 ? -25.312 21.672 6.695 1 91.44 45 LEU B O 1
ATOM 4115 N N . PRO B 1 46 ? -26.531 21.031 8.508 1 88.81 46 PRO B N 1
ATOM 4116 C CA . PRO B 1 46 ? -25.594 21.781 9.359 1 88.81 46 PRO B CA 1
ATOM 4117 C C . PRO B 1 46 ? -24.172 21.266 9.258 1 88.81 46 PRO B C 1
ATOM 4119 O O . PRO B 1 46 ? -23.219 22.047 9.367 1 88.81 46 PRO B O 1
ATOM 4122 N N . TRP B 1 47 ? -24.078 20.047 9.055 1 91.5 47 TRP B N 1
ATOM 4123 C CA . TRP B 1 47 ? -22.75 19.438 9.023 1 91.5 47 TRP B CA 1
ATOM 4124 C C . TRP B 1 47 ? -22.062 19.703 7.684 1 91.5 47 TRP B C 1
ATOM 4126 O O . TRP B 1 47 ? -20.844 19.844 7.621 1 91.5 47 TRP B O 1
ATOM 4136 N N . ILE B 1 48 ? -22.844 19.766 6.637 1 93.31 48 ILE B N 1
ATOM 4137 C CA . ILE B 1 48 ? -22.297 20.203 5.352 1 93.31 48 ILE B CA 1
ATOM 4138 C C . ILE B 1 48 ? -21.766 21.625 5.477 1 93.31 48 ILE B C 1
ATOM 4140 O O . ILE B 1 48 ? -20.672 21.922 4.973 1 93.31 48 ILE B O 1
ATOM 4144 N N . ASP B 1 49 ? -22.438 22.406 6.203 1 90.25 49 ASP B N 1
ATOM 4145 C CA . ASP B 1 49 ? -22.016 23.781 6.434 1 90.25 49 ASP B CA 1
ATOM 4146 C C . ASP B 1 49 ? -20.719 23.828 7.238 1 90.25 49 ASP B C 1
ATOM 4148 O O . ASP B 1 49 ? -19.828 24.641 6.961 1 90.25 49 ASP B O 1
ATOM 4152 N N . VAL B 1 50 ? -20.609 23.016 8.219 1 87.69 50 VAL B N 1
ATOM 4153 C CA . VAL B 1 50 ? -19.406 22.938 9.031 1 87.69 50 VAL B CA 1
ATOM 4154 C C . VAL B 1 50 ? -18.219 22.547 8.148 1 87.69 50 VAL B C 1
ATOM 4156 O O . VAL B 1 50 ? -17.125 23.109 8.289 1 87.69 50 VAL B O 1
ATOM 4159 N N . TYR B 1 51 ? -18.406 21.609 7.27 1 90.75 51 TYR B N 1
ATOM 4160 C CA . TYR B 1 51 ? -17.328 21.234 6.363 1 90.75 51 TYR B CA 1
ATOM 4161 C C . TYR B 1 51 ? -16.844 22.422 5.555 1 90.75 51 TYR B C 1
ATOM 4163 O O . TYR B 1 51 ? -15.648 22.703 5.504 1 90.75 51 TYR B O 1
ATOM 4171 N N . PHE B 1 52 ? -17.688 23.156 4.953 1 88.75 52 PHE B N 1
ATOM 4172 C CA . PHE B 1 52 ? -17.297 24.203 4.023 1 88.75 52 PHE B CA 1
ATOM 4173 C C . PHE B 1 52 ? -16.766 25.422 4.77 1 88.75 52 PHE B C 1
ATOM 4175 O O . PHE B 1 52 ? -15.867 26.109 4.281 1 88.75 52 PHE B O 1
ATOM 4182 N N . LYS B 1 53 ? -17.172 25.594 5.992 1 83 53 LYS B N 1
ATOM 4183 C CA . LYS B 1 53 ? -16.75 26.781 6.73 1 83 53 LYS B CA 1
ATOM 4184 C C . LYS B 1 53 ? -15.453 26.531 7.484 1 83 53 LYS B C 1
ATOM 4186 O O . LYS B 1 53 ? -14.633 27.438 7.633 1 83 53 LYS B O 1
ATOM 4191 N N . ARG B 1 54 ? -15.289 25.312 7.879 1 81.25 54 ARG B N 1
ATOM 4192 C CA . ARG B 1 54 ? -14.211 25.109 8.836 1 81.25 54 ARG B CA 1
ATOM 4193 C C . ARG B 1 54 ? -13.18 24.109 8.305 1 81.25 54 ARG B C 1
ATOM 4195 O O . ARG B 1 54 ? -12 24.203 8.633 1 81.25 54 ARG B O 1
ATOM 4202 N N . LEU B 1 55 ? -13.641 23.141 7.539 1 86.06 55 LEU B N 1
ATOM 4203 C CA . LEU B 1 55 ? -12.742 22.047 7.164 1 86.06 55 LEU B CA 1
ATOM 4204 C C . LEU B 1 55 ? -12.242 22.234 5.734 1 86.06 55 LEU B C 1
ATOM 4206 O O . LEU B 1 55 ? -11.125 21.812 5.402 1 86.06 55 LEU B O 1
ATOM 4210 N N . HIS B 1 56 ? -12.984 22.875 4.957 1 87.94 56 HIS B N 1
ATOM 4211 C CA . HIS B 1 56 ? -12.695 23.047 3.535 1 87.94 56 HIS B CA 1
ATOM 4212 C C . HIS B 1 56 ? -11.375 23.766 3.32 1 87.94 56 HIS B C 1
ATOM 4214 O O . HIS B 1 56 ? -10.617 23.438 2.404 1 87.94 56 HIS B O 1
ATOM 4220 N N . PRO B 1 57 ? -11.016 24.672 4.148 1 83 57 PRO B N 1
ATOM 4221 C CA . PRO B 1 57 ? -9.734 25.344 3.92 1 83 57 PRO B CA 1
ATOM 4222 C C . PRO B 1 57 ? -8.547 24.391 4.031 1 83 57 PRO B C 1
ATOM 4224 O O . PRO B 1 57 ? -7.508 24.625 3.398 1 83 57 PRO B O 1
ATOM 4227 N N . THR B 1 58 ? -8.711 23.344 4.766 1 82.19 58 THR B N 1
ATOM 4228 C CA . THR B 1 58 ? -7.633 22.375 4.934 1 82.19 58 THR B CA 1
ATOM 4229 C C . THR B 1 58 ? -7.77 21.234 3.93 1 82.19 58 THR B C 1
ATOM 4231 O O . THR B 1 58 ? -6.777 20.609 3.561 1 82.19 58 THR B O 1
ATOM 4234 N N . MET B 1 59 ? -8.938 21 3.551 1 88.25 59 MET B N 1
ATOM 4235 C CA . MET B 1 59 ? -9.227 19.953 2.57 1 88.25 59 MET B CA 1
ATOM 4236 C C . MET B 1 59 ? -10.164 20.484 1.484 1 88.25 59 MET B C 1
ATOM 4238 O O . MET B 1 59 ? -11.305 20.047 1.375 1 88.25 59 MET B O 1
ATOM 4242 N N . PRO B 1 60 ? -9.602 21.297 0.632 1 90.38 60 PRO B N 1
ATOM 4243 C CA . PRO B 1 60 ? -10.438 22 -0.343 1 90.38 60 PRO B CA 1
ATOM 4244 C C . PRO B 1 60 ? -10.789 21.125 -1.553 1 90.38 60 PRO B C 1
ATOM 4246 O O . PRO B 1 60 ? -10.445 21.484 -2.686 1 90.38 60 PRO B O 1
ATOM 4249 N N . ILE B 1 61 ? -11.602 20.172 -1.339 1 91.56 61 ILE B N 1
ATOM 4250 C CA . ILE B 1 61 ? -11.844 19.188 -2.389 1 91.56 61 ILE B CA 1
ATOM 4251 C C . ILE B 1 61 ? -13.211 19.453 -3.029 1 91.56 61 ILE B C 1
ATOM 4253 O O . ILE B 1 61 ? -13.336 19.453 -4.258 1 91.56 61 ILE B O 1
ATOM 4257 N N . LEU B 1 62 ? -14.219 19.719 -2.223 1 92.19 62 LEU B N 1
ATOM 4258 C CA . LEU B 1 62 ? -15.586 19.766 -2.721 1 92.19 62 LEU B CA 1
ATOM 4259 C C . LEU B 1 62 ? -16.016 21.203 -2.98 1 92.19 62 LEU B C 1
ATOM 4261 O O . LEU B 1 62 ? -15.484 22.125 -2.381 1 92.19 62 LEU B O 1
ATOM 4265 N N . ASN B 1 63 ? -16.891 21.297 -3.91 1 89.5 63 ASN B N 1
ATOM 4266 C CA . ASN B 1 63 ? -17.516 22.578 -4.223 1 89.5 63 ASN B CA 1
ATOM 4267 C C . ASN B 1 63 ? -18.922 22.688 -3.619 1 89.5 63 ASN B C 1
ATOM 4269 O O . ASN B 1 63 ? -19.781 21.828 -3.883 1 89.5 63 ASN B O 1
ATOM 4273 N N . ARG B 1 64 ? -19.156 23.781 -2.939 1 89.56 64 ARG B N 1
ATOM 4274 C CA . ARG B 1 64 ? -20.406 23.953 -2.186 1 89.56 64 ARG B CA 1
ATOM 4275 C C . ARG B 1 64 ? -21.609 24 -3.117 1 89.56 64 ARG B C 1
ATOM 4277 O O . ARG B 1 64 ? -22.594 23.312 -2.9 1 89.56 64 ARG B O 1
ATOM 4284 N N . ALA B 1 65 ? -21.5 24.844 -4.133 1 88.38 65 ALA B N 1
ATOM 4285 C CA . ALA B 1 65 ? -22.625 25.016 -5.055 1 88.38 65 ALA B CA 1
ATOM 4286 C C . ALA B 1 65 ? -22.953 23.719 -5.773 1 88.38 65 ALA B C 1
ATOM 4288 O O . ALA B 1 65 ? -24.125 23.359 -5.922 1 88.38 65 ALA B O 1
ATOM 4289 N N . ASN B 1 66 ? -21.953 23.031 -6.156 1 89.5 66 ASN B N 1
ATOM 4290 C CA . ASN B 1 66 ? -22.156 21.766 -6.859 1 89.5 66 ASN B CA 1
ATOM 4291 C C . ASN B 1 66 ? -22.797 20.719 -5.957 1 89.5 66 ASN B C 1
ATOM 4293 O O . ASN B 1 66 ? -23.641 19.953 -6.406 1 89.5 66 ASN B O 1
ATOM 4297 N N . MET B 1 67 ? -22.375 20.656 -4.738 1 91.88 67 MET B N 1
ATOM 4298 C CA . MET B 1 67 ? -22.922 19.672 -3.799 1 91.88 67 MET B CA 1
ATOM 4299 C C . MET B 1 67 ? -24.406 19.906 -3.561 1 91.88 67 MET B C 1
ATOM 4301 O O . MET B 1 67 ? -25.203 18.969 -3.561 1 91.88 67 MET B O 1
ATOM 4305 N N . TYR B 1 68 ? -24.766 21.172 -3.406 1 90.44 68 TYR B N 1
ATOM 4306 C CA . TYR B 1 68 ? -26.172 21.484 -3.182 1 90.44 68 TYR B CA 1
ATOM 4307 C C . TYR B 1 68 ? -27 21.188 -4.422 1 90.44 68 TYR B C 1
ATOM 4309 O O . TYR B 1 68 ? -28.125 20.688 -4.32 1 90.44 68 TYR B O 1
ATOM 4317 N N . CYS B 1 69 ? -26.438 21.484 -5.539 1 92 69 CYS B N 1
ATOM 4318 C CA . CYS B 1 69 ? -27.125 21.188 -6.789 1 92 69 CYS B CA 1
ATOM 4319 C C . CYS B 1 69 ? -27.391 19.688 -6.93 1 92 69 CYS B C 1
ATOM 4321 O O . CYS B 1 69 ? -28.5 19.281 -7.277 1 92 69 CYS B O 1
ATOM 4323 N N . GLU B 1 70 ? -26.406 18.922 -6.656 1 93.25 70 GLU B N 1
ATOM 4324 C CA . GLU B 1 70 ? -26.531 17.469 -6.773 1 93.25 70 GLU B CA 1
ATOM 4325 C C . GLU B 1 70 ? -27.531 16.906 -5.762 1 93.25 70 GLU B C 1
ATOM 4327 O O . GLU B 1 70 ? -28.234 15.945 -6.047 1 93.25 70 GLU B O 1
ATOM 4332 N N . MET B 1 71 ? -27.531 17.5 -4.57 1 92 71 MET B N 1
ATOM 4333 C CA . MET B 1 71 ? -28.5 17.078 -3.557 1 92 71 MET B CA 1
ATOM 4334 C C . MET B 1 71 ? -29.922 17.422 -3.98 1 92 71 MET B C 1
ATOM 4336 O O . MET B 1 71 ? -30.844 16.641 -3.758 1 92 71 MET B O 1
ATOM 4340 N N . LEU B 1 72 ? -30.016 18.578 -4.582 1 91.19 72 LEU B N 1
ATOM 4341 C CA . LEU B 1 72 ? -31.328 19 -5.09 1 91.19 72 LEU B CA 1
ATOM 4342 C C . LEU B 1 72 ? -31.812 18.031 -6.172 1 91.19 72 LEU B C 1
ATOM 4344 O O . LEU B 1 72 ? -33 17.766 -6.277 1 91.19 72 LEU B O 1
ATOM 4348 N N . LEU B 1 73 ? -30.891 17.531 -6.918 1 93.62 73 LEU B N 1
ATOM 4349 C CA . LEU B 1 73 ? -31.203 16.578 -7.973 1 93.62 73 LEU B CA 1
ATOM 4350 C C . LEU B 1 73 ? -31.359 15.164 -7.402 1 93.62 73 LEU B C 1
ATOM 4352 O O . LEU B 1 73 ? -31.547 14.203 -8.148 1 93.62 73 LEU B O 1
ATOM 4356 N N . ARG B 1 74 ? -31.188 14.977 -6.086 1 92.88 74 ARG B N 1
ATOM 4357 C CA . ARG B 1 74 ? -31.375 13.742 -5.332 1 92.88 74 ARG B CA 1
ATOM 4358 C C . ARG B 1 74 ? -30.391 12.672 -5.762 1 92.88 74 ARG B C 1
ATOM 4360 O O . ARG B 1 74 ? -30.703 11.484 -5.762 1 92.88 74 ARG B O 1
ATOM 4367 N N . LYS B 1 75 ? -29.234 13.133 -6.137 1 94.31 75 LYS B N 1
ATOM 4368 C CA . LYS B 1 75 ? -28.203 12.188 -6.555 1 94.31 75 LYS B CA 1
ATOM 4369 C C . LYS B 1 75 ? -27.828 11.25 -5.414 1 94.31 75 LYS B C 1
ATOM 4371 O O . LYS B 1 75 ? -27.516 10.078 -5.648 1 94.31 75 LYS B O 1
ATOM 4376 N N . HIS B 1 76 ? -27.906 11.711 -4.164 1 94.56 76 HIS B N 1
ATOM 4377 C CA . HIS B 1 76 ? -27.547 10.906 -3.004 1 94.56 76 HIS B CA 1
ATOM 4378 C C . HIS B 1 76 ? -28.5 9.734 -2.826 1 94.56 76 HIS B C 1
ATOM 4380 O O . HIS B 1 76 ? -28.172 8.742 -2.184 1 94.56 76 HIS B O 1
ATOM 4386 N N . ARG B 1 77 ? -29.672 9.805 -3.41 1 93.75 77 ARG B N 1
ATOM 4387 C CA . ARG B 1 77 ? -30.672 8.758 -3.277 1 93.75 77 ARG B CA 1
ATOM 4388 C C . ARG B 1 77 ? -30.562 7.738 -4.406 1 93.75 77 ARG B C 1
ATOM 4390 O O . ARG B 1 77 ? -31.016 6.602 -4.277 1 93.75 77 ARG B O 1
ATOM 4397 N N . THR B 1 78 ? -29.891 8.164 -5.5 1 94.25 78 THR B N 1
ATOM 4398 C CA . THR B 1 78 ? -29.859 7.293 -6.672 1 94.25 78 THR B CA 1
ATOM 4399 C C . THR B 1 78 ? -28.453 6.746 -6.906 1 94.25 78 THR B C 1
ATOM 4401 O O . THR B 1 78 ? -28.281 5.727 -7.578 1 94.25 78 THR B O 1
ATOM 4404 N N . ASP B 1 79 ? -27.453 7.367 -6.449 1 95.06 79 ASP B N 1
ATOM 4405 C CA . ASP B 1 79 ? -26.062 6.941 -6.555 1 95.06 79 ASP B CA 1
ATOM 4406 C C . ASP B 1 79 ? -25.5 6.574 -5.188 1 95.06 79 ASP B C 1
ATOM 4408 O O . ASP B 1 79 ? -25.109 7.453 -4.41 1 95.06 79 ASP B O 1
ATOM 4412 N N . PRO B 1 80 ? -25.359 5.293 -4.965 1 95.38 80 PRO B N 1
ATOM 4413 C CA . PRO B 1 80 ? -24.906 4.855 -3.645 1 95.38 80 PRO B CA 1
ATOM 4414 C C . PRO B 1 80 ? -23.547 5.43 -3.273 1 95.38 80 PRO B C 1
ATOM 4416 O O . PRO B 1 80 ? -23.281 5.703 -2.098 1 95.38 80 PRO B O 1
ATOM 4419 N N . GLN B 1 81 ? -22.703 5.625 -4.223 1 96.25 81 GLN B N 1
ATOM 4420 C CA . GLN B 1 81 ? -21.375 6.152 -3.924 1 96.25 81 GLN B CA 1
ATOM 4421 C C . GLN B 1 81 ? -21.438 7.613 -3.49 1 96.25 81 GLN B C 1
ATOM 4423 O O . GLN B 1 81 ? -20.734 8.031 -2.58 1 96.25 81 GLN B O 1
ATOM 4428 N N . TYR B 1 82 ? -22.297 8.352 -4.18 1 96.69 82 TYR B N 1
ATOM 4429 C CA . TYR B 1 82 ? -22.484 9.742 -3.781 1 96.69 82 TYR B CA 1
ATOM 4430 C C . TYR B 1 82 ? -23.094 9.836 -2.389 1 96.69 82 TYR B C 1
ATOM 4432 O O . TYR B 1 82 ? -22.672 10.672 -1.577 1 96.69 82 TYR B O 1
ATOM 4440 N N . GLY B 1 83 ? -24.125 9.016 -2.211 1 97.25 83 GLY B N 1
ATOM 4441 C CA . GLY B 1 83 ? -24.734 8.992 -0.89 1 97.25 83 GLY B CA 1
ATOM 4442 C C . GLY B 1 83 ? -23.75 8.641 0.211 1 97.25 83 GLY B C 1
ATOM 4443 O O . GLY B 1 83 ? -23.734 9.281 1.262 1 97.25 83 GLY B O 1
ATOM 4444 N N . ALA B 1 84 ? -22.922 7.605 0.004 1 97.81 84 ALA B N 1
ATOM 4445 C CA . ALA B 1 84 ? -21.906 7.191 0.974 1 97.81 84 ALA B CA 1
ATOM 4446 C C . ALA B 1 84 ? -20.922 8.32 1.257 1 97.81 84 ALA B C 1
ATOM 4448 O O . ALA B 1 84 ? -20.547 8.547 2.41 1 97.81 84 ALA B O 1
ATOM 4449 N N . MET B 1 85 ? -20.469 9.008 0.238 1 98.06 85 MET B N 1
ATOM 4450 C CA . MET B 1 85 ? -19.547 10.133 0.402 1 98.06 85 MET B CA 1
ATOM 4451 C C . MET B 1 85 ? -20.156 11.211 1.293 1 98.06 85 MET B C 1
ATOM 4453 O O . MET B 1 85 ? -19.5 11.727 2.189 1 98.06 85 MET B O 1
ATOM 4457 N N . LEU B 1 86 ? -21.453 11.492 1.005 1 97.81 86 LEU B N 1
ATOM 4458 C CA . LEU B 1 86 ? -22.156 12.516 1.774 1 97.81 86 LEU B CA 1
ATOM 4459 C C . LEU B 1 86 ? -22.25 12.117 3.244 1 97.81 86 LEU B C 1
ATOM 4461 O O . LEU B 1 86 ? -22.047 12.945 4.133 1 97.81 86 LEU B O 1
ATOM 4465 N N . LEU B 1 87 ? -22.609 10.898 3.473 1 98 87 LEU B N 1
ATOM 4466 C CA . LEU B 1 87 ? -22.688 10.391 4.836 1 98 87 LEU B CA 1
ATOM 4467 C C . LEU B 1 87 ? -21.328 10.453 5.527 1 98 87 LEU B C 1
ATOM 4469 O O . LEU B 1 87 ? -21.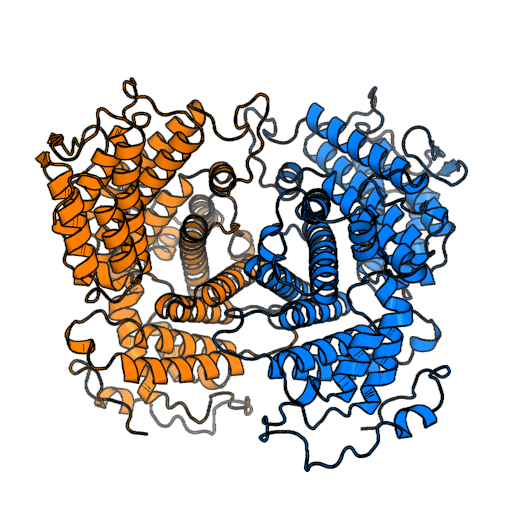234 10.859 6.688 1 98 87 LEU B O 1
ATOM 4473 N N . GLY B 1 88 ? -20.266 10.016 4.828 1 97.88 88 GLY B N 1
ATOM 4474 C CA . GLY B 1 88 ? -18.922 10.094 5.367 1 97.88 88 GLY B CA 1
ATOM 4475 C C . GLY B 1 88 ? -18.484 11.516 5.695 1 97.88 88 GLY B C 1
ATOM 4476 O O . GLY B 1 88 ? -17.906 11.766 6.75 1 97.88 88 GLY B O 1
ATOM 4477 N N . LEU B 1 89 ? -18.812 12.406 4.793 1 97.69 89 LEU B N 1
ATOM 4478 C CA . LEU B 1 89 ? -18.484 13.812 4.992 1 97.69 89 LEU B CA 1
ATOM 4479 C C . LEU B 1 89 ? -19.141 14.352 6.254 1 97.69 89 LEU B C 1
ATOM 4481 O O . LEU B 1 89 ? -18.5 15.031 7.059 1 97.69 89 LEU B O 1
ATOM 4485 N N . CYS B 1 90 ? -20.391 14.062 6.418 1 96.5 90 CYS B N 1
ATOM 4486 C CA . CYS B 1 90 ? -21.141 14.57 7.562 1 96.5 90 CYS B CA 1
ATOM 4487 C C . CYS B 1 90 ? -20.672 13.922 8.859 1 96.5 90 CYS B C 1
ATOM 4489 O O . CYS B 1 90 ? -20.578 14.586 9.891 1 96.5 90 CYS B O 1
ATOM 4491 N N . ALA B 1 91 ? -20.359 12.602 8.773 1 96.5 91 ALA B N 1
ATOM 4492 C CA . ALA B 1 91 ? -19.797 11.945 9.945 1 96.5 91 ALA B CA 1
ATOM 4493 C C . ALA B 1 91 ? -18.484 12.625 10.367 1 96.5 91 ALA B C 1
ATOM 4495 O O . ALA B 1 91 ? -18.266 12.859 11.555 1 96.5 91 ALA B O 1
ATOM 4496 N N . PHE B 1 92 ? -17.703 12.992 9.461 1 94.69 92 PHE B N 1
ATOM 4497 C CA . PHE B 1 92 ? -16.422 13.648 9.719 1 94.69 92 PHE B CA 1
ATOM 4498 C C . PHE B 1 92 ? -16.641 15.031 10.336 1 94.69 92 PHE B C 1
ATOM 4500 O O . PHE B 1 92 ? -16.016 15.367 11.344 1 94.69 92 PHE B O 1
ATOM 4507 N N . ALA B 1 93 ? -17.516 15.734 9.734 1 91.25 93 ALA B N 1
ATOM 4508 C CA . ALA B 1 93 ? -17.812 17.078 10.234 1 91.25 93 ALA B CA 1
ATOM 4509 C C . ALA B 1 93 ? -18.328 17.016 11.68 1 91.25 93 ALA B C 1
ATOM 4511 O O . ALA B 1 93 ? -18 17.891 12.484 1 91.25 93 ALA B O 1
ATOM 4512 N N . MET B 1 94 ? -19.031 15.984 12.039 1 89.25 94 MET B N 1
ATOM 4513 C CA . MET B 1 94 ? -19.609 15.82 13.367 1 89.25 94 MET B CA 1
ATOM 4514 C C . MET B 1 94 ? -18.516 15.578 14.414 1 89.25 94 MET B C 1
ATOM 4516 O O . MET B 1 94 ? -18.688 15.93 15.578 1 89.25 94 MET B O 1
ATOM 4520 N N . THR B 1 95 ? -17.453 14.945 13.992 1 83.62 95 THR B N 1
ATOM 4521 C CA . THR B 1 95 ? -16.438 14.523 14.961 1 83.62 95 THR B CA 1
ATOM 4522 C C . THR B 1 95 ? -15.391 15.609 15.164 1 83.62 95 THR B C 1
ATOM 4524 O O . THR B 1 95 ? -14.492 15.461 16 1 83.62 95 THR B O 1
ATOM 4527 N N . GLN B 1 96 ? -15.422 16.656 14.508 1 73.44 96 GLN B N 1
ATOM 4528 C CA . GLN B 1 96 ? -14.438 17.719 14.656 1 73.44 96 GLN B CA 1
ATOM 4529 C C . GLN B 1 96 ? -14.898 18.766 15.664 1 73.44 96 GLN B C 1
ATOM 4531 O O . GLN B 1 96 ? -15.961 19.359 15.492 1 73.44 96 GLN B O 1
ATOM 4536 N N . PRO B 1 97 ? -14.297 18.719 17.047 1 62.88 97 PRO B N 1
ATOM 4537 C CA . PRO B 1 97 ? -14.766 19.734 17.984 1 62.88 97 PRO B CA 1
ATOM 4538 C C . PRO B 1 97 ? -13.945 21.016 17.906 1 62.88 97 PRO B C 1
ATOM 4540 O O . PRO B 1 97 ? -12.727 21 18.141 1 62.88 97 PRO B O 1
ATOM 4543 N N . VAL B 1 98 ? -14.094 21.859 17.016 1 61.66 98 VAL B N 1
ATOM 4544 C CA . VAL B 1 98 ? -13.125 22.953 17.047 1 61.66 98 VAL B CA 1
ATOM 4545 C C . VAL B 1 98 ? -13.57 24.016 18.031 1 61.66 98 VAL B C 1
ATOM 4547 O O . VAL B 1 98 ? -12.75 24.562 18.781 1 61.66 98 VAL B O 1
ATOM 4550 N N . GLN B 1 99 ? -14.867 24.188 18.328 1 63.28 99 GLN B N 1
ATOM 4551 C CA . GLN B 1 99 ? -15.188 25.312 19.203 1 63.28 99 GLN B CA 1
ATOM 4552 C C . GLN B 1 99 ? -15.438 24.828 20.625 1 63.28 99 GLN B C 1
ATOM 4554 O O . GLN B 1 99 ? -15.969 23.734 20.844 1 63.28 99 GLN B O 1
ATOM 4559 N N . ILE B 1 100 ? -14.828 25.469 21.562 1 61.94 100 ILE B N 1
ATOM 4560 C CA . ILE B 1 100 ? -14.867 25.156 22.984 1 61.94 100 ILE B CA 1
ATOM 4561 C C . ILE B 1 100 ? -16.312 24.828 23.391 1 61.94 100 ILE B C 1
ATOM 4563 O O . ILE B 1 100 ? -16.547 23.906 24.156 1 61.94 100 ILE B O 1
ATOM 4567 N N . HIS B 1 101 ? -17.234 25.531 22.875 1 63.88 101 HIS B N 1
ATOM 4568 C CA . HIS B 1 101 ? -18.609 25.391 23.312 1 63.88 101 HIS B CA 1
ATOM 4569 C C . HIS B 1 101 ? -19.219 24.094 22.828 1 63.88 101 HIS B C 1
ATOM 4571 O O . HIS B 1 101 ? -20.281 23.672 23.297 1 63.88 101 HIS B O 1
ATOM 4577 N N . GLU B 1 102 ? -18.516 23.5 21.969 1 72.31 102 GLU B N 1
ATOM 4578 C CA . GLU B 1 102 ? -19.031 22.281 21.359 1 72.31 102 GLU B CA 1
ATOM 4579 C C . GLU B 1 102 ? -18.531 21.031 22.094 1 72.31 102 GLU B C 1
ATOM 4581 O O . GLU B 1 102 ? -18.953 19.922 21.797 1 72.31 102 GLU B O 1
ATOM 4586 N N . ARG B 1 103 ? -17.844 21.234 23.156 1 71.25 103 ARG B N 1
ATOM 4587 C CA . ARG B 1 103 ? -17.203 20.125 23.844 1 71.25 103 ARG B CA 1
ATOM 4588 C C . ARG B 1 103 ? -18.219 19.266 24.578 1 71.25 103 ARG B C 1
ATOM 4590 O O . ARG B 1 103 ? -18.047 18.047 24.672 1 71.25 103 ARG B O 1
ATOM 4597 N N . GLY B 1 104 ? -19.25 19.844 25.031 1 68.88 104 GLY B N 1
ATOM 4598 C CA . GLY B 1 104 ? -20.266 19.109 25.766 1 68.88 104 GLY B CA 1
ATOM 4599 C C . GLY B 1 104 ? -21.031 18.125 24.906 1 68.88 104 GLY B C 1
ATOM 4600 O O . GLY B 1 104 ? -21.578 17.141 25.406 1 68.88 104 GLY B O 1
ATOM 4601 N N . SER B 1 105 ? -21.047 18.344 23.578 1 77 105 SER B N 1
ATOM 4602 C CA . SER B 1 105 ? -21.859 17.516 22.672 1 77 105 SER B CA 1
ATOM 4603 C C . SER B 1 105 ? -21 16.484 21.953 1 77 105 SER B C 1
ATOM 4605 O O . SER B 1 105 ? -21.5 15.758 21.094 1 77 105 SER B O 1
ATOM 4607 N N . ILE B 1 106 ? -19.844 16.375 22.422 1 77.75 106 ILE B N 1
ATOM 4608 C CA . ILE B 1 106 ? -18.875 15.555 21.703 1 77.75 106 ILE B CA 1
ATOM 4609 C C . ILE B 1 106 ? -19.312 14.086 21.766 1 77.75 106 ILE B C 1
ATOM 4611 O O . ILE B 1 106 ? -19.266 13.375 20.766 1 77.75 106 ILE B O 1
ATOM 4615 N N . ALA B 1 107 ? -19.797 13.656 22.891 1 79.06 107 ALA B N 1
ATOM 4616 C CA . ALA B 1 107 ? -20.172 12.25 23.062 1 79.06 107 ALA B CA 1
ATOM 4617 C C . ALA B 1 107 ? -21.375 11.891 22.188 1 79.06 107 ALA B C 1
ATOM 4619 O O . ALA B 1 107 ? -21.359 10.859 21.516 1 79.06 107 ALA B O 1
ATOM 4620 N N . SER B 1 108 ? -22.391 12.695 22.219 1 84.5 108 SER B N 1
ATOM 4621 C CA . SER B 1 108 ? -23.578 12.445 21.422 1 84.5 108 SER B CA 1
ATOM 4622 C C . SER B 1 108 ? -23.266 12.516 19.922 1 84.5 108 SER B C 1
ATOM 4624 O O . SER B 1 108 ? -23.797 11.719 19.141 1 84.5 108 SER B O 1
ATOM 4626 N N . ARG B 1 109 ? -22.453 13.398 19.547 1 86.5 109 ARG B N 1
ATOM 4627 C CA . ARG B 1 109 ? -22.062 13.539 18.141 1 86.5 109 ARG B CA 1
ATOM 4628 C C . ARG B 1 109 ? -21.281 12.32 17.672 1 86.5 109 ARG B C 1
ATOM 4630 O O . ARG B 1 109 ? -21.422 11.891 16.516 1 86.5 109 ARG B O 1
ATOM 4637 N N . SER B 1 110 ? -20.562 11.82 18.578 1 87.06 110 SER B N 1
ATOM 4638 C CA . SER B 1 110 ? -19.766 10.648 18.234 1 87.06 110 SER B CA 1
ATOM 4639 C C . SER B 1 110 ? -20.641 9.453 17.922 1 87.06 110 SER B C 1
ATOM 4641 O O . SER B 1 110 ? -20.344 8.672 17 1 87.06 110 SER B O 1
ATOM 4643 N N . VAL B 1 111 ? -21.688 9.328 18.672 1 90.5 111 VAL B N 1
ATOM 4644 C CA . VAL B 1 111 ? -22.625 8.227 18.453 1 90.5 111 VAL B CA 1
ATOM 4645 C C . VAL B 1 111 ? -23.312 8.406 17.094 1 90.5 111 VAL B C 1
ATOM 4647 O O . VAL B 1 111 ? -23.453 7.453 16.328 1 90.5 111 VAL B O 1
ATOM 4650 N N . GLN B 1 112 ? -23.703 9.57 16.828 1 91.19 112 GLN B N 1
ATOM 4651 C CA . GLN B 1 112 ? -24.359 9.859 15.562 1 91.19 112 GLN B CA 1
ATOM 4652 C C . GLN B 1 112 ? -23.406 9.68 14.391 1 91.19 112 GLN B C 1
ATOM 4654 O O . GLN B 1 112 ? -23.797 9.164 13.344 1 91.19 112 GLN B O 1
ATOM 4659 N N . ALA B 1 113 ? -22.219 10.172 14.586 1 94.56 113 ALA B N 1
ATOM 4660 C CA . ALA B 1 113 ? -21.203 10.008 13.547 1 94.56 113 ALA B CA 1
ATOM 4661 C C . ALA B 1 113 ? -20.984 8.539 13.234 1 94.56 113 ALA B C 1
ATOM 4663 O O . ALA B 1 113 ? -20.844 8.156 12.062 1 94.56 113 ALA B O 1
ATOM 4664 N N . ARG B 1 114 ? -21.016 7.762 14.242 1 94.88 114 ARG B N 1
ATOM 4665 C CA . ARG B 1 114 ? -20.812 6.332 14.047 1 94.88 114 ARG B CA 1
ATOM 4666 C C . ARG B 1 114 ? -21.969 5.719 13.258 1 94.88 114 ARG B C 1
ATOM 4668 O O . ARG B 1 114 ? -21.75 4.859 12.398 1 94.88 114 ARG B O 1
ATOM 4675 N N . MET B 1 115 ? -23.109 6.137 13.578 1 95.62 115 MET B N 1
ATOM 4676 C CA . MET B 1 115 ? -24.266 5.668 12.828 1 95.62 115 MET B CA 1
ATOM 4677 C C . MET B 1 115 ? -24.156 6.035 11.352 1 95.62 115 MET B C 1
ATOM 4679 O O . MET B 1 115 ? -24.469 5.223 10.484 1 95.62 115 MET B O 1
ATOM 4683 N N . LEU B 1 116 ? -23.719 7.25 11.07 1 97.31 116 LEU B N 1
ATOM 4684 C CA . LEU B 1 116 ? -23.547 7.68 9.68 1 97.31 116 LEU B CA 1
ATOM 4685 C C . LEU B 1 116 ? -22.438 6.867 9 1 97.31 116 LEU B C 1
ATOM 4687 O O . LEU B 1 116 ? -22.562 6.527 7.82 1 97.31 116 LEU B O 1
ATOM 4691 N N . MET B 1 117 ? -21.359 6.574 9.75 1 97.75 117 MET B N 1
ATOM 4692 C CA . MET B 1 117 ? -20.281 5.758 9.203 1 97.75 117 MET B CA 1
ATOM 4693 C C . MET B 1 117 ? -20.797 4.367 8.836 1 97.75 117 MET B C 1
ATOM 4695 O O . MET B 1 117 ? -20.406 3.814 7.805 1 97.75 117 MET B O 1
ATOM 4699 N N . GLU B 1 118 ? -21.625 3.83 9.688 1 96.44 118 GLU B N 1
ATOM 4700 C CA . GLU B 1 118 ? -22.203 2.514 9.422 1 96.44 118 GLU B CA 1
ATOM 4701 C C . GLU B 1 118 ? -23.031 2.516 8.141 1 96.44 118 GLU B C 1
ATOM 4703 O O . GLU B 1 118 ? -22.906 1.61 7.312 1 96.44 118 GLU B O 1
ATOM 4708 N N . GLU B 1 119 ? -23.812 3.49 8 1 96.5 119 GLU B N 1
ATOM 4709 C CA . GLU B 1 119 ? -24.625 3.6 6.793 1 96.5 119 GLU B CA 1
ATOM 4710 C C . GLU B 1 119 ? -23.766 3.852 5.562 1 96.5 119 GLU B C 1
ATOM 4712 O O . GLU B 1 119 ? -24.078 3.377 4.469 1 96.5 119 GLU B O 1
ATOM 4717 N N . CYS B 1 120 ? -22.703 4.641 5.738 1 97.62 120 CYS B N 1
ATOM 4718 C CA . CYS B 1 120 ? -21.75 4.895 4.668 1 97.62 120 CYS B CA 1
ATOM 4719 C C . CYS B 1 120 ? -21.172 3.59 4.137 1 97.62 120 CYS B C 1
ATOM 4721 O O . CYS B 1 120 ? -21.188 3.344 2.928 1 97.62 120 CYS B O 1
ATOM 4723 N N . VAL B 1 121 ? -20.719 2.707 5.055 1 96.81 121 VAL B N 1
ATOM 4724 C CA . VAL B 1 121 ? -20.094 1.445 4.68 1 96.81 121 VAL B CA 1
ATOM 4725 C C . VAL B 1 121 ? -21.125 0.516 4.059 1 96.81 121 VAL B C 1
ATOM 4727 O O . VAL B 1 121 ? -20.844 -0.176 3.076 1 96.81 121 VAL B O 1
ATOM 4730 N N . ARG B 1 122 ? -22.328 0.532 4.57 1 94.75 122 ARG B N 1
ATOM 4731 C CA . ARG B 1 122 ? -23.406 -0.326 4.066 1 94.75 122 ARG B CA 1
ATOM 4732 C C . ARG B 1 122 ? -23.766 0.036 2.627 1 94.75 122 ARG B C 1
ATOM 4734 O O . ARG B 1 122 ? -24.016 -0.846 1.803 1 94.75 122 ARG B O 1
ATOM 4741 N N . MET B 1 123 ? -23.734 1.234 2.297 1 94.62 123 MET B N 1
ATOM 4742 C CA . MET B 1 123 ? -24.141 1.71 0.98 1 94.62 123 MET B CA 1
ATOM 4743 C C . MET B 1 123 ? -23.109 1.346 -0.082 1 94.62 123 MET B C 1
ATOM 4745 O O . MET B 1 123 ? -23.438 1.3 -1.271 1 94.62 123 MET B O 1
ATOM 4749 N N . ARG B 1 124 ? -21.906 1.091 0.314 1 93 124 ARG B N 1
ATOM 4750 C CA . ARG B 1 124 ? -20.844 0.865 -0.669 1 93 124 ARG B CA 1
ATOM 4751 C C . ARG B 1 124 ? -20.484 -0.612 -0.749 1 93 124 ARG B C 1
ATOM 4753 O O . ARG B 1 124 ? -19.578 -0.993 -1.494 1 93 124 ARG B O 1
ATOM 4760 N N . MET B 1 125 ? -21.172 -1.353 -0.074 1 91.19 125 MET B N 1
ATOM 4761 C CA . MET B 1 125 ? -20.844 -2.77 0.036 1 91.19 125 MET B CA 1
ATOM 4762 C C . MET B 1 125 ? -21.047 -3.48 -1.299 1 91.19 125 MET B C 1
ATOM 4764 O O . MET B 1 125 ? -22.125 -3.434 -1.881 1 91.19 125 MET B O 1
ATOM 4768 N N . ALA B 1 126 ? -20.047 -4.074 -1.787 1 92.19 126 ALA B N 1
ATOM 4769 C CA . ALA B 1 126 ? -20.062 -4.879 -3.006 1 92.19 126 ALA B CA 1
ATOM 4770 C C . ALA B 1 126 ? -18.859 -5.82 -3.061 1 92.19 126 ALA B C 1
ATOM 4772 O O . ALA B 1 126 ? -17.75 -5.449 -2.672 1 92.19 126 ALA B O 1
ATOM 4773 N N . PRO B 1 127 ? -19.078 -7.035 -3.521 1 92.38 127 PRO B N 1
ATOM 4774 C CA . PRO B 1 127 ? -17.953 -7.973 -3.588 1 92.38 127 PRO B CA 1
ATOM 4775 C C . PRO B 1 127 ? -16.828 -7.488 -4.512 1 92.38 127 PRO B C 1
ATOM 4777 O O . PRO B 1 127 ? -15.664 -7.812 -4.297 1 92.38 127 PRO B O 1
ATOM 4780 N N . ASP B 1 128 ? -17.234 -6.777 -5.527 1 94.19 128 ASP B N 1
ATOM 4781 C CA . ASP B 1 128 ? -16.234 -6.297 -6.473 1 94.19 128 ASP B CA 1
ATOM 4782 C C . ASP B 1 128 ? -15.906 -4.828 -6.227 1 94.19 128 ASP B C 1
ATOM 4784 O O . ASP B 1 128 ? -15.555 -4.102 -7.16 1 94.19 128 ASP B O 1
ATOM 4788 N N . PHE B 1 129 ? -16.078 -4.434 -4.969 1 94 129 PHE B N 1
ATOM 4789 C CA . PHE B 1 129 ? -15.695 -3.078 -4.59 1 94 129 PHE B CA 1
ATOM 4790 C C . PHE B 1 129 ? -14.297 -2.748 -5.098 1 94 129 PHE B C 1
ATOM 4792 O O . PHE B 1 129 ? -13.359 -3.523 -4.902 1 94 129 PHE B O 1
ATOM 4799 N N . GLY B 1 130 ? -14.148 -1.575 -5.836 1 93.19 130 GLY B N 1
ATOM 4800 C CA . GLY B 1 130 ? -12.867 -1.129 -6.348 1 93.19 130 GLY B CA 1
ATOM 4801 C C . GLY B 1 130 ? -12.703 -1.36 -7.836 1 93.19 130 GLY B C 1
ATOM 4802 O O . GLY B 1 130 ? -11.766 -0.842 -8.453 1 93.19 130 GLY B O 1
ATOM 4803 N N . GLU B 1 131 ? -13.641 -2.139 -8.414 1 94.38 131 GLU B N 1
ATOM 4804 C CA . GLU B 1 131 ? -13.508 -2.441 -9.836 1 94.38 131 GLU B CA 1
ATOM 4805 C C . GLU B 1 131 ? -13.773 -1.205 -10.688 1 94.38 131 GLU B C 1
ATOM 4807 O O . GLU B 1 131 ? -13.125 -1.011 -11.719 1 94.38 131 GLU B O 1
ATOM 4812 N N . ASP B 1 132 ? -14.727 -0.451 -10.305 1 92.94 132 ASP B N 1
ATOM 4813 C CA . ASP B 1 132 ? -15.07 0.778 -11.016 1 92.94 132 ASP B CA 1
ATOM 4814 C C . ASP B 1 132 ? -15.188 1.955 -10.047 1 92.94 132 ASP B C 1
ATOM 4816 O O . ASP B 1 132 ? -16.281 2.498 -9.852 1 92.94 132 ASP B O 1
ATOM 4820 N N . PRO B 1 133 ? -14.008 2.35 -9.633 1 94.44 133 PRO B N 1
ATOM 4821 C CA . PRO B 1 133 ? -14.047 3.414 -8.625 1 94.44 133 PRO B CA 1
ATOM 4822 C C . PRO B 1 133 ? -14.438 4.77 -9.219 1 94.44 133 PRO B C 1
ATOM 4824 O O . PRO B 1 133 ? -14.203 5.02 -10.398 1 94.44 133 PRO B O 1
ATOM 4827 N N . THR B 1 134 ? -15.102 5.551 -8.43 1 95.06 134 THR B N 1
ATOM 4828 C CA . THR B 1 134 ? -15.422 6.938 -8.734 1 95.06 134 THR B CA 1
ATOM 4829 C C . THR B 1 134 ? -14.797 7.879 -7.707 1 95.06 134 THR B C 1
ATOM 4831 O O . THR B 1 134 ? -14.258 7.426 -6.695 1 95.06 134 THR B O 1
ATOM 4834 N N . ILE B 1 135 ? -14.828 9.141 -7.984 1 95.75 135 ILE B N 1
ATOM 4835 C CA . ILE B 1 135 ? -14.289 10.141 -7.066 1 95.75 135 ILE B CA 1
ATOM 4836 C C . ILE B 1 135 ? -15.039 10.078 -5.738 1 95.75 135 ILE B C 1
ATOM 4838 O O . ILE B 1 135 ? -14.438 10.258 -4.676 1 95.75 135 ILE B O 1
ATOM 4842 N N . GLU B 1 136 ? -16.344 9.773 -5.828 1 96.81 136 GLU B N 1
ATOM 4843 C CA . GLU B 1 136 ? -17.141 9.664 -4.613 1 96.81 136 GLU B CA 1
ATOM 4844 C C . GLU B 1 136 ? -16.688 8.484 -3.758 1 96.81 136 GLU B C 1
ATOM 4846 O O . GLU B 1 136 ? -16.672 8.578 -2.529 1 96.81 136 GLU B O 1
ATOM 4851 N N . THR B 1 137 ? -16.297 7.379 -4.438 1 97.25 137 THR B N 1
ATOM 4852 C CA . THR B 1 137 ? -15.789 6.211 -3.729 1 97.25 137 THR B CA 1
ATOM 4853 C C . THR B 1 137 ? -14.523 6.559 -2.949 1 97.25 137 THR B C 1
ATOM 4855 O O . THR B 1 137 ? -14.367 6.152 -1.795 1 97.25 137 THR B O 1
ATOM 4858 N N . ILE B 1 138 ? -13.68 7.293 -3.537 1 97.81 138 ILE B N 1
ATOM 4859 C CA . ILE B 1 138 ? -12.398 7.691 -2.961 1 97.81 138 ILE B CA 1
ATOM 4860 C C . ILE B 1 138 ? -12.641 8.602 -1.76 1 97.81 138 ILE B C 1
ATOM 4862 O O . ILE B 1 138 ? -12.078 8.383 -0.683 1 97.81 138 ILE B O 1
ATOM 4866 N N . LEU B 1 139 ? -13.492 9.555 -1.938 1 98.06 139 LEU B N 1
ATOM 4867 C CA . LEU B 1 139 ? -13.742 10.547 -0.896 1 98.06 139 LEU B CA 1
ATOM 4868 C C . LEU B 1 139 ? -14.445 9.914 0.3 1 98.06 139 LEU B C 1
ATOM 4870 O O . LEU B 1 139 ? -14.18 10.281 1.447 1 98.06 139 LEU B O 1
ATOM 4874 N N . ALA B 1 140 ? -15.367 8.984 0.036 1 98.06 140 ALA B N 1
ATOM 4875 C CA . ALA B 1 140 ? -16 8.266 1.14 1 98.06 140 ALA B CA 1
ATOM 4876 C C . ALA B 1 140 ? -14.961 7.562 2.008 1 98.06 140 ALA B C 1
ATOM 4878 O O . ALA B 1 140 ? -15.016 7.648 3.236 1 98.06 140 ALA B O 1
ATOM 4879 N N . SER B 1 141 ? -14 6.879 1.383 1 97.62 141 SER B N 1
ATOM 4880 C CA . SER B 1 141 ? -12.922 6.223 2.115 1 97.62 141 SER B CA 1
ATOM 4881 C C . SER B 1 141 ? -12.078 7.234 2.879 1 97.62 141 SER B C 1
ATOM 4883 O O . SER B 1 141 ? -11.664 6.977 4.012 1 97.62 141 SER B O 1
ATOM 4885 N N . PHE B 1 142 ? -11.844 8.344 2.275 1 97.75 142 PHE B N 1
ATOM 4886 C CA . PHE B 1 142 ? -11.023 9.375 2.9 1 97.75 142 PHE B CA 1
ATOM 4887 C C . PHE B 1 142 ? -11.719 9.938 4.133 1 97.75 142 PHE B C 1
ATOM 4889 O O . PHE B 1 142 ? -11.078 10.148 5.168 1 97.75 142 PHE B O 1
ATOM 4896 N N . PHE B 1 143 ? -13.008 10.195 4.004 1 97.75 143 PHE B N 1
ATOM 4897 C CA . PHE B 1 143 ? -13.742 10.742 5.145 1 97.75 143 PHE B CA 1
ATOM 4898 C C . PHE B 1 143 ? -13.859 9.711 6.258 1 97.75 143 PHE B C 1
ATOM 4900 O O . PHE B 1 143 ? -13.812 10.062 7.441 1 97.75 143 PHE B O 1
ATOM 4907 N N . LEU B 1 144 ? -14.008 8.453 5.859 1 97.5 144 LEU B N 1
ATOM 4908 C CA . LEU B 1 144 ? -13.984 7.41 6.871 1 97.5 144 LEU B CA 1
ATOM 4909 C C . LEU B 1 144 ? -12.641 7.375 7.586 1 97.5 144 LEU B C 1
ATOM 4911 O O . LEU B 1 144 ? -12.586 7.215 8.805 1 97.5 144 LEU B O 1
ATOM 4915 N N . PHE B 1 145 ? -11.57 7.527 6.871 1 95.94 145 PHE B N 1
ATOM 4916 C CA . PHE B 1 145 ? -10.242 7.625 7.457 1 95.94 145 PHE B CA 1
ATOM 4917 C C . PHE B 1 145 ? -10.18 8.742 8.492 1 95.94 145 PHE B C 1
ATOM 4919 O O . PHE B 1 145 ? -9.719 8.539 9.609 1 95.94 145 PHE B O 1
ATOM 4926 N N . ALA B 1 146 ? -10.664 9.867 8.039 1 93.06 146 ALA B N 1
ATOM 4927 C CA . ALA B 1 146 ? -10.586 11.039 8.914 1 93.06 146 ALA B CA 1
ATOM 4928 C C . ALA B 1 146 ? -11.352 10.805 10.211 1 93.06 146 ALA B C 1
ATOM 4930 O O . ALA B 1 146 ? -10.875 11.18 11.289 1 93.06 146 ALA B O 1
ATOM 4931 N N . CYS B 1 147 ? -12.516 10.18 10.117 1 93.44 147 CYS B N 1
ATOM 4932 C CA . CYS B 1 147 ? -13.312 9.867 11.305 1 93.44 147 CYS B CA 1
ATOM 4933 C C . CYS B 1 147 ? -12.562 8.922 12.227 1 93.44 147 CYS B C 1
ATOM 4935 O O . CYS B 1 147 ? -12.477 9.156 13.43 1 93.44 147 CYS B O 1
ATOM 4937 N N . LEU B 1 148 ? -12.047 7.902 11.664 1 93.75 148 LEU B N 1
ATOM 4938 C CA . LEU B 1 148 ? -11.367 6.863 12.438 1 93.75 148 LEU B CA 1
ATOM 4939 C C . LEU B 1 148 ? -10.086 7.398 13.062 1 93.75 148 LEU B C 1
ATOM 4941 O O . LEU B 1 148 ? -9.758 7.059 14.195 1 93.75 148 LEU B O 1
ATOM 4945 N N . PHE B 1 149 ? -9.406 8.172 12.344 1 88.44 149 PHE B N 1
ATOM 4946 C CA . PHE B 1 149 ? -8.203 8.805 12.867 1 88.44 149 PHE B CA 1
ATOM 4947 C C . PHE B 1 149 ? -8.523 9.664 14.086 1 88.44 149 PHE B C 1
ATOM 4949 O O . PHE B 1 149 ? -7.809 9.633 15.086 1 88.44 149 PHE B O 1
ATOM 4956 N N . GLY B 1 150 ? -9.609 10.406 13.984 1 83.69 150 GLY B N 1
ATOM 4957 C CA . GLY B 1 150 ? -10.023 11.258 15.086 1 83.69 150 GLY B CA 1
ATOM 4958 C C . GLY B 1 150 ? -10.445 10.484 16.312 1 83.69 150 GLY B C 1
ATOM 4959 O O . GLY B 1 150 ? -10.312 10.977 17.438 1 83.69 150 GLY B O 1
ATOM 4960 N N . SER B 1 151 ? -10.945 9.32 16.094 1 85 151 SER B N 1
ATOM 4961 C CA . SER B 1 151 ? -11.406 8.5 17.219 1 85 151 SER B CA 1
ATOM 4962 C C . SER B 1 151 ? -10.305 7.566 17.703 1 85 151 SER B C 1
ATOM 4964 O O . SER B 1 151 ? -10.57 6.613 18.438 1 85 151 SER B O 1
ATOM 4966 N N . HIS B 1 152 ? -9.125 7.719 17.203 1 83.31 152 HIS B N 1
ATOM 4967 C CA . HIS B 1 152 ? -7.914 7.027 17.641 1 83.31 152 HIS B CA 1
ATOM 4968 C C . HIS B 1 152 ? -7.953 5.555 17.25 1 83.31 152 HIS B C 1
ATOM 4970 O O . HIS B 1 152 ? -7.414 4.703 17.969 1 83.31 152 HIS B O 1
ATOM 4976 N N . GLN B 1 153 ? -8.75 5.262 16.281 1 90.5 153 GLN B N 1
ATOM 4977 C CA . GLN B 1 153 ? -8.703 3.932 15.688 1 90.5 153 GLN B CA 1
ATOM 4978 C C . GLN B 1 153 ? -7.711 3.883 14.531 1 90.5 153 GLN B C 1
ATOM 4980 O O . GLN B 1 153 ? -8.109 3.852 13.367 1 90.5 153 GLN B O 1
ATOM 4985 N N . HIS B 1 154 ? -6.48 3.793 14.836 1 85.69 154 HIS B N 1
ATOM 4986 C CA . HIS B 1 154 ? -5.391 4.109 13.922 1 85.69 154 HIS B CA 1
ATOM 4987 C C . HIS B 1 154 ? -5.207 3.012 12.883 1 85.69 154 HIS B C 1
ATOM 4989 O O . HIS B 1 154 ? -4.863 3.293 11.727 1 85.69 154 HIS B O 1
ATOM 4995 N N . LYS B 1 155 ? -5.352 1.781 13.289 1 89.62 155 LYS B N 1
ATOM 4996 C CA . LYS B 1 155 ? -5.191 0.718 12.297 1 89.62 155 LYS B CA 1
ATOM 4997 C C . LYS B 1 155 ? -6.285 0.781 11.234 1 89.62 155 LYS B C 1
ATOM 4999 O O . LYS B 1 155 ? -6.008 0.659 10.047 1 89.62 155 LYS B O 1
ATOM 5004 N N . ALA B 1 156 ? -7.527 0.941 11.727 1 94.38 156 ALA B N 1
ATOM 5005 C CA . ALA B 1 156 ? -8.641 1.088 10.797 1 94.38 156 ALA B CA 1
ATOM 5006 C C . ALA B 1 156 ? -8.477 2.336 9.93 1 94.38 156 ALA B C 1
ATOM 5008 O O . ALA B 1 156 ? -8.805 2.322 8.742 1 94.38 156 ALA B O 1
ATOM 5009 N N . ALA B 1 157 ? -8.023 3.385 10.555 1 93.12 157 ALA B N 1
ATOM 5010 C CA . ALA B 1 157 ? -7.781 4.625 9.82 1 93.12 157 ALA B CA 1
ATOM 5011 C C . ALA B 1 157 ? -6.754 4.418 8.711 1 93.12 157 ALA B C 1
ATOM 5013 O O . ALA B 1 157 ? -6.957 4.863 7.578 1 93.12 157 ALA B O 1
ATOM 5014 N N . ARG B 1 158 ? -5.734 3.768 9.039 1 90 158 ARG B N 1
ATOM 5015 C CA . ARG B 1 158 ? -4.699 3.467 8.055 1 90 158 ARG B CA 1
ATOM 5016 C C . ARG B 1 158 ? -5.273 2.678 6.887 1 90 158 ARG B C 1
ATOM 5018 O O . ARG B 1 158 ? -4.949 2.951 5.727 1 90 158 ARG B O 1
ATOM 5025 N N . HIS B 1 159 ? -6.07 1.733 7.199 1 91.75 159 HIS B N 1
ATOM 5026 C CA . HIS B 1 159 ? -6.691 0.91 6.168 1 91.75 159 HIS B CA 1
ATOM 5027 C C . HIS B 1 159 ? -7.555 1.752 5.234 1 91.75 159 HIS B C 1
ATOM 5029 O O . HIS B 1 159 ? -7.508 1.579 4.016 1 91.75 159 HIS B O 1
ATOM 5035 N N . LYS B 1 160 ? -8.305 2.619 5.777 1 95.44 160 LYS B N 1
ATOM 5036 C CA . LYS B 1 160 ? -9.195 3.434 4.961 1 95.44 160 LYS B CA 1
ATOM 5037 C C . LYS B 1 160 ? -8.414 4.438 4.121 1 95.44 160 LYS B C 1
ATOM 5039 O O . LYS B 1 160 ? -8.805 4.758 3 1 95.44 160 LYS B O 1
ATOM 5044 N N . LEU B 1 161 ? -7.359 4.973 4.656 1 94.31 161 LEU B N 1
ATOM 5045 C CA . LEU B 1 161 ? -6.516 5.863 3.869 1 94.31 161 LEU B CA 1
ATOM 5046 C C . LEU B 1 161 ? -5.891 5.117 2.693 1 94.31 161 LEU B C 1
ATOM 5048 O O . LEU B 1 161 ? -5.871 5.629 1.571 1 94.31 161 LEU B O 1
ATOM 5052 N N . ARG B 1 162 ? -5.418 3.977 2.967 1 91.56 162 ARG B N 1
ATOM 5053 C CA . ARG B 1 162 ? -4.832 3.172 1.9 1 91.56 162 ARG B CA 1
ATOM 5054 C C . ARG B 1 162 ? -5.871 2.832 0.836 1 91.56 162 ARG B C 1
ATOM 5056 O O . ARG B 1 162 ? -5.559 2.812 -0.357 1 91.56 162 ARG B O 1
ATOM 5063 N N . GLU B 1 163 ? -7.016 2.506 1.339 1 93.88 163 GLU B N 1
ATOM 5064 C CA . GLU B 1 163 ? -8.109 2.25 0.404 1 93.88 163 GLU B CA 1
ATOM 5065 C C . GLU B 1 163 ? -8.352 3.453 -0.503 1 93.88 163 GLU B C 1
ATOM 5067 O O . GLU B 1 163 ? -8.469 3.305 -1.721 1 93.88 163 GLU B O 1
ATOM 5072 N N . ALA B 1 164 ? -8.406 4.609 0.061 1 96.25 164 ALA B N 1
ATOM 5073 C CA . ALA B 1 164 ? -8.625 5.828 -0.712 1 96.25 164 ALA B CA 1
ATOM 5074 C C . ALA B 1 164 ? -7.52 6.031 -1.743 1 96.25 164 ALA B C 1
ATOM 5076 O O . ALA B 1 164 ? -7.793 6.32 -2.91 1 96.25 164 ALA B O 1
ATOM 5077 N N . VAL B 1 165 ? -6.312 5.867 -1.341 1 92.69 165 VAL B N 1
ATOM 5078 C CA . VAL B 1 165 ? -5.16 6.094 -2.207 1 92.69 165 VAL B CA 1
ATOM 5079 C C . VAL B 1 165 ? -5.129 5.043 -3.314 1 92.69 165 VAL B C 1
ATOM 5081 O O . VAL B 1 165 ? -4.855 5.359 -4.473 1 92.69 165 VAL B O 1
ATOM 5084 N N . ASP B 1 166 ? -5.441 3.828 -2.957 1 89.81 166 ASP B N 1
ATOM 5085 C CA . ASP B 1 166 ? -5.457 2.748 -3.938 1 89.81 166 ASP B CA 1
ATOM 5086 C C . ASP B 1 166 ? -6.52 2.988 -5.008 1 89.81 166 ASP B C 1
ATOM 5088 O O . ASP B 1 166 ? -6.289 2.729 -6.191 1 89.81 166 ASP B O 1
ATOM 5092 N N . LEU B 1 167 ? -7.672 3.363 -4.59 1 94.38 167 LEU B N 1
ATOM 5093 C CA . LEU B 1 167 ? -8.75 3.66 -5.531 1 94.38 167 LEU B CA 1
ATOM 5094 C C . LEU B 1 167 ? -8.367 4.82 -6.445 1 94.38 167 LEU B C 1
ATOM 5096 O O . LEU B 1 167 ? -8.625 4.777 -7.648 1 94.38 167 LEU B O 1
ATOM 5100 N N . ALA B 1 168 ? -7.762 5.824 -5.883 1 93.62 168 ALA B N 1
ATOM 5101 C CA . ALA B 1 168 ? -7.324 6.977 -6.668 1 93.62 168 ALA B CA 1
ATOM 5102 C C . ALA B 1 168 ? -6.25 6.578 -7.676 1 93.62 168 ALA B C 1
ATOM 5104 O O . ALA B 1 168 ? -6.246 7.062 -8.812 1 93.62 168 ALA B O 1
ATOM 5105 N N . TYR B 1 169 ? -5.387 5.727 -7.254 1 87.69 169 TYR B N 1
ATOM 5106 C CA . TYR B 1 169 ? -4.34 5.219 -8.133 1 87.69 169 TYR B CA 1
ATOM 5107 C C . TYR B 1 169 ? -4.941 4.438 -9.297 1 87.69 169 TYR B C 1
ATOM 5109 O O . TYR B 1 169 ? -4.5 4.57 -10.438 1 87.69 169 TYR B O 1
ATOM 5117 N N . SER B 1 170 ? -5.91 3.617 -8.969 1 87.38 170 SER B N 1
ATOM 5118 C CA . SER B 1 170 ? -6.578 2.801 -9.984 1 87.38 170 SER B CA 1
ATOM 5119 C C . SER B 1 170 ? -7.285 3.67 -11.016 1 87.38 170 SER B C 1
ATOM 5121 O O . SER B 1 170 ? -7.391 3.293 -12.188 1 87.38 170 SER B O 1
ATOM 5123 N N . LEU B 1 171 ? -7.73 4.809 -10.578 1 90.31 171 LEU B N 1
ATOM 5124 C CA . LEU B 1 171 ? -8.391 5.742 -11.484 1 90.31 171 LEU B CA 1
ATOM 5125 C C . LEU B 1 171 ? -7.375 6.504 -12.32 1 90.31 171 LEU B C 1
ATOM 5127 O O . LEU B 1 171 ? -7.734 7.145 -13.312 1 90.31 171 LEU B O 1
ATOM 5131 N N . GLY B 1 172 ? -6.152 6.453 -11.938 1 86.38 172 GLY B N 1
ATOM 5132 C CA . GLY B 1 172 ? -5.09 7.129 -12.672 1 86.38 172 GLY B CA 1
ATOM 5133 C C . GLY B 1 172 ? -4.984 8.602 -12.344 1 86.38 172 GLY B C 1
ATOM 5134 O O . GLY B 1 172 ? -4.562 9.406 -13.188 1 86.38 172 GLY B O 1
ATOM 5135 N N . MET B 1 173 ? -5.305 9 -11.133 1 88.31 173 MET B N 1
ATOM 5136 C CA . MET B 1 173 ? -5.301 10.414 -10.789 1 88.31 173 MET B CA 1
ATOM 5137 C C . MET B 1 173 ? -3.889 10.992 -10.852 1 88.31 173 MET B C 1
ATOM 5139 O O . MET B 1 173 ? -3.713 12.203 -10.969 1 88.31 173 MET B O 1
ATOM 5143 N N . HIS B 1 174 ? -2.895 10.164 -10.812 1 82.44 174 HIS B N 1
ATOM 5144 C CA . HIS B 1 174 ? -1.506 10.602 -10.875 1 82.44 174 HIS B CA 1
ATOM 5145 C C . HIS B 1 174 ? -1.025 10.711 -12.312 1 82.44 174 HIS B C 1
ATOM 5147 O O . HIS B 1 174 ? 0.111 11.117 -12.57 1 82.44 174 HIS B O 1
ATOM 5153 N N . LEU B 1 175 ? -1.912 10.352 -13.211 1 79.38 175 LEU B N 1
ATOM 5154 C CA . LEU B 1 175 ? -1.524 10.336 -14.617 1 79.38 175 LEU B CA 1
ATOM 5155 C C . LEU B 1 175 ? -2.188 11.477 -15.383 1 79.38 175 LEU B C 1
ATOM 5157 O O . LEU B 1 175 ? -3.418 11.57 -15.414 1 79.38 175 LEU B O 1
ATOM 5161 N N . PRO B 1 176 ? -1.453 12.25 -16.125 1 76.31 176 PRO B N 1
ATOM 5162 C CA . PRO B 1 176 ? -2.023 13.352 -16.891 1 76.31 176 PRO B CA 1
ATOM 5163 C C . PRO B 1 176 ? -3.02 12.883 -17.953 1 76.31 176 PRO B C 1
ATOM 5165 O O . PRO B 1 176 ? -4.039 13.539 -18.172 1 76.31 176 PRO B O 1
ATOM 5168 N N . GLN B 1 177 ? -2.766 11.758 -18.547 1 80.38 177 GLN B N 1
ATOM 5169 C CA . GLN B 1 177 ? -3.6 11.258 -19.625 1 80.38 177 GLN B CA 1
ATOM 5170 C C . GLN B 1 177 ? -5.008 10.93 -19.141 1 80.38 177 GLN B C 1
ATOM 5172 O O . GLN B 1 177 ? -5.969 10.984 -19.906 1 80.38 177 GLN B O 1
ATOM 5177 N N . SER B 1 178 ? -5.137 10.656 -17.906 1 85.12 178 SER B N 1
ATOM 5178 C CA . SER B 1 178 ? -6.426 10.258 -17.344 1 85.12 178 SER B CA 1
ATOM 5179 C C . SER B 1 178 ? -7.371 11.453 -17.234 1 85.12 178 SER B C 1
ATOM 5181 O O . SER B 1 178 ? -8.578 11.281 -17.062 1 85.12 178 SER B O 1
ATOM 5183 N N . TYR B 1 179 ? -6.848 12.648 -17.344 1 82.44 179 TYR B N 1
ATOM 5184 C CA . TYR B 1 179 ? -7.664 13.844 -17.188 1 82.44 179 TYR B CA 1
ATOM 5185 C C . TYR B 1 179 ? -8.273 14.258 -18.531 1 82.44 179 TYR B C 1
ATOM 5187 O O . TYR B 1 179 ? -9.117 15.156 -18.594 1 82.44 179 TYR B O 1
ATOM 5195 N N . THR B 1 180 ? -7.832 13.562 -19.578 1 82.69 180 THR B N 1
ATOM 5196 C CA . THR B 1 180 ? -8.344 13.875 -20.906 1 82.69 180 THR B CA 1
ATOM 5197 C C . THR B 1 180 ? -9.836 13.562 -21 1 82.69 180 THR B C 1
ATOM 5199 O O . THR B 1 180 ? -10.273 12.484 -20.609 1 82.69 180 THR B O 1
ATOM 5202 N N . GLY B 1 181 ? -10.656 14.555 -21.391 1 84 181 GLY B N 1
ATOM 5203 C CA . GLY B 1 181 ? -12.086 14.352 -21.609 1 84 181 GLY B CA 1
ATOM 5204 C C . GLY B 1 181 ? -12.93 14.672 -20.391 1 84 181 GLY B C 1
ATOM 5205 O O . GLY B 1 181 ? -14.156 14.695 -20.469 1 84 181 GLY B O 1
ATOM 5206 N N . LEU B 1 182 ? -12.289 14.953 -19.344 1 84.69 182 LEU B N 1
ATOM 5207 C CA . LEU B 1 182 ? -13.039 15.305 -18.141 1 84.69 182 LEU B CA 1
ATOM 5208 C C . LEU B 1 182 ? -13.555 16.734 -18.234 1 84.69 182 LEU B C 1
ATOM 5210 O O . LEU B 1 182 ? -12.953 17.578 -18.906 1 84.69 182 LEU B O 1
ATOM 5214 N N . THR B 1 183 ? -14.688 16.953 -17.594 1 86 183 THR B N 1
ATOM 5215 C CA . THR B 1 183 ? -15.156 18.312 -17.438 1 86 183 THR B CA 1
ATOM 5216 C C . THR B 1 183 ? -14.203 19.125 -16.562 1 86 183 THR B C 1
ATOM 5218 O O . THR B 1 183 ? -13.422 18.547 -15.797 1 86 183 THR B O 1
ATOM 5221 N N . ARG B 1 184 ? -14.258 20.422 -16.625 1 81.69 184 ARG B N 1
ATOM 5222 C CA . ARG B 1 184 ? -13.422 21.297 -15.82 1 81.69 184 ARG B CA 1
ATOM 5223 C C . ARG B 1 184 ? -13.625 21.047 -14.328 1 81.69 184 ARG B C 1
ATOM 5225 O O . ARG B 1 184 ? -12.656 20.984 -13.562 1 81.69 184 ARG B O 1
ATOM 5232 N N . GLU B 1 185 ? -14.797 20.891 -13.961 1 83 185 GLU B N 1
ATOM 5233 C CA . GLU B 1 185 ? -15.133 20.672 -12.555 1 83 185 GLU B CA 1
ATOM 5234 C C . GLU B 1 185 ? -14.539 19.375 -12.031 1 83 185 GLU B C 1
ATOM 5236 O O . GLU B 1 185 ? -13.984 19.328 -10.938 1 83 185 GLU B O 1
ATOM 5241 N N . LEU B 1 186 ? -14.68 18.391 -12.867 1 86.75 186 LEU B N 1
ATOM 5242 C CA . LEU B 1 186 ? -14.172 17.094 -12.453 1 86.75 186 LEU B CA 1
ATOM 5243 C C . LEU B 1 186 ? -12.641 17.094 -12.445 1 86.75 186 LEU B C 1
ATOM 5245 O O . LEU B 1 186 ? -12.031 16.453 -11.586 1 86.75 186 LEU B O 1
ATOM 5249 N N . ARG B 1 187 ? -12.055 17.781 -13.359 1 85.06 187 ARG B N 1
ATOM 5250 C CA . ARG B 1 187 ? -10.602 17.906 -13.406 1 85.06 187 ARG B CA 1
ATOM 5251 C C . ARG B 1 187 ? -10.07 18.562 -12.133 1 85.06 187 ARG B C 1
ATOM 5253 O O . ARG B 1 187 ? -9.078 18.094 -11.562 1 85.06 187 ARG B O 1
ATOM 5260 N N . GLU B 1 188 ? -10.695 19.578 -11.766 1 83.94 188 GLU B N 1
ATOM 5261 C CA . GLU B 1 188 ? -10.305 20.297 -10.562 1 83.94 188 GLU B CA 1
ATOM 5262 C C . GLU B 1 188 ? -10.445 19.422 -9.32 1 83.94 188 GLU B C 1
ATOM 5264 O O . GLU B 1 188 ? -9.547 19.391 -8.469 1 83.94 188 GLU B O 1
ATOM 5269 N N . GLN B 1 189 ? -11.531 18.781 -9.289 1 89.88 189 GLN B N 1
ATOM 5270 C CA . GLN B 1 189 ? -11.789 17.922 -8.133 1 89.88 189 GLN B CA 1
ATOM 5271 C C . GLN B 1 189 ? -10.781 16.781 -8.055 1 89.88 189 GLN B C 1
ATOM 5273 O O . GLN B 1 189 ? -10.32 16.422 -6.969 1 89.88 189 GLN B O 1
ATOM 5278 N N . TRP B 1 190 ? -10.461 16.156 -9.195 1 89.81 190 TRP B N 1
ATOM 5279 C CA . TRP B 1 190 ? -9.477 15.086 -9.242 1 89.81 190 TRP B CA 1
ATOM 5280 C C . TRP B 1 190 ? -8.109 15.57 -8.773 1 89.81 190 TRP B C 1
ATOM 5282 O O . TRP B 1 190 ? -7.441 14.898 -7.98 1 89.81 190 TRP B O 1
ATOM 5292 N N . LEU B 1 191 ? -7.77 16.719 -9.281 1 86 191 LEU B N 1
ATOM 5293 C CA . LEU B 1 191 ? -6.461 17.266 -8.938 1 86 191 LEU B CA 1
ATOM 5294 C C . LEU B 1 191 ? -6.367 17.562 -7.449 1 86 191 LEU B C 1
ATOM 5296 O O . LEU B 1 191 ? -5.371 17.219 -6.805 1 86 191 LEU B O 1
ATOM 5300 N N . ARG B 1 192 ? -7.363 18.188 -6.926 1 89 192 ARG B N 1
ATOM 5301 C CA . ARG B 1 192 ? -7.387 18.516 -5.504 1 89 192 ARG B CA 1
ATOM 5302 C C . ARG B 1 192 ? -7.355 17.25 -4.648 1 89 192 ARG B C 1
ATOM 5304 O O . ARG B 1 192 ? -6.648 17.203 -3.641 1 89 192 ARG B O 1
ATOM 5311 N N . THR B 1 193 ? -8.117 16.297 -5.066 1 92.62 193 THR B N 1
ATOM 5312 C CA . THR B 1 193 ? -8.148 15.023 -4.344 1 92.62 193 THR B CA 1
ATOM 5313 C C . THR B 1 193 ? -6.781 14.352 -4.375 1 92.62 193 THR B C 1
ATOM 5315 O O . THR B 1 193 ? -6.309 13.852 -3.355 1 92.62 193 THR B O 1
ATOM 5318 N N . TYR B 1 194 ? -6.203 14.344 -5.543 1 90.44 194 TYR B N 1
ATOM 5319 C CA . TYR B 1 194 ? -4.875 13.758 -5.699 1 90.44 194 TYR B CA 1
ATOM 5320 C C . TYR B 1 194 ? -3.869 14.43 -4.77 1 90.44 194 TYR B C 1
ATOM 5322 O O . TYR B 1 194 ? -3.084 13.75 -4.102 1 90.44 194 TYR B O 1
ATOM 5330 N N . LEU B 1 195 ? -3.902 15.711 -4.68 1 88.44 195 LEU B N 1
ATOM 5331 C CA . LEU B 1 195 ? -2.967 16.469 -3.855 1 88.44 195 LEU B CA 1
ATOM 5332 C C . LEU B 1 195 ? -3.225 16.219 -2.373 1 88.44 195 LEU B C 1
ATOM 5334 O O . LEU B 1 195 ? -2.287 16 -1.604 1 88.44 195 LEU B O 1
ATOM 5338 N N . VAL B 1 196 ? -4.453 16.25 -1.975 1 92.38 196 VAL B N 1
ATOM 5339 C CA . VAL B 1 196 ? -4.812 16.031 -0.577 1 92.38 196 VAL B CA 1
ATOM 5340 C C . VAL B 1 196 ? -4.395 14.633 -0.145 1 92.38 196 VAL B C 1
ATOM 5342 O O . VAL B 1 196 ? -3.812 14.453 0.929 1 92.38 196 VAL B O 1
ATOM 5345 N N . LEU B 1 197 ? -4.688 13.648 -0.959 1 93.56 197 LEU B N 1
ATOM 5346 C CA . LEU B 1 197 ? -4.312 12.273 -0.647 1 93.56 197 LEU B CA 1
ATOM 5347 C C . LEU B 1 197 ? -2.795 12.125 -0.571 1 93.56 197 LEU B C 1
ATOM 5349 O O . LEU B 1 197 ? -2.279 11.422 0.295 1 93.56 197 LEU B O 1
ATOM 5353 N N . SER B 1 198 ? -2.082 12.766 -1.468 1 90.75 198 SER B N 1
ATOM 5354 C CA . SER B 1 198 ? -0.625 12.672 -1.502 1 90.75 198 SER B CA 1
ATOM 5355 C C . SER B 1 198 ? -0.004 13.266 -0.24 1 90.75 198 SER B C 1
ATOM 5357 O O . SER B 1 198 ? 0.905 12.672 0.346 1 90.75 198 SER B O 1
ATOM 5359 N N . VAL B 1 199 ? -0.52 14.391 0.161 1 89.94 199 VAL B N 1
ATOM 5360 C CA . VAL B 1 199 ? -0.024 15.047 1.366 1 89.94 199 VAL B CA 1
ATOM 5361 C C . VAL B 1 199 ? -0.347 14.195 2.59 1 89.94 199 VAL B C 1
ATOM 5363 O O . VAL B 1 199 ? 0.513 13.969 3.445 1 89.94 199 VAL B O 1
ATOM 5366 N N . THR B 1 200 ? -1.543 13.719 2.668 1 91.19 200 THR B N 1
ATOM 5367 C CA . THR B 1 200 ? -1.992 12.938 3.814 1 91.19 200 THR B CA 1
ATOM 5368 C C . THR B 1 200 ? -1.212 11.633 3.916 1 91.19 200 THR B C 1
ATOM 5370 O O . THR B 1 200 ? -0.801 11.227 5.008 1 91.19 200 THR B O 1
ATOM 5373 N N . GLU B 1 201 ? -1.068 10.953 2.799 1 89 201 GLU B N 1
ATOM 5374 C CA . GLU B 1 201 ? -0.355 9.68 2.779 1 89 201 GLU B CA 1
ATOM 5375 C C . GLU B 1 201 ? 1.079 9.844 3.275 1 89 201 GLU B C 1
ATOM 5377 O O . GLU B 1 201 ? 1.579 9.008 4.031 1 89 201 GLU B O 1
ATOM 5382 N N . ARG B 1 202 ? 1.729 10.867 2.875 1 86.44 202 ARG B N 1
ATOM 5383 C CA . ARG B 1 202 ? 3.117 11.094 3.264 1 86.44 202 ARG B CA 1
ATOM 5384 C C . ARG B 1 202 ? 3.221 11.43 4.75 1 86.44 202 ARG B C 1
ATOM 5386 O O . ARG B 1 202 ? 4.117 10.938 5.438 1 86.44 202 ARG B O 1
ATOM 5393 N N . ALA B 1 203 ? 2.336 12.297 5.152 1 87.12 203 ALA B N 1
ATOM 5394 C CA . ALA B 1 203 ? 2.326 12.625 6.574 1 87.12 203 ALA B CA 1
ATOM 5395 C C . ALA B 1 203 ? 2.078 11.383 7.426 1 87.12 203 ALA B C 1
ATOM 5397 O O . ALA B 1 203 ? 2.766 11.156 8.422 1 87.12 203 ALA B O 1
ATOM 5398 N N . TYR B 1 204 ? 1.167 10.633 6.973 1 83.62 204 TYR B N 1
ATOM 5399 C CA . TYR B 1 204 ? 0.804 9.438 7.719 1 83.62 204 TYR B CA 1
ATOM 5400 C C . TYR B 1 204 ? 1.922 8.406 7.668 1 83.62 204 TYR B C 1
ATOM 5402 O O . TYR B 1 204 ? 2.17 7.695 8.648 1 83.62 204 TYR B O 1
ATOM 5410 N N . ALA B 1 205 ? 2.539 8.266 6.523 1 80.69 205 ALA B N 1
ATOM 5411 C CA . ALA B 1 205 ? 3.645 7.32 6.359 1 80.69 205 ALA B CA 1
ATOM 5412 C C . ALA B 1 205 ? 4.797 7.664 7.301 1 80.69 205 ALA B C 1
ATOM 5414 O O . ALA B 1 205 ? 5.453 6.77 7.836 1 80.69 205 ALA B O 1
ATOM 5415 N N . LEU B 1 206 ? 5.043 8.883 7.523 1 78.62 206 LEU B N 1
ATOM 5416 C CA . LEU B 1 206 ? 6.133 9.328 8.391 1 78.62 206 LEU B CA 1
ATOM 5417 C C . LEU B 1 206 ? 5.762 9.164 9.859 1 78.62 206 LEU B C 1
ATOM 5419 O O . LEU B 1 206 ? 6.641 8.969 10.703 1 78.62 206 LEU B O 1
ATOM 5423 N N . GLN B 1 207 ? 4.484 9.195 10.062 1 76.69 207 GLN B N 1
ATOM 5424 C CA . GLN B 1 207 ? 4.023 9.078 11.438 1 76.69 207 GLN B CA 1
ATOM 5425 C C . GLN B 1 207 ? 3.857 7.621 11.844 1 76.69 207 GLN B C 1
ATOM 5427 O O . GLN B 1 207 ? 4.145 7.25 12.984 1 76.69 207 GLN B O 1
ATOM 5432 N N . GLN B 1 208 ? 3.432 6.855 10.891 1 71.62 208 GLN B N 1
ATOM 5433 C CA . GLN B 1 208 ? 3.043 5.496 11.25 1 71.62 208 GLN B CA 1
ATOM 5434 C C . GLN B 1 208 ? 3.912 4.469 10.531 1 71.62 208 GLN B C 1
ATOM 5436 O O . GLN B 1 208 ? 3.643 3.268 10.594 1 71.62 208 GLN B O 1
ATOM 5441 N N . SER B 1 209 ? 5.02 4.785 9.891 1 66.12 209 SER B N 1
ATOM 5442 C CA . SER B 1 209 ? 5.973 3.908 9.219 1 66.12 209 SER B CA 1
ATOM 5443 C C . SER B 1 209 ? 5.285 3.061 8.148 1 66.12 209 SER B C 1
ATOM 5445 O O . SER B 1 209 ? 5.445 1.839 8.125 1 66.12 209 SER B O 1
ATOM 5447 N N . HIS B 1 210 ? 4.527 3.713 7.367 1 66.19 210 HIS B N 1
ATOM 5448 C CA . HIS B 1 210 ? 3.811 3.012 6.309 1 66.19 210 HIS B CA 1
ATOM 5449 C C . HIS B 1 210 ? 4.445 3.277 4.945 1 66.19 210 HIS B C 1
ATOM 5451 O O . HIS B 1 210 ? 5.191 4.242 4.781 1 66.19 210 HIS B O 1
ATOM 5457 N N . SER B 1 211 ? 4.074 2.342 3.963 1 67.81 211 SER B N 1
ATOM 5458 C CA . SER B 1 211 ? 4.566 2.516 2.602 1 67.81 211 SER B CA 1
ATOM 5459 C C . SER B 1 211 ? 3.764 3.576 1.854 1 67.81 211 SER B C 1
ATOM 5461 O O . SER B 1 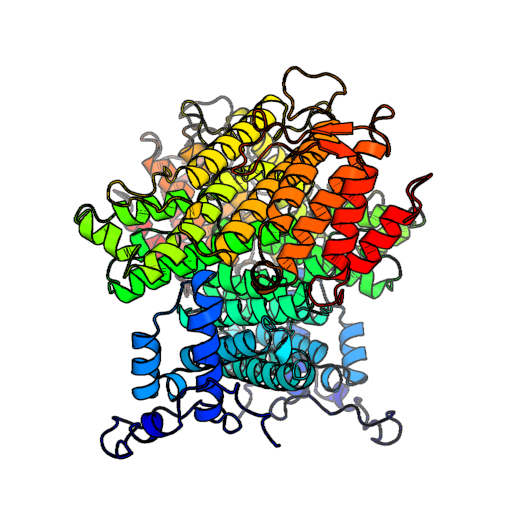211 ? 2.631 3.883 2.232 1 67.81 211 SER B O 1
ATOM 5463 N N . ILE B 1 212 ? 4.379 4.27 0.92 1 70.12 212 ILE B N 1
ATOM 5464 C CA . ILE B 1 212 ? 3.754 5.293 0.088 1 70.12 212 ILE B CA 1
ATOM 5465 C C . ILE B 1 212 ? 3.342 4.688 -1.251 1 70.12 212 ILE B C 1
ATOM 5467 O O . ILE B 1 212 ? 4.125 3.977 -1.887 1 70.12 212 ILE B O 1
ATOM 5471 N N . SER B 1 213 ? 2.127 4.891 -1.64 1 69.38 213 SER B N 1
ATOM 5472 C CA . SER B 1 213 ? 1.61 4.41 -2.916 1 69.38 213 SER B CA 1
ATOM 5473 C C . SER B 1 213 ? 1.868 5.414 -4.031 1 69.38 213 SER B C 1
ATOM 5475 O O . SER B 1 213 ? 2.32 5.043 -5.117 1 69.38 213 SER B O 1
ATOM 5477 N N . PHE B 1 214 ? 1.53 6.742 -3.775 1 68.31 214 PHE B N 1
ATOM 5478 C CA . PHE B 1 214 ? 1.821 7.781 -4.754 1 68.31 214 PHE B CA 1
ATOM 5479 C C . PHE B 1 214 ? 3.303 8.141 -4.738 1 68.31 214 PHE B C 1
ATOM 5481 O O . PHE B 1 214 ? 3.691 9.164 -4.176 1 68.31 214 PHE B O 1
ATOM 5488 N N . ARG B 1 215 ? 3.986 7.328 -5.359 1 67.5 215 ARG B N 1
ATOM 5489 C CA . ARG B 1 215 ? 5.438 7.496 -5.332 1 67.5 215 ARG B CA 1
ATOM 5490 C C . ARG B 1 215 ? 5.879 8.617 -6.27 1 67.5 215 ARG B C 1
ATOM 5492 O O . ARG B 1 215 ? 5.094 9.086 -7.098 1 67.5 215 ARG B O 1
ATOM 5499 N N . GLY B 1 216 ? 6.988 9.172 -6.098 1 65.19 216 GLY B N 1
ATOM 5500 C CA . GLY B 1 216 ? 7.535 10.266 -6.879 1 65.19 216 GLY B CA 1
ATOM 5501 C C . GLY B 1 216 ? 7.285 11.625 -6.254 1 65.19 216 GLY B C 1
ATOM 5502 O O . GLY B 1 216 ? 7.52 11.82 -5.059 1 65.19 216 GLY B O 1
ATOM 5503 N N . ARG B 1 217 ? 7.016 12.648 -7.113 1 68.12 217 ARG B N 1
ATOM 5504 C CA . ARG B 1 217 ? 6.777 14.023 -6.691 1 68.12 217 ARG B CA 1
ATOM 5505 C C . ARG B 1 217 ? 5.418 14.523 -7.172 1 68.12 217 ARG B C 1
ATOM 5507 O O . ARG B 1 217 ? 5.328 15.234 -8.172 1 68.12 217 ARG B O 1
ATOM 5514 N N . PRO B 1 218 ? 4.395 14.102 -6.41 1 65.25 218 PRO B N 1
ATOM 5515 C CA . PRO B 1 218 ? 3.033 14.438 -6.84 1 65.25 218 PRO B CA 1
ATOM 5516 C C . PRO B 1 218 ? 2.846 15.93 -7.105 1 65.25 218 PRO B C 1
ATOM 5518 O O . PRO B 1 218 ? 2.07 16.312 -7.984 1 65.25 218 PRO B O 1
ATOM 5521 N N . GLY B 1 219 ? 3.533 16.734 -6.309 1 64.81 219 GLY B N 1
ATOM 5522 C CA . GLY B 1 219 ? 3.432 18.156 -6.559 1 64.81 219 GLY B CA 1
ATOM 5523 C C . GLY B 1 219 ? 3.932 18.562 -7.934 1 64.81 219 GLY B C 1
ATOM 5524 O O . GLY B 1 219 ? 3.285 19.344 -8.633 1 64.81 219 GLY B O 1
ATOM 5525 N N . ILE B 1 220 ? 4.984 18 -8.18 1 58.5 220 ILE B N 1
ATOM 5526 C CA . ILE B 1 220 ? 5.566 18.266 -9.484 1 58.5 220 ILE B CA 1
ATOM 5527 C C . ILE B 1 220 ? 4.691 17.656 -10.578 1 58.5 220 ILE B C 1
ATOM 5529 O O . ILE B 1 220 ? 4.43 18.281 -11.602 1 58.5 220 ILE B O 1
ATOM 5533 N N . THR B 1 221 ? 4.277 16.484 -10.312 1 59.66 221 THR B N 1
ATOM 5534 C CA . THR B 1 221 ? 3.41 15.805 -11.266 1 59.66 221 THR B CA 1
ATOM 5535 C C . THR B 1 221 ? 2.152 16.625 -11.531 1 59.66 221 THR B C 1
ATOM 5537 O O . THR B 1 221 ? 1.75 16.797 -12.688 1 59.66 221 THR B O 1
ATOM 5540 N N . ALA B 1 222 ? 1.588 17.109 -10.508 1 62.81 222 ALA B N 1
ATOM 5541 C CA . ALA B 1 222 ? 0.363 17.891 -10.625 1 62.81 222 ALA B CA 1
ATOM 5542 C C . ALA B 1 222 ? 0.601 19.156 -11.445 1 62.81 222 ALA B C 1
ATOM 5544 O O . ALA B 1 222 ? -0.261 19.578 -12.219 1 62.81 222 ALA B O 1
ATOM 5545 N N . ARG B 1 223 ? 1.723 19.688 -11.227 1 62.41 223 ARG B N 1
ATOM 5546 C CA . ARG B 1 223 ? 2.1 20.875 -12 1 62.41 223 ARG B CA 1
ATOM 5547 C C . ARG B 1 223 ? 2.162 20.547 -13.492 1 62.41 223 ARG B C 1
ATOM 5549 O O . ARG B 1 223 ? 1.68 21.328 -14.312 1 62.41 223 ARG B O 1
ATOM 5556 N N . PHE B 1 224 ? 2.629 19.438 -13.695 1 53 224 PHE B N 1
ATOM 5557 C CA . PHE B 1 224 ? 2.789 19.016 -15.086 1 53 224 PHE B CA 1
ATOM 5558 C C . PHE B 1 224 ? 1.447 18.625 -15.688 1 53 224 PHE B C 1
ATOM 5560 O O . PHE B 1 224 ? 1.201 18.859 -16.875 1 53 224 PHE B O 1
ATOM 5567 N N . MET B 1 225 ? 0.781 18 -14.922 1 57.56 225 MET B N 1
ATOM 5568 C CA . MET B 1 225 ? -0.545 17.625 -15.398 1 57.56 225 MET B CA 1
ATOM 5569 C C . MET B 1 225 ? -1.308 18.828 -15.922 1 57.56 225 MET B C 1
ATOM 5571 O O . MET B 1 225 ? -2.057 18.734 -16.891 1 57.56 225 MET B O 1
ATOM 5575 N N . GLN B 1 226 ? -1.102 19.875 -15.352 1 55.47 226 GLN B N 1
ATOM 5576 C CA . GLN B 1 226 ? -1.743 21.125 -15.734 1 55.47 226 GLN B CA 1
ATOM 5577 C C . GLN B 1 226 ? -1.14 21.688 -17.016 1 55.47 226 GLN B C 1
ATOM 5579 O O . GLN B 1 226 ?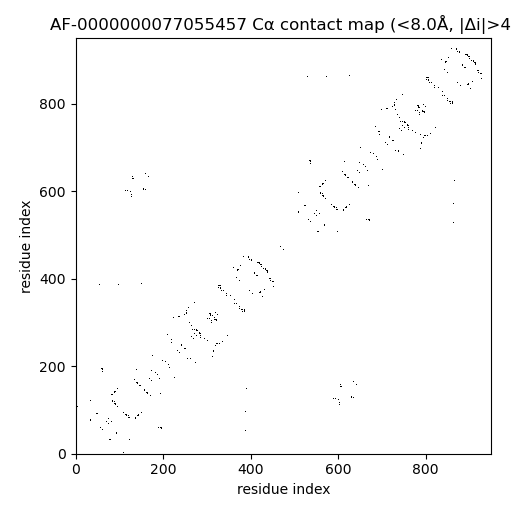 -1.842 22.297 -17.828 1 55.47 226 GLN B O 1
ATOM 5584 N N . ALA B 1 227 ? 0.123 21.328 -17.141 1 48.62 227 ALA B N 1
ATOM 5585 C CA . ALA B 1 227 ? 0.866 21.781 -18.312 1 48.62 227 ALA B CA 1
ATOM 5586 C C . ALA B 1 227 ? 0.571 20.891 -19.516 1 48.62 227 ALA B C 1
ATOM 5588 O O . ALA B 1 227 ? 0.89 21.25 -20.656 1 48.62 227 ALA B O 1
ATOM 5589 N N . PHE B 1 228 ? -0.008 19.703 -19.219 1 47.44 228 PHE B N 1
ATOM 5590 C CA . PHE B 1 228 ? -0.12 18.688 -20.266 1 47.44 228 PHE B CA 1
ATOM 5591 C C . PHE B 1 228 ? -1.174 19.078 -21.297 1 47.44 228 PHE B C 1
ATOM 5593 O O . PHE B 1 228 ? -1.3 18.438 -22.344 1 47.44 228 PHE B O 1
ATOM 5600 N N . ASP B 1 229 ? -2.002 20.016 -20.938 1 52.59 229 ASP B N 1
ATOM 5601 C CA . ASP B 1 229 ? -2.818 20.438 -22.078 1 52.59 229 ASP B CA 1
ATOM 5602 C C . ASP B 1 229 ? -2.18 21.609 -22.812 1 52.59 229 ASP B C 1
ATOM 5604 O O . ASP B 1 229 ? -2.25 22.75 -22.328 1 52.59 229 ASP B O 1
ATOM 5608 N N . PRO B 1 230 ? -1.231 21.234 -23.719 1 52.88 230 PRO B N 1
ATOM 5609 C CA . PRO B 1 230 ? -0.574 22.312 -24.438 1 52.88 230 PRO B CA 1
ATOM 5610 C C . PRO B 1 230 ? -1.543 23.422 -24.844 1 52.88 230 PRO B C 1
ATOM 5612 O O . PRO B 1 230 ? -1.124 24.562 -25.078 1 52.88 230 PRO B O 1
ATOM 5615 N N . SER B 1 231 ? -2.766 22.969 -24.938 1 56.56 231 SER B N 1
ATOM 5616 C CA . SER B 1 231 ? -3.742 23.953 -25.359 1 56.56 231 SER B CA 1
ATOM 5617 C C . SER B 1 231 ? -4.266 24.766 -24.172 1 56.56 231 SER B C 1
ATOM 5619 O O . SER B 1 231 ? -4.98 25.75 -24.359 1 56.56 231 SER B O 1
ATOM 5621 N N . ALA B 1 232 ? -3.736 24.234 -23.047 1 61.16 232 ALA B N 1
ATOM 5622 C CA . ALA B 1 232 ? -4.305 24.906 -21.875 1 61.16 232 ALA B CA 1
ATOM 5623 C C . ALA B 1 232 ? -3.65 26.266 -21.656 1 61.16 232 ALA B C 1
ATOM 5625 O O . ALA B 1 232 ? -2.426 26.391 -21.734 1 61.16 232 ALA B O 1
ATOM 5626 N N . THR B 1 233 ? -4.422 27.344 -21.688 1 63.59 233 THR B N 1
ATOM 5627 C CA . THR B 1 233 ? -3.941 28.688 -21.406 1 63.59 233 THR B CA 1
ATOM 5628 C C . THR B 1 233 ? -3.557 28.828 -19.938 1 63.59 233 THR B C 1
ATOM 5630 O O . THR B 1 233 ? -4 28.047 -19.094 1 63.59 233 THR B O 1
ATOM 5633 N N . ASN B 1 234 ? -2.656 29.703 -19.688 1 64.56 234 ASN B N 1
ATOM 5634 C CA . ASN B 1 234 ? -2.262 30.031 -18.328 1 64.56 234 ASN B CA 1
ATOM 5635 C C . ASN B 1 234 ? -3.473 30.359 -17.453 1 64.56 234 ASN B C 1
ATOM 5637 O O . ASN B 1 234 ? -3.514 30 -16.281 1 64.56 234 ASN B O 1
ATOM 5641 N N . GLU B 1 235 ? -4.332 31.031 -18.078 1 64.44 235 GLU B N 1
ATOM 5642 C CA . GLU B 1 235 ? -5.551 31.406 -17.375 1 64.44 235 GLU B CA 1
ATOM 5643 C C . GLU B 1 235 ? -6.355 30.172 -16.969 1 64.44 235 GLU B C 1
ATOM 5645 O O . GLU B 1 235 ? -6.895 30.109 -15.867 1 64.44 235 GLU B O 1
ATOM 5650 N N . TYR B 1 236 ? -6.297 29.281 -17.797 1 64.75 236 TYR B N 1
ATOM 5651 C CA . TYR B 1 236 ? -7.035 28.062 -17.531 1 64.75 236 TYR B CA 1
ATOM 5652 C C . TYR B 1 236 ? -6.391 27.266 -16.391 1 64.75 236 TYR B C 1
ATOM 5654 O O . TYR B 1 236 ? -7.078 26.781 -15.492 1 64.75 236 TYR B O 1
ATOM 5662 N N . ILE B 1 237 ? -5.137 27.25 -16.406 1 65.19 237 ILE B N 1
ATOM 5663 C CA . ILE B 1 237 ? -4.391 26.531 -15.391 1 65.19 237 ILE B CA 1
ATOM 5664 C C . ILE B 1 237 ? -4.629 27.156 -14.023 1 65.19 237 ILE B C 1
ATOM 5666 O O . ILE B 1 237 ? -4.891 26.453 -13.039 1 65.19 237 ILE B O 1
ATOM 5670 N N . SER B 1 238 ? -4.594 28.469 -14.078 1 66.56 238 SER B N 1
ATOM 5671 C CA . SER B 1 238 ? -4.836 29.188 -12.836 1 66.56 238 SER B CA 1
ATOM 5672 C C . SER B 1 238 ? -6.25 28.938 -12.312 1 66.56 238 SER B C 1
ATOM 5674 O O . SER B 1 238 ? -6.465 28.875 -11.102 1 66.56 238 SER B O 1
ATOM 5676 N N . SER B 1 239 ? -7.078 28.797 -13.227 1 66.62 239 SER B N 1
ATOM 5677 C CA . SER B 1 239 ? -8.469 28.609 -12.844 1 66.62 239 SER B CA 1
ATOM 5678 C C . SER B 1 239 ? -8.711 27.219 -12.266 1 66.62 239 SER B C 1
ATOM 5680 O O . SER B 1 239 ? -9.648 27.016 -11.492 1 66.62 239 SER B O 1
ATOM 5682 N N . LEU B 1 240 ? -7.848 26.328 -12.625 1 62.44 240 LEU B N 1
ATOM 5683 C CA . LEU B 1 240 ? -7.953 24.953 -12.117 1 62.44 240 LEU B CA 1
ATOM 5684 C C . LEU B 1 240 ? -7.469 24.875 -10.672 1 62.44 240 LEU B C 1
ATOM 5686 O O . LEU B 1 240 ? -7.902 24 -9.922 1 62.44 240 LEU B O 1
ATOM 5690 N N . ILE B 1 241 ? -6.723 25.906 -10.422 1 66.5 241 ILE B N 1
ATOM 5691 C CA . ILE B 1 241 ? -6.113 25.875 -9.094 1 66.5 241 ILE B CA 1
ATOM 5692 C C . ILE B 1 241 ? -6.859 26.828 -8.156 1 66.5 241 ILE B C 1
ATOM 5694 O O . ILE B 1 241 ? -7.141 26.484 -7.008 1 66.5 241 ILE B O 1
ATOM 5698 N N . TYR B 1 242 ? -7.281 28 -8.781 1 68.94 242 TYR B N 1
ATOM 5699 C CA . TYR B 1 242 ? -7.961 29 -7.969 1 68.94 242 TYR B CA 1
ATOM 5700 C C . TYR B 1 242 ? -9.344 29.312 -8.539 1 68.94 242 TYR B C 1
ATOM 5702 O O . TYR B 1 242 ? -9.461 29.781 -9.672 1 68.94 242 TYR B O 1
ATOM 5710 N N . GLN B 1 243 ? -10.383 29.047 -7.785 1 66.69 243 GLN B N 1
ATOM 5711 C CA . GLN B 1 243 ? -11.727 29.391 -8.219 1 66.69 243 GLN B CA 1
ATOM 5712 C C . GLN B 1 243 ? -12.102 30.812 -7.789 1 66.69 243 GLN B C 1
ATOM 5714 O O . GLN B 1 243 ? -12.664 31.578 -8.57 1 66.69 243 GLN B O 1
ATOM 5719 N N . ASP B 1 244 ? -11.891 31.109 -6.621 1 72.25 244 ASP B N 1
ATOM 5720 C CA . ASP B 1 244 ? -12.086 32.406 -6.016 1 72.25 244 ASP B CA 1
ATOM 5721 C C . ASP B 1 244 ? -11.047 32.688 -4.938 1 72.25 244 ASP B C 1
ATOM 5723 O O . ASP B 1 244 ? -10.078 31.938 -4.797 1 72.25 244 ASP B O 1
ATOM 5727 N N . ARG B 1 245 ? -11.188 33.812 -4.371 1 71.94 245 ARG B N 1
ATOM 5728 C CA . ARG B 1 245 ? -10.172 34.219 -3.402 1 71.94 245 ARG B CA 1
ATOM 5729 C C . ARG B 1 245 ? -10.086 33.219 -2.258 1 71.94 245 ARG B C 1
ATOM 5731 O O . ARG B 1 245 ? -8.984 32.875 -1.812 1 71.94 245 ARG B O 1
ATOM 5738 N N . ALA B 1 246 ? -11.242 32.812 -1.748 1 72.44 246 ALA B N 1
ATOM 5739 C CA . ALA B 1 246 ? -11.25 31.828 -0.654 1 72.44 246 ALA B CA 1
ATOM 5740 C C . ALA B 1 246 ? -10.609 30.516 -1.083 1 72.44 246 ALA B C 1
ATOM 5742 O O . ALA B 1 246 ? -9.883 29.891 -0.309 1 72.44 246 ALA B O 1
ATOM 5743 N N . ASP B 1 247 ? -10.875 30.234 -2.279 1 79.31 247 ASP B N 1
ATOM 5744 C CA . ASP B 1 247 ? -10.305 29.016 -2.846 1 79.31 247 ASP B CA 1
ATOM 5745 C C . ASP B 1 247 ? -8.797 29.141 -3.008 1 79.31 247 ASP B C 1
ATOM 5747 O O . ASP B 1 247 ? -8.062 28.156 -2.834 1 79.31 247 ASP B O 1
ATOM 5751 N N . ALA B 1 248 ? -8.398 30.266 -3.344 1 78.56 248 ALA B N 1
ATOM 5752 C CA . ALA B 1 248 ? -6.965 30.5 -3.525 1 78.56 248 ALA B CA 1
ATOM 5753 C C . ALA B 1 248 ? -6.207 30.312 -2.217 1 78.56 248 ALA B C 1
ATOM 5755 O O . ALA B 1 248 ? -5.094 29.781 -2.211 1 78.56 248 ALA B O 1
ATOM 5756 N N . VAL B 1 249 ? -6.801 30.734 -1.207 1 81.5 249 VAL B N 1
ATOM 5757 C CA . VAL B 1 249 ? -6.188 30.594 0.11 1 81.5 249 VAL B CA 1
ATOM 5758 C C . VAL B 1 249 ? -6.043 29.125 0.471 1 81.5 249 VAL B C 1
ATOM 5760 O O . VAL B 1 249 ? -4.957 28.672 0.843 1 81.5 249 VAL B O 1
ATOM 5763 N N . GLY B 1 250 ? -7.133 28.406 0.319 1 82.69 250 GLY B N 1
ATOM 5764 C CA . GLY B 1 250 ? -7.113 26.984 0.625 1 82.69 250 GLY B CA 1
ATOM 5765 C C . GLY B 1 250 ? -6.148 26.203 -0.246 1 82.69 250 GLY B C 1
ATOM 5766 O O . GLY B 1 250 ? -5.383 25.375 0.253 1 82.69 250 GLY B O 1
ATOM 5767 N N . MET B 1 251 ? -6.129 26.484 -1.44 1 84.38 251 MET B N 1
ATOM 5768 C CA . MET B 1 251 ? -5.289 25.766 -2.393 1 84.38 251 MET B CA 1
ATOM 5769 C C . MET B 1 251 ? -3.816 26.094 -2.18 1 84.38 251 MET B C 1
ATOM 5771 O O . MET B 1 251 ? -2.951 25.234 -2.336 1 84.38 251 MET B O 1
ATOM 5775 N N . THR B 1 252 ? -3.561 27.312 -1.875 1 86.12 252 THR B N 1
ATOM 5776 C CA . THR B 1 252 ? -2.176 27.703 -1.639 1 86.12 252 THR B CA 1
ATOM 5777 C C . THR B 1 252 ? -1.58 26.922 -0.479 1 86.12 252 THR B C 1
ATOM 5779 O O . THR B 1 252 ? -0.452 26.422 -0.568 1 86.12 252 THR B O 1
ATOM 5782 N N . ALA B 1 253 ? -2.316 26.812 0.564 1 90.38 253 ALA B N 1
ATOM 5783 C CA . ALA B 1 253 ? -1.842 26.047 1.719 1 90.38 253 ALA B CA 1
ATOM 5784 C C . ALA B 1 253 ? -1.562 24.594 1.344 1 90.38 253 ALA B C 1
ATOM 5786 O O . ALA B 1 253 ? -0.574 24.016 1.793 1 90.38 253 ALA B O 1
ATOM 5787 N N . LEU B 1 254 ? -2.473 24.047 0.604 1 88.12 254 LEU B N 1
ATOM 5788 C CA . LEU B 1 254 ? -2.303 22.672 0.152 1 88.12 254 LEU B CA 1
ATOM 5789 C C . LEU B 1 254 ? -1.044 22.531 -0.695 1 88.12 254 LEU B C 1
ATOM 5791 O O . LEU B 1 254 ? -0.303 21.547 -0.554 1 88.12 254 LEU B O 1
ATOM 5795 N N . LEU B 1 255 ? -0.819 23.453 -1.521 1 85.56 255 LEU B N 1
ATOM 5796 C CA . LEU B 1 255 ? 0.356 23.422 -2.385 1 85.56 255 LEU B CA 1
ATOM 5797 C C . LEU B 1 255 ? 1.635 23.578 -1.568 1 85.56 255 LEU B C 1
ATOM 5799 O O . LEU B 1 255 ? 2.646 22.938 -1.867 1 85.56 255 LEU B O 1
ATOM 5803 N N . TYR B 1 256 ? 1.591 24.422 -0.579 1 90.19 256 TYR B N 1
ATOM 5804 C CA . TYR B 1 256 ? 2.74 24.578 0.304 1 90.19 256 TYR B CA 1
ATOM 5805 C C . TYR B 1 256 ? 3.068 23.281 1.021 1 90.19 256 TYR B C 1
ATOM 5807 O O . TYR B 1 256 ? 4.234 22.891 1.12 1 90.19 256 TYR B O 1
ATOM 5815 N N . LEU B 1 257 ? 2.037 22.609 1.442 1 91.19 257 LEU B N 1
ATOM 5816 C CA . LEU B 1 257 ? 2.246 21.328 2.1 1 91.19 257 LEU B CA 1
ATOM 5817 C C . LEU B 1 257 ? 2.818 20.297 1.123 1 91.19 257 LEU B C 1
ATOM 5819 O O . LEU B 1 257 ? 3.721 19.531 1.475 1 91.19 257 LEU B O 1
ATOM 5823 N N . MET B 1 258 ? 2.277 20.312 -0.041 1 88.44 258 MET B N 1
ATOM 5824 C CA . MET B 1 258 ? 2.756 19.375 -1.053 1 88.44 258 MET B CA 1
ATOM 5825 C C . MET B 1 258 ? 4.234 19.609 -1.349 1 88.44 258 MET B C 1
ATOM 5827 O O . MET B 1 258 ? 5.012 18.656 -1.428 1 88.44 258 MET B O 1
ATOM 5831 N N . ASP B 1 259 ? 4.613 20.828 -1.462 1 87.56 259 ASP B N 1
ATOM 5832 C CA . ASP B 1 259 ? 6.012 21.156 -1.722 1 87.56 259 ASP B CA 1
ATOM 5833 C C . ASP B 1 259 ? 6.902 20.75 -0.55 1 87.56 259 ASP B C 1
ATOM 5835 O O . ASP B 1 259 ? 8.039 20.328 -0.749 1 87.56 259 ASP B O 1
ATOM 5839 N N . THR B 1 260 ? 6.375 20.938 0.531 1 91.5 260 THR B N 1
ATOM 5840 C CA . THR B 1 260 ? 7.102 20.578 1.745 1 91.5 260 THR B CA 1
ATOM 5841 C C . THR B 1 260 ? 7.395 19.078 1.778 1 91.5 260 THR B C 1
ATOM 5843 O O . THR B 1 260 ? 8.523 18.672 2.072 1 91.5 260 THR B O 1
ATOM 5846 N N . PHE B 1 261 ? 6.484 18.266 1.418 1 88.75 261 PHE B N 1
ATOM 5847 C CA . PHE B 1 261 ? 6.664 16.812 1.436 1 88.75 261 PHE B CA 1
ATOM 5848 C C . PHE B 1 261 ? 7.473 16.359 0.229 1 88.75 261 PHE B C 1
ATOM 5850 O O . PHE B 1 261 ? 8.258 15.406 0.325 1 88.75 261 PHE B O 1
ATOM 5857 N N . ASP B 1 262 ? 7.309 16.984 -0.861 1 84.81 262 ASP B N 1
ATOM 5858 C CA . ASP B 1 262 ? 8.039 16.625 -2.076 1 84.81 262 ASP B CA 1
ATOM 5859 C C . ASP B 1 262 ? 9.539 16.859 -1.901 1 84.81 262 ASP B C 1
ATOM 5861 O O . ASP B 1 262 ? 10.352 16.281 -2.637 1 84.81 262 ASP B O 1
ATOM 5865 N N . ALA B 1 263 ? 9.82 17.656 -0.988 1 84.5 263 ALA B N 1
ATOM 5866 C CA . ALA B 1 263 ? 11.227 17.969 -0.748 1 84.5 263 ALA B CA 1
ATOM 5867 C C . ALA B 1 263 ? 11.945 16.797 -0.084 1 84.5 263 ALA B C 1
ATOM 5869 O O . ALA B 1 263 ? 13.172 16.75 -0.067 1 84.5 263 ALA B O 1
ATOM 5870 N N . ILE B 1 264 ? 11.18 15.82 0.387 1 80.62 264 ILE B N 1
ATOM 5871 C CA . ILE B 1 264 ? 11.773 14.633 1 1 80.62 264 ILE B CA 1
ATOM 5872 C C . ILE B 1 264 ? 11.867 13.516 -0.032 1 80.62 264 ILE B C 1
ATOM 5874 O O . ILE B 1 264 ? 10.867 13.141 -0.647 1 80.62 264 ILE B O 1
ATOM 5878 N N . ASP B 1 265 ? 13.031 13.031 -0.181 1 72.19 265 ASP B N 1
ATOM 5879 C CA . ASP B 1 265 ? 13.266 11.93 -1.108 1 72.19 265 ASP B CA 1
ATOM 5880 C C . ASP B 1 265 ? 12.656 10.633 -0.579 1 72.19 265 ASP B C 1
ATOM 5882 O O . ASP B 1 265 ? 12.805 10.312 0.603 1 72.19 265 ASP B O 1
ATOM 5886 N N . GLU B 1 266 ? 12 9.93 -1.401 1 71 266 GLU B N 1
ATOM 5887 C CA . GLU B 1 266 ? 11.344 8.688 -1.003 1 71 266 GLU B CA 1
ATOM 5888 C C . GLU B 1 266 ? 12.352 7.664 -0.498 1 71 266 GLU B C 1
ATOM 5890 O O . GLU B 1 266 ? 12.008 6.797 0.314 1 71 266 GLU B O 1
ATOM 5895 N N . SER B 1 267 ? 13.562 7.754 -1 1 68.88 267 SER B N 1
ATOM 5896 C CA . SER B 1 267 ? 14.586 6.836 -0.502 1 68.88 267 SER B CA 1
ATOM 5897 C C . SER B 1 267 ? 14.836 7.047 0.987 1 68.88 267 SER B C 1
ATOM 5899 O O . SER B 1 267 ? 15.219 6.109 1.695 1 68.88 267 SER B O 1
ATOM 5901 N N . VAL B 1 268 ? 14.594 8.273 1.397 1 73.31 268 VAL B N 1
ATOM 5902 C CA . VAL B 1 268 ? 14.781 8.594 2.809 1 73.31 268 VAL B CA 1
ATOM 5903 C C . VAL B 1 268 ? 13.664 7.961 3.637 1 73.31 268 VAL B C 1
ATOM 5905 O O . VAL B 1 268 ? 13.883 7.562 4.781 1 73.31 268 VAL B O 1
ATOM 5908 N N . MET B 1 269 ? 12.492 7.867 3.01 1 71.31 269 MET B N 1
ATOM 5909 C CA . MET B 1 269 ? 11.367 7.262 3.725 1 71.31 269 MET B CA 1
ATOM 5910 C C . MET B 1 269 ? 11.641 5.793 4.02 1 71.31 269 MET B C 1
ATOM 5912 O O . MET B 1 269 ? 11.219 5.273 5.059 1 71.31 269 MET B O 1
ATOM 5916 N N . ASP B 1 270 ? 12.328 5.156 3.146 1 70.5 270 ASP B N 1
ATOM 5917 C CA . ASP B 1 270 ? 12.711 3.766 3.375 1 70.5 270 ASP B CA 1
ATOM 5918 C C . ASP B 1 270 ? 13.688 3.65 4.543 1 70.5 270 ASP B C 1
ATOM 5920 O O . ASP B 1 270 ? 13.625 2.693 5.316 1 70.5 270 ASP B O 1
ATOM 5924 N N . CYS B 1 271 ? 14.5 4.629 4.609 1 74.69 271 CYS B N 1
ATOM 5925 C CA . CYS B 1 271 ? 15.445 4.652 5.715 1 74.69 271 CYS B CA 1
ATOM 5926 C C . CYS B 1 271 ? 14.734 4.902 7.039 1 74.69 271 CYS B C 1
ATOM 5928 O O . CYS B 1 271 ? 15.086 4.312 8.062 1 74.69 271 CYS B O 1
ATOM 5930 N N . TRP B 1 272 ? 13.82 5.797 6.898 1 73.94 272 TRP B N 1
ATOM 5931 C CA . TRP B 1 272 ? 13.023 6.133 8.078 1 73.94 272 TRP B CA 1
ATOM 5932 C C . TRP B 1 272 ? 12.344 4.895 8.641 1 73.94 272 TRP B C 1
ATOM 5934 O O . TRP B 1 272 ? 12.195 4.762 9.859 1 73.94 272 TRP B O 1
ATOM 5944 N N . ASN B 1 273 ? 11.969 4.062 7.758 1 68.69 273 ASN B N 1
ATOM 5945 C CA . ASN B 1 273 ? 11.219 2.871 8.156 1 68.69 273 ASN B CA 1
ATOM 5946 C C . ASN B 1 273 ? 12.148 1.693 8.43 1 68.69 273 ASN B C 1
ATOM 5948 O O . ASN B 1 273 ? 11.688 0.579 8.68 1 68.69 273 ASN B O 1
ATOM 5952 N N . GLY B 1 274 ? 13.422 1.945 8.352 1 67.12 274 GLY B N 1
ATOM 5953 C CA . GLY B 1 274 ? 14.406 0.931 8.68 1 67.12 274 GLY B CA 1
ATOM 5954 C C . GLY B 1 274 ? 14.656 -0.054 7.555 1 67.12 274 GLY B C 1
ATOM 5955 O O . GLY B 1 274 ? 15.133 -1.166 7.785 1 67.12 274 GLY B O 1
ATOM 5956 N N . TYR B 1 275 ? 14.289 0.283 6.344 1 64.81 275 TYR B N 1
ATOM 5957 C CA . TYR B 1 275 ? 14.414 -0.643 5.223 1 64.81 275 TYR B CA 1
ATOM 5958 C C . TYR B 1 275 ? 15.68 -0.357 4.418 1 64.81 275 TYR B C 1
ATOM 5960 O O . TYR B 1 275 ? 15.906 -0.966 3.369 1 64.81 275 TYR B O 1
ATOM 5968 N N . CYS B 1 276 ? 16.453 0.514 4.926 1 72.38 276 CYS B N 1
ATOM 5969 C CA . CYS B 1 276 ? 17.656 0.846 4.172 1 72.38 276 CYS B CA 1
ATOM 5970 C C . CYS B 1 276 ? 18.703 -0.247 4.316 1 72.38 276 CYS B C 1
ATOM 5972 O O . CYS B 1 276 ? 18.656 -1.031 5.266 1 72.38 276 CYS B O 1
ATOM 5974 N N . ARG B 1 277 ? 19.422 -0.435 3.268 1 68.62 277 ARG B N 1
ATOM 5975 C CA . ARG B 1 277 ? 20.484 -1.435 3.236 1 68.62 277 ARG B CA 1
ATOM 5976 C C . ARG B 1 277 ? 21.828 -0.827 3.645 1 68.62 277 ARG B C 1
ATOM 5978 O O . ARG B 1 277 ? 22.094 0.343 3.363 1 68.62 277 ARG B O 1
ATOM 5985 N N . PHE B 1 278 ? 22.531 -1.623 4.418 1 67.69 278 PHE B N 1
ATOM 5986 C CA . PHE B 1 278 ? 23.844 -1.169 4.852 1 67.69 278 PHE B CA 1
ATOM 5987 C C . PHE B 1 278 ? 24.953 -1.937 4.133 1 67.69 278 PHE B C 1
ATOM 5989 O O . PHE B 1 278 ? 24.812 -3.139 3.895 1 67.69 278 PHE B O 1
ATOM 5996 N N . SER B 1 279 ? 25.781 -1.229 3.494 1 67.31 279 SER B N 1
ATOM 5997 C CA . SER B 1 279 ? 27.031 -1.782 2.967 1 67.31 279 SER B CA 1
ATOM 5998 C C . SER B 1 279 ? 28.234 -1.186 3.67 1 67.31 279 SER B C 1
ATOM 6000 O O . SER B 1 279 ? 28.406 0.036 3.713 1 67.31 279 SER B O 1
ATOM 6002 N N . ASP B 1 280 ? 29.094 -1.976 4.168 1 71.88 280 ASP B N 1
ATOM 6003 C CA . ASP B 1 280 ? 30.312 -1.583 4.867 1 71.88 280 ASP B CA 1
ATOM 6004 C C . ASP B 1 280 ? 30.016 -0.605 6 1 71.88 280 ASP B C 1
ATOM 6006 O O . ASP B 1 280 ? 30.672 0.426 6.133 1 71.88 280 ASP B O 1
ATOM 6010 N N . GLY B 1 281 ? 28.875 -0.794 6.68 1 70.12 281 GLY B N 1
ATOM 6011 C CA . GLY B 1 281 ? 28.516 -0.02 7.859 1 70.12 281 GLY B CA 1
ATOM 6012 C C . GLY B 1 281 ? 27.828 1.291 7.527 1 70.12 281 GLY B C 1
ATOM 6013 O O . GLY B 1 281 ? 27.484 2.062 8.422 1 70.12 281 GLY B O 1
ATOM 6014 N N . ALA B 1 282 ? 27.75 1.554 6.301 1 77.25 282 ALA B N 1
ATOM 6015 C CA . ALA B 1 282 ? 27.109 2.809 5.91 1 77.25 282 ALA B CA 1
ATOM 6016 C C . ALA B 1 282 ? 25.812 2.549 5.137 1 77.25 282 ALA B C 1
ATOM 6018 O O . ALA B 1 282 ? 25.719 1.574 4.387 1 77.25 282 ALA B O 1
ATOM 6019 N N . CYS B 1 283 ? 24.891 3.352 5.461 1 82.31 283 CYS B N 1
ATOM 6020 C CA . CYS B 1 283 ? 23.625 3.268 4.727 1 82.31 283 CYS B CA 1
ATOM 6021 C C . CYS B 1 283 ? 23.844 3.596 3.252 1 82.31 283 CYS B C 1
ATOM 6023 O O . CYS B 1 283 ? 24.484 4.59 2.918 1 82.31 283 CYS B O 1
ATOM 6025 N N . GLU B 1 284 ? 23.328 2.834 2.363 1 74.88 284 GLU B N 1
ATOM 6026 C CA . GLU B 1 284 ? 23.531 2.986 0.927 1 74.88 284 GLU B CA 1
ATOM 6027 C C . GLU B 1 284 ? 22.703 4.137 0.365 1 74.88 284 GLU B C 1
ATOM 6029 O O . GLU B 1 284 ? 23.094 4.766 -0.621 1 74.88 284 GLU B O 1
ATOM 6034 N N . SER B 1 285 ? 21.703 4.41 1.1 1 75.88 285 SER B N 1
ATOM 6035 C CA . SER B 1 285 ? 20.719 5.309 0.487 1 75.88 285 SER B CA 1
ATOM 6036 C C . SER B 1 285 ? 20.703 6.66 1.196 1 75.88 285 SER B C 1
ATOM 6038 O O . SER B 1 285 ? 20.156 7.633 0.666 1 75.88 285 SER B O 1
ATOM 6040 N N . PHE B 1 286 ? 21.344 6.785 2.344 1 85.56 286 PHE B N 1
ATOM 6041 C CA . PHE B 1 286 ? 21.281 8.016 3.125 1 85.56 286 PHE B CA 1
ATOM 6042 C C . PHE B 1 286 ? 22.625 8.312 3.783 1 85.56 286 PHE B C 1
ATOM 6044 O O . PHE B 1 286 ? 22.969 7.719 4.809 1 85.56 286 PHE B O 1
ATOM 6051 N N . ASP B 1 287 ? 23.297 9.172 3.121 1 88.06 287 ASP B N 1
ATOM 6052 C CA . ASP B 1 287 ? 24.594 9.602 3.664 1 88.06 287 ASP B CA 1
ATOM 6053 C C . ASP B 1 287 ? 24.578 11.094 3.984 1 88.06 287 ASP B C 1
ATOM 6055 O O . ASP B 1 287 ? 23.547 11.75 3.895 1 88.06 287 ASP B O 1
ATOM 6059 N N . ARG B 1 288 ? 25.734 11.602 4.371 1 91.19 288 ARG B N 1
ATOM 6060 C CA . ARG B 1 288 ? 25.859 12.992 4.809 1 91.19 288 ARG B CA 1
ATOM 6061 C C . ARG B 1 288 ? 25.484 13.953 3.691 1 91.19 288 ARG B C 1
ATOM 6063 O O . ARG B 1 288 ? 24.781 14.945 3.93 1 91.19 288 ARG B O 1
ATOM 6070 N N . ARG B 1 289 ? 25.922 13.68 2.551 1 89.88 289 ARG B N 1
ATOM 6071 C CA . ARG B 1 289 ? 25.625 14.531 1.403 1 89.88 289 ARG B CA 1
ATOM 6072 C C . ARG B 1 289 ? 24.125 14.602 1.146 1 89.88 289 ARG B C 1
ATOM 6074 O O . ARG B 1 289 ? 23.562 15.68 0.926 1 89.88 289 ARG B O 1
ATOM 6081 N N . ARG B 1 290 ? 23.516 13.477 1.184 1 88 290 ARG B N 1
ATOM 6082 C CA . ARG B 1 290 ? 22.078 13.414 0.949 1 88 290 ARG B CA 1
ATOM 6083 C C . ARG B 1 290 ? 21.312 14.109 2.064 1 88 290 ARG B C 1
ATOM 6085 O O . ARG B 1 290 ? 20.312 14.781 1.809 1 88 290 ARG B O 1
ATOM 6092 N N . ALA B 1 291 ? 21.734 13.945 3.248 1 92.31 291 ALA B N 1
ATOM 6093 C CA . ALA B 1 291 ? 21.109 14.617 4.387 1 92.31 291 ALA B CA 1
ATOM 6094 C C . ALA B 1 291 ? 21.125 16.125 4.207 1 92.31 291 ALA B C 1
ATOM 6096 O O . ALA B 1 291 ? 20.094 16.797 4.359 1 92.31 291 ALA B O 1
ATOM 6097 N N . LEU B 1 292 ? 22.25 16.656 3.84 1 94.56 292 LEU B N 1
ATOM 6098 C CA . LEU B 1 292 ? 22.391 18.094 3.693 1 94.56 292 LEU B CA 1
ATOM 6099 C C . LEU B 1 292 ? 21.562 18.609 2.521 1 94.56 292 LEU B C 1
ATOM 6101 O O . LEU B 1 292 ? 21.031 19.719 2.572 1 94.56 292 LEU B O 1
ATOM 6105 N N . GLN B 1 293 ? 21.5 17.797 1.535 1 91.56 293 GLN B N 1
ATOM 6106 C CA . GLN B 1 293 ? 20.656 18.156 0.403 1 91.56 293 GLN B CA 1
ATOM 6107 C C . GLN B 1 293 ? 19.188 18.266 0.821 1 91.56 293 GLN B C 1
ATOM 6109 O O . GLN B 1 293 ? 18.484 19.172 0.381 1 91.56 293 GLN B O 1
ATOM 6114 N N . MET B 1 294 ? 18.75 17.391 1.661 1 92.06 294 MET B N 1
ATOM 6115 C CA . MET B 1 294 ? 17.359 17.391 2.109 1 92.06 294 MET B CA 1
ATOM 6116 C C . MET B 1 294 ? 17.094 18.578 3.025 1 92.06 294 MET B C 1
ATOM 6118 O O . MET B 1 294 ? 16.031 19.203 2.934 1 92.06 294 MET B O 1
ATOM 6122 N N . PHE B 1 295 ? 18.031 18.875 3.895 1 94.62 295 PHE B N 1
ATOM 6123 C CA . PHE B 1 295 ? 17.875 20.047 4.746 1 94.62 295 PHE B CA 1
ATOM 6124 C C . PHE B 1 295 ? 17.781 21.312 3.91 1 94.62 295 PHE B C 1
ATOM 6126 O O . PHE B 1 295 ? 16.922 22.156 4.152 1 94.62 295 PHE B O 1
ATOM 6133 N N . ARG B 1 296 ? 18.625 21.391 2.934 1 94.38 296 ARG B N 1
ATOM 6134 C CA . ARG B 1 296 ? 18.609 22.562 2.062 1 94.38 296 ARG B CA 1
ATOM 6135 C C . ARG B 1 296 ? 17.281 22.688 1.327 1 94.38 296 ARG B C 1
ATOM 6137 O O . ARG B 1 296 ? 16.766 23.781 1.163 1 94.38 296 ARG B O 1
ATOM 6144 N N . ALA B 1 297 ? 16.828 21.562 0.899 1 91.56 297 ALA B N 1
ATOM 6145 C CA . ALA B 1 297 ? 15.539 21.562 0.205 1 91.56 297 ALA B CA 1
ATOM 6146 C C . ALA B 1 297 ? 14.414 22.031 1.127 1 91.56 297 ALA B C 1
ATOM 6148 O O . ALA B 1 297 ? 13.539 22.781 0.711 1 91.56 297 ALA B O 1
ATOM 6149 N N . GLN B 1 298 ? 14.422 21.609 2.348 1 93.75 298 GLN B N 1
ATOM 6150 C CA . GLN B 1 298 ? 13.414 22 3.318 1 93.75 298 GLN B CA 1
ATOM 6151 C C . GLN B 1 298 ? 13.5 23.484 3.631 1 93.75 298 GLN B C 1
ATOM 6153 O O . GLN B 1 298 ? 12.484 24.172 3.766 1 93.75 298 GLN B O 1
ATOM 6158 N N . HIS B 1 299 ? 14.711 23.922 3.74 1 94.5 299 HIS B N 1
ATOM 6159 C CA . HIS B 1 299 ? 14.906 25.344 3.988 1 94.5 299 HIS B CA 1
ATOM 6160 C C . HIS B 1 299 ? 14.383 26.188 2.826 1 94.5 299 HIS B C 1
ATOM 6162 O O . HIS B 1 299 ? 13.75 27.219 3.037 1 94.5 299 HIS B O 1
ATOM 6168 N N . ARG B 1 300 ? 14.695 25.734 1.703 1 92.44 300 ARG B N 1
ATOM 6169 C CA . ARG B 1 300 ? 14.258 26.453 0.515 1 92.44 300 ARG B CA 1
ATOM 6170 C C . ARG B 1 300 ? 12.734 26.531 0.454 1 92.44 300 ARG B C 1
ATOM 6172 O O . ARG B 1 300 ? 12.172 27.578 0.133 1 92.44 300 ARG B O 1
ATOM 6179 N N . VAL B 1 301 ? 12.125 25.453 0.718 1 92.31 301 VAL B N 1
ATOM 6180 C CA . VAL B 1 301 ? 10.672 25.422 0.657 1 92.31 301 VAL B CA 1
ATOM 6181 C C . VAL B 1 301 ? 10.078 26.312 1.744 1 92.31 301 VAL B C 1
ATOM 6183 O O . VAL B 1 301 ? 9.094 27.016 1.513 1 92.31 301 VAL B O 1
ATOM 6186 N N . ARG B 1 302 ? 10.602 26.266 2.91 1 94.06 302 ARG B N 1
ATOM 6187 C CA . ARG B 1 302 ? 10.109 27.109 3.992 1 94.06 302 ARG B CA 1
ATOM 6188 C C . ARG B 1 302 ? 10.25 28.594 3.637 1 94.06 302 ARG B C 1
ATOM 6190 O O . ARG B 1 302 ? 9.312 29.375 3.826 1 94.06 302 ARG B O 1
ATOM 6197 N N . ASP B 1 303 ? 11.398 28.906 3.102 1 93.38 303 ASP B N 1
ATOM 6198 C CA . ASP B 1 303 ? 11.617 30.281 2.664 1 93.38 303 ASP B CA 1
ATOM 6199 C C . ASP B 1 303 ? 10.609 30.688 1.594 1 93.38 303 ASP B C 1
ATOM 6201 O O . ASP B 1 303 ? 10.078 31.797 1.624 1 93.38 303 ASP B O 1
ATOM 6205 N N . ALA B 1 304 ? 10.414 29.812 0.727 1 91.38 304 ALA B N 1
ATOM 6206 C CA . ALA B 1 304 ? 9.484 30.078 -0.365 1 91.38 304 ALA B CA 1
ATOM 6207 C C . ALA B 1 304 ? 8.055 30.234 0.154 1 91.38 304 ALA B C 1
ATOM 6209 O O . ALA B 1 304 ? 7.289 31.062 -0.354 1 91.38 304 ALA B O 1
ATOM 6210 N N . CYS B 1 305 ? 7.66 29.469 1.126 1 92.06 305 CYS B N 1
ATOM 6211 C CA . CYS B 1 305 ? 6.336 29.578 1.73 1 92.06 305 CYS B CA 1
ATOM 6212 C C . CYS B 1 305 ? 6.164 30.922 2.432 1 92.06 305 CYS B C 1
ATOM 6214 O O . CYS B 1 305 ? 5.105 31.547 2.334 1 92.06 305 CYS B O 1
ATOM 6216 N N . LEU B 1 306 ? 7.184 31.344 3.121 1 92.12 306 LEU B N 1
ATOM 6217 C CA . LEU B 1 306 ? 7.121 32.594 3.881 1 92.12 306 LEU B CA 1
ATOM 6218 C C . LEU B 1 306 ? 7.051 33.812 2.947 1 92.12 306 LEU B C 1
ATOM 6220 O O . LEU B 1 306 ? 6.359 34.781 3.242 1 92.12 306 LEU B O 1
ATOM 6224 N N . THR B 1 307 ? 7.684 33.656 1.781 1 90.31 307 THR B N 1
ATOM 6225 C CA . THR B 1 307 ? 7.785 34.812 0.877 1 90.31 307 THR B CA 1
ATOM 6226 C C . THR B 1 307 ? 6.738 34.719 -0.231 1 90.31 307 THR B C 1
ATOM 6228 O O . THR B 1 307 ? 6.484 35.688 -0.936 1 90.31 307 THR B O 1
ATOM 6231 N N . GLY B 1 308 ? 6.086 33.594 -0.393 1 87.25 308 GLY B N 1
ATOM 6232 C CA . GLY B 1 308 ? 5.102 33.406 -1.446 1 87.25 308 GLY B CA 1
ATOM 6233 C C . GLY B 1 308 ? 5.727 33.25 -2.82 1 87.25 308 GLY B C 1
ATOM 6234 O O . GLY B 1 308 ? 5.227 33.812 -3.801 1 87.25 308 GLY B O 1
ATOM 6235 N N . THR B 1 309 ? 6.805 32.5 -2.918 1 80.06 309 THR B N 1
ATOM 6236 C CA . THR B 1 309 ? 7.535 32.469 -4.18 1 80.06 309 THR B CA 1
ATOM 6237 C C . THR B 1 309 ? 7.582 31.047 -4.73 1 80.06 309 THR B C 1
ATOM 6239 O O . THR B 1 309 ? 8.359 30.75 -5.645 1 80.06 309 THR B O 1
ATOM 6242 N N . ILE B 1 310 ? 6.777 30.188 -4.238 1 75.06 310 ILE B N 1
ATOM 6243 C CA . ILE B 1 310 ? 6.766 28.844 -4.805 1 75.06 310 ILE B CA 1
ATOM 6244 C C . ILE B 1 310 ? 6.172 28.875 -6.211 1 75.06 310 ILE B C 1
ATOM 6246 O O . ILE B 1 310 ? 5.152 29.531 -6.445 1 75.06 310 ILE B O 1
ATOM 6250 N N . LEU B 1 311 ? 6.945 28.328 -7.109 1 66.25 311 LEU B N 1
ATOM 6251 C CA . LEU B 1 311 ? 6.504 28.312 -8.5 1 66.25 311 LEU B CA 1
ATOM 6252 C C . LEU B 1 311 ? 5.738 27.031 -8.812 1 66.25 311 LEU B C 1
ATOM 6254 O O . LEU B 1 311 ? 6.332 25.953 -8.914 1 66.25 311 LEU B O 1
ATOM 6258 N N . PHE B 1 312 ? 4.52 27.094 -8.781 1 64.75 312 PHE B N 1
ATOM 6259 C CA . PHE B 1 312 ? 3.717 25.938 -9.156 1 64.75 312 PHE B CA 1
ATOM 6260 C C . PHE B 1 312 ? 3.43 25.938 -10.656 1 64.75 312 PHE B C 1
ATOM 6262 O O . PHE B 1 312 ? 3.602 24.922 -11.328 1 64.75 312 PHE B O 1
ATOM 6269 N N . ALA B 1 313 ? 2.889 27.016 -11.094 1 63.41 313 ALA B N 1
ATOM 6270 C CA . ALA B 1 313 ? 2.668 27.25 -12.516 1 63.41 313 ALA B CA 1
ATOM 6271 C C . ALA B 1 313 ? 2.939 28.703 -12.883 1 63.41 313 ALA B C 1
ATOM 6273 O O . ALA B 1 313 ? 2.83 29.594 -12.039 1 63.41 313 ALA B O 1
ATOM 6274 N N . PRO B 1 314 ? 3.395 28.906 -14.109 1 62.75 314 PRO B N 1
ATOM 6275 C CA . PRO B 1 314 ? 3.752 30.266 -14.508 1 62.75 314 PRO B CA 1
ATOM 6276 C C . PRO B 1 314 ? 2.641 31.266 -14.211 1 62.75 314 PRO B C 1
ATOM 6278 O O . PRO B 1 314 ? 2.922 32.438 -13.898 1 62.75 314 PRO B O 1
ATOM 6281 N N . SER B 1 315 ? 1.495 30.844 -14.25 1 65.06 315 SER B N 1
ATOM 6282 C CA . SER B 1 315 ? 0.395 31.797 -14.109 1 65.06 315 SER B CA 1
ATOM 6283 C C . SER B 1 315 ? -0.179 31.766 -12.695 1 65.06 315 SER B C 1
ATOM 6285 O O . SER B 1 315 ? -1.104 32.531 -12.391 1 65.06 315 SER B O 1
ATOM 6287 N N . VAL B 1 316 ? 0.458 31.016 -11.922 1 68.38 316 VAL B N 1
ATOM 6288 C CA . VAL B 1 316 ? -0.064 30.906 -10.562 1 68.38 316 VAL B CA 1
ATOM 6289 C C . VAL B 1 316 ? 0.861 31.641 -9.594 1 68.38 316 VAL B C 1
ATOM 6291 O O . VAL B 1 316 ? 2.057 31.344 -9.523 1 68.38 316 VAL B O 1
ATOM 6294 N N . GLU B 1 317 ? 0.378 32.719 -9.094 1 70.88 317 GLU B N 1
ATOM 6295 C CA . GLU B 1 317 ? 1.119 33.438 -8.062 1 70.88 317 GLU B CA 1
ATOM 6296 C C . GLU B 1 317 ? 0.576 33.125 -6.668 1 70.88 317 GLU B C 1
ATOM 6298 O O . GLU B 1 317 ? -0.44 33.688 -6.25 1 70.88 317 GLU B O 1
ATOM 6303 N N . PRO B 1 318 ? 1.272 32.281 -6.004 1 77.5 318 PRO B N 1
ATOM 6304 C CA . PRO B 1 318 ? 0.745 31.906 -4.691 1 77.5 318 PRO B CA 1
ATOM 6305 C C . PRO B 1 318 ? 0.818 33.062 -3.682 1 77.5 318 PRO B C 1
ATOM 6307 O O . PRO B 1 318 ? 1.653 33.969 -3.82 1 77.5 318 PRO B O 1
ATOM 6310 N N . LEU B 1 319 ? -0.128 33.125 -2.738 1 84.38 319 LEU B N 1
ATOM 6311 C CA . LEU B 1 319 ? -0.128 34.062 -1.629 1 84.38 319 LEU B CA 1
ATOM 6312 C C . LEU B 1 319 ? 0.967 33.719 -0.624 1 84.38 319 LEU B C 1
ATOM 6314 O O . LEU B 1 319 ? 1.22 32.531 -0.35 1 84.38 319 LEU B O 1
ATOM 6318 N N . PRO B 1 320 ? 1.632 34.781 -0.16 1 89.19 320 PRO B N 1
ATOM 6319 C CA . PRO B 1 320 ? 2.531 34.5 0.958 1 89.19 320 PRO B CA 1
ATOM 6320 C C . PRO B 1 320 ? 1.806 33.875 2.152 1 89.19 320 PRO B C 1
ATOM 6322 O O . PRO B 1 320 ? 0.619 34.125 2.361 1 89.19 320 PRO B O 1
ATOM 6325 N N . MET B 1 321 ? 2.527 33.125 2.91 1 91.25 321 MET B N 1
ATOM 6326 C CA . MET B 1 321 ? 1.951 32.375 4.023 1 91.25 321 MET B CA 1
ATOM 6327 C C . MET B 1 321 ? 1.202 33.281 4.977 1 91.25 321 MET B C 1
ATOM 6329 O O . MET B 1 321 ? 0.161 32.906 5.52 1 91.25 321 MET B O 1
ATOM 6333 N N . ALA B 1 322 ? 1.674 34.531 5.117 1 90.5 322 ALA B N 1
ATOM 6334 C CA . ALA B 1 322 ? 1.092 35.469 6.055 1 90.5 322 ALA B CA 1
ATOM 6335 C C . ALA B 1 322 ? -0.332 35.844 5.648 1 90.5 322 ALA B C 1
ATOM 6337 O O . ALA B 1 322 ? -1.112 36.344 6.473 1 90.5 322 ALA B O 1
ATOM 6338 N N . GLN B 1 323 ? -0.697 35.531 4.438 1 90.88 323 GLN B N 1
ATOM 6339 C CA . GLN B 1 323 ? -2.01 35.906 3.926 1 90.88 323 GLN B CA 1
ATOM 6340 C C . GLN B 1 323 ? -2.988 34.75 4.008 1 90.88 323 GLN B C 1
ATOM 6342 O O . GLN B 1 323 ? -4.168 34.906 3.676 1 90.88 323 GLN B O 1
ATOM 6347 N N . LEU B 1 324 ? -2.516 33.656 4.457 1 91.81 324 LEU B N 1
ATOM 6348 C CA . LEU B 1 324 ? -3.379 32.5 4.633 1 91.81 324 LEU B CA 1
ATOM 6349 C C . LEU B 1 324 ? -4.09 32.531 5.98 1 91.81 324 LEU B C 1
ATOM 6351 O O . LEU B 1 324 ? -3.836 33.438 6.789 1 91.81 324 LEU B O 1
ATOM 6355 N N . LEU B 1 325 ? -5.039 31.625 6.168 1 90.25 325 LEU B N 1
ATOM 6356 C CA . LEU B 1 325 ? -5.719 31.531 7.457 1 90.25 325 LEU B CA 1
ATOM 6357 C C . LEU B 1 325 ? -4.758 31.062 8.547 1 90.25 325 LEU B C 1
ATOM 6359 O O . LEU B 1 325 ? -3.787 30.359 8.266 1 90.25 325 LEU B O 1
ATOM 6363 N N . GLU B 1 326 ? -5.055 31.453 9.773 1 90.88 326 GLU B N 1
ATOM 6364 C CA . GLU B 1 326 ? -4.227 31.062 10.914 1 90.88 326 GLU B CA 1
ATOM 6365 C C . GLU B 1 326 ? -4.074 29.547 10.984 1 90.88 326 GLU B C 1
ATOM 6367 O O . GLU B 1 326 ? -2.994 29.031 11.289 1 90.88 326 GLU B O 1
ATOM 6372 N N . SER B 1 327 ? -5.168 28.875 10.766 1 89.62 327 SER B N 1
ATOM 6373 C CA . SER B 1 327 ? -5.148 27.422 10.836 1 89.62 327 SER B CA 1
ATOM 6374 C C . SER B 1 327 ? -4.223 26.828 9.773 1 89.62 327 SER B C 1
ATOM 6376 O O . SER B 1 327 ? -3.557 25.812 10.023 1 89.62 327 SER B O 1
ATOM 6378 N N . GLN B 1 328 ? -4.129 27.453 8.656 1 92.25 328 GLN B N 1
ATOM 6379 C CA . GLN B 1 328 ? -3.264 26.969 7.586 1 92.25 328 GLN B CA 1
ATOM 6380 C C . GLN B 1 328 ? -1.799 27.281 7.875 1 92.25 328 GLN B C 1
ATOM 6382 O O . GLN B 1 328 ? -0.922 26.453 7.656 1 92.25 328 GLN B O 1
ATOM 6387 N N . GLN B 1 329 ? -1.582 28.453 8.375 1 94.12 329 GLN B N 1
ATOM 6388 C CA . GLN B 1 329 ? -0.222 28.875 8.695 1 94.12 329 GLN B CA 1
ATOM 6389 C C . GLN B 1 329 ? 0.414 27.953 9.727 1 94.12 329 GLN B C 1
ATOM 6391 O O . GLN B 1 329 ? 1.555 27.516 9.555 1 94.12 329 GLN B O 1
ATOM 6396 N N . ILE B 1 330 ? -0.339 27.703 10.734 1 94.81 330 ILE B N 1
ATOM 6397 C CA . ILE B 1 330 ? 0.22 26.891 11.812 1 94.81 330 ILE B CA 1
ATOM 6398 C C . ILE B 1 330 ? 0.427 25.453 11.336 1 94.81 330 ILE B C 1
ATOM 6400 O O . ILE B 1 330 ? 1.39 24.797 11.727 1 94.81 330 ILE B O 1
ATOM 6404 N N . ASP B 1 331 ? -0.438 24.922 10.523 1 94.12 331 ASP B N 1
ATOM 6405 C CA . ASP B 1 331 ? -0.276 23.578 9.977 1 94.12 331 ASP B CA 1
ATOM 6406 C C . ASP B 1 331 ? 1 23.469 9.141 1 94.12 331 ASP B C 1
ATOM 6408 O O . ASP B 1 331 ? 1.757 22.516 9.273 1 94.12 331 ASP B O 1
ATOM 6412 N N . ILE B 1 332 ? 1.226 24.453 8.297 1 95.06 332 ILE B N 1
ATOM 6413 C CA . ILE B 1 332 ? 2.402 24.469 7.434 1 95.06 332 ILE B CA 1
ATOM 6414 C C . ILE B 1 332 ? 3.666 24.547 8.289 1 95.06 332 ILE B C 1
ATOM 6416 O O . ILE B 1 332 ? 4.598 23.766 8.109 1 95.06 332 ILE B O 1
ATOM 6420 N N . SER B 1 333 ? 3.668 25.469 9.234 1 96.06 333 SER B N 1
ATOM 6421 C CA . SER B 1 333 ? 4.852 25.688 10.062 1 96.06 333 SER B CA 1
ATOM 6422 C C . SER B 1 333 ? 5.168 24.453 10.906 1 96.06 333 SER B C 1
ATOM 6424 O O . SER B 1 333 ? 6.32 24.016 10.969 1 96.06 333 SER B O 1
ATOM 6426 N N . VAL B 1 334 ? 4.145 23.906 11.5 1 96.88 334 VAL B N 1
ATOM 6427 C CA . VAL B 1 334 ? 4.34 22.734 12.344 1 96.88 334 VAL B CA 1
ATOM 6428 C C . VAL B 1 334 ? 4.844 21.578 11.492 1 96.88 334 VAL B C 1
ATOM 6430 O O . VAL B 1 334 ? 5.758 20.859 11.898 1 96.88 334 VAL B O 1
ATOM 6433 N N . THR B 1 335 ? 4.227 21.375 10.352 1 96.31 335 THR B N 1
ATOM 6434 C CA . THR B 1 335 ? 4.609 20.281 9.469 1 96.31 335 THR B CA 1
ATOM 6435 C C . THR B 1 335 ? 6.055 20.422 9.008 1 96.31 335 THR B C 1
ATOM 6437 O O . THR B 1 335 ? 6.816 19.453 9 1 96.31 335 THR B O 1
ATOM 6440 N N . GLN B 1 336 ? 6.438 21.609 8.641 1 96.56 336 GLN B N 1
ATOM 6441 C CA . GLN B 1 336 ? 7.797 21.859 8.164 1 96.56 336 GLN B CA 1
ATOM 6442 C C . GLN B 1 336 ? 8.82 21.625 9.273 1 96.56 336 GLN B C 1
ATOM 6444 O O . GLN B 1 336 ? 9.852 20.984 9.039 1 96.56 336 GLN B O 1
ATOM 6449 N N . LEU B 1 337 ? 8.555 22.109 10.43 1 97.12 337 LEU B N 1
ATOM 6450 C CA . LEU B 1 337 ? 9.477 21.953 11.547 1 97.12 337 LEU B CA 1
ATOM 6451 C C . LEU B 1 337 ? 9.516 20.5 12.008 1 97.12 337 LEU B C 1
ATOM 6453 O O . LEU B 1 337 ? 10.562 19.984 12.406 1 97.12 337 LEU B O 1
ATOM 6457 N N . TRP B 1 338 ? 8.344 19.891 11.945 1 97.06 338 TRP B N 1
ATOM 6458 C CA . TRP B 1 338 ? 8.273 18.469 12.25 1 97.06 338 TRP B CA 1
ATOM 6459 C C . TRP B 1 338 ? 9.141 17.656 11.289 1 97.06 338 TRP B C 1
ATOM 6461 O O . TRP B 1 338 ? 9.867 16.766 11.711 1 97.06 338 TRP B O 1
ATOM 6471 N N . LEU B 1 339 ? 9.117 17.938 10.039 1 94.81 339 LEU B N 1
ATOM 6472 C CA . LEU B 1 339 ? 9.906 17.219 9.031 1 94.81 339 LEU B CA 1
ATOM 6473 C C . LEU B 1 339 ? 11.398 17.438 9.266 1 94.81 339 LEU B C 1
ATOM 6475 O O . LEU B 1 339 ? 12.195 16.516 9.102 1 94.81 339 LEU B O 1
ATOM 6479 N N . LEU B 1 340 ? 11.766 18.672 9.609 1 95.88 340 LEU B N 1
ATOM 6480 C CA . LEU B 1 340 ? 13.156 18.938 9.969 1 95.88 340 LEU B CA 1
ATOM 6481 C C . LEU B 1 340 ? 13.578 18.078 11.156 1 95.88 340 LEU B C 1
ATOM 6483 O O . LEU B 1 340 ? 14.688 17.531 11.172 1 95.88 340 LEU B O 1
ATOM 6487 N N . GLY B 1 341 ? 12.688 17.984 12.102 1 95.88 341 GLY B N 1
ATOM 6488 C CA . GLY B 1 341 ? 12.953 17.141 13.242 1 95.88 341 GLY B CA 1
ATOM 6489 C C . GLY B 1 341 ? 13.148 15.672 12.867 1 95.88 341 GLY B C 1
ATOM 6490 O O . GLY B 1 341 ? 14.031 15 13.398 1 95.88 341 GLY B O 1
ATOM 6491 N N . ARG B 1 342 ? 12.289 15.234 12.031 1 92.75 342 ARG B N 1
ATOM 6492 C CA . ARG B 1 342 ? 12.375 13.852 11.578 1 92.75 342 ARG B CA 1
ATOM 6493 C C . ARG B 1 342 ? 13.688 13.594 10.844 1 92.75 342 ARG B C 1
ATOM 6495 O O . ARG B 1 342 ? 14.297 12.539 11 1 92.75 342 ARG B O 1
ATOM 6502 N N . LEU B 1 343 ? 14.078 14.484 10 1 93.06 343 LEU B N 1
ATOM 6503 C CA . LEU B 1 343 ? 15.352 14.375 9.289 1 93.06 343 LEU B CA 1
ATOM 6504 C C . LEU B 1 343 ? 16.516 14.352 10.266 1 93.06 343 LEU B C 1
ATOM 6506 O O . LEU B 1 343 ? 17.469 13.578 10.094 1 93.06 343 LEU B O 1
ATOM 6510 N N . TRP B 1 344 ? 16.453 15.211 11.203 1 96 344 TRP B N 1
ATOM 6511 C CA . TRP B 1 344 ? 17.484 15.258 12.242 1 96 344 TRP B CA 1
ATOM 6512 C C . TRP B 1 344 ? 17.594 13.922 12.969 1 96 344 TRP B C 1
ATOM 6514 O O . TRP B 1 344 ? 18.688 13.422 13.203 1 96 344 TRP B O 1
ATOM 6524 N N . GLN B 1 345 ? 16.469 13.375 13.32 1 93.75 345 GLN B N 1
ATOM 6525 C CA . GLN B 1 345 ? 16.453 12.078 13.992 1 93.75 345 GLN B CA 1
ATOM 6526 C C . GLN B 1 345 ? 17.078 10.992 13.117 1 93.75 345 GLN B C 1
ATOM 6528 O O . GLN B 1 345 ? 17.734 10.086 13.625 1 93.75 345 GLN B O 1
ATOM 6533 N N . LEU B 1 346 ? 16.766 11.047 11.875 1 91.12 346 LEU B N 1
ATOM 6534 C CA . LEU B 1 346 ? 17.359 10.094 10.945 1 91.12 346 LEU B CA 1
ATOM 6535 C C . LEU B 1 346 ? 18.875 10.227 10.93 1 91.12 346 LEU B C 1
ATOM 6537 O O . LEU B 1 346 ? 19.578 9.219 10.867 1 91.12 346 LEU B O 1
ATOM 6541 N N . CYS B 1 347 ? 19.359 11.43 10.906 1 94.31 347 CYS B N 1
ATOM 6542 C CA . CYS B 1 347 ? 20.797 11.664 10.969 1 94.31 347 CYS B CA 1
ATOM 6543 C C . CYS B 1 347 ? 21.391 11.102 12.258 1 94.31 347 CYS B C 1
ATOM 6545 O O . CYS B 1 347 ? 22.5 10.555 12.25 1 94.31 347 CYS B O 1
ATOM 6547 N N . LEU B 1 348 ? 20.703 11.266 13.328 1 94.56 348 LEU B N 1
ATOM 6548 C CA . LEU B 1 348 ? 21.141 10.734 14.609 1 94.56 348 LEU B CA 1
ATOM 6549 C C . LEU B 1 348 ? 21.297 9.219 14.555 1 94.56 348 LEU B C 1
ATOM 6551 O O . LEU B 1 348 ? 22.328 8.672 14.953 1 94.56 348 LEU B O 1
ATOM 6555 N N . THR B 1 349 ? 20.266 8.516 14.016 1 89.38 349 THR B N 1
ATOM 6556 C CA . THR B 1 349 ? 20.25 7.059 13.984 1 89.38 349 THR B CA 1
ATOM 6557 C C . THR B 1 349 ? 21.312 6.531 13.023 1 89.38 349 THR B C 1
ATOM 6559 O O . THR B 1 349 ? 21.766 5.391 13.164 1 89.38 349 THR B O 1
ATOM 6562 N N . HIS B 1 350 ? 21.703 7.363 12.109 1 90.38 350 HIS B N 1
ATOM 6563 C CA . HIS B 1 350 ? 22.719 6.949 11.141 1 90.38 350 HIS B CA 1
ATOM 6564 C C . HIS B 1 350 ? 24.094 7.438 11.547 1 90.38 350 HIS B C 1
ATOM 6566 O O . HIS B 1 350 ? 25.031 7.391 10.758 1 90.38 350 HIS B O 1
ATOM 6572 N N . GLY B 1 351 ? 24.219 8.062 12.711 1 91.06 351 GLY B N 1
ATOM 6573 C CA . GLY B 1 351 ? 25.5 8.414 13.297 1 91.06 351 GLY B CA 1
ATOM 6574 C C . GLY B 1 351 ? 26.156 9.609 12.625 1 91.06 351 GLY B C 1
ATOM 6575 O O . GLY B 1 351 ? 27.391 9.711 12.594 1 91.06 351 GLY B O 1
ATOM 6576 N N . MET B 1 352 ? 25.375 10.5 12.141 1 93.94 352 MET B N 1
ATOM 6577 C CA . MET B 1 352 ? 25.922 11.602 11.359 1 93.94 352 MET B CA 1
ATOM 6578 C C . MET B 1 352 ? 26.094 12.852 12.211 1 93.94 352 MET B C 1
ATOM 6580 O O . MET B 1 352 ? 26.75 13.812 11.805 1 93.94 352 MET B O 1
ATOM 6584 N N . LEU B 1 353 ? 25.531 12.93 13.359 1 96.81 353 LEU B N 1
ATOM 6585 C CA . LEU B 1 353 ? 25.516 14.141 14.18 1 96.81 353 LEU B CA 1
ATOM 6586 C C . LEU B 1 353 ? 26.812 14.281 14.953 1 96.81 353 LEU B C 1
ATOM 6588 O O . LEU B 1 353 ? 27.453 13.281 15.305 1 96.81 353 LEU B O 1
ATOM 6592 N N . ARG B 1 354 ? 27.172 15.539 15.125 1 96 354 ARG B N 1
ATOM 6593 C CA . ARG B 1 354 ? 28.344 15.891 15.914 1 96 354 ARG B CA 1
ATOM 6594 C C . ARG B 1 354 ? 28.047 17.031 16.859 1 96 354 ARG B C 1
ATOM 6596 O O . ARG B 1 354 ? 27.078 17.781 16.672 1 96 354 ARG B O 1
ATOM 6603 N N . GLU B 1 355 ? 28.859 17.156 17.891 1 94.81 355 GLU B N 1
ATOM 6604 C CA . GLU B 1 355 ? 28.719 18.281 18.812 1 94.81 355 GLU B CA 1
ATOM 6605 C C . GLU B 1 355 ? 29.078 19.609 18.125 1 94.81 355 GLU B C 1
ATOM 6607 O O . GLU B 1 355 ? 28.422 20.625 18.344 1 94.81 355 GLU B O 1
ATOM 6612 N N . THR B 1 356 ? 30.172 19.453 17.375 1 93 356 THR B N 1
ATOM 6613 C CA . THR B 1 356 ? 30.594 20.609 16.578 1 93 356 THR B CA 1
ATOM 6614 C C . THR B 1 356 ? 30.625 20.25 15.094 1 93 356 THR B C 1
ATOM 6616 O O . THR B 1 356 ? 31.062 19.172 14.719 1 93 356 THR B O 1
ATOM 6619 N N . SER B 1 357 ? 29.859 21 14.305 1 93.69 357 SER B N 1
ATOM 6620 C CA . SER B 1 357 ? 29.812 20.828 12.852 1 93.69 357 SER B CA 1
ATOM 6621 C C . SER B 1 357 ? 29.656 22.156 12.133 1 93.69 357 SER B C 1
ATOM 6623 O O . SER B 1 357 ? 29.062 23.094 12.664 1 93.69 357 SER B O 1
ATOM 6625 N N . ASP B 1 358 ? 30.172 22.25 10.914 1 93.69 358 ASP B N 1
ATOM 6626 C CA . ASP B 1 358 ? 30.016 23.438 10.094 1 93.69 358 ASP B CA 1
ATOM 6627 C C . ASP B 1 358 ? 28.562 23.609 9.648 1 93.69 358 ASP B C 1
ATOM 6629 O O . ASP B 1 358 ? 28.141 24.688 9.25 1 93.69 358 ASP B O 1
ATOM 6633 N N . HIS B 1 359 ? 27.891 22.516 9.734 1 94.88 359 HIS B N 1
ATOM 6634 C CA . HIS B 1 359 ? 26.469 22.547 9.406 1 94.88 359 HIS B CA 1
ATOM 6635 C C . HIS B 1 359 ? 25.609 22.375 10.656 1 94.88 359 HIS B C 1
ATOM 6637 O O . HIS B 1 359 ? 25.578 21.297 11.242 1 94.88 359 HIS B O 1
ATOM 6643 N N . ALA B 1 360 ? 24.906 23.375 10.945 1 94.06 360 ALA B N 1
ATOM 6644 C CA . ALA B 1 360 ? 24.109 23.375 12.156 1 94.06 360 ALA B CA 1
ATOM 6645 C C . ALA B 1 360 ? 23.141 22.188 12.172 1 94.06 360 ALA B C 1
ATOM 6647 O O . ALA B 1 360 ? 22.859 21.625 13.234 1 94.06 360 ALA B O 1
ATOM 6648 N N . GLU B 1 361 ? 22.688 21.734 11 1 96 361 GLU B N 1
ATOM 6649 C CA . GLU B 1 361 ? 21.703 20.672 10.875 1 96 361 GLU B CA 1
ATOM 6650 C C . GLU B 1 361 ? 22.281 19.328 11.328 1 96 361 GLU B C 1
ATOM 6652 O O . GLU B 1 361 ? 21.531 18.422 11.688 1 96 361 GLU B O 1
ATOM 6657 N N . LEU B 1 362 ? 23.578 19.234 11.359 1 97.06 362 LEU B N 1
ATOM 6658 C CA . LEU B 1 362 ? 24.203 17.984 11.719 1 97.06 362 LEU B CA 1
ATOM 6659 C C . LEU B 1 362 ? 24.781 18.047 13.133 1 97.06 362 LEU B C 1
ATOM 6661 O O . LEU B 1 362 ? 25.672 17.266 13.492 1 97.06 362 LEU B O 1
ATOM 6665 N N . ARG B 1 363 ? 24.312 18.969 13.891 1 96.81 363 ARG B N 1
ATOM 6666 C CA . ARG B 1 363 ? 24.672 19.062 15.297 1 96.81 363 ARG B CA 1
ATOM 6667 C C . ARG B 1 363 ? 23.578 18.516 16.188 1 96.81 363 ARG B C 1
ATOM 6669 O O . ARG B 1 363 ? 22.391 18.562 15.828 1 96.81 363 ARG B O 1
ATOM 6676 N N . PHE B 1 364 ? 23.906 18.125 17.406 1 97.31 364 PHE B N 1
ATOM 6677 C CA . PHE B 1 364 ? 22.938 17.594 18.359 1 97.31 364 PHE B CA 1
ATOM 6678 C C . PHE B 1 364 ? 21.969 18.672 18.812 1 97.31 364 PHE B C 1
ATOM 6680 O O . PHE B 1 364 ? 20.781 18.391 19 1 97.31 364 PHE B O 1
ATOM 6687 N N . ASP B 1 365 ? 22.406 19.906 18.906 1 95.69 365 ASP B N 1
ATOM 6688 C CA . ASP B 1 365 ? 21.578 20.953 19.484 1 95.69 365 ASP B CA 1
ATOM 6689 C C . ASP B 1 365 ? 20.609 21.531 18.453 1 95.69 365 ASP B C 1
ATOM 6691 O O . ASP B 1 365 ? 19.812 22.422 18.766 1 95.69 365 ASP B O 1
ATOM 6695 N N . PHE B 1 366 ? 20.75 21.047 17.203 1 96.88 366 PHE B N 1
ATOM 6696 C CA . PHE B 1 366 ? 19.812 21.516 16.188 1 96.88 366 PHE B CA 1
ATOM 6697 C C . PHE B 1 366 ? 18.375 21.188 16.578 1 96.88 366 PHE B C 1
ATOM 6699 O O . PHE B 1 366 ? 17.453 21.938 16.25 1 96.88 366 PHE B O 1
ATOM 6706 N N . ALA B 1 367 ? 18.156 20.125 17.312 1 97.31 367 ALA B N 1
ATOM 6707 C CA . ALA B 1 367 ? 16.828 19.766 17.812 1 97.31 367 ALA B CA 1
ATOM 6708 C C . ALA B 1 367 ? 16.25 20.844 18.703 1 97.31 367 ALA B C 1
ATOM 6710 O O . ALA B 1 367 ? 15.039 21.078 18.703 1 97.31 367 ALA B O 1
ATOM 6711 N N . PHE B 1 368 ? 17.141 21.531 19.438 1 97.06 368 PHE B N 1
ATOM 6712 C CA . PHE B 1 368 ? 16.688 22.641 20.297 1 97.06 368 PHE B CA 1
ATOM 6713 C C . PHE B 1 368 ? 16.188 23.797 19.453 1 97.06 368 PHE B C 1
ATOM 6715 O O . PHE B 1 368 ? 15.18 24.422 19.797 1 97.06 368 PHE B O 1
ATOM 6722 N N . ARG B 1 369 ? 16.891 24.047 18.391 1 95.12 369 ARG B N 1
ATOM 6723 C CA . ARG B 1 369 ? 16.516 25.156 17.516 1 95.12 369 ARG B CA 1
ATOM 6724 C C . ARG B 1 369 ? 15.156 24.891 16.859 1 95.12 369 ARG B C 1
ATOM 6726 O O . ARG B 1 369 ? 14.312 25.781 16.797 1 95.12 369 ARG B O 1
ATOM 6733 N N . ILE B 1 370 ? 14.969 23.656 16.406 1 97.06 370 ILE B N 1
ATOM 6734 C CA . ILE B 1 370 ? 13.695 23.266 15.812 1 97.06 370 ILE B CA 1
ATOM 6735 C C . ILE B 1 370 ? 12.578 23.438 16.844 1 97.06 370 ILE B C 1
ATOM 6737 O O . ILE B 1 370 ? 11.539 24.031 16.547 1 97.06 370 ILE B O 1
ATOM 6741 N N . GLY B 1 371 ? 12.812 22.922 18.016 1 97.62 371 GLY B N 1
ATOM 6742 C CA . GLY B 1 371 ? 11.812 23 19.062 1 97.62 371 GLY B CA 1
ATOM 6743 C C . GLY B 1 371 ? 11.445 24.422 19.438 1 97.62 371 GLY B C 1
ATOM 6744 O O . GLY B 1 371 ? 10.266 24.734 19.641 1 97.62 371 GLY B O 1
ATOM 6745 N N . LEU B 1 372 ? 12.438 25.219 19.547 1 96.81 372 LEU B N 1
ATOM 6746 C CA . LEU B 1 372 ? 12.211 26.594 19.969 1 96.81 372 LEU B CA 1
ATOM 6747 C C . LEU B 1 372 ? 11.406 27.359 18.922 1 96.81 372 LEU B C 1
ATOM 6749 O O . LEU B 1 372 ? 10.492 28.109 19.25 1 96.81 372 LEU B O 1
ATOM 6753 N N . ILE B 1 373 ? 11.742 27.188 17.703 1 95.44 373 ILE B N 1
ATOM 6754 C CA . ILE B 1 373 ? 11.023 27.859 16.625 1 95.44 373 ILE B CA 1
ATOM 6755 C C . ILE B 1 373 ? 9.586 27.328 16.562 1 95.44 373 ILE B C 1
ATOM 6757 O O . ILE B 1 373 ? 8.648 28.094 16.312 1 95.44 373 ILE B O 1
ATOM 6761 N N . LEU B 1 374 ? 9.438 26.031 16.766 1 96.62 374 LEU B N 1
ATOM 6762 C CA . LEU B 1 374 ? 8.102 25.453 16.781 1 96.62 374 LEU B CA 1
ATOM 6763 C C . LEU B 1 374 ? 7.262 26.047 17.906 1 96.62 374 LEU B C 1
ATOM 6765 O O . LEU B 1 374 ? 6.117 26.453 17.688 1 96.62 374 LEU B O 1
ATOM 6769 N N . MET B 1 375 ? 7.832 26.141 19.094 1 95.75 375 MET B N 1
ATOM 6770 C CA . MET B 1 375 ? 7.113 26.688 20.234 1 95.75 375 MET B CA 1
ATOM 6771 C C . MET B 1 375 ? 6.75 28.156 20 1 95.75 375 MET B C 1
ATOM 6773 O O . MET B 1 375 ? 5.656 28.594 20.359 1 95.75 375 MET B O 1
ATOM 6777 N N . SER B 1 376 ? 7.688 28.828 19.453 1 93.31 376 SER B N 1
ATOM 6778 C CA . SER B 1 376 ? 7.434 30.219 19.125 1 93.31 376 SER B CA 1
ATOM 6779 C C . SER B 1 376 ? 6.262 30.359 18.172 1 93.31 376 SER B C 1
ATOM 6781 O O . SER B 1 376 ? 5.422 31.25 18.328 1 93.31 376 SER B O 1
ATOM 6783 N N . SER B 1 377 ? 6.203 29.5 17.156 1 92.25 377 SER B N 1
ATOM 6784 C CA . SER B 1 377 ? 5.094 29.5 16.219 1 92.25 377 SER B CA 1
ATOM 6785 C C . SER B 1 377 ? 3.777 29.172 16.906 1 92.25 377 SER B C 1
ATOM 6787 O O . SER B 1 377 ? 2.756 29.812 16.641 1 92.25 377 SER B O 1
ATOM 6789 N N . CYS B 1 378 ? 3.764 28.203 17.75 1 94.25 378 CYS B N 1
ATOM 6790 C CA . CYS B 1 378 ? 2.551 27.766 18.438 1 94.25 378 CYS B CA 1
ATOM 6791 C C . CYS B 1 378 ? 2.023 28.844 19.375 1 94.25 378 CYS B C 1
ATOM 6793 O O . CYS B 1 378 ? 0.816 28.938 19.594 1 94.25 378 CYS B O 1
ATOM 6795 N N . ASN B 1 379 ? 2.902 29.672 19.859 1 92.06 379 ASN B N 1
ATOM 6796 C CA . ASN B 1 379 ? 2.518 30.703 20.812 1 92.06 379 ASN B CA 1
ATOM 6797 C C . ASN B 1 379 ? 1.857 31.891 20.109 1 92.06 379 ASN B C 1
ATOM 6799 O O . ASN B 1 379 ? 1.141 32.656 20.75 1 92.06 379 ASN B O 1
ATOM 6803 N N . VAL B 1 380 ? 2.102 32.031 18.891 1 90.56 380 VAL B N 1
ATOM 6804 C CA . VAL B 1 380 ? 1.589 33.156 18.141 1 90.56 380 VAL B CA 1
ATOM 6805 C C . VAL B 1 380 ? 0.149 32.906 17.719 1 90.56 380 VAL B C 1
ATOM 6807 O O . VAL B 1 380 ? -0.677 33.812 17.672 1 90.56 380 VAL B O 1
ATOM 6810 N N . TYR B 1 381 ? -0.187 31.703 17.453 1 90.88 381 TYR B N 1
ATOM 6811 C CA . TYR B 1 381 ? -1.494 31.375 16.906 1 90.88 381 TYR B CA 1
ATOM 6812 C C . TYR B 1 381 ? -2.441 30.891 18 1 90.88 381 TYR B C 1
ATOM 6814 O O . TYR B 1 381 ? -2.002 30.469 19.062 1 90.88 381 TYR B O 1
ATOM 6822 N N . SER B 1 382 ? -3.719 31 17.672 1 90.5 382 SER B N 1
ATOM 6823 C CA . SER B 1 382 ? -4.738 30.578 18.625 1 90.5 382 SER B CA 1
ATOM 6824 C C . SER B 1 382 ? -4.785 29.062 18.766 1 90.5 382 SER B C 1
ATOM 6826 O O . SER B 1 382 ? -4.449 28.344 17.812 1 90.5 382 SER B O 1
ATOM 6828 N N . LEU B 1 383 ? -5.18 28.625 19.938 1 88.88 383 LEU B N 1
ATOM 6829 C CA . LEU B 1 383 ? -5.336 27.203 20.188 1 88.88 383 LEU B CA 1
ATOM 6830 C C . LEU B 1 383 ? -6.375 26.594 19.25 1 88.88 383 LEU B C 1
ATOM 6832 O O . LEU B 1 383 ? -6.23 25.453 18.812 1 88.88 383 LEU B O 1
ATOM 6836 N N . SER B 1 384 ? -7.398 27.344 18.969 1 84.19 384 SER B N 1
ATOM 6837 C CA . SER B 1 384 ? -8.453 26.875 18.078 1 84.19 384 SER B CA 1
ATOM 6838 C C . SER B 1 384 ? -7.922 26.609 16.672 1 84.19 384 SER B C 1
ATOM 6840 O O . SER B 1 384 ? -8.359 25.672 16 1 84.19 384 SER B O 1
ATOM 6842 N N . ALA B 1 385 ? -6.957 27.422 16.25 1 88.19 385 ALA B N 1
ATOM 6843 C CA . ALA B 1 385 ? -6.348 27.25 14.93 1 88.19 385 ALA B CA 1
ATOM 6844 C C . ALA B 1 385 ? -5.555 25.953 14.859 1 88.19 385 ALA B C 1
ATOM 6846 O O . ALA B 1 385 ? -5.465 25.328 13.797 1 88.19 385 ALA B O 1
ATOM 6847 N N . MET B 1 386 ? -5.078 25.516 15.992 1 90.69 386 MET B N 1
ATOM 6848 C CA . MET B 1 386 ? -4.324 24.266 16.062 1 90.69 386 MET B CA 1
ATOM 6849 C C . MET B 1 386 ? -5.262 23.078 16.203 1 90.69 386 MET B C 1
ATOM 6851 O O . MET B 1 386 ? -5.062 22.047 15.547 1 90.69 386 MET B O 1
ATOM 6855 N N . GLU B 1 387 ? -6.289 23.25 16.906 1 84.19 387 GLU B N 1
ATOM 6856 C CA . GLU B 1 387 ? -7.168 22.141 17.25 1 84.19 387 GLU B CA 1
ATOM 6857 C C . GLU B 1 387 ? -7.992 21.688 16.047 1 84.19 387 GLU B C 1
ATOM 6859 O O . GLU B 1 387 ? -8.453 20.547 16 1 84.19 387 GLU B O 1
ATOM 6864 N N . VAL B 1 388 ? -8.117 22.531 15.102 1 81.5 388 VAL B N 1
ATOM 6865 C CA . VAL B 1 388 ? -8.875 22.188 13.898 1 81.5 388 VAL B CA 1
ATOM 6866 C C . VAL B 1 388 ? -8.203 21 13.195 1 81.5 388 VAL B C 1
ATOM 6868 O O . VAL B 1 388 ? -8.867 20.234 12.5 1 81.5 388 VAL B O 1
ATOM 6871 N N . HIS B 1 389 ? -6.922 20.797 13.383 1 85.88 389 HIS B N 1
ATOM 6872 C CA . HIS B 1 389 ? -6.152 19.766 12.695 1 85.88 389 HIS B CA 1
ATOM 6873 C C . HIS B 1 389 ? -6.176 18.453 13.477 1 85.88 389 HIS B C 1
ATOM 6875 O O . HIS B 1 389 ? -5.66 17.438 13 1 85.88 389 HIS B O 1
ATOM 6881 N N . GLY B 1 390 ? -6.746 18.469 14.648 1 80.75 390 GLY B N 1
ATOM 6882 C CA . GLY B 1 390 ? -6.934 17.25 15.414 1 80.75 390 GLY B CA 1
ATOM 6883 C C . GLY B 1 390 ? -5.648 16.734 16.031 1 80.75 390 GLY B C 1
ATOM 6884 O O . GLY B 1 390 ? -4.691 17.5 16.219 1 80.75 390 GLY B O 1
ATOM 6885 N N . VAL B 1 391 ? -5.66 15.5 16.344 1 83.75 391 VAL B N 1
ATOM 6886 C CA . VAL B 1 391 ? -4.594 14.875 17.125 1 83.75 391 VAL B CA 1
ATOM 6887 C C . VAL B 1 391 ? -3.336 14.758 16.266 1 83.75 391 VAL B C 1
ATOM 6889 O O . VAL B 1 391 ? -2.221 14.695 16.797 1 83.75 391 VAL B O 1
ATOM 6892 N N . GLY B 1 392 ? -3.512 14.773 14.984 1 87.44 392 GLY B N 1
ATOM 6893 C CA . GLY B 1 392 ? -2.355 14.695 14.109 1 87.44 392 GLY B CA 1
ATOM 6894 C C . GLY B 1 392 ? -1.364 15.82 14.328 1 87.44 392 GLY B C 1
ATOM 6895 O O . GLY B 1 392 ? -0.152 15.617 14.234 1 87.44 392 GLY B O 1
ATOM 6896 N N . LEU B 1 393 ? -1.885 16.984 14.633 1 91.38 393 LEU B N 1
ATOM 6897 C CA . LEU B 1 393 ? -1.014 18.125 14.836 1 91.38 393 LEU B CA 1
ATOM 6898 C C . LEU B 1 393 ? -0.234 18 16.141 1 91.38 393 LEU B C 1
ATOM 6900 O O . LEU B 1 393 ? 0.971 18.25 16.172 1 91.38 393 LEU B O 1
ATOM 6904 N N . VAL B 1 394 ? -0.936 17.625 17.203 1 93.12 394 VAL B N 1
ATOM 6905 C CA . VAL B 1 394 ? -0.264 17.547 18.484 1 93.12 394 VAL B CA 1
ATOM 6906 C C . VAL B 1 394 ? 0.751 16.406 18.469 1 93.12 394 VAL B C 1
ATOM 6908 O O . VAL B 1 394 ? 1.771 16.469 19.156 1 93.12 394 VAL B O 1
ATOM 6911 N N . GLU B 1 395 ? 0.46 15.391 17.719 1 92.31 395 GLU B N 1
ATOM 6912 C CA . GLU B 1 395 ? 1.444 14.328 17.547 1 92.31 395 GLU B CA 1
ATOM 6913 C C . GLU B 1 395 ? 2.752 14.875 16.969 1 92.31 395 GLU B C 1
ATOM 6915 O O . GLU B 1 395 ? 3.836 14.469 17.391 1 92.31 395 GLU B O 1
ATOM 6920 N N . LYS B 1 396 ? 2.668 15.727 15.969 1 95.5 396 LYS B N 1
ATOM 6921 C CA . LYS B 1 396 ? 3.859 16.344 15.391 1 95.5 396 LYS B CA 1
ATOM 6922 C C . LYS B 1 396 ? 4.617 17.156 16.438 1 95.5 396 LYS B C 1
ATOM 6924 O O . LYS B 1 396 ? 5.848 17.109 16.5 1 95.5 396 LYS B O 1
ATOM 6929 N N . VAL B 1 397 ? 3.848 17.859 17.219 1 97.69 397 VAL B N 1
ATOM 6930 C CA . VAL B 1 397 ? 4.445 18.656 18.281 1 97.69 397 VAL B CA 1
ATOM 6931 C C . VAL B 1 397 ? 5.148 17.734 19.281 1 97.69 397 VAL B C 1
ATOM 6933 O O . VAL B 1 397 ? 6.277 18.016 19.703 1 97.69 397 VAL B O 1
ATOM 6936 N N . TYR B 1 398 ? 4.496 16.734 19.641 1 97.31 398 TYR B N 1
ATOM 6937 C CA . TYR B 1 398 ? 5.062 15.727 20.531 1 97.31 398 TYR B CA 1
ATOM 6938 C C . TYR B 1 398 ? 6.375 15.188 20 1 97.31 398 TYR B C 1
ATOM 6940 O O . TYR B 1 398 ? 7.355 15.062 20.734 1 97.31 398 TYR B O 1
ATOM 6948 N N . ASP B 1 399 ? 6.406 14.844 18.766 1 96.06 399 ASP B N 1
ATOM 6949 C CA . ASP B 1 399 ? 7.602 14.289 18.125 1 96.06 399 ASP B CA 1
ATOM 6950 C C . ASP B 1 399 ? 8.773 15.258 18.234 1 96.06 399 ASP B C 1
ATOM 6952 O O . ASP B 1 399 ? 9.906 14.852 18.516 1 96.06 399 ASP B O 1
ATOM 6956 N N . VAL B 1 400 ? 8.508 16.484 17.953 1 97.94 400 VAL B N 1
ATOM 6957 C CA . VAL B 1 400 ? 9.555 17.5 18.016 1 97.94 400 VAL B CA 1
ATOM 6958 C C . VAL B 1 400 ? 10.039 17.641 19.469 1 97.94 400 VAL B C 1
ATOM 6960 O O . VAL B 1 400 ? 11.242 17.75 19.719 1 97.94 400 VAL B O 1
ATOM 6963 N N . ALA B 1 401 ? 9.094 17.641 20.375 1 98.5 401 ALA B N 1
ATOM 6964 C CA . ALA B 1 401 ? 9.453 17.734 21.781 1 98.5 401 ALA B CA 1
ATOM 6965 C C . ALA B 1 401 ? 10.336 16.562 22.203 1 98.5 401 ALA B C 1
ATOM 6967 O O . ALA B 1 401 ? 11.312 16.734 22.922 1 98.5 401 ALA B O 1
ATOM 6968 N N . MET B 1 402 ? 9.977 15.43 21.75 1 97.62 402 MET B N 1
ATOM 6969 C CA . MET B 1 402 ? 10.766 14.234 22.062 1 97.62 402 MET B CA 1
ATOM 6970 C C . MET B 1 402 ? 12.156 14.344 21.453 1 97.62 402 MET B C 1
ATOM 6972 O O . MET B 1 402 ? 13.125 13.812 22 1 97.62 402 MET B O 1
ATOM 6976 N N . GLY B 1 403 ? 12.234 14.992 20.281 1 97.75 403 GLY B N 1
ATOM 6977 C CA . GLY B 1 403 ? 13.539 15.266 19.703 1 97.75 403 GLY B CA 1
ATOM 6978 C C . GLY B 1 403 ? 14.453 16.047 20.609 1 97.75 403 GLY B C 1
ATOM 6979 O O . GLY B 1 403 ? 15.656 15.773 20.688 1 97.75 403 GLY B O 1
ATOM 6980 N N . VAL B 1 404 ? 13.906 17 21.328 1 97.94 404 VAL B N 1
ATOM 6981 C CA . VAL B 1 404 ? 14.664 17.797 22.281 1 97.94 404 VAL B CA 1
ATOM 6982 C C . VAL B 1 404 ? 15.203 16.906 23.391 1 97.94 404 VAL B C 1
ATOM 6984 O O . VAL B 1 404 ? 16.375 17 23.766 1 97.94 404 VAL B O 1
ATOM 6987 N N . ILE B 1 405 ? 14.391 16.047 23.891 1 97.62 405 ILE B N 1
ATOM 6988 C CA . ILE B 1 405 ? 14.781 15.141 24.969 1 97.62 405 ILE B CA 1
ATOM 6989 C C . ILE B 1 405 ? 15.859 14.188 24.469 1 97.62 405 ILE B C 1
ATOM 6991 O O . ILE B 1 405 ? 16.844 13.938 25.172 1 97.62 405 ILE B O 1
ATOM 6995 N N . THR B 1 406 ? 15.656 13.664 23.297 1 97.31 406 THR B N 1
ATOM 6996 C CA . THR B 1 406 ? 16.625 12.742 22.688 1 97.31 406 THR B CA 1
ATOM 6997 C C . THR B 1 406 ? 17.969 13.414 22.516 1 97.31 406 THR B C 1
ATOM 6999 O O . THR B 1 406 ? 19.016 12.789 22.75 1 97.31 406 THR B O 1
ATOM 7002 N N . ALA B 1 407 ? 17.984 14.688 22.109 1 97.5 407 ALA B N 1
ATOM 7003 C CA . ALA B 1 407 ? 19.234 15.43 21.953 1 97.5 407 ALA B CA 1
ATOM 7004 C C . ALA B 1 407 ? 19.984 15.531 23.281 1 97.5 407 ALA B C 1
ATOM 7006 O O . ALA B 1 407 ? 21.203 15.328 23.328 1 97.5 407 ALA B O 1
ATOM 7007 N N . MET B 1 408 ? 19.312 15.727 24.344 1 96.25 408 MET B N 1
ATOM 7008 C CA . MET B 1 408 ? 19.906 15.836 25.672 1 96.25 408 MET B CA 1
ATOM 7009 C C . MET B 1 408 ? 20.5 14.5 26.109 1 96.25 408 MET B C 1
ATOM 7011 O O . MET B 1 408 ? 21.547 14.469 26.75 1 96.25 408 MET B O 1
ATOM 7015 N N . SER B 1 409 ? 19.875 13.445 25.719 1 94.81 409 SER B N 1
ATOM 7016 C CA . SER B 1 409 ? 20.344 12.117 26.094 1 94.81 409 SER B CA 1
ATOM 7017 C C . SER B 1 409 ? 21.531 11.688 25.219 1 94.81 409 SER B C 1
ATOM 7019 O O . SER B 1 409 ? 22.281 10.789 25.594 1 94.81 409 SER B O 1
ATOM 7021 N N . SER B 1 410 ? 21.688 12.359 24.078 1 95.19 410 SER B N 1
ATOM 7022 C CA . SER B 1 410 ? 22.672 11.922 23.094 1 95.19 410 SER B CA 1
ATOM 7023 C C . SER B 1 410 ? 23.969 12.711 23.234 1 95.19 410 SER B C 1
ATOM 7025 O O . SER B 1 410 ? 25.016 12.297 22.734 1 95.19 410 SER B O 1
ATOM 7027 N N . CYS B 1 411 ? 23.906 13.859 23.906 1 94.44 411 CYS B N 1
ATOM 7028 C CA . CYS B 1 411 ? 25.062 14.734 24.062 1 94.44 411 CYS B CA 1
ATOM 7029 C C . CYS B 1 411 ? 25.109 15.344 25.453 1 94.44 411 CYS B C 1
ATOM 7031 O O . CYS B 1 411 ? 24.219 16.109 25.844 1 94.44 411 CYS B O 1
ATOM 7033 N N . SER B 1 412 ? 26.141 15.164 26.172 1 92.88 412 SER B N 1
ATOM 7034 C CA . SER B 1 412 ? 26.266 15.516 27.578 1 92.88 412 SER B CA 1
ATOM 7035 C C . SER B 1 412 ? 26.312 17.031 27.766 1 92.88 412 SER B C 1
ATOM 7037 O O . SER B 1 412 ? 25.969 17.547 28.844 1 92.88 412 SER B O 1
ATOM 7039 N N . SER B 1 413 ? 26.719 17.766 26.734 1 94.12 413 SER B N 1
ATOM 7040 C CA . SER B 1 413 ? 26.812 19.203 26.844 1 94.12 413 SER B CA 1
ATOM 7041 C C . SER B 1 413 ? 25.422 19.859 26.812 1 94.12 413 SER B C 1
ATOM 7043 O O . SER B 1 413 ? 25.266 21.031 27.156 1 94.12 413 SER B O 1
ATOM 7045 N N . LEU B 1 414 ? 24.438 19.125 26.391 1 95.75 414 LEU B N 1
ATOM 7046 C CA . LEU B 1 414 ? 23.062 19.609 26.328 1 95.75 414 LEU B CA 1
ATOM 7047 C C . LEU B 1 414 ? 22.312 19.266 27.609 1 95.75 414 LEU B C 1
ATOM 7049 O O . LEU B 1 414 ? 22.219 18.094 27.984 1 95.75 414 LEU B O 1
ATOM 7053 N N . HIS B 1 415 ? 21.844 20.297 28.281 1 95 415 HIS B N 1
ATOM 7054 C CA . HIS B 1 415 ? 21.188 20.094 29.562 1 95 415 HIS B CA 1
ATOM 7055 C C . HIS B 1 415 ? 20.031 21.078 29.766 1 95 415 HIS B C 1
ATOM 7057 O O . HIS B 1 415 ? 19.875 22.016 28.984 1 95 415 HIS B O 1
ATOM 7063 N N . LEU B 1 416 ? 19.344 20.984 30.844 1 95.75 416 LEU B N 1
ATOM 7064 C CA . LEU B 1 416 ? 18.094 21.672 31.094 1 95.75 416 LEU B CA 1
ATOM 7065 C C . LEU B 1 416 ? 18.312 23.172 31.266 1 95.75 416 LEU B C 1
ATOM 7067 O O . LEU B 1 416 ? 17.453 23.984 30.922 1 95.75 416 LEU B O 1
ATOM 7071 N N . ASP B 1 417 ? 19.469 23.547 31.719 1 95.25 417 ASP B N 1
ATOM 7072 C CA . ASP B 1 417 ? 19.703 24.938 32.062 1 95.25 417 ASP B CA 1
ATOM 7073 C C . ASP B 1 417 ? 20.453 25.672 30.938 1 95.25 417 ASP B C 1
ATOM 7075 O O . ASP B 1 417 ? 20.766 26.859 31.062 1 95.25 417 ASP B O 1
ATOM 7079 N N . LEU B 1 418 ? 20.625 24.984 29.859 1 95.94 418 LEU B N 1
ATOM 7080 C CA . LEU B 1 418 ? 21.281 25.594 28.703 1 95.94 418 LEU B CA 1
ATOM 7081 C C . LEU B 1 418 ? 20.391 26.656 28.078 1 95.94 418 LEU B C 1
ATOM 7083 O O . LEU B 1 418 ? 19.188 26.438 27.891 1 95.94 418 LEU B O 1
ATOM 7087 N N . VAL B 1 419 ? 20.984 27.828 27.781 1 95.62 419 VAL B N 1
ATOM 7088 C CA . VAL B 1 419 ? 20.266 28.906 27.109 1 95.62 419 VAL B CA 1
ATOM 7089 C C . VAL B 1 419 ? 20.344 28.703 25.594 1 95.62 419 VAL B C 1
ATOM 7091 O O . VAL B 1 419 ? 21.438 28.531 25.047 1 95.62 419 VAL B O 1
ATOM 7094 N N . ILE B 1 420 ? 19.172 28.719 24.984 1 92.81 420 ILE B N 1
ATOM 7095 C CA . ILE B 1 420 ? 19.125 28.5 23.531 1 92.81 420 ILE B CA 1
ATOM 7096 C C . ILE B 1 420 ? 18.438 29.672 22.859 1 92.81 420 ILE B C 1
ATOM 7098 O O . ILE B 1 420 ? 17.594 30.344 23.469 1 92.81 420 ILE B O 1
ATOM 7102 N N . LEU B 1 421 ? 18.812 29.938 21.594 1 90.12 421 LEU B N 1
ATOM 7103 C CA . LEU B 1 421 ? 18.281 31.047 20.797 1 90.12 421 LEU B CA 1
ATOM 7104 C C . LEU B 1 421 ? 17.672 30.531 19.484 1 90.12 421 LEU B C 1
ATOM 7106 O O . LEU B 1 421 ? 18.156 29.547 18.906 1 90.12 421 LEU B O 1
ATOM 7110 N N . SER B 1 422 ? 16.531 31.172 19.125 1 81 422 SER B N 1
ATOM 7111 C CA . SER B 1 422 ? 15.898 30.812 17.859 1 81 422 SER B CA 1
ATOM 7112 C C . SER B 1 422 ? 16.531 31.562 16.688 1 81 422 SER B C 1
ATOM 7114 O O . SER B 1 422 ? 15.922 32.469 16.125 1 81 422 SER B O 1
ATOM 7116 N N . ASP B 1 423 ? 17.656 31.25 16.359 1 73.12 423 ASP B N 1
ATOM 7117 C CA . ASP B 1 423 ? 18.375 31.969 15.32 1 73.12 423 ASP B CA 1
ATOM 7118 C C . ASP B 1 423 ? 17.719 31.75 13.953 1 73.12 423 ASP B C 1
ATOM 7120 O O . ASP B 1 423 ? 17.703 30.641 13.438 1 73.12 423 ASP B O 1
ATOM 7124 N N . SER B 1 424 ? 17.359 32.75 13.383 1 70.44 424 SER B N 1
ATOM 7125 C CA . SER B 1 424 ? 16.672 32.719 12.102 1 70.44 424 SER B CA 1
ATOM 7126 C C . SER B 1 424 ? 17.641 32.469 10.953 1 70.44 424 SER B C 1
ATOM 7128 O O . SER B 1 424 ? 17.219 32.188 9.828 1 70.44 424 SER B O 1
ATOM 7130 N N . ASP B 1 425 ? 18.797 32.438 11.297 1 74.81 425 ASP B N 1
ATOM 7131 C CA . ASP B 1 425 ? 19.781 32.25 10.234 1 74.81 425 ASP B CA 1
ATOM 7132 C C . ASP B 1 425 ? 19.875 30.766 9.836 1 74.81 425 ASP B C 1
ATOM 7134 O O . ASP B 1 425 ? 20.281 30.453 8.711 1 74.81 425 ASP B O 1
ATOM 7138 N N . VAL B 1 426 ? 19.391 30.031 10.719 1 83.19 426 VAL B N 1
ATOM 7139 C CA . VAL B 1 426 ? 19.516 28.609 10.438 1 83.19 426 VAL B CA 1
ATOM 7140 C C . VAL B 1 426 ? 18.188 28.062 9.922 1 83.19 426 VAL B C 1
ATOM 7142 O O . VAL B 1 426 ? 18.141 27.375 8.898 1 83.19 426 VAL B O 1
ATOM 7145 N N . ILE B 1 427 ? 17.094 28.422 10.625 1 92.38 427 ILE B N 1
ATOM 7146 C CA . ILE B 1 427 ? 15.742 28.094 10.195 1 92.38 427 ILE B CA 1
ATOM 7147 C C . ILE B 1 427 ? 14.922 29.375 10.047 1 92.38 427 ILE B C 1
ATOM 7149 O O . ILE B 1 427 ? 14.711 30.094 11.023 1 92.38 427 ILE B O 1
ATOM 7153 N N . ALA B 1 428 ? 14.484 29.625 8.852 1 91.19 428 ALA B N 1
ATOM 7154 C CA . ALA B 1 428 ? 13.727 30.844 8.586 1 91.19 428 ALA B CA 1
ATOM 7155 C C . ALA B 1 428 ? 12.469 30.906 9.453 1 91.19 428 ALA B C 1
ATOM 7157 O O . ALA B 1 428 ? 11.758 29.922 9.594 1 91.19 428 ALA B O 1
ATOM 7158 N N . SER B 1 429 ? 12.227 32.031 10.141 1 89.62 429 SER B N 1
ATOM 7159 C CA . SER B 1 429 ? 11.055 32.25 10.969 1 89.62 429 SER B CA 1
ATOM 7160 C C . SER B 1 429 ? 10.547 33.688 10.82 1 89.62 429 SER B C 1
ATOM 7162 O O . SER B 1 429 ? 11.344 34.625 10.766 1 89.62 429 SER B O 1
ATOM 7164 N N . PRO B 1 430 ? 9.273 33.781 10.672 1 87.19 430 PRO B N 1
ATOM 7165 C CA . PRO B 1 430 ? 8.719 35.125 10.57 1 87.19 430 PRO B CA 1
ATOM 7166 C C . PRO B 1 430 ? 8.609 35.812 11.93 1 87.19 430 PRO B C 1
ATOM 7168 O O . PRO B 1 430 ? 8.273 37 12 1 87.19 430 PRO B O 1
ATOM 7171 N N . HIS B 1 431 ? 8.977 35.188 12.961 1 85.69 431 HIS B N 1
ATOM 7172 C CA . HIS B 1 431 ? 8.82 35.719 14.312 1 85.69 431 HIS B CA 1
ATOM 7173 C C . HIS B 1 431 ? 10.156 36.188 14.883 1 85.69 431 HIS B C 1
ATOM 7175 O O . HIS B 1 431 ? 11.219 35.75 14.438 1 85.69 431 HIS B O 1
ATOM 7181 N N . PRO B 1 432 ? 10.109 37.062 15.82 1 86 432 PRO B N 1
ATOM 7182 C CA . PRO B 1 432 ? 11.344 37.562 16.422 1 86 432 PRO B CA 1
ATOM 7183 C C . PRO B 1 432 ? 12.141 36.469 17.141 1 86 432 PRO B C 1
ATOM 7185 O O . PRO B 1 432 ? 11.562 35.469 17.594 1 86 432 PRO B O 1
ATOM 7188 N N . VAL B 1 433 ? 13.438 36.75 17.266 1 88.62 433 VAL B N 1
ATOM 7189 C CA . VAL B 1 433 ? 14.328 35.812 17.938 1 88.62 433 VAL B CA 1
ATOM 7190 C C . VAL B 1 433 ? 14 35.75 19.422 1 88.62 433 VAL B C 1
ATOM 7192 O O . VAL B 1 433 ? 13.812 36.812 20.062 1 88.62 433 VAL B O 1
ATOM 7195 N N . ILE B 1 434 ? 13.945 34.594 19.906 1 89.19 434 ILE B N 1
ATOM 7196 C CA . ILE B 1 434 ? 13.648 34.375 21.328 1 89.19 434 ILE B CA 1
ATOM 7197 C C . ILE B 1 434 ? 14.781 33.594 21.969 1 89.19 434 ILE B C 1
ATOM 7199 O O . ILE B 1 434 ? 15.422 32.75 21.328 1 89.19 434 ILE B O 1
ATOM 7203 N N . GLU B 1 435 ? 14.984 33.969 23.188 1 92.38 435 GLU B N 1
ATOM 7204 C CA . GLU B 1 435 ? 15.945 33.25 24.016 1 92.38 435 GLU B CA 1
ATOM 7205 C C . GLU B 1 435 ? 15.273 32.625 25.234 1 92.38 435 GLU B C 1
ATOM 7207 O O . GLU B 1 435 ? 14.422 33.25 25.875 1 92.38 435 GLU B O 1
ATOM 7212 N N . THR B 1 436 ? 15.57 31.359 25.453 1 94.81 436 THR B N 1
ATOM 7213 C CA . THR B 1 436 ? 14.984 30.672 26.594 1 94.81 436 THR B CA 1
ATOM 7214 C C . THR B 1 436 ? 15.859 29.5 27.031 1 94.81 436 THR B C 1
ATOM 7216 O O . THR B 1 436 ? 16.828 29.172 26.359 1 94.81 436 THR B O 1
ATOM 7219 N N . LYS B 1 437 ? 15.523 28.984 28.203 1 96.31 437 LYS B N 1
ATOM 7220 C CA . LYS B 1 437 ? 16.188 27.766 28.672 1 96.31 437 LYS B CA 1
ATOM 7221 C C . LYS B 1 437 ? 15.492 26.516 28.141 1 96.31 437 LYS B C 1
ATOM 7223 O O . LYS B 1 437 ? 14.297 26.547 27.859 1 96.31 437 LYS B O 1
ATOM 7228 N N . VAL B 1 438 ? 16.25 25.422 28.078 1 97 438 VAL B N 1
ATOM 7229 C CA . VAL B 1 438 ? 15.711 24.156 27.594 1 97 438 VAL B CA 1
ATOM 7230 C C . VAL B 1 438 ? 14.57 23.703 28.484 1 97 438 VAL B C 1
ATOM 7232 O O . VAL B 1 438 ? 13.547 23.219 28.016 1 97 438 VAL B O 1
ATOM 7235 N N . ARG B 1 439 ? 14.664 23.953 29.812 1 96.81 439 ARG B N 1
ATOM 7236 C CA . ARG B 1 439 ? 13.625 23.594 30.781 1 96.81 439 ARG B CA 1
ATOM 7237 C C . ARG B 1 439 ? 12.32 24.312 30.469 1 96.81 439 ARG B C 1
ATOM 7239 O O . ARG B 1 439 ? 11.242 23.719 30.516 1 96.81 439 ARG B O 1
ATOM 7246 N N . GLU B 1 440 ? 12.445 25.594 30.125 1 96.62 440 GLU B N 1
ATOM 7247 C CA . GLU B 1 440 ? 11.273 26.391 29.812 1 96.62 440 GLU B CA 1
ATOM 7248 C C . GLU B 1 440 ? 10.633 25.953 28.5 1 96.62 440 GLU B C 1
ATOM 7250 O O . GLU B 1 440 ? 9.406 25.984 28.359 1 96.62 440 GLU B O 1
ATOM 7255 N N . LEU B 1 441 ? 11.453 25.609 27.609 1 97.19 441 LEU B N 1
ATOM 7256 C CA . LEU B 1 441 ? 10.953 25.078 26.344 1 97.19 441 LEU B CA 1
ATOM 7257 C C . LEU B 1 441 ? 10.125 23.828 26.562 1 97.19 441 LEU B C 1
ATOM 7259 O O . LEU B 1 441 ? 9.008 23.719 26.047 1 97.19 441 LEU B O 1
ATOM 7263 N N . LEU B 1 442 ? 10.656 22.875 27.344 1 98 442 LEU B N 1
ATOM 7264 C CA . LEU B 1 442 ? 9.961 21.625 27.625 1 98 442 LEU B CA 1
ATOM 7265 C C . LEU B 1 442 ? 8.672 21.875 28.391 1 98 442 LEU B C 1
ATOM 7267 O O . LEU B 1 442 ? 7.66 21.219 28.141 1 98 442 LEU B O 1
ATOM 7271 N N . ASN B 1 443 ? 8.703 22.875 29.266 1 97.12 443 ASN B N 1
ATOM 7272 C CA . ASN B 1 443 ? 7.492 23.25 29.984 1 97.12 443 ASN B CA 1
ATOM 7273 C C . ASN B 1 443 ? 6.441 23.828 29.031 1 97.12 443 ASN B C 1
ATOM 7275 O O . ASN B 1 443 ? 5.242 23.641 29.234 1 97.12 443 ASN B O 1
ATOM 7279 N N . GLY B 1 444 ? 6.961 24.594 28.141 1 97.06 444 GLY B N 1
ATOM 7280 C CA . GLY B 1 444 ? 6.059 25.109 27.125 1 97.06 444 GLY B CA 1
ATOM 7281 C C . GLY B 1 444 ? 5.336 24.031 26.344 1 97.06 444 GLY B C 1
ATOM 7282 O O . GLY B 1 444 ? 4.125 24.109 26.141 1 97.06 444 GLY B O 1
ATOM 7283 N N . PHE B 1 445 ? 6.094 22.984 25.906 1 98 445 PHE B N 1
ATOM 7284 C CA . PHE B 1 445 ? 5.492 21.859 25.203 1 98 445 PHE B CA 1
ATOM 7285 C C . PHE B 1 445 ? 4.484 21.141 26.094 1 98 445 PHE B C 1
ATOM 7287 O O . PHE B 1 445 ? 3.4 20.781 25.641 1 98 445 PHE B O 1
ATOM 7294 N N . ALA B 1 446 ? 4.809 21 27.344 1 97.62 446 ALA B N 1
ATOM 7295 C CA . ALA B 1 446 ? 3.92 20.312 28.297 1 97.62 446 ALA B CA 1
ATOM 7296 C C . ALA B 1 446 ? 2.611 21.078 28.453 1 97.62 446 ALA B C 1
ATOM 7298 O O . ALA B 1 446 ? 1.533 20.484 28.484 1 97.62 446 ALA B O 1
ATOM 7299 N N . SER B 1 447 ? 2.756 22.359 28.578 1 96.94 447 SER B N 1
ATOM 7300 C CA . SER B 1 447 ? 1.578 23.203 28.719 1 96.94 447 SER B CA 1
ATOM 7301 C C . SER B 1 447 ? 0.682 23.141 27.5 1 96.94 447 SER B C 1
ATOM 7303 O O . SER B 1 447 ? -0.542 23.062 27.609 1 96.94 447 SER B O 1
ATOM 7305 N N . LEU B 1 448 ? 1.306 23.219 26.375 1 96.69 448 LEU B N 1
ATOM 7306 C CA . LEU B 1 448 ? 0.553 23.156 25.125 1 96.69 448 LEU B CA 1
ATOM 7307 C C . LEU B 1 448 ? -0.197 21.828 25.016 1 96.69 448 LEU B C 1
ATOM 7309 O O . LEU B 1 448 ? -1.374 21.812 24.641 1 96.69 448 LEU B O 1
ATOM 7313 N N . MET B 1 449 ? 0.43 20.703 25.297 1 96.06 449 MET B N 1
ATOM 7314 C CA . MET B 1 449 ? -0.188 19.391 25.188 1 96.06 449 MET B CA 1
ATOM 7315 C C . MET B 1 449 ? -1.312 19.219 26.203 1 96.06 449 MET B C 1
ATOM 7317 O O . MET B 1 449 ? -2.312 18.562 25.922 1 96.06 449 MET B O 1
ATOM 7321 N N . ARG B 1 450 ? -1.222 19.828 27.312 1 95 450 ARG B N 1
ATOM 7322 C CA . ARG B 1 450 ? -2.258 19.781 28.328 1 95 450 ARG B CA 1
ATOM 7323 C C . ARG B 1 450 ? -3.484 20.578 27.906 1 95 450 ARG B C 1
ATOM 7325 O O . ARG B 1 450 ? -4.617 20.203 28.203 1 95 450 ARG B O 1
ATOM 7332 N N . GLU B 1 451 ? -3.213 21.641 27.219 1 92.5 451 GLU B N 1
ATOM 7333 C CA . GLU B 1 451 ? -4.297 22.531 26.812 1 92.5 451 GLU B CA 1
ATOM 7334 C C . GLU B 1 451 ? -4.984 22.047 25.547 1 92.5 451 GLU B C 1
ATOM 7336 O O . GLU B 1 451 ? -6.191 22.234 25.375 1 92.5 451 GLU B O 1
ATOM 7341 N N . PHE B 1 452 ? -4.227 21.469 24.703 1 90.69 452 PHE B N 1
ATOM 7342 C CA . PHE B 1 452 ? -4.758 21.016 23.422 1 90.69 452 PHE B CA 1
ATOM 7343 C C . PHE B 1 452 ? -5.891 20.016 23.625 1 90.69 452 PHE B C 1
ATOM 7345 O O . PHE B 1 452 ? -5.68 18.953 24.203 1 90.69 452 PHE B O 1
ATOM 7352 N N . ARG B 1 453 ? -7.102 20.406 23.25 1 83.12 453 ARG B N 1
ATOM 7353 C CA . ARG B 1 453 ? -8.32 19.609 23.375 1 83.12 453 ARG B CA 1
ATOM 7354 C C . ARG B 1 453 ? -8.5 19.109 24.812 1 83.12 453 ARG B C 1
ATOM 7356 O O . ARG B 1 453 ? -8.898 17.969 25.016 1 83.12 453 ARG B O 1
ATOM 7363 N N . GLY B 1 454 ? -8.016 19.859 25.719 1 83.31 454 GLY B N 1
ATOM 7364 C CA . GLY B 1 454 ? -8.18 19.562 27.125 1 83.31 454 GLY B CA 1
ATOM 7365 C C . GLY B 1 454 ? -7.285 18.438 27.609 1 83.31 454 GLY B C 1
ATOM 7366 O O . GLY B 1 454 ? -7.555 17.828 28.656 1 83.31 454 GLY B O 1
ATOM 7367 N N . GLY B 1 455 ? -6.316 18.125 26.828 1 88.31 455 GLY B N 1
ATOM 7368 C CA . GLY B 1 455 ? -5.387 17.078 27.219 1 88.31 455 GLY B CA 1
ATOM 7369 C C . GLY B 1 455 ? -5.898 15.68 26.922 1 88.31 455 GLY B C 1
ATOM 7370 O O . GLY B 1 455 ? -5.262 14.688 27.281 1 88.31 455 GLY B O 1
ATOM 7371 N N . ASP B 1 456 ? -7.004 15.617 26.219 1 81.56 456 ASP B N 1
ATOM 7372 C CA . ASP B 1 456 ? -7.637 14.328 25.969 1 81.56 456 ASP B CA 1
ATOM 7373 C C . ASP B 1 456 ? -7.012 13.641 24.75 1 81.56 456 ASP B C 1
ATOM 7375 O O . ASP B 1 456 ? -7.68 13.43 23.734 1 81.56 456 ASP B O 1
ATOM 7379 N N . HIS B 1 457 ? -5.773 13.281 24.812 1 84.12 457 HIS B N 1
ATOM 7380 C CA . HIS B 1 457 ? -5 12.547 23.828 1 84.12 457 HIS B CA 1
ATOM 7381 C C . HIS B 1 457 ? -3.809 11.844 24.469 1 84.12 457 HIS B C 1
ATOM 7383 O O . HIS B 1 457 ? -3.342 12.25 25.531 1 84.12 457 HIS B O 1
ATOM 7389 N N . LYS B 1 458 ? -3.328 10.836 23.938 1 88.69 458 LYS B N 1
ATOM 7390 C CA . LYS B 1 458 ? -2.342 9.953 24.562 1 88.69 458 LYS B CA 1
ATOM 7391 C C . LYS B 1 458 ? -0.997 10.656 24.719 1 88.69 458 LYS B C 1
ATOM 7393 O O . LYS B 1 458 ? -0.211 10.312 25.594 1 88.69 458 LYS B O 1
ATOM 7398 N N . TYR B 1 459 ? -0.703 11.703 23.953 1 93 459 TYR B N 1
ATOM 7399 C CA . TYR B 1 459 ? 0.614 12.328 23.938 1 93 459 TYR B CA 1
ATOM 7400 C C . TYR B 1 459 ? 0.835 13.172 25.188 1 93 459 TYR B C 1
ATOM 7402 O O . TYR B 1 459 ? 1.978 13.438 25.562 1 93 459 TYR B O 1
ATOM 7410 N N . ASN B 1 460 ? -0.306 13.602 25.781 1 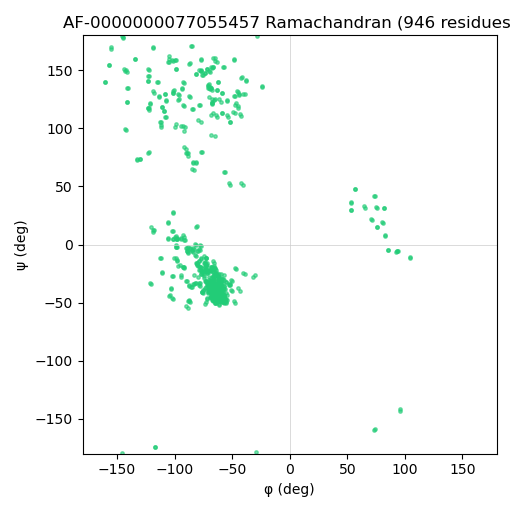94.75 460 ASN B N 1
ATOM 7411 C CA . ASN B 1 460 ? -0.185 14.328 27.047 1 94.75 460 ASN B CA 1
ATOM 7412 C C . ASN B 1 460 ? 0.457 13.461 28.125 1 94.75 460 ASN B C 1
ATOM 7414 O O . ASN B 1 460 ? 1.5 13.82 28.672 1 94.75 460 ASN B O 1
ATOM 7418 N N . ALA B 1 461 ? -0.069 12.305 28.297 1 95.06 461 ALA B N 1
ATOM 7419 C CA . ALA B 1 461 ? 0.448 11.383 29.312 1 95.06 461 ALA B CA 1
ATOM 7420 C C . ALA B 1 461 ? 1.836 10.875 28.922 1 95.06 461 ALA B C 1
ATOM 7422 O O . ALA B 1 461 ? 2.709 10.727 29.781 1 95.06 461 ALA B O 1
ATOM 7423 N N . GLN B 1 462 ? 2.043 10.602 27.703 1 95.88 462 GLN B N 1
ATOM 7424 C CA . GLN B 1 462 ? 3.322 10.094 27.219 1 95.88 462 GLN B CA 1
ATOM 7425 C C . GLN B 1 462 ? 4.438 11.109 27.438 1 95.88 462 GLN B C 1
ATOM 7427 O O . GLN B 1 462 ? 5.543 10.742 27.859 1 95.88 462 GLN B O 1
ATOM 7432 N N . PHE B 1 463 ? 4.117 12.367 27.219 1 96.81 463 PHE B N 1
ATOM 7433 C CA . PHE B 1 463 ? 5.137 13.406 27.359 1 96.81 463 PHE B CA 1
ATOM 7434 C C . PHE B 1 463 ? 5.453 13.656 28.828 1 96.81 463 PHE B C 1
ATOM 7436 O O . PHE B 1 463 ? 6.613 13.859 29.203 1 96.81 463 PHE B O 1
ATOM 7443 N N . GLU B 1 464 ? 4.445 13.586 29.609 1 95.88 464 GLU B N 1
ATOM 7444 C CA . GLU B 1 464 ? 4.66 13.734 31.047 1 95.88 464 GLU B CA 1
ATOM 7445 C C . GLU B 1 464 ? 5.566 12.633 31.594 1 95.88 464 GLU B C 1
ATOM 7447 O O . GLU B 1 464 ? 6.422 12.891 32.438 1 95.88 464 GLU B O 1
ATOM 7452 N N . THR B 1 465 ? 5.344 11.484 31.125 1 95.69 465 THR B N 1
ATOM 7453 C CA . THR B 1 465 ? 6.18 10.359 31.531 1 95.69 465 THR B CA 1
ATOM 7454 C C . THR B 1 465 ? 7.621 10.57 31.078 1 95.69 465 THR B C 1
ATOM 7456 O O . THR B 1 465 ? 8.555 10.281 31.828 1 95.69 465 THR B O 1
ATOM 7459 N N . ALA B 1 466 ? 7.773 11.031 29.844 1 96.38 466 ALA B N 1
ATOM 7460 C CA . ALA B 1 466 ? 9.109 11.281 29.312 1 96.38 466 ALA B CA 1
ATOM 7461 C C . ALA B 1 466 ? 9.828 12.359 30.125 1 96.38 466 ALA B C 1
ATOM 7463 O O . ALA B 1 466 ? 11.031 12.242 30.406 1 96.38 466 ALA B O 1
ATOM 7464 N N . LEU B 1 467 ? 9.109 13.43 30.531 1 96.38 467 LEU B N 1
ATOM 7465 C CA . LEU B 1 467 ? 9.68 14.523 31.328 1 96.38 467 LEU B CA 1
ATOM 7466 C C . LEU B 1 467 ? 10.109 14.023 32.688 1 96.38 467 LEU B C 1
ATOM 7468 O O . LEU B 1 467 ? 11.164 14.43 33.219 1 96.38 467 LEU B O 1
ATOM 7472 N N . ALA B 1 468 ? 9.328 13.133 33.219 1 94.19 468 ALA B N 1
ATOM 7473 C CA . ALA B 1 468 ? 9.625 12.586 34.531 1 94.19 468 ALA B CA 1
ATOM 7474 C C . ALA B 1 468 ? 10.906 11.758 34.5 1 94.19 468 ALA B C 1
ATOM 7476 O O . ALA B 1 468 ? 11.586 11.617 35.531 1 94.19 468 ALA B O 1
ATOM 7477 N N . GLY B 1 469 ? 11.25 11.281 33.406 1 92.44 469 GLY B N 1
ATOM 7478 C CA . GLY B 1 469 ? 12.438 10.461 33.25 1 92.44 469 GLY B CA 1
ATOM 7479 C C . GLY B 1 469 ? 13.711 11.273 33.125 1 92.44 469 GLY B C 1
ATOM 7480 O O . GLY B 1 469 ? 14.812 10.734 33.188 1 92.44 469 GLY B O 1
ATOM 7481 N N . ILE B 1 470 ? 13.609 12.594 32.969 1 93.44 470 ILE B N 1
ATOM 7482 C CA . ILE B 1 470 ? 14.781 13.453 32.844 1 93.44 470 ILE B CA 1
ATOM 7483 C C . ILE B 1 470 ? 15.312 13.82 34.219 1 93.44 470 ILE B C 1
ATOM 7485 O O . ILE B 1 470 ? 14.617 14.469 35 1 93.44 470 ILE B O 1
ATOM 7489 N N . PRO B 1 471 ? 16.516 13.383 34.469 1 89.44 471 PRO B N 1
ATOM 7490 C CA . PRO B 1 471 ? 17.078 13.742 35.781 1 89.44 471 PRO B CA 1
ATOM 7491 C C . PRO B 1 471 ? 17.062 15.25 36.031 1 89.44 471 PRO B C 1
ATOM 7493 O O . PRO B 1 471 ? 17.562 16.016 35.188 1 89.44 471 PRO B O 1
ATOM 7496 N N . GLY B 1 472 ? 16.453 15.688 37.125 1 88.25 472 GLY B N 1
ATOM 7497 C CA . GLY B 1 472 ? 16.484 17.094 37.531 1 88.25 472 GLY B CA 1
ATOM 7498 C C . GLY B 1 472 ? 15.297 17.875 37 1 88.25 472 GLY B C 1
ATOM 7499 O O . GLY B 1 472 ? 15.164 19.062 37.281 1 88.25 472 GLY B O 1
ATOM 7500 N N . PHE B 1 473 ? 14.516 17.203 36.156 1 89 473 PHE B N 1
ATOM 7501 C CA . PHE B 1 473 ? 13.352 17.906 35.625 1 89 473 PHE B CA 1
ATOM 7502 C C . PHE B 1 473 ? 12.234 17.969 36.656 1 89 473 PHE B C 1
ATOM 7504 O O . PHE B 1 473 ? 11.781 16.922 37.156 1 89 473 PHE B O 1
ATOM 7511 N N . HIS B 1 474 ? 11.914 19.031 37.312 1 78.5 474 HIS B N 1
ATOM 7512 C CA . HIS B 1 474 ? 10.805 19.25 38.219 1 78.5 474 HIS B CA 1
ATOM 7513 C C . HIS B 1 474 ? 9.781 20.219 37.656 1 78.5 474 HIS B C 1
ATOM 7515 O O . HIS B 1 474 ? 10.148 21.281 37.156 1 78.5 474 HIS B O 1
ATOM 7521 N N . GLY B 1 475 ? 8.727 19.797 37.156 1 65.44 475 GLY B N 1
ATOM 7522 C CA . GLY B 1 475 ? 7.68 20.625 36.562 1 65.44 475 GLY B CA 1
ATOM 7523 C C . GLY B 1 475 ? 7.445 21.922 37.312 1 65.44 475 GLY B C 1
ATOM 7524 O O . GLY B 1 475 ? 7.793 22.016 38.5 1 65.44 475 GLY B O 1
#

Foldseek 3Di:
DDDDDQDVVPPDPPPVVPLPPPDPPPPPDCLDFLADPVDDPVSQVSLLVLCVPQVCLQQVQDDPVVLVVCVSVVVLRRPLLQVLLSLLSSLLSLQQDLDPVCLVCNVVSNVVSVVSLVSSCVSQDDPPRLPDDDLSNLNSLQSNLSNCVQVVVNVSSVVSLVVSQSSLVVCVLLPLVSCPPDDLSVVLNSLSSLLSSQLVQLLSCLLPVDAHDPDAQSLLSSLVSLCVVVPQDLVSSQCSQAVDPSSLQSSLLSSLSSQLSNLDHVLVSCLSSVNFDDDPLATPRDDPVNLVSSLVSLQVSLVCLQVQNDPSDPSDRHDRLVPHDLLSSLVSLLSSLLVLLSSLVSLVVRPQADCDDPALSRHLCVLVLSLVLNLVSVVVGDLSSQSSVHPSSLSSNLSSLVSLLVSCVSDVVQDQADKDKNDCVNHNHPDDIDIDGNLVSLVSNLVSCCPRSNVPDPSNVVSVVSQVPGPPRDD/DDDDDQDVVPPDPPVVVPLPPPDPPPPPDCQDFLADPVDDPVSQVSLLVLCVPQVCLQQVQDDDVVLVVCVSVVVLRRPLLQVLLSLLSSLLSLQQDLDPVCLVCNVVSNVVSVVSLVSSCVSQDDPPRLPDDDLSNLNSLQSNLSNCVQVVVNVSSVVSLVVSQSSLVVCVLLPLVSCPPDDLSVVLNSLSSLLSSQLVQLLSCLLPVDDHDPDAQSLLSSLVSLVVVVPQDLVSSQCSQAVDPSSLLSSLLSSLSSQLSNLDHVLVSCLSSVNFDDDPLATPRDDPVNLVSSLVSLQVSLVCQQVQNDPSDPSDRHDRLVPHDLLSSLVSLLSSLLVLLSSLVSLVVRPQADCDDPALSRHLCVLVLSLVLNLVSVVVGDLSSQSSVHPSSLSSNLSSLVSLLVSCVSDVVDDQADKDKNDCVNHNHPDDIDIDGNLVSLVSNLVSCCPRSNVPDPSNVVSVVSQVPGPPRDD

pLDDT: mean 83.3, std 17.05, range [19.95, 98.5]

InterPro domains:
  IPR050797 Carbohydrate Metabolism and Transport Regulator [PTHR31668] (26-459)

Nearest PDB structures (foldseek):
  8qai-assembly1_A  TM=3.038E-01  e=8.471E-01  synthetic construct
  8e0o-assembly1_B  TM=3.844E-01  e=8.002E+00  synthetic construct
  6fv6-assembly1_A  TM=1.976E-01  e=6.500E+00  Aquifex aeolicus VF5
  8qai-assembly1_A  TM=3.025E-01  e=7.577E-01  synthetic construct
  8e0o-assembly1_B  TM=3.842E-01  e=6.656E+00  synthetic construct

Organism: Zymoseptoria tritici (strain CBS 115943 / IPO323) (NCBI:txid336722)